Protein AF-0000000078817049 (afdb_homodimer)

Structure (mmCIF, N/CA/C/O backbone):
data_AF-0000000078817049-model_v1
#
loop_
_entity.id
_entity.type
_entity.pdbx_description
1 polymer 'Lysine/ornithine decarboxylase'
#
loop_
_atom_site.group_PDB
_atom_site.id
_atom_site.type_symbol
_atom_site.label_atom_id
_atom_site.label_alt_id
_atom_site.label_comp_id
_atom_site.label_asym_id
_atom_site.label_entity_id
_atom_site.label_seq_id
_atom_site.pdbx_PDB_ins_code
_atom_site.Cartn_x
_atom_site.Cartn_y
_atom_site.Cartn_z
_atom_site.occupancy
_atom_site.B_iso_or_equiv
_atom_site.auth_seq_id
_atom_site.auth_comp_id
_atom_site.auth_asym_id
_atom_site.auth_atom_id
_atom_site.pdbx_PDB_model_num
ATOM 1 N N . MET A 1 1 ? -11.773 -16.344 17.156 1 88.88 1 MET A N 1
ATOM 2 C CA . MET A 1 1 ? -12.391 -15.148 16.594 1 88.88 1 MET A CA 1
ATOM 3 C C . MET A 1 1 ? -13.852 -15.023 17.016 1 88.88 1 MET A C 1
ATOM 5 O O . MET A 1 1 ? -14.602 -16 16.969 1 88.88 1 MET A O 1
ATOM 9 N N . GLN A 1 2 ? -14.258 -13.828 17.5 1 93.38 2 GLN A N 1
ATOM 10 C CA . GLN A 1 2 ? -15.641 -13.625 17.922 1 93.38 2 GLN A CA 1
ATOM 11 C C . GLN A 1 2 ? -16.594 -13.734 16.734 1 93.38 2 GLN A C 1
ATOM 13 O O . GLN A 1 2 ? -16.266 -13.328 15.625 1 93.38 2 GLN A O 1
ATOM 18 N N . LYS A 1 3 ? -17.734 -14.336 17.047 1 96.44 3 LYS A N 1
ATOM 19 C CA . LYS A 1 3 ? -18.703 -14.648 15.992 1 96.44 3 LYS A CA 1
ATOM 20 C C . LYS A 1 3 ? -20.016 -13.914 16.234 1 96.44 3 LYS A C 1
ATOM 22 O O . LYS A 1 3 ? -20.484 -13.828 17.359 1 96.44 3 LYS A O 1
ATOM 27 N N . PHE A 1 4 ? -20.594 -13.352 15.125 1 98.19 4 PHE A N 1
ATOM 28 C CA . PHE A 1 4 ? -21.906 -12.727 15.148 1 98.19 4 PHE A CA 1
ATOM 29 C C . PHE A 1 4 ? -22.797 -13.32 14.07 1 98.19 4 PHE A C 1
ATOM 31 O O . PHE A 1 4 ? -22.312 -13.812 13.047 1 98.19 4 PHE A O 1
ATOM 38 N N . LYS A 1 5 ? -24.125 -13.297 14.234 1 98 5 LYS A N 1
ATOM 39 C CA . LYS A 1 5 ? -25.062 -13.828 13.242 1 98 5 LYS A CA 1
ATOM 40 C C . LYS A 1 5 ? -25.109 -12.938 12.008 1 98 5 LYS A C 1
ATOM 42 O O . LYS A 1 5 ? -25.266 -13.43 10.891 1 98 5 LYS A O 1
ATOM 47 N N . THR A 1 6 ? -25.109 -11.648 12.281 1 97.38 6 THR A N 1
ATOM 48 C CA . THR A 1 6 ? -25.156 -10.703 11.172 1 97.38 6 THR A CA 1
ATOM 49 C C . THR A 1 6 ? -24.266 -9.5 11.453 1 97.38 6 THR A C 1
ATOM 51 O O . THR A 1 6 ? -23.938 -9.227 12.609 1 97.38 6 THR A O 1
ATOM 54 N N . VAL A 1 7 ? -23.891 -8.82 10.352 1 97.56 7 VAL A N 1
ATOM 55 C CA . VAL A 1 7 ? -23.141 -7.57 10.453 1 97.56 7 VAL A CA 1
ATOM 56 C C . VAL A 1 7 ? -23.938 -6.555 11.266 1 97.56 7 VAL A C 1
ATOM 58 O O . VAL A 1 7 ? -23.375 -5.816 12.078 1 97.56 7 VAL A O 1
ATOM 61 N N . ASP A 1 8 ? -25.266 -6.496 11.062 1 96.75 8 ASP A N 1
ATOM 62 C CA . ASP A 1 8 ? -26.109 -5.566 11.789 1 96.75 8 ASP A CA 1
ATOM 63 C C . ASP A 1 8 ? -26.031 -5.809 13.297 1 96.75 8 ASP A C 1
ATOM 65 O O . ASP A 1 8 ? -25.938 -4.859 14.078 1 96.75 8 ASP A O 1
ATOM 69 N N . GLU A 1 9 ? -26.078 -7.07 13.648 1 96.94 9 GLU A N 1
ATOM 70 C CA . GLU A 1 9 ? -25.938 -7.426 15.055 1 96.94 9 GLU A CA 1
ATOM 71 C C . GLU A 1 9 ? -24.594 -6.984 15.609 1 96.94 9 GLU A C 1
ATOM 73 O O . GLU A 1 9 ? -24.516 -6.445 16.719 1 96.94 9 GLU A O 1
ATOM 78 N N . LEU A 1 10 ? -23.531 -7.27 14.828 1 97.62 10 LEU A N 1
ATOM 79 C CA . LEU A 1 10 ? -22.172 -6.906 15.195 1 97.62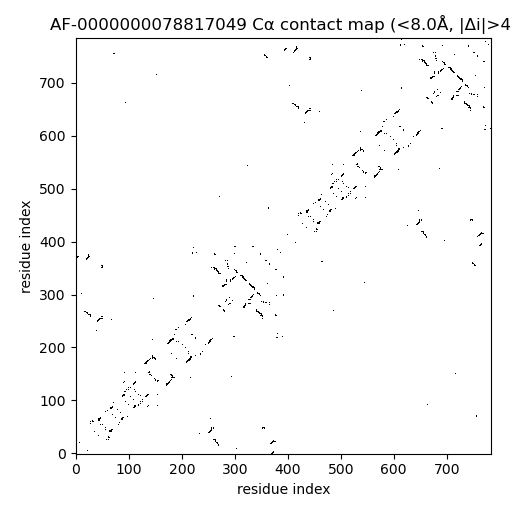 10 LEU A CA 1
ATOM 80 C C . LEU A 1 10 ? -22.062 -5.41 15.469 1 97.62 10 LEU A C 1
ATOM 82 O O . LEU A 1 10 ? -21.562 -5.004 16.531 1 97.62 10 LEU A O 1
ATOM 86 N N . ILE A 1 11 ? -22.578 -4.586 14.609 1 97.12 11 ILE A N 1
ATOM 87 C CA . ILE A 1 11 ? -22.453 -3.137 14.711 1 97.12 11 ILE A CA 1
ATOM 88 C C . ILE A 1 11 ? -23.312 -2.631 15.867 1 97.12 11 ILE A C 1
ATOM 90 O O . ILE A 1 11 ? -22.906 -1.727 16.609 1 97.12 11 ILE A O 1
ATOM 94 N N . ASN A 1 12 ? -24.516 -3.186 16.016 1 95.31 12 ASN A N 1
ATOM 95 C CA . ASN A 1 12 ? -25.406 -2.785 17.109 1 95.31 12 ASN A CA 1
ATOM 96 C C . ASN A 1 12 ? -24.766 -3.051 18.469 1 95.31 12 ASN A C 1
ATOM 98 O O . ASN A 1 12 ? -24.969 -2.291 19.422 1 95.31 12 ASN A O 1
ATOM 102 N N . GLN A 1 13 ? -24.031 -4.117 18.547 1 96.25 13 GLN A N 1
ATOM 103 C CA . GLN A 1 13 ? -23.453 -4.52 19.828 1 96.25 13 GLN A CA 1
ATOM 104 C C . GLN A 1 13 ? -22.141 -3.764 20.094 1 96.25 13 GLN A C 1
ATOM 106 O O . GLN A 1 13 ? -21.922 -3.297 21.203 1 96.25 13 GLN A O 1
ATOM 111 N N . LEU A 1 14 ? -21.312 -3.613 19.062 1 96.25 14 LEU A N 1
ATOM 112 C CA . LEU A 1 14 ? -19.969 -3.131 19.312 1 96.25 14 LEU A CA 1
ATOM 113 C C . LEU A 1 14 ? -19.875 -1.627 19.094 1 96.25 14 LEU A C 1
ATOM 115 O O . LEU A 1 14 ? -19.016 -0.956 19.672 1 96.25 14 LEU A O 1
ATOM 119 N N . LYS A 1 15 ? -20.641 -1.038 18.172 1 95.44 15 LYS A N 1
ATOM 120 C CA . LYS A 1 15 ? -20.578 0.37 17.797 1 95.44 15 LYS A CA 1
ATOM 121 C C . LYS A 1 15 ? -19.141 0.83 17.625 1 95.44 15 LYS A C 1
ATOM 123 O O . LYS A 1 15 ? -18.703 1.808 18.234 1 95.44 15 LYS A O 1
ATOM 128 N N . PRO A 1 16 ? -18.422 0.144 16.688 1 95.94 16 PRO A N 1
ATOM 129 C CA . PRO A 1 16 ? -16.984 0.344 16.609 1 95.94 16 PRO A CA 1
ATOM 130 C C . PRO A 1 16 ? -16.609 1.721 16.062 1 95.94 16 PRO A C 1
ATOM 132 O O . PRO A 1 16 ? -17.281 2.238 15.164 1 95.94 16 PRO A O 1
ATOM 135 N N . GLU A 1 17 ? -15.539 2.346 16.578 1 95.62 17 GLU A N 1
ATOM 136 C CA . GLU A 1 17 ? -14.93 3.555 16.031 1 95.62 17 GLU A CA 1
ATOM 137 C C . GLU A 1 17 ? -14.016 3.229 14.852 1 95.62 17 GLU A C 1
ATOM 139 O O . GLU A 1 17 ? -14.023 3.926 13.836 1 95.62 17 GLU A O 1
ATOM 144 N N . LYS A 1 18 ? -13.25 2.156 15 1 97 18 LYS A N 1
ATOM 145 C CA . LYS A 1 18 ? -12.328 1.701 13.969 1 97 18 LYS A CA 1
ATOM 146 C C . LYS A 1 18 ? -13.031 0.822 12.945 1 97 18 LYS A C 1
ATOM 148 O O . LYS A 1 18 ? -14.07 0.224 13.242 1 97 18 LYS A O 1
ATOM 153 N N . PRO A 1 19 ? -12.508 0.801 11.742 1 98.12 19 PRO A N 1
ATOM 154 C CA . PRO A 1 19 ? -13.102 -0.118 10.773 1 98.12 19 PRO A CA 1
ATOM 155 C C . PRO A 1 19 ? -13 -1.58 11.203 1 98.12 19 PRO A C 1
ATOM 157 O O . PRO A 1 19 ? -12.078 -1.951 11.922 1 98.12 19 PRO A O 1
ATOM 160 N N . ILE A 1 20 ? -13.984 -2.332 10.711 1 98.06 20 ILE A N 1
ATOM 161 C CA . ILE A 1 20 ? -14.055 -3.756 11.023 1 98.06 20 ILE A CA 1
ATOM 162 C C . ILE A 1 20 ? -14.016 -4.57 9.734 1 98.06 20 ILE A C 1
ATOM 164 O O . ILE A 1 20 ? -14.609 -4.176 8.727 1 98.06 20 ILE A O 1
ATOM 168 N N . TYR A 1 21 ? -13.305 -5.695 9.812 1 98.62 21 TYR A N 1
ATOM 169 C CA . TYR A 1 21 ? -13.359 -6.66 8.719 1 98.62 21 TYR A CA 1
ATOM 170 C C . TYR A 1 21 ? -14.141 -7.902 9.117 1 98.62 21 TYR A C 1
ATOM 172 O O . TYR A 1 21 ? -14.008 -8.391 10.242 1 98.62 21 TYR A O 1
ATOM 180 N N . CYS A 1 22 ? -14.969 -8.367 8.242 1 98.75 22 CYS A N 1
ATOM 181 C CA . CYS A 1 22 ? -15.781 -9.547 8.516 1 98.75 22 CYS A CA 1
ATOM 182 C C . CYS A 1 22 ? -15.422 -10.68 7.562 1 98.75 22 CYS A C 1
ATOM 184 O O . CYS A 1 22 ? -15.164 -10.453 6.383 1 98.75 22 CYS A O 1
ATOM 186 N N . ILE A 1 23 ? -15.398 -11.875 8.07 1 98.81 23 ILE A N 1
ATOM 187 C CA . ILE A 1 23 ? -15.18 -13.094 7.297 1 98.81 23 ILE A CA 1
ATOM 188 C C . ILE A 1 23 ? -16.422 -13.977 7.363 1 98.81 23 ILE A C 1
ATOM 190 O O . ILE A 1 23 ? -16.953 -14.227 8.445 1 98.81 23 ILE A O 1
ATOM 194 N N . ARG A 1 24 ? -16.922 -14.391 6.246 1 98.62 24 ARG A N 1
ATOM 195 C CA . ARG A 1 24 ? -18.047 -15.328 6.129 1 98.62 24 ARG A CA 1
ATOM 196 C C . ARG A 1 24 ? -17.547 -16.719 5.727 1 98.62 24 ARG A C 1
ATOM 198 O O . ARG A 1 24 ? -17.375 -17 4.539 1 98.62 24 ARG A O 1
ATOM 205 N N . LYS A 1 25 ? -17.469 -17.609 6.652 1 98.38 25 LYS A N 1
ATOM 206 C CA . LYS A 1 25 ? -16.922 -18.953 6.406 1 98.38 25 LYS A CA 1
ATOM 207 C C . LYS A 1 25 ? -17.812 -19.734 5.449 1 98.38 25 LYS A C 1
ATOM 209 O O . LYS A 1 25 ? -17.312 -20.469 4.586 1 98.38 25 LYS A O 1
ATOM 214 N N . LYS A 1 26 ? -19.094 -19.562 5.574 1 98 26 LYS A N 1
ATOM 215 C CA . LYS A 1 26 ? -20.031 -20.312 4.742 1 98 26 LYS A CA 1
ATOM 216 C C . LYS A 1 26 ? -19.859 -19.969 3.266 1 98 26 LYS A C 1
ATOM 218 O O . LYS A 1 26 ? -20.016 -20.828 2.398 1 98 26 LYS A O 1
ATOM 223 N N . SER A 1 27 ? -19.594 -18.719 3.051 1 98 27 SER A N 1
ATOM 224 C CA . SER A 1 27 ? -19.344 -18.281 1.676 1 98 27 SER A CA 1
ATOM 225 C C . SER A 1 27 ? -18.109 -18.953 1.097 1 98 27 SER A C 1
ATOM 227 O O . SER A 1 27 ? -18.109 -19.359 -0.07 1 98 27 SER A O 1
ATOM 229 N N . ILE A 1 28 ? -17.047 -19.078 1.863 1 98.69 28 ILE A N 1
ATOM 230 C CA . ILE A 1 28 ? -15.82 -19.75 1.444 1 98.69 28 ILE A CA 1
ATOM 231 C C . ILE A 1 28 ? -16.109 -21.234 1.156 1 98.69 28 ILE A C 1
ATOM 233 O O . ILE A 1 28 ? -15.672 -21.766 0.138 1 98.69 28 ILE A O 1
ATOM 237 N N . GLN A 1 29 ? -16.891 -21.812 2.021 1 98.38 29 GLN A N 1
ATOM 238 C CA . GLN A 1 29 ? -17.234 -23.219 1.874 1 98.38 29 GLN A CA 1
ATOM 239 C C . GLN A 1 29 ? -18.031 -23.453 0.59 1 98.38 29 GLN A C 1
ATOM 241 O O . GLN A 1 29 ? -17.75 -24.406 -0.149 1 98.38 29 GLN A O 1
ATOM 246 N N . SER A 1 30 ? -18.953 -22.594 0.375 1 97.62 30 SER A N 1
ATOM 247 C CA . SER A 1 30 ? -19.797 -22.734 -0.812 1 97.62 30 SER A CA 1
ATOM 248 C C . SER A 1 30 ? -18.969 -22.625 -2.088 1 97.62 30 SER A C 1
ATOM 250 O O . SER A 1 30 ? -19.109 -23.438 -2.998 1 97.62 30 SER A O 1
ATOM 252 N N . ALA A 1 31 ? -18.156 -21.656 -2.162 1 98.31 31 ALA A N 1
ATOM 253 C CA . ALA A 1 31 ? -17.328 -21.422 -3.35 1 98.31 31 ALA A CA 1
ATOM 254 C C . ALA A 1 31 ? -16.312 -22.547 -3.539 1 98.31 31 ALA A C 1
ATOM 256 O O . ALA A 1 31 ? -16.109 -23.031 -4.656 1 98.31 31 ALA A O 1
ATOM 257 N N . SER A 1 32 ? -15.664 -22.969 -2.449 1 98.5 32 SER A N 1
ATOM 258 C CA . SER A 1 32 ? -14.688 -24.062 -2.496 1 98.5 32 SER A CA 1
ATOM 259 C C . SER A 1 32 ? -15.328 -25.344 -2.982 1 98.5 32 SER A C 1
ATOM 261 O O . SER A 1 32 ? -14.773 -26.047 -3.838 1 98.5 32 SER A O 1
ATOM 263 N N . THR A 1 33 ? -16.453 -25.609 -2.445 1 97.38 33 THR A N 1
ATOM 264 C CA . THR A 1 33 ? -17.188 -26.828 -2.832 1 97.38 33 THR A CA 1
ATOM 265 C C . THR A 1 33 ? -17.594 -26.766 -4.301 1 97.38 33 THR A C 1
ATOM 267 O O . THR A 1 33 ? -17.484 -27.75 -5.02 1 97.38 33 THR A O 1
ATOM 270 N N . TYR A 1 34 ? -18.016 -25.625 -4.664 1 97.69 34 TYR A N 1
ATOM 271 C CA . TYR A 1 34 ? -18.406 -25.422 -6.055 1 97.69 34 TYR A CA 1
ATOM 272 C C . TYR A 1 34 ? -17.266 -25.766 -6.996 1 97.69 34 TYR A C 1
ATOM 274 O O . TYR A 1 34 ? -17.422 -26.531 -7.945 1 97.69 34 TYR A O 1
ATOM 282 N N . PHE A 1 35 ? -16.109 -25.266 -6.781 1 98.38 35 PHE A N 1
ATOM 283 C CA . PHE A 1 35 ? -14.945 -25.484 -7.633 1 98.38 35 PHE A CA 1
ATOM 284 C C . PHE A 1 35 ? -14.516 -26.953 -7.586 1 98.38 35 PHE A C 1
ATOM 286 O O . PHE A 1 35 ? -14.188 -27.547 -8.617 1 98.38 35 PHE A O 1
ATOM 293 N N . ARG A 1 36 ? -14.516 -27.531 -6.426 1 97.5 36 ARG A N 1
ATOM 294 C CA . ARG A 1 36 ? -14.102 -28.922 -6.273 1 97.5 36 ARG A CA 1
ATOM 295 C C . ARG A 1 36 ? -15 -29.844 -7.086 1 97.5 36 ARG A C 1
ATOM 297 O O . ARG A 1 36 ? -14.523 -30.812 -7.68 1 97.5 36 ARG A O 1
ATOM 304 N N . ASN A 1 37 ? -16.25 -29.484 -7.117 1 96.75 37 ASN A N 1
ATOM 305 C CA . ASN A 1 37 ? -17.219 -30.359 -7.762 1 96.75 37 ASN A CA 1
ATOM 306 C C . ASN A 1 37 ? -17.281 -30.109 -9.266 1 96.75 37 ASN A C 1
ATOM 308 O O . ASN A 1 37 ? -17.547 -31.031 -10.039 1 96.75 37 ASN A O 1
ATOM 312 N N . LYS A 1 38 ? -17.062 -28.891 -9.633 1 97.19 38 LYS A N 1
ATOM 313 C CA . LYS A 1 38 ? -17.422 -28.547 -11 1 97.19 38 LYS A CA 1
ATOM 314 C C . LYS A 1 38 ? -16.188 -28.391 -11.875 1 97.19 38 LYS A C 1
ATOM 316 O O . LYS A 1 38 ? -16.234 -28.609 -13.086 1 97.19 38 LYS A O 1
ATOM 321 N N . PHE A 1 39 ? -15.086 -27.969 -11.336 1 97.94 39 PHE A N 1
ATOM 322 C CA . PHE A 1 39 ? -13.875 -27.812 -12.141 1 97.94 39 PHE A CA 1
ATOM 323 C C . PHE A 1 39 ? -13.305 -29.172 -12.539 1 97.94 39 PHE A C 1
ATOM 325 O O . PHE A 1 39 ? -13.164 -30.062 -11.695 1 97.94 39 PHE A O 1
ATOM 332 N N . PRO A 1 40 ? -12.953 -29.359 -13.812 1 95.69 40 PRO A N 1
ATOM 333 C CA . PRO A 1 40 ? -12.469 -30.656 -14.297 1 95.69 40 PRO A CA 1
ATOM 334 C C . PRO A 1 40 ? -10.984 -30.891 -14.008 1 95.69 40 PRO A C 1
ATOM 336 O O . PRO A 1 40 ? -10.227 -31.266 -14.898 1 95.69 40 PRO A O 1
ATOM 339 N N . GLY A 1 41 ? -10.516 -30.656 -12.844 1 97.62 41 GLY A N 1
ATOM 340 C CA . GLY A 1 41 ? -9.125 -30.797 -12.438 1 97.62 41 GLY A CA 1
ATOM 341 C C . GLY A 1 41 ? -8.906 -30.516 -10.961 1 97.62 41 GLY A C 1
ATOM 342 O O . GLY A 1 41 ? -9.836 -30.594 -10.164 1 97.62 41 GLY A O 1
ATOM 343 N N . LYS A 1 42 ? -7.707 -30.25 -10.602 1 98 42 LYS A N 1
ATOM 344 C CA . LYS A 1 42 ? -7.363 -29.953 -9.211 1 98 42 LYS A CA 1
ATOM 345 C C . LYS A 1 42 ? -7.367 -28.453 -8.953 1 98 42 LYS A C 1
ATOM 347 O O . LYS A 1 42 ? -6.926 -27.672 -9.797 1 98 42 LYS A O 1
ATOM 352 N N . VAL A 1 43 ? -7.871 -28.156 -7.828 1 98.69 43 VAL A N 1
ATOM 353 C CA . VAL A 1 43 ? -7.973 -26.766 -7.422 1 98.69 43 VAL A CA 1
ATOM 354 C C . VAL A 1 43 ? -6.84 -26.422 -6.453 1 98.69 43 VAL A C 1
ATOM 356 O O . VAL A 1 43 ? -6.695 -27.062 -5.41 1 98.69 43 VAL A O 1
ATOM 359 N N . LEU A 1 44 ? -6.023 -25.5 -6.828 1 98.81 44 LEU A N 1
ATOM 360 C CA . LEU A 1 44 ? -5.016 -24.891 -5.957 1 98.81 44 LEU A CA 1
ATOM 361 C C . LEU A 1 44 ? -5.453 -23.516 -5.496 1 98.81 44 LEU A C 1
ATOM 363 O O . LEU A 1 44 ? -5.484 -22.578 -6.293 1 98.81 44 LEU A O 1
ATOM 367 N N . TYR A 1 45 ? -5.75 -23.375 -4.254 1 98.88 45 TYR A N 1
ATOM 368 C CA . TYR A 1 45 ? -6.086 -22.047 -3.787 1 98.88 45 TYR A CA 1
ATOM 369 C C . TYR A 1 45 ? -4.867 -21.125 -3.84 1 98.88 45 TYR A C 1
ATOM 371 O O . TYR A 1 45 ? -3.797 -21.469 -3.34 1 98.88 45 TYR A O 1
ATOM 379 N N . ALA A 1 46 ? -5.031 -19.969 -4.5 1 98.56 46 ALA A N 1
ATOM 380 C CA . ALA A 1 46 ? -3.971 -18.953 -4.559 1 98.56 46 ALA A CA 1
ATOM 381 C C . ALA A 1 46 ? -3.867 -18.203 -3.24 1 98.56 46 ALA A C 1
ATOM 383 O O . ALA A 1 46 ? -4.613 -17.234 -3.008 1 98.56 46 ALA A O 1
ATOM 384 N N . VAL A 1 47 ? -2.85 -18.406 -2.443 1 98.5 47 VAL A N 1
ATOM 385 C CA . VAL A 1 47 ? -2.752 -17.953 -1.059 1 98.5 47 VAL A CA 1
ATOM 386 C C . VAL A 1 47 ? -2.627 -16.422 -1.018 1 98.5 47 VAL A C 1
ATOM 388 O O . VAL A 1 47 ? -3.119 -15.781 -0.088 1 98.5 47 VAL A O 1
ATOM 391 N N . LYS A 1 48 ? -2.061 -15.859 -2.033 1 96.88 48 LYS A N 1
ATOM 392 C CA . LYS A 1 48 ? -1.817 -14.422 -2.109 1 96.88 48 LYS A CA 1
ATOM 393 C C . LYS A 1 48 ? -3.119 -13.633 -1.98 1 96.88 48 LYS A C 1
ATOM 395 O O . LYS A 1 48 ? -3.104 -12.445 -1.641 1 96.88 48 LYS A O 1
ATOM 400 N N . THR A 1 49 ? -4.234 -14.25 -2.318 1 98 49 THR A N 1
ATOM 401 C CA . THR A 1 49 ? -5.52 -13.562 -2.373 1 98 49 THR A CA 1
ATOM 402 C C . THR A 1 49 ? -6.008 -13.211 -0.97 1 98 49 THR A C 1
ATOM 404 O O . THR A 1 49 ? -6.535 -12.125 -0.745 1 98 49 THR A O 1
ATOM 407 N N . ASN A 1 50 ? -5.879 -14.07 -0.076 1 98.5 50 ASN A N 1
ATOM 408 C CA . ASN A 1 50 ? -6.207 -13.914 1.338 1 98.5 50 ASN A CA 1
ATOM 409 C C . ASN A 1 50 ? -5.551 -15 2.188 1 98.5 50 ASN A C 1
ATOM 411 O O . ASN A 1 50 ? -6 -16.156 2.191 1 98.5 50 ASN A O 1
ATOM 415 N N . SER A 1 51 ? -4.52 -14.68 2.902 1 98.06 51 SER A N 1
ATOM 416 C CA . SER A 1 51 ? -3.742 -15.656 3.66 1 98.06 51 SER A CA 1
ATOM 417 C C . SER A 1 51 ? -4.133 -15.648 5.137 1 98.06 51 SER A C 1
ATOM 419 O O . SER A 1 51 ? -3.416 -16.203 5.977 1 98.06 51 SER A O 1
ATOM 421 N N . HIS A 1 52 ? -5.246 -14.93 5.473 1 97.69 52 HIS A N 1
ATOM 422 C CA . HIS A 1 52 ? -5.68 -14.93 6.867 1 97.69 52 HIS A CA 1
ATOM 423 C C . HIS A 1 52 ? -5.902 -16.344 7.375 1 97.69 52 HIS A C 1
ATOM 425 O O . HIS A 1 52 ? -6.473 -17.188 6.672 1 97.69 52 HIS A O 1
ATOM 431 N N . PRO A 1 53 ? -5.496 -16.672 8.555 1 97.75 53 PRO A N 1
ATOM 432 C CA . PRO A 1 53 ? -5.547 -18.047 9.07 1 97.75 53 PRO A CA 1
ATOM 433 C C . PRO A 1 53 ? -6.957 -18.625 9.047 1 97.75 53 PRO A C 1
ATOM 435 O O . PRO A 1 53 ? -7.137 -19.797 8.688 1 97.75 53 PRO A O 1
ATOM 438 N N . GLU A 1 54 ? -7.984 -17.812 9.367 1 97.94 54 GLU A N 1
ATOM 439 C CA . GLU A 1 54 ? -9.352 -18.328 9.383 1 97.94 54 GLU A CA 1
ATOM 440 C C . GLU A 1 54 ? -9.836 -18.656 7.973 1 97.94 54 GLU A C 1
ATOM 442 O O . GLU A 1 54 ? -10.625 -19.578 7.785 1 97.94 54 GLU A O 1
ATOM 447 N N . VAL A 1 55 ? -9.398 -17.891 7.027 1 98.69 55 VAL A N 1
ATOM 448 C CA . VAL A 1 55 ? -9.742 -18.156 5.637 1 98.69 55 VAL A CA 1
ATOM 449 C C . VAL A 1 55 ? -9.086 -19.453 5.168 1 98.69 55 VAL A C 1
ATOM 451 O O . VAL A 1 55 ? -9.758 -20.344 4.637 1 98.69 55 VAL A O 1
ATOM 454 N N . LEU A 1 56 ? -7.785 -19.594 5.422 1 98.56 56 LEU A N 1
ATOM 455 C CA . LEU A 1 56 ? -7.043 -20.781 5.008 1 98.56 56 LEU A CA 1
ATOM 456 C C . LEU A 1 56 ? -7.602 -22.031 5.68 1 98.56 56 LEU A C 1
ATOM 458 O O . LEU A 1 56 ? -7.754 -23.062 5.039 1 98.56 56 LEU A O 1
ATOM 462 N N . LYS A 1 57 ? -7.883 -21.891 6.969 1 98.25 57 LYS A N 1
ATOM 463 C CA . LYS A 1 57 ? -8.469 -23.016 7.699 1 98.25 57 LYS A CA 1
ATOM 464 C C . LYS A 1 57 ? -9.789 -23.453 7.066 1 98.25 57 LYS A C 1
ATOM 466 O O . LYS A 1 57 ? -10.023 -24.641 6.883 1 98.25 57 LYS A O 1
ATOM 471 N N . THR A 1 58 ? -10.625 -22.469 6.758 1 98.56 58 THR A N 1
ATOM 472 C CA . THR A 1 58 ? -11.922 -22.766 6.16 1 98.56 58 THR A CA 1
ATOM 473 C C . THR A 1 58 ? -11.758 -23.422 4.793 1 98.56 58 THR A C 1
ATOM 475 O O . THR A 1 58 ? -12.516 -24.328 4.438 1 98.56 58 THR A O 1
ATOM 478 N N . ILE A 1 59 ? -10.797 -23.016 4.035 1 98.62 59 ILE A N 1
ATOM 479 C CA . ILE A 1 59 ? -10.516 -23.578 2.717 1 98.62 59 ILE A CA 1
ATOM 480 C C . ILE A 1 59 ? -10.102 -25.031 2.857 1 98.62 59 ILE A C 1
ATOM 482 O O . ILE A 1 59 ? -10.609 -25.906 2.15 1 98.62 59 ILE A O 1
ATOM 486 N N . VAL A 1 60 ? -9.211 -25.344 3.797 1 98.31 60 VAL A N 1
ATOM 487 C CA . VAL A 1 60 ? -8.758 -26.703 4.051 1 98.31 60 VAL A CA 1
ATOM 488 C C . VAL A 1 60 ? -9.938 -27.562 4.496 1 98.31 60 VAL A C 1
ATOM 490 O O . VAL A 1 60 ? -10.117 -28.688 4 1 98.31 60 VAL A O 1
ATOM 493 N N . GLU A 1 61 ? -10.727 -27.016 5.352 1 97.94 61 GLU A N 1
ATOM 494 C CA . GLU A 1 61 ? -11.898 -27.734 5.855 1 97.94 61 GLU A CA 1
ATOM 495 C C . GLU A 1 61 ? -12.914 -27.984 4.746 1 97.94 61 GLU A C 1
ATOM 497 O O . GLU A 1 61 ? -13.734 -28.906 4.848 1 97.94 61 GLU A O 1
ATOM 502 N N . SER A 1 62 ? -12.844 -27.188 3.744 1 98.19 62 SER A N 1
ATOM 503 C CA . SER A 1 62 ? -13.766 -27.312 2.623 1 98.19 62 SER A CA 1
ATOM 504 C C . SER A 1 62 ? -13.266 -28.328 1.608 1 98.19 62 SER A C 1
ATOM 506 O O . SER A 1 62 ? -13.891 -28.547 0.567 1 98.19 62 SER A O 1
ATOM 508 N N . GLY A 1 63 ? -12.117 -28.875 1.822 1 97.5 63 GLY A N 1
ATOM 509 C CA . GLY A 1 63 ? -11.672 -30.016 1.031 1 97.5 63 GLY A CA 1
ATOM 510 C C . GLY A 1 63 ? -10.57 -29.656 0.05 1 97.5 63 GLY A C 1
ATOM 511 O O . GLY A 1 63 ? -10.125 -30.516 -0.721 1 97.5 63 GLY A O 1
ATOM 512 N N . ILE A 1 64 ? -10.133 -28.438 0.023 1 97.94 64 ILE A N 1
ATOM 513 C CA . ILE A 1 64 ? -9.016 -28.078 -0.839 1 97.94 64 ILE A CA 1
ATOM 514 C C . ILE A 1 64 ? -7.695 -28.391 -0.143 1 97.94 64 ILE A C 1
ATOM 516 O O . ILE A 1 64 ? -7.422 -27.891 0.95 1 97.94 64 ILE A O 1
ATOM 520 N N . GLU A 1 65 ? -6.879 -29.156 -0.817 1 96.25 65 GLU A N 1
ATOM 521 C CA . GLU A 1 65 ? -5.645 -29.625 -0.198 1 96.25 65 GLU A CA 1
ATOM 522 C C . GLU A 1 65 ? -4.422 -29.156 -0.977 1 96.25 65 GLU A C 1
ATOM 524 O O . GLU A 1 65 ? -3.287 -29.484 -0.624 1 96.25 65 GLU A O 1
ATOM 529 N N . ASN A 1 66 ? -4.613 -28.5 -2.055 1 98.56 66 ASN A N 1
ATOM 530 C CA . ASN A 1 66 ? -3.547 -27.984 -2.902 1 98.56 66 ASN A CA 1
ATOM 531 C C . ASN A 1 66 ? -3.512 -26.453 -2.887 1 98.56 66 ASN A C 1
ATOM 533 O O . ASN A 1 66 ? -4.559 -25.812 -2.918 1 98.56 66 ASN A O 1
ATOM 537 N N . PHE A 1 67 ? -2.311 -25.922 -2.801 1 98.88 67 PHE A N 1
ATOM 538 C CA . PHE A 1 67 ? -2.182 -24.484 -2.656 1 98.88 67 PHE A CA 1
ATOM 539 C C . PHE A 1 67 ? -1.105 -23.938 -3.588 1 98.88 67 PHE A C 1
ATOM 541 O O . PHE A 1 67 ? -0.055 -24.562 -3.762 1 98.88 67 PHE A O 1
ATOM 548 N N . ASP A 1 68 ? -1.417 -22.875 -4.285 1 98.69 68 ASP A N 1
ATOM 549 C CA . ASP A 1 68 ? -0.436 -22.047 -4.984 1 98.69 68 ASP A CA 1
ATOM 550 C C . ASP A 1 68 ? 0.202 -21.031 -4.039 1 98.69 68 ASP A C 1
ATOM 552 O O . ASP A 1 68 ? -0.494 -20.203 -3.447 1 98.69 68 ASP A O 1
ATOM 556 N N . VAL A 1 69 ? 1.521 -21.062 -3.873 1 98.62 69 VAL A N 1
ATOM 557 C CA . VAL A 1 69 ? 2.217 -20.172 -2.945 1 98.62 69 VAL A CA 1
ATOM 558 C C . VAL A 1 69 ? 3.281 -19.375 -3.693 1 98.62 69 VAL A C 1
ATOM 560 O O . VAL A 1 69 ? 3.836 -19.844 -4.688 1 98.62 69 VAL A O 1
ATOM 563 N N . ALA A 1 70 ? 3.559 -18.172 -3.162 1 97.62 70 ALA A N 1
ATOM 564 C CA . ALA A 1 70 ? 4.5 -17.281 -3.842 1 97.62 70 ALA A CA 1
ATOM 565 C C . ALA A 1 70 ? 5.746 -17.047 -2.992 1 97.62 70 ALA A C 1
ATOM 567 O O . ALA A 1 70 ? 6.75 -16.531 -3.48 1 97.62 70 ALA A O 1
ATOM 568 N N . SER A 1 71 ? 5.75 -17.469 -1.747 1 98.06 71 SER A N 1
ATOM 569 C CA . SER A 1 71 ? 6.844 -17.141 -0.836 1 98.06 71 SER A CA 1
ATOM 570 C C . SER A 1 71 ? 6.953 -18.172 0.282 1 98.06 71 SER A C 1
ATOM 572 O O . SER A 1 71 ? 6.047 -18.984 0.473 1 98.06 71 SER A O 1
ATOM 574 N N . ILE A 1 72 ? 8.062 -18.109 0.998 1 98.06 72 ILE A N 1
ATOM 575 C CA . ILE A 1 72 ? 8.281 -18.969 2.158 1 98.06 72 ILE A CA 1
ATOM 576 C C . ILE A 1 72 ? 7.238 -18.656 3.232 1 98.06 72 ILE A C 1
ATOM 578 O O . ILE A 1 72 ? 6.746 -19.562 3.91 1 98.06 72 ILE A O 1
ATOM 582 N N . GLN A 1 73 ? 6.906 -17.391 3.371 1 98 73 GLN A N 1
ATOM 583 C CA . GLN A 1 73 ? 5.902 -17.016 4.367 1 98 73 GLN A CA 1
ATOM 584 C C . GLN A 1 73 ? 4.562 -17.688 4.066 1 98 73 GLN A C 1
ATOM 586 O O . GLN A 1 73 ? 3.895 -18.188 4.977 1 98 73 GLN A O 1
ATOM 591 N N . GLU A 1 74 ? 4.145 -17.688 2.838 1 98.38 74 GLU A N 1
ATOM 592 C CA . GLU A 1 74 ? 2.887 -18.328 2.477 1 98.38 74 GLU A CA 1
ATOM 593 C C . GLU A 1 74 ? 2.938 -19.828 2.74 1 98.38 74 GLU A C 1
ATOM 595 O O . GLU A 1 74 ? 1.941 -20.422 3.15 1 98.38 74 GLU A O 1
ATOM 600 N N . ILE A 1 75 ? 4.094 -20.422 2.463 1 98.62 75 ILE A N 1
ATOM 601 C CA . ILE A 1 75 ? 4.273 -21.844 2.785 1 98.62 75 ILE A CA 1
ATOM 602 C C . ILE A 1 75 ? 4.078 -22.062 4.281 1 98.62 75 ILE A C 1
ATOM 604 O O . ILE A 1 75 ? 3.336 -22.953 4.695 1 98.62 75 ILE A O 1
ATOM 608 N N . LYS A 1 76 ? 4.695 -21.203 5.059 1 98.38 76 LYS A N 1
ATOM 609 C CA . LYS A 1 76 ? 4.582 -21.297 6.512 1 98.38 76 LYS A CA 1
ATOM 610 C C . LYS A 1 76 ? 3.133 -21.125 6.961 1 98.38 76 LYS A C 1
ATOM 612 O O . LYS A 1 76 ? 2.678 -21.812 7.875 1 98.38 76 LYS A O 1
ATOM 617 N N . ASP A 1 77 ? 2.412 -20.219 6.324 1 98 77 ASP A N 1
ATOM 618 C CA . ASP A 1 77 ? 1.01 -19.984 6.656 1 98 77 ASP A CA 1
ATOM 619 C C . ASP A 1 77 ? 0.181 -21.25 6.453 1 98 77 ASP A C 1
ATOM 621 O O . ASP A 1 77 ? -0.669 -21.578 7.285 1 98 77 ASP A O 1
ATOM 625 N N . ILE A 1 78 ? 0.423 -21.953 5.359 1 98.25 78 ILE A N 1
ATOM 626 C CA . ILE A 1 78 ? -0.323 -23.172 5.051 1 98.25 78 ILE A CA 1
ATOM 627 C C . ILE A 1 78 ? 0.073 -24.266 6.023 1 98.25 78 ILE A C 1
ATOM 629 O O . ILE A 1 78 ? -0.788 -24.984 6.547 1 98.25 78 ILE A O 1
ATOM 633 N N . ARG A 1 79 ? 1.416 -24.406 6.277 1 98.12 79 ARG A N 1
ATOM 634 C CA . ARG A 1 79 ? 1.915 -25.453 7.156 1 98.12 79 ARG A CA 1
ATOM 635 C C . ARG A 1 79 ? 1.352 -25.312 8.562 1 98.12 79 ARG A C 1
ATOM 637 O O . ARG A 1 79 ? 1.118 -26.312 9.25 1 98.12 79 ARG A O 1
ATOM 644 N N . ALA A 1 80 ? 1.112 -24.094 8.961 1 97.38 80 ALA A N 1
ATOM 645 C CA . ALA A 1 80 ? 0.555 -23.828 10.281 1 97.38 80 ALA A CA 1
ATOM 646 C C . ALA A 1 80 ? -0.865 -24.375 10.398 1 97.38 80 ALA A C 1
ATOM 648 O O . ALA A 1 80 ? -1.333 -24.672 11.5 1 97.38 80 ALA A O 1
ATOM 649 N N . ILE A 1 81 ? -1.56 -24.547 9.297 1 97.06 81 ILE A N 1
ATOM 650 C CA . ILE A 1 81 ? -2.959 -24.953 9.281 1 97.06 81 ILE A CA 1
ATOM 651 C C . ILE A 1 81 ? -3.059 -26.422 8.883 1 97.06 81 ILE A C 1
ATOM 653 O O . ILE A 1 81 ? -3.871 -27.172 9.438 1 97.06 81 ILE A O 1
ATOM 657 N N . SER A 1 82 ? -2.25 -26.812 7.93 1 97.31 82 SER A N 1
ATOM 658 C CA . SER A 1 82 ? -2.266 -28.156 7.355 1 97.31 82 SER A CA 1
ATOM 659 C C . SER A 1 82 ? -0.86 -28.625 6.992 1 97.31 82 SER A C 1
ATOM 661 O O . SER A 1 82 ? -0.381 -28.359 5.887 1 97.31 82 SER A O 1
ATOM 663 N N . PRO A 1 83 ? -0.281 -29.406 7.828 1 95.88 83 PRO A N 1
ATOM 664 C CA . PRO A 1 83 ? 1.105 -29.828 7.617 1 95.88 83 PRO A CA 1
ATOM 665 C C . PRO A 1 83 ? 1.282 -30.656 6.352 1 95.88 83 PRO A C 1
ATOM 667 O O . PRO A 1 83 ? 2.365 -30.672 5.758 1 95.88 83 PRO A O 1
ATOM 670 N N . ASP A 1 84 ? 0.197 -31.312 5.855 1 94.69 84 ASP A N 1
ATOM 671 C CA . ASP A 1 84 ? 0.34 -32.281 4.77 1 94.69 84 ASP A CA 1
ATOM 672 C C . ASP A 1 84 ? -0.18 -31.703 3.453 1 94.69 84 ASP A C 1
ATOM 674 O O . ASP A 1 84 ? -0.084 -32.344 2.408 1 94.69 84 ASP A O 1
ATOM 678 N N . ALA A 1 85 ? -0.715 -30.453 3.514 1 96.94 85 ALA A N 1
ATOM 679 C CA . ALA A 1 85 ? -1.232 -29.859 2.287 1 96.94 85 ALA A CA 1
ATOM 680 C C . ALA A 1 85 ? -0.136 -29.719 1.234 1 96.94 85 ALA A C 1
ATOM 682 O O . ALA A 1 85 ? 1.021 -29.453 1.564 1 96.94 85 ALA A O 1
ATOM 683 N N . LYS A 1 86 ? -0.509 -29.938 0.015 1 97.81 86 LYS A N 1
ATOM 684 C CA . LYS A 1 86 ? 0.455 -29.781 -1.069 1 97.81 86 LYS A CA 1
ATOM 685 C C . LYS A 1 86 ? 0.584 -28.312 -1.476 1 97.81 86 LYS A C 1
ATOM 687 O O . LYS A 1 86 ? -0.42 -27.641 -1.727 1 97.81 86 LYS A O 1
ATOM 692 N N . CYS A 1 87 ? 1.798 -27.859 -1.462 1 98.5 87 CYS A N 1
ATOM 693 C CA . CYS A 1 87 ? 2.09 -26.5 -1.907 1 98.5 87 CYS A CA 1
ATOM 694 C C . CYS A 1 87 ? 2.906 -26.516 -3.195 1 98.5 87 CYS A C 1
ATOM 696 O O . CYS A 1 87 ? 3.842 -27.297 -3.334 1 98.5 87 CYS A O 1
ATOM 698 N N . SER A 1 88 ? 2.475 -25.781 -4.137 1 98.81 88 SER A N 1
ATOM 699 C CA . SER A 1 88 ? 3.219 -25.547 -5.367 1 98.81 88 SER A CA 1
ATOM 700 C C . SER A 1 88 ? 3.773 -24.125 -5.402 1 98.81 88 SER A C 1
ATOM 702 O O . SER A 1 88 ? 3.014 -23.156 -5.34 1 98.81 88 SER A O 1
ATOM 704 N N . TYR A 1 89 ? 5.109 -23.969 -5.43 1 98.75 89 TYR A N 1
ATOM 705 C CA . TYR A 1 89 ? 5.77 -22.672 -5.438 1 98.75 89 TYR A CA 1
ATOM 706 C C . TYR A 1 89 ? 5.777 -22.078 -6.84 1 98.75 89 TYR A C 1
ATOM 708 O O . TYR A 1 89 ? 6.789 -22.141 -7.543 1 98.75 89 TYR A O 1
ATOM 716 N N . MET A 1 90 ? 4.703 -21.391 -7.207 1 98.19 90 MET A N 1
ATOM 717 C CA . MET A 1 90 ? 4.434 -21.047 -8.602 1 98.19 90 MET A CA 1
ATOM 718 C C . MET A 1 90 ? 4.945 -19.641 -8.914 1 98.19 90 MET A C 1
ATOM 720 O O . MET A 1 90 ? 4.664 -19.094 -9.984 1 98.19 90 MET A O 1
ATOM 724 N N . HIS A 1 91 ? 5.66 -19 -7.988 1 97.44 91 HIS A N 1
ATOM 725 C CA . HIS A 1 91 ? 6.352 -17.75 -8.289 1 97.44 91 HIS A CA 1
ATOM 726 C C . HIS A 1 91 ? 7.562 -18 -9.188 1 97.44 91 HIS A C 1
ATOM 728 O O . HIS A 1 91 ? 8.414 -18.828 -8.875 1 97.44 91 HIS A O 1
ATOM 734 N N . THR A 1 92 ? 7.723 -17.25 -10.242 1 97.31 92 THR A N 1
ATOM 735 C CA . THR A 1 92 ? 8.703 -17.609 -11.258 1 97.31 92 THR A CA 1
ATOM 736 C C . THR A 1 92 ? 10.094 -17.109 -10.883 1 97.31 92 THR A C 1
ATOM 738 O O . THR A 1 92 ? 11.094 -17.547 -11.453 1 97.31 92 THR A O 1
ATOM 741 N N . VAL A 1 93 ? 10.195 -16.141 -10.008 1 97.94 93 VAL A N 1
ATOM 742 C CA . VAL A 1 93 ? 11.477 -15.578 -9.586 1 97.94 93 VAL A CA 1
ATOM 743 C C . VAL A 1 93 ? 11.656 -15.766 -8.086 1 97.94 93 VAL A C 1
ATOM 745 O O . VAL A 1 93 ? 10.875 -15.242 -7.289 1 97.94 93 VAL A O 1
ATOM 748 N N . LYS A 1 94 ? 12.625 -16.531 -7.68 1 98.12 94 LYS A N 1
ATOM 749 C CA . LYS A 1 94 ? 12.898 -16.859 -6.281 1 98.12 94 LYS A CA 1
ATOM 750 C C . LYS A 1 94 ? 14.375 -16.672 -5.949 1 98.12 94 LYS A C 1
ATOM 752 O O . LYS A 1 94 ? 15.234 -16.812 -6.824 1 98.12 94 LYS A O 1
ATOM 757 N N . SER A 1 95 ? 14.656 -16.406 -4.738 1 97.94 95 SER A N 1
ATOM 758 C CA . SER A 1 95 ? 16.047 -16.469 -4.312 1 97.94 95 SER A CA 1
ATOM 759 C C . SER A 1 95 ? 16.516 -17.906 -4.148 1 97.94 95 SER A C 1
ATOM 761 O O . SER A 1 95 ? 15.703 -18.812 -3.947 1 97.94 95 SER A O 1
ATOM 763 N N . ARG A 1 96 ? 17.844 -18.125 -4.258 1 98.19 96 ARG A N 1
ATOM 764 C CA . ARG A 1 96 ? 18.406 -19.453 -4.035 1 98.19 96 ARG A CA 1
ATOM 765 C C . ARG A 1 96 ? 18.078 -19.969 -2.641 1 98.19 96 ARG A C 1
ATOM 767 O O . ARG A 1 96 ? 17.766 -21.141 -2.465 1 98.19 96 ARG A O 1
ATOM 774 N N . GLU A 1 97 ? 18.125 -19.047 -1.682 1 98.19 97 GLU A N 1
ATOM 775 C CA . GLU A 1 97 ? 17.828 -19.422 -0.297 1 98.19 97 GLU A CA 1
ATOM 776 C C . GLU A 1 97 ? 16.375 -19.859 -0.132 1 98.19 97 GLU A C 1
ATOM 778 O O . GLU A 1 97 ? 16.094 -20.828 0.577 1 98.19 97 GLU A O 1
ATOM 783 N N . SER A 1 98 ? 15.461 -19.156 -0.786 1 98.31 98 SER A N 1
ATOM 784 C CA . SER A 1 98 ? 14.047 -19.516 -0.707 1 98.31 98 SER A CA 1
ATOM 785 C C . SER A 1 98 ? 13.789 -20.875 -1.334 1 98.31 98 SER A C 1
ATOM 787 O O . SER A 1 98 ? 13.008 -21.672 -0.803 1 98.31 98 SER A O 1
ATOM 789 N N . ILE A 1 99 ? 14.422 -21.141 -2.48 1 98.81 99 ILE A N 1
ATOM 790 C CA . ILE A 1 99 ? 14.273 -22.422 -3.141 1 98.81 99 ILE A CA 1
ATOM 791 C C . ILE A 1 99 ? 14.773 -23.531 -2.221 1 98.81 99 ILE A C 1
ATOM 793 O O . ILE A 1 99 ? 14.086 -24.531 -2.006 1 98.81 99 ILE A O 1
ATOM 797 N N . LYS A 1 100 ? 15.953 -23.312 -1.71 1 98.81 100 LYS A N 1
ATOM 798 C CA . LYS A 1 100 ? 16.578 -24.297 -0.826 1 98.81 100 LYS A CA 1
ATOM 799 C C . LYS A 1 100 ? 15.695 -24.578 0.389 1 98.81 100 LYS A C 1
ATOM 801 O O . LYS A 1 100 ? 15.453 -25.734 0.725 1 98.81 100 LYS A O 1
ATOM 806 N N . GLU A 1 101 ? 15.258 -23.531 1.021 1 98.69 101 GLU A N 1
ATOM 807 C CA . GLU A 1 101 ? 14.422 -23.672 2.207 1 98.69 101 GLU A CA 1
ATOM 808 C C . GLU A 1 101 ? 13.117 -24.391 1.878 1 98.69 101 GLU A C 1
ATOM 810 O O . GLU A 1 101 ? 12.688 -25.281 2.621 1 98.69 101 GLU A O 1
ATOM 815 N N . ALA A 1 102 ? 12.477 -24 0.785 1 98.75 102 ALA A N 1
ATOM 816 C CA . ALA A 1 102 ? 11.227 -24.625 0.37 1 98.75 102 ALA A CA 1
ATOM 817 C C . ALA A 1 102 ? 11.414 -26.125 0.159 1 98.75 102 ALA A C 1
ATOM 819 O O . ALA A 1 102 ? 10.609 -26.938 0.636 1 98.75 102 ALA A O 1
ATOM 820 N N . TYR A 1 103 ? 12.469 -26.516 -0.519 1 98.81 103 TYR A N 1
ATOM 821 C CA . TYR A 1 103 ? 12.703 -27.906 -0.888 1 98.81 103 TYR A CA 1
ATOM 822 C C . TYR A 1 103 ? 13.094 -28.734 0.329 1 98.81 103 TYR A C 1
ATOM 824 O O . TYR A 1 103 ? 12.469 -29.75 0.625 1 98.81 103 TYR A O 1
ATOM 832 N N . PHE A 1 104 ? 14.078 -28.281 1.087 1 98.75 104 PHE A N 1
ATOM 833 C CA . PHE A 1 104 ? 14.68 -29.109 2.125 1 98.75 104 PHE A CA 1
ATOM 834 C C . PHE A 1 104 ? 13.883 -29.016 3.42 1 98.75 104 PHE A C 1
ATOM 836 O O . PHE A 1 104 ? 13.773 -30 4.156 1 98.75 104 PHE A O 1
ATOM 843 N N . ASN A 1 105 ? 13.32 -27.844 3.746 1 98.44 105 ASN A N 1
ATOM 844 C CA . ASN A 1 105 ? 12.672 -27.656 5.039 1 98.44 105 ASN A CA 1
ATOM 845 C C . ASN A 1 105 ? 11.172 -27.938 4.957 1 98.44 105 ASN A C 1
ATOM 847 O O . ASN A 1 105 ? 10.555 -28.328 5.945 1 98.44 105 ASN A O 1
ATOM 851 N N . TYR A 1 106 ? 10.578 -27.734 3.76 1 98.31 106 TYR A N 1
ATOM 852 C CA . TYR A 1 106 ? 9.125 -27.797 3.693 1 98.31 106 TYR A CA 1
ATOM 853 C C . TYR A 1 106 ? 8.672 -28.844 2.676 1 98.31 106 TYR A C 1
ATOM 855 O O . TYR A 1 106 ? 7.48 -28.969 2.391 1 98.31 106 TYR A O 1
ATOM 863 N N . ASN A 1 107 ? 9.562 -29.516 2.035 1 98 107 ASN A N 1
ATOM 864 C CA . ASN A 1 107 ? 9.281 -30.609 1.116 1 98 107 ASN A CA 1
ATOM 865 C C . ASN A 1 107 ? 8.484 -30.141 -0.095 1 98 107 ASN A C 1
ATOM 867 O O . ASN A 1 107 ? 7.547 -30.812 -0.528 1 98 107 ASN A O 1
ATOM 871 N N . ILE A 1 108 ? 8.797 -28.969 -0.546 1 98.62 108 ILE A N 1
ATOM 872 C CA . ILE A 1 108 ? 8.195 -28.469 -1.779 1 98.62 108 ILE A CA 1
ATOM 873 C C . ILE A 1 108 ? 8.93 -29.062 -2.982 1 98.62 108 ILE A C 1
ATOM 875 O O . ILE A 1 108 ? 10.148 -28.938 -3.102 1 98.62 108 ILE A O 1
ATOM 879 N N . LYS A 1 109 ? 8.195 -29.672 -3.875 1 98.62 109 LYS A N 1
ATOM 880 C CA . LYS A 1 109 ? 8.805 -30.297 -5.047 1 98.62 109 LYS A CA 1
ATOM 881 C C . LYS A 1 109 ? 8.438 -29.547 -6.32 1 98.62 109 LYS A C 1
ATOM 883 O O . LYS A 1 109 ? 9.164 -29.609 -7.316 1 98.62 109 LYS A O 1
ATOM 888 N N . ALA A 1 110 ? 7.328 -28.859 -6.293 1 98.88 110 ALA A N 1
ATOM 889 C CA . ALA A 1 110 ? 6.812 -28.172 -7.477 1 98.88 110 ALA A CA 1
ATOM 890 C C . ALA A 1 110 ? 7.297 -26.719 -7.531 1 98.88 110 ALA A C 1
ATOM 892 O O . ALA A 1 110 ? 7.094 -25.953 -6.586 1 98.88 110 ALA A O 1
ATOM 893 N N . PHE A 1 111 ? 7.996 -26.312 -8.578 1 98.94 111 PHE A N 1
ATOM 894 C CA . PHE A 1 111 ? 8.492 -24.969 -8.797 1 98.94 111 PHE A CA 1
ATOM 895 C C . PHE A 1 111 ? 8.148 -24.484 -10.211 1 98.94 111 PHE A C 1
ATOM 897 O O . PHE A 1 111 ? 8.219 -25.266 -11.164 1 98.94 111 PHE A O 1
ATOM 904 N N . SER A 1 112 ? 7.812 -23.266 -10.352 1 98.81 112 SER A N 1
ATOM 905 C CA . SER A 1 112 ? 7.641 -22.656 -11.672 1 98.81 112 SER A CA 1
ATOM 906 C C . SER A 1 112 ? 8.867 -21.844 -12.07 1 98.81 112 SER A C 1
ATOM 908 O O . SER A 1 112 ? 9.672 -21.469 -11.219 1 98.81 112 SER A O 1
ATOM 910 N N . LEU A 1 113 ? 9.094 -21.625 -13.336 1 98.75 113 LEU A N 1
ATOM 911 C CA . LEU A 1 113 ? 10.164 -20.812 -13.914 1 98.75 113 LEU A CA 1
ATOM 912 C C . LEU A 1 113 ? 9.766 -20.266 -15.273 1 98.75 113 LEU A C 1
ATOM 914 O O . LEU A 1 113 ? 8.844 -20.797 -15.914 1 98.75 113 LEU A O 1
ATOM 918 N N . ASP A 1 114 ? 10.438 -19.188 -15.727 1 98.19 114 ASP A N 1
ATOM 919 C CA . ASP A 1 114 ? 10.18 -18.672 -17.062 1 98.19 114 ASP A CA 1
ATOM 920 C C . ASP A 1 114 ? 11.477 -18.234 -17.734 1 98.19 114 ASP A C 1
ATOM 922 O O . ASP A 1 114 ? 11.453 -17.531 -18.75 1 98.19 114 ASP A O 1
ATOM 926 N N . THR A 1 115 ? 12.625 -18.562 -17.094 1 98.06 115 THR A N 1
ATOM 927 C CA . THR A 1 115 ? 13.93 -18.297 -17.688 1 98.06 115 THR A CA 1
ATOM 928 C C . THR A 1 115 ? 14.883 -19.453 -17.422 1 98.06 115 THR A C 1
ATOM 930 O O . THR A 1 115 ? 14.672 -20.25 -16.5 1 98.06 115 THR A O 1
ATOM 933 N N . LYS A 1 116 ? 15.883 -19.5 -18.312 1 98.19 116 LYS A N 1
ATOM 934 C CA . LYS A 1 116 ? 16.953 -20.469 -18.094 1 98.19 116 LYS A CA 1
ATOM 935 C C . LYS A 1 116 ? 17.688 -20.219 -16.781 1 98.19 116 LYS A C 1
ATOM 937 O O . LYS A 1 116 ? 18.047 -21.156 -16.078 1 98.19 116 LYS A O 1
ATOM 942 N N . ASP A 1 117 ? 17.859 -18.969 -16.422 1 98.19 117 ASP A N 1
ATOM 943 C CA . ASP A 1 117 ? 18.562 -18.609 -15.188 1 98.19 117 ASP A CA 1
ATOM 944 C C . ASP A 1 117 ? 17.828 -19.125 -13.961 1 98.19 117 ASP A C 1
ATOM 946 O O . ASP A 1 117 ? 18.453 -19.594 -13 1 98.19 117 ASP A O 1
ATOM 950 N N . GLU A 1 118 ? 16.516 -19.047 -13.961 1 98.62 118 GLU A N 1
ATOM 951 C CA . GLU A 1 118 ? 15.742 -19.547 -12.836 1 98.62 118 GLU A CA 1
ATOM 952 C C . GLU A 1 118 ? 15.844 -21.078 -12.742 1 98.62 118 GLU A C 1
ATOM 954 O O . GLU A 1 118 ? 15.898 -21.625 -11.641 1 98.62 118 GLU A O 1
ATOM 959 N N . LEU A 1 119 ? 15.844 -21.719 -13.906 1 98.75 119 LEU A N 1
ATOM 960 C CA . LEU A 1 119 ? 16.031 -23.156 -13.922 1 98.75 119 LEU A CA 1
ATOM 961 C C . LEU A 1 119 ? 17.344 -23.547 -13.242 1 98.75 119 LEU A C 1
ATOM 963 O O . LEU A 1 119 ? 17.375 -24.438 -12.398 1 98.75 119 LEU A O 1
ATOM 967 N N . ILE A 1 120 ? 18.391 -22.891 -13.648 1 98.5 120 ILE A N 1
ATOM 968 C CA . ILE A 1 120 ? 19.719 -23.156 -13.094 1 98.5 120 ILE A CA 1
ATOM 969 C C . ILE A 1 120 ? 19.688 -22.953 -11.578 1 98.5 120 ILE A C 1
ATOM 971 O O . ILE A 1 120 ? 20.219 -23.766 -10.828 1 98.5 120 ILE A O 1
ATOM 975 N N . LYS A 1 121 ? 19.031 -21.953 -11.086 1 98.44 121 LYS A N 1
ATOM 976 C CA . LYS A 1 121 ? 18.891 -21.672 -9.664 1 98.44 121 LYS A CA 1
ATOM 977 C C . LYS A 1 121 ? 18.219 -22.844 -8.938 1 98.44 121 LYS A C 1
ATOM 979 O O . LYS A 1 121 ? 18.672 -23.266 -7.883 1 98.44 121 LYS A O 1
ATOM 984 N N . ILE A 1 122 ? 17.141 -23.25 -9.516 1 98.88 122 ILE A N 1
ATOM 985 C CA . ILE A 1 122 ? 16.359 -24.328 -8.883 1 98.88 122 ILE A CA 1
ATOM 986 C C . ILE A 1 122 ? 17.203 -25.594 -8.789 1 98.88 122 ILE A C 1
ATOM 988 O O . ILE A 1 122 ? 17.281 -26.219 -7.727 1 98.88 122 ILE A O 1
ATOM 992 N N . ILE A 1 123 ? 17.891 -25.938 -9.898 1 98.75 123 ILE A N 1
ATOM 993 C CA . ILE A 1 123 ? 18.688 -27.141 -9.945 1 98.75 123 ILE A CA 1
ATOM 994 C C . ILE A 1 123 ? 19.812 -27.062 -8.914 1 98.75 123 ILE A C 1
ATOM 996 O O . ILE A 1 123 ? 20 -27.984 -8.109 1 98.75 123 ILE A O 1
ATOM 1000 N N . GLU A 1 124 ? 20.484 -25.922 -8.898 1 98.75 124 GLU A N 1
ATOM 1001 C CA . GLU A 1 124 ? 21.625 -25.766 -7.996 1 98.75 124 GLU A CA 1
ATOM 1002 C C . GLU A 1 124 ? 21.172 -25.703 -6.539 1 98.75 124 GLU A C 1
ATOM 1004 O O . GLU A 1 124 ? 21.781 -26.328 -5.668 1 98.75 124 GLU A O 1
ATOM 1009 N N . ALA A 1 125 ? 20.109 -25.016 -6.223 1 98.69 125 ALA A N 1
ATOM 1010 C CA . ALA A 1 125 ? 19.656 -24.797 -4.855 1 98.69 125 ALA A CA 1
ATOM 1011 C C . ALA A 1 125 ? 19.062 -26.062 -4.262 1 98.69 125 ALA A C 1
ATOM 1013 O O . ALA A 1 125 ? 18.969 -26.203 -3.037 1 98.69 125 ALA A O 1
ATOM 1014 N N . THR A 1 126 ? 18.656 -26.984 -5.133 1 98.75 126 THR A N 1
ATOM 1015 C CA . THR A 1 126 ? 18.078 -28.25 -4.656 1 98.75 126 THR A CA 1
ATOM 1016 C C . THR A 1 126 ? 19.094 -29.375 -4.746 1 98.75 126 THR A C 1
ATOM 1018 O O . THR A 1 126 ? 18.734 -30.547 -4.621 1 98.75 126 THR A O 1
ATOM 1021 N N . ASN A 1 127 ? 20.328 -29.094 -5.016 1 98.5 127 ASN A N 1
ATOM 1022 C CA . ASN A 1 127 ? 21.422 -30.047 -5.137 1 98.5 127 ASN A CA 1
ATOM 1023 C C . ASN A 1 127 ? 21.125 -31.109 -6.199 1 98.5 127 ASN A C 1
ATOM 1025 O O . ASN A 1 127 ? 21.234 -32.312 -5.938 1 98.5 127 ASN A O 1
ATOM 1029 N N . GLN A 1 128 ? 20.609 -30.625 -7.371 1 98.12 128 GLN A N 1
ATOM 1030 C CA . GLN A 1 128 ? 20.328 -31.469 -8.523 1 98.12 128 GLN A CA 1
ATOM 1031 C C . GLN A 1 128 ? 19.312 -32.562 -8.18 1 98.12 128 GLN A C 1
ATOM 1033 O O . GLN A 1 128 ? 19.484 -33.719 -8.555 1 98.12 128 GLN A O 1
ATOM 1038 N N . ALA A 1 129 ? 18.359 -32.188 -7.445 1 98.5 129 ALA A N 1
ATOM 1039 C CA . ALA A 1 129 ? 17.312 -33.094 -7.027 1 98.5 129 ALA A CA 1
ATOM 1040 C C . ALA A 1 129 ? 16.672 -33.781 -8.234 1 98.5 129 ALA A C 1
ATOM 1042 O O . ALA A 1 129 ? 16.5 -33.156 -9.281 1 98.5 129 ALA A O 1
ATOM 1043 N N . LYS A 1 130 ? 16.125 -35.031 -8.055 1 98.06 130 LYS A N 1
ATOM 1044 C CA . LYS A 1 130 ? 15.57 -35.812 -9.156 1 98.06 130 LYS A CA 1
ATOM 1045 C C . LYS A 1 130 ? 14.055 -35.938 -9.039 1 98.06 130 LYS A C 1
ATOM 1047 O O . LYS A 1 130 ? 13.406 -36.5 -9.922 1 98.06 130 LYS A O 1
ATOM 1052 N N . ASP A 1 131 ? 13.5 -35.375 -8.023 1 98.69 131 ASP A N 1
ATOM 1053 C CA . ASP A 1 131 ? 12.07 -35.5 -7.781 1 98.69 131 ASP A CA 1
ATOM 1054 C C . ASP A 1 131 ? 11.328 -34.188 -8 1 98.69 131 ASP A C 1
ATOM 1056 O O . ASP A 1 131 ? 10.266 -33.969 -7.418 1 98.69 131 ASP A O 1
ATOM 1060 N N . LEU A 1 132 ? 11.906 -33.281 -8.805 1 98.81 132 LEU A N 1
ATOM 1061 C CA . LEU A 1 132 ? 11.328 -31.969 -9.047 1 98.81 132 LEU A CA 1
ATOM 1062 C C . LEU A 1 132 ? 10.164 -32.062 -10.031 1 98.81 132 LEU A C 1
ATOM 1064 O O . LEU A 1 132 ? 10.227 -32.812 -11 1 98.81 132 LEU A O 1
ATOM 1068 N N . GLU A 1 133 ? 9.102 -31.391 -9.727 1 98.88 133 GLU A N 1
ATOM 1069 C CA . GLU A 1 133 ? 8.047 -31.047 -10.664 1 98.88 133 GLU A CA 1
ATOM 1070 C C . GLU A 1 133 ? 8.188 -29.609 -11.156 1 98.88 133 GLU A C 1
ATOM 1072 O O . GLU A 1 133 ? 7.941 -28.656 -10.398 1 98.88 133 GLU A O 1
ATOM 1077 N N . LEU A 1 134 ? 8.555 -29.438 -12.406 1 98.94 134 LEU A N 1
ATOM 1078 C CA . LEU A 1 134 ? 8.906 -28.109 -12.891 1 98.94 134 LEU A CA 1
ATOM 1079 C C . LEU A 1 134 ? 7.871 -27.609 -13.891 1 98.94 134 LEU A C 1
ATOM 1081 O O . LEU A 1 134 ? 7.48 -28.328 -14.805 1 98.94 134 LEU A O 1
ATOM 1085 N N . PHE A 1 135 ? 7.383 -26.422 -13.656 1 98.88 135 PHE A N 1
ATOM 1086 C CA . PHE A 1 135 ? 6.379 -25.781 -14.508 1 98.88 135 PHE A CA 1
ATOM 1087 C C . PHE A 1 135 ? 6.992 -24.641 -15.297 1 98.88 135 PHE A C 1
ATOM 1089 O O . PHE A 1 135 ? 7.504 -23.672 -14.719 1 98.88 135 PHE A O 1
ATOM 1096 N N . VAL A 1 136 ? 6.961 -24.688 -16.609 1 98.81 136 VAL A N 1
ATOM 1097 C CA . VAL A 1 136 ? 7.348 -23.547 -17.438 1 98.81 136 VAL A CA 1
ATOM 1098 C C . VAL A 1 136 ? 6.16 -22.609 -17.625 1 98.81 136 VAL A C 1
ATOM 1100 O O . VAL A 1 136 ? 5.129 -23 -18.172 1 98.81 136 VAL A O 1
ATOM 1103 N N . ARG A 1 137 ? 6.262 -21.406 -17.109 1 98.56 137 ARG A N 1
ATOM 1104 C CA . ARG A 1 137 ? 5.219 -20.406 -17.219 1 98.56 137 ARG A CA 1
ATOM 1105 C C . ARG A 1 137 ? 5.309 -19.672 -18.562 1 98.56 137 ARG A C 1
ATOM 1107 O O . ARG A 1 137 ? 6.363 -19.141 -18.906 1 98.56 137 ARG A O 1
ATOM 1114 N N . VAL A 1 138 ? 4.168 -19.656 -19.281 1 98.12 138 VAL A N 1
ATOM 1115 C CA . VAL A 1 138 ? 4.105 -19.062 -20.625 1 98.12 138 VAL A CA 1
ATOM 1116 C C . VAL A 1 138 ? 3.326 -17.75 -20.562 1 98.12 138 VAL A C 1
ATOM 1118 O O . VAL A 1 138 ? 2.297 -17.656 -19.891 1 98.12 138 VAL A O 1
ATOM 1121 N N . ALA A 1 139 ? 3.84 -16.719 -21.234 1 96.06 139 ALA A N 1
ATOM 1122 C CA . ALA A 1 139 ? 3.129 -15.445 -21.328 1 96.06 139 ALA A CA 1
ATOM 1123 C C . ALA A 1 139 ? 1.944 -15.547 -22.297 1 96.06 139 ALA A C 1
ATOM 1125 O O . ALA A 1 139 ? 2.084 -16.047 -23.406 1 96.06 139 ALA A O 1
ATOM 1126 N N . VAL A 1 140 ? 0.833 -15.195 -21.781 1 94.62 140 VAL A N 1
ATOM 1127 C CA . VAL A 1 140 ? -0.353 -15.156 -22.625 1 94.62 140 VAL A CA 1
ATOM 1128 C C . VAL A 1 140 ? -1.027 -13.789 -22.516 1 94.62 140 VAL A C 1
ATOM 1130 O O . VAL A 1 140 ? -0.73 -13.023 -21.594 1 94.62 140 VAL A O 1
ATOM 1133 N N . SER A 1 141 ? -1.923 -13.492 -23.391 1 89.62 141 SER A N 1
ATOM 1134 C CA . SER A 1 141 ? -2.629 -12.219 -23.391 1 89.62 141 SER A CA 1
ATOM 1135 C C . SER A 1 141 ? -3.549 -12.086 -22.188 1 89.62 141 SER A C 1
ATOM 1137 O O . SER A 1 141 ? -4.195 -13.055 -21.781 1 89.62 141 SER A O 1
ATOM 1139 N N . ASN A 1 142 ? -3.6 -10.867 -21.594 1 88 142 ASN A N 1
ATOM 1140 C CA . ASN A 1 142 ? -4.512 -10.547 -20.5 1 88 142 ASN A CA 1
ATOM 1141 C C . ASN A 1 142 ? -5.547 -9.508 -20.922 1 88 142 ASN A C 1
ATOM 1143 O O . ASN A 1 142 ? -6.043 -8.75 -20.094 1 88 142 ASN A O 1
ATOM 1147 N N . GLU A 1 143 ? -5.875 -9.438 -22.125 1 85.38 143 GLU A N 1
ATOM 1148 C CA . GLU A 1 143 ? -6.68 -8.367 -22.703 1 85.38 143 GLU A CA 1
ATOM 1149 C C . GLU A 1 143 ? -8.078 -8.344 -22.094 1 85.38 143 GLU A C 1
ATOM 1151 O O . GLU A 1 143 ? -8.727 -7.289 -22.062 1 85.38 143 GLU A O 1
ATOM 1156 N N . HIS A 1 144 ? -8.586 -9.422 -21.578 1 85.88 144 HIS A N 1
ATOM 1157 C CA . HIS A 1 144 ? -9.961 -9.469 -21.094 1 85.88 144 HIS A CA 1
ATOM 1158 C C . HIS A 1 144 ? -10.016 -9.484 -19.578 1 85.88 144 HIS A C 1
ATOM 1160 O O . HIS A 1 144 ? -11.062 -9.797 -19 1 85.88 144 HIS A O 1
ATOM 1166 N N . ALA A 1 145 ? -8.891 -9.227 -19 1 88.38 145 ALA A N 1
ATOM 1167 C CA . ALA A 1 145 ? -8.828 -9.156 -17.547 1 88.38 145 ALA A CA 1
ATOM 1168 C C . ALA A 1 145 ? -8.883 -7.711 -17.062 1 88.38 145 ALA A C 1
ATOM 1170 O O . ALA A 1 145 ? -8.453 -6.797 -17.766 1 88.38 145 ALA A O 1
ATOM 1171 N N . GLU A 1 146 ? -9.43 -7.5 -15.898 1 86.12 146 GLU A N 1
ATOM 1172 C CA . GLU A 1 146 ? -9.438 -6.168 -15.297 1 86.12 146 GLU A CA 1
ATOM 1173 C C . GLU A 1 146 ? -8.055 -5.77 -14.805 1 86.12 146 GLU A C 1
ATOM 1175 O O . GLU A 1 146 ? -7.719 -4.586 -14.758 1 86.12 146 GLU A O 1
ATOM 1180 N N . ILE A 1 147 ? -7.27 -6.73 -14.398 1 85.88 147 ILE A N 1
ATOM 1181 C CA . ILE A 1 147 ? -5.906 -6.523 -13.922 1 85.88 147 ILE A CA 1
ATOM 1182 C C . ILE A 1 147 ? -4.938 -7.359 -14.75 1 85.88 147 ILE A C 1
ATOM 1184 O O . ILE A 1 147 ? -4.992 -8.594 -14.727 1 85.88 147 ILE A O 1
ATOM 1188 N N . ASP A 1 148 ? -4.043 -6.66 -15.453 1 85.31 148 ASP A N 1
ATOM 1189 C CA . ASP A 1 148 ? -3.057 -7.309 -16.312 1 85.31 148 ASP A CA 1
ATOM 1190 C C . ASP A 1 148 ? -1.842 -7.766 -15.5 1 85.31 148 ASP A C 1
ATOM 1192 O O . ASP A 1 148 ? -1.197 -6.961 -14.828 1 85.31 148 ASP A O 1
ATOM 1196 N N . LEU A 1 149 ? -1.509 -8.961 -15.609 1 82.75 149 LEU A N 1
ATOM 1197 C CA . LEU A 1 149 ? -0.394 -9.555 -14.883 1 82.75 149 LEU A CA 1
ATOM 1198 C C . LEU A 1 149 ? 0.675 -10.062 -15.844 1 82.75 149 LEU A C 1
ATOM 1200 O O . LEU A 1 149 ? 1.649 -10.688 -15.422 1 82.75 149 LEU A O 1
ATOM 1204 N N . SER A 1 150 ? 0.59 -9.797 -17.109 1 83.94 150 SER A N 1
ATOM 1205 C CA . SER A 1 150 ? 1.405 -10.453 -18.125 1 83.94 150 SER A CA 1
ATOM 1206 C C . SER A 1 150 ? 2.725 -9.719 -18.344 1 83.94 150 SER A C 1
ATOM 1208 O O . SER A 1 150 ? 3.633 -10.242 -18.984 1 83.94 150 SER A O 1
ATOM 1210 N N . LYS A 1 151 ? 2.936 -8.656 -17.734 1 86.81 151 LYS A N 1
ATOM 1211 C CA . LYS A 1 151 ? 4.102 -7.832 -18.047 1 86.81 151 LYS A CA 1
ATOM 1212 C C . LYS A 1 151 ? 5.332 -8.312 -17.297 1 86.81 151 LYS A C 1
ATOM 1214 O O . LYS A 1 151 ? 6.465 -8.102 -17.734 1 86.81 151 LYS A O 1
ATOM 1219 N N . LYS A 1 152 ? 5.133 -8.984 -16.328 1 92.56 152 LYS A N 1
ATOM 1220 C CA . LYS A 1 152 ? 6.207 -9.273 -15.391 1 92.56 152 LYS A CA 1
ATOM 1221 C C . LYS A 1 152 ? 6.746 -10.688 -15.586 1 92.56 152 LYS A C 1
ATOM 1223 O O . LYS A 1 152 ? 7.957 -10.906 -15.547 1 92.56 152 LYS A O 1
ATOM 1228 N N . PHE A 1 153 ? 5.785 -11.609 -15.828 1 95.38 153 PHE A N 1
ATOM 1229 C CA . PHE A 1 153 ? 6.145 -13.023 -15.812 1 95.38 153 PHE A CA 1
ATOM 1230 C C . PHE A 1 153 ? 5.793 -13.688 -17.141 1 95.38 153 PHE A C 1
ATOM 1232 O O . PHE A 1 153 ? 4.969 -13.172 -17.891 1 95.38 153 PHE A O 1
ATOM 1239 N N . GLY A 1 154 ? 6.43 -14.859 -17.344 1 96.69 154 GLY A N 1
ATOM 1240 C CA . GLY A 1 154 ? 6.094 -15.695 -18.484 1 96.69 154 GLY A CA 1
ATOM 1241 C C . GLY A 1 154 ? 7.086 -15.578 -19.625 1 96.69 154 GLY A C 1
ATOM 1242 O O . GLY A 1 154 ? 7.488 -14.469 -19.984 1 96.69 154 GLY A O 1
ATOM 1243 N N . VAL A 1 155 ? 7.461 -16.656 -20.188 1 97.06 155 VAL A N 1
ATOM 1244 C CA . VAL A 1 155 ? 8.336 -16.703 -21.344 1 97.06 155 VAL A CA 1
ATOM 1245 C C . VAL A 1 155 ? 7.504 -16.594 -22.625 1 97.06 155 VAL A C 1
ATOM 1247 O O . VAL A 1 155 ? 6.387 -17.109 -22.688 1 97.06 155 VAL A O 1
ATOM 1250 N N . LEU A 1 156 ? 8.031 -15.938 -23.578 1 94 156 LEU A N 1
ATOM 1251 C CA . LEU A 1 156 ? 7.355 -15.844 -24.859 1 94 156 LEU A CA 1
ATOM 1252 C C . LEU A 1 156 ? 7.266 -17.219 -25.531 1 94 156 LEU A C 1
ATOM 1254 O O . LEU A 1 156 ? 8.172 -18.047 -25.391 1 94 156 LEU A O 1
ATOM 1258 N N . THR A 1 157 ? 6.211 -17.312 -26.234 1 90.88 157 THR A N 1
ATOM 1259 C CA . THR A 1 157 ? 5.953 -18.594 -26.891 1 90.88 157 THR A CA 1
ATOM 1260 C C . THR A 1 157 ? 7.148 -19.016 -27.734 1 90.88 157 THR A C 1
ATOM 1262 O O . THR A 1 157 ? 7.488 -20.203 -27.781 1 90.88 157 THR A O 1
ATOM 1265 N N . SER A 1 158 ? 7.777 -18.078 -28.344 1 91.12 158 SER A N 1
ATOM 1266 C CA . SER A 1 158 ? 8.914 -18.359 -29.219 1 91.12 158 SER A CA 1
ATOM 1267 C C . SER A 1 158 ? 10.078 -18.953 -28.438 1 91.12 158 SER A C 1
ATOM 1269 O O . SER A 1 158 ? 10.836 -19.766 -28.969 1 91.12 158 SER A O 1
ATOM 1271 N N . GLU A 1 159 ? 10.172 -18.609 -27.188 1 95.69 159 GLU A N 1
ATOM 1272 C CA . GLU A 1 159 ? 11.281 -19.062 -26.344 1 95.69 159 GLU A CA 1
ATOM 1273 C C . GLU A 1 159 ? 10.867 -20.25 -25.469 1 95.69 159 GLU A C 1
ATOM 1275 O O . GLU A 1 159 ? 11.719 -20.969 -24.938 1 95.69 159 GLU A O 1
ATOM 1280 N N . ALA A 1 160 ? 9.625 -20.438 -25.391 1 97.5 160 ALA A N 1
ATOM 1281 C CA . ALA A 1 160 ? 9.078 -21.438 -24.484 1 97.5 160 ALA A CA 1
ATOM 1282 C C . ALA A 1 160 ? 9.461 -22.844 -24.922 1 97.5 160 ALA A C 1
ATOM 1284 O O . ALA A 1 160 ? 9.688 -23.719 -24.078 1 97.5 160 ALA A O 1
ATOM 1285 N N . THR A 1 161 ? 9.547 -23.062 -26.234 1 97.44 161 THR A N 1
ATOM 1286 C CA . THR A 1 161 ? 9.875 -24.375 -26.781 1 97.44 161 THR A CA 1
ATOM 1287 C C . THR A 1 161 ? 11.258 -24.812 -26.297 1 97.44 161 THR A C 1
ATOM 1289 O O . THR A 1 161 ? 11.422 -25.938 -25.812 1 97.44 161 THR A O 1
ATOM 1292 N N . GLY A 1 162 ? 12.219 -23.922 -26.484 1 98.12 162 GLY A N 1
ATOM 1293 C CA . GLY A 1 162 ? 13.57 -24.219 -26.031 1 98.12 162 GLY A CA 1
ATOM 1294 C C . GLY A 1 162 ? 13.664 -24.422 -24.531 1 98.12 162 GLY A C 1
ATOM 1295 O O . GLY A 1 162 ? 14.336 -25.344 -24.078 1 98.12 162 GLY A O 1
ATOM 1296 N N . LEU A 1 163 ? 13.023 -23.656 -23.781 1 98.62 163 LEU A N 1
ATOM 1297 C CA . LEU A 1 163 ? 13.055 -23.734 -22.328 1 98.62 163 LEU A CA 1
ATOM 1298 C C . LEU A 1 163 ? 12.406 -25.016 -21.828 1 98.62 163 LEU A C 1
ATOM 1300 O O . LEU A 1 163 ? 12.891 -25.641 -20.875 1 98.62 163 LEU A O 1
ATOM 1304 N N . LEU A 1 164 ? 11.297 -25.375 -22.453 1 98.62 164 LEU A N 1
ATOM 1305 C CA . LEU A 1 164 ? 10.602 -26.609 -22.078 1 98.62 164 LEU A CA 1
ATOM 1306 C C . LEU A 1 164 ? 11.492 -27.828 -22.297 1 98.62 164 LEU A C 1
ATOM 1308 O O . LEU A 1 164 ? 11.57 -28.703 -21.453 1 98.62 164 LEU A O 1
ATOM 1312 N N . ARG A 1 165 ? 12.172 -27.875 -23.453 1 98.31 165 ARG A N 1
ATOM 1313 C CA . ARG A 1 165 ? 13.07 -28.984 -23.766 1 98.31 165 ARG A CA 1
ATOM 1314 C C . ARG A 1 165 ? 14.188 -29.094 -22.734 1 98.31 165 ARG A C 1
ATOM 1316 O O . ARG A 1 165 ? 14.5 -30.188 -22.266 1 98.31 165 ARG A O 1
ATOM 1323 N N . LEU A 1 166 ? 14.68 -27.938 -22.469 1 98.5 166 LEU A N 1
ATOM 1324 C CA . LEU A 1 166 ? 15.758 -27.906 -21.484 1 98.5 166 LEU A CA 1
ATOM 1325 C C . LEU A 1 166 ? 15.258 -28.359 -20.125 1 98.5 166 LEU A C 1
ATOM 1327 O O . LEU A 1 166 ? 15.906 -29.156 -19.453 1 98.5 166 LEU A O 1
ATOM 1331 N N . THR A 1 167 ? 14.141 -27.859 -19.656 1 98.69 167 THR A N 1
ATOM 1332 C CA . THR A 1 167 ? 13.586 -28.109 -18.328 1 98.69 167 THR A CA 1
ATOM 1333 C C . THR A 1 167 ? 13.25 -29.594 -18.156 1 98.69 167 THR A C 1
ATOM 1335 O O . THR A 1 167 ? 13.414 -30.141 -17.078 1 98.69 167 THR A O 1
ATOM 1338 N N . LYS A 1 168 ? 12.781 -30.188 -19.188 1 98.25 168 LYS A N 1
ATOM 1339 C CA . LYS A 1 168 ? 12.375 -31.594 -19.141 1 98.25 168 LYS A CA 1
ATOM 1340 C C . LYS A 1 168 ? 13.531 -32.5 -18.719 1 98.25 168 LYS A C 1
ATOM 1342 O O . LYS A 1 168 ? 13.32 -33.5 -18.062 1 98.25 168 LYS A O 1
ATOM 1347 N N . GLN A 1 169 ? 14.719 -32.062 -19 1 97.94 169 GLN A N 1
ATOM 1348 C CA . GLN A 1 169 ? 15.906 -32.875 -18.703 1 97.94 169 GLN A CA 1
ATOM 1349 C C . GLN A 1 169 ? 16.156 -32.938 -17.203 1 97.94 169 GLN A C 1
ATOM 1351 O O . GLN A 1 169 ? 16.906 -33.781 -16.719 1 97.94 169 GLN A O 1
ATOM 1356 N N . TYR A 1 170 ? 15.555 -32.062 -16.453 1 98.12 170 TYR A N 1
ATOM 1357 C CA . TYR A 1 170 ? 15.883 -31.969 -15.031 1 98.12 170 TYR A CA 1
ATOM 1358 C C . TYR A 1 170 ? 14.656 -32.219 -14.164 1 98.12 170 TYR A C 1
ATOM 1360 O O . TYR A 1 170 ? 14.734 -32.156 -12.938 1 98.12 170 TYR A O 1
ATOM 1368 N N . ALA A 1 171 ? 13.531 -32.531 -14.758 1 98.25 171 ALA A N 1
ATOM 1369 C CA . ALA A 1 171 ? 12.273 -32.656 -14.031 1 98.25 171 ALA A CA 1
ATOM 1370 C C . ALA A 1 171 ? 11.797 -34.094 -13.992 1 98.25 171 ALA A C 1
ATOM 1372 O O . ALA A 1 171 ? 11.875 -34.812 -14.992 1 98.25 171 ALA A O 1
ATOM 1373 N N . LYS A 1 172 ? 11.383 -34.562 -12.844 1 98.62 172 LYS A N 1
ATOM 1374 C CA . LYS A 1 172 ? 10.648 -35.812 -12.781 1 98.62 172 LYS A CA 1
ATOM 1375 C C . LYS A 1 172 ? 9.305 -35.719 -13.477 1 98.62 172 LYS A C 1
ATOM 1377 O O . LYS A 1 172 ? 8.891 -36.625 -14.203 1 98.62 172 LYS A O 1
ATOM 1382 N N . LYS A 1 173 ? 8.594 -34.625 -13.219 1 98.62 173 LYS A N 1
ATOM 1383 C CA . LYS A 1 173 ? 7.363 -34.25 -13.906 1 98.62 173 LYS A CA 1
ATOM 1384 C C . LYS A 1 173 ? 7.457 -32.844 -14.469 1 98.62 173 LYS A C 1
ATOM 1386 O O . LYS A 1 173 ? 8.078 -31.969 -13.867 1 98.62 173 LYS A O 1
ATOM 1391 N N . ILE A 1 174 ? 6.863 -32.656 -15.578 1 98.38 174 ILE A N 1
ATOM 1392 C CA . ILE A 1 174 ? 6.934 -31.375 -16.266 1 98.38 174 ILE A CA 1
ATOM 1393 C C . ILE A 1 174 ? 5.527 -30.812 -16.453 1 98.38 174 ILE A C 1
ATOM 1395 O O . ILE A 1 174 ? 4.566 -31.578 -16.625 1 98.38 174 ILE A O 1
ATOM 1399 N N . GLY A 1 175 ? 5.387 -29.547 -16.281 1 98.56 175 GLY A N 1
ATOM 1400 C CA . GLY A 1 175 ? 4.129 -28.844 -16.5 1 98.56 175 GLY A CA 1
ATOM 1401 C C . GLY A 1 175 ? 4.289 -27.562 -17.297 1 98.56 175 GLY A C 1
ATOM 1402 O O . GLY A 1 175 ? 5.398 -27.047 -17.438 1 98.56 175 GLY A O 1
ATOM 1403 N N . LEU A 1 176 ? 3.213 -27.141 -17.922 1 98.62 176 LEU A N 1
ATOM 1404 C CA . LEU A 1 176 ? 3.061 -25.828 -18.516 1 98.62 176 LEU A CA 1
ATOM 1405 C C . LEU A 1 176 ? 2.004 -25.016 -17.766 1 98.62 176 LEU A C 1
ATOM 1407 O O . LEU A 1 176 ? 0.97 -25.547 -17.375 1 98.62 176 LEU A O 1
ATOM 1411 N N . SER A 1 177 ? 2.357 -23.781 -17.531 1 98.56 177 SER A N 1
ATOM 1412 C CA . SER A 1 177 ? 1.409 -22.938 -16.812 1 98.56 177 SER A CA 1
ATOM 1413 C C . SER A 1 177 ? 1.24 -21.578 -17.5 1 98.56 177 SER A C 1
ATOM 1415 O O . SER A 1 177 ? 2.117 -21.141 -18.25 1 98.56 177 SER A O 1
ATOM 1417 N N . PHE A 1 178 ? 0.097 -20.922 -17.328 1 98.12 178 PHE A N 1
ATOM 1418 C CA . PHE A 1 178 ? -0.159 -19.562 -17.766 1 98.12 178 PHE A CA 1
ATOM 1419 C C . PHE A 1 178 ? -1.176 -18.891 -16.844 1 98.12 178 PHE A C 1
ATOM 1421 O O . PHE A 1 178 ? -1.692 -19.516 -15.914 1 98.12 178 PHE A O 1
ATOM 1428 N N . HIS A 1 179 ? -1.349 -17.641 -16.984 1 97.44 179 HIS A N 1
ATOM 1429 C CA . HIS A 1 179 ? -2.324 -16.844 -16.234 1 97.44 179 HIS A CA 1
ATOM 1430 C C . HIS A 1 179 ? -3.006 -15.828 -17.141 1 97.44 179 HIS A C 1
ATOM 1432 O O . HIS A 1 179 ? -2.338 -15.125 -17.906 1 97.44 179 HIS A O 1
ATOM 1438 N N . VAL A 1 180 ? -4.262 -15.68 -17.016 1 96.94 180 VAL A N 1
ATOM 1439 C CA . VAL A 1 180 ? -5.012 -14.867 -17.969 1 96.94 180 VAL A CA 1
ATOM 1440 C C . VAL A 1 180 ? -5.273 -13.484 -17.391 1 96.94 180 VAL A C 1
ATOM 1442 O O . VAL A 1 180 ? -5.996 -12.68 -17.969 1 96.94 180 VAL A O 1
ATOM 1445 N N . GLY A 1 181 ? -4.777 -13.211 -16.219 1 95.06 181 GLY A N 1
ATOM 1446 C CA . GLY A 1 181 ? -5.043 -11.953 -15.523 1 95.06 181 GLY A CA 1
ATOM 1447 C C . GLY A 1 181 ? -6.133 -12.07 -14.477 1 95.06 181 GLY A C 1
ATOM 1448 O O . GLY A 1 181 ? -6.891 -13.047 -14.469 1 95.06 181 GLY A O 1
ATOM 1449 N N . SER A 1 182 ? -6.223 -11.07 -13.617 1 94.75 182 SER A N 1
ATOM 1450 C CA . SER A 1 182 ? -7.207 -11.109 -12.539 1 94.75 182 SER A CA 1
ATOM 1451 C C . SER A 1 182 ? -8.562 -10.602 -13.016 1 94.75 182 SER A C 1
ATOM 1453 O O . SER A 1 182 ? -8.641 -9.672 -13.82 1 94.75 182 SER A O 1
ATOM 1455 N N . GLN A 1 183 ? -9.641 -11.234 -12.469 1 96.12 183 GLN A N 1
ATOM 1456 C CA . GLN A 1 183 ? -10.992 -10.805 -12.805 1 96.12 183 GLN A CA 1
ATOM 1457 C C . GLN A 1 183 ? -11.227 -10.844 -14.312 1 96.12 183 GLN A C 1
ATOM 1459 O O . GLN A 1 183 ? -11.586 -9.828 -14.914 1 96.12 183 GLN A O 1
ATOM 1464 N N . CYS A 1 184 ? -10.914 -12.016 -14.852 1 97.25 184 CYS A N 1
ATOM 1465 C CA . CYS A 1 184 ? -11.086 -12.227 -16.281 1 97.25 184 CYS A CA 1
ATOM 1466 C C . CYS A 1 184 ? -12.562 -12.383 -16.641 1 97.25 184 CYS A C 1
ATOM 1468 O O . CYS A 1 184 ? -13.195 -13.367 -16.266 1 97.25 184 CYS A O 1
ATOM 1470 N N . MET A 1 185 ? -13.094 -11.531 -17.484 1 96.06 185 MET A N 1
ATOM 1471 C CA . MET A 1 185 ? -14.539 -11.438 -17.703 1 96.06 185 MET A CA 1
ATOM 1472 C C . MET A 1 185 ? -14.969 -12.32 -18.875 1 96.06 185 MET A C 1
ATOM 1474 O O . MET A 1 185 ? -16.172 -12.539 -19.094 1 96.06 185 MET A O 1
ATOM 1478 N N . HIS A 1 186 ? -13.984 -12.938 -19.547 1 96.19 186 HIS A N 1
ATOM 1479 C CA . HIS A 1 186 ? -14.328 -13.688 -20.75 1 96.19 186 HIS A CA 1
ATOM 1480 C C . HIS A 1 186 ? -13.648 -15.055 -20.781 1 96.19 186 HIS A C 1
ATOM 1482 O O . HIS A 1 186 ? -12.422 -15.141 -20.828 1 96.19 186 HIS A O 1
ATOM 1488 N N . PRO A 1 187 ? -14.445 -16.094 -20.906 1 96.75 187 PRO A N 1
ATOM 1489 C CA . PRO A 1 187 ? -13.906 -17.453 -20.891 1 96.75 187 PRO A CA 1
ATOM 1490 C C . PRO A 1 187 ? -12.938 -17.719 -22.047 1 96.75 187 PRO A C 1
ATOM 1492 O O . PRO A 1 187 ? -12.062 -18.578 -21.953 1 96.75 187 PRO A O 1
ATOM 1495 N N . ILE A 1 188 ? -13.07 -16.938 -23.156 1 96.75 188 ILE A N 1
ATOM 1496 C CA . ILE A 1 188 ? -12.289 -17.156 -24.375 1 96.75 188 ILE A CA 1
ATOM 1497 C C . ILE A 1 188 ? -10.805 -16.984 -24.062 1 96.75 188 ILE A C 1
ATOM 1499 O O . ILE A 1 188 ? -9.945 -17.516 -24.766 1 96.75 188 ILE A O 1
ATOM 1503 N N . SER A 1 189 ? -10.5 -16.219 -23.031 1 97.31 189 SER A N 1
ATOM 1504 C CA . SER A 1 189 ? -9.117 -16 -22.656 1 97.31 189 SER A CA 1
ATOM 1505 C C . SER A 1 189 ? -8.43 -17.312 -22.281 1 97.31 189 SER A C 1
ATOM 1507 O O . SER A 1 189 ? -7.25 -17.5 -22.578 1 97.31 189 SER A O 1
ATOM 1509 N N . TYR A 1 190 ? -9.164 -18.203 -21.688 1 98.06 190 TYR A N 1
ATOM 1510 C CA . TYR A 1 190 ? -8.609 -19.516 -21.328 1 98.06 190 TYR A CA 1
ATOM 1511 C C . TYR A 1 190 ? -8.383 -20.359 -22.578 1 98.06 190 TYR A C 1
ATOM 1513 O O . TYR A 1 190 ? -7.375 -21.062 -22.672 1 98.06 190 TYR A O 1
ATOM 1521 N N . ALA A 1 191 ? -9.305 -20.266 -23.5 1 97.88 191 ALA A N 1
ATOM 1522 C CA . ALA A 1 191 ? -9.141 -20.984 -24.766 1 97.88 191 ALA A CA 1
ATOM 1523 C C . ALA A 1 191 ? -7.887 -20.516 -25.5 1 97.88 191 ALA A C 1
ATOM 1525 O O . ALA A 1 191 ? -7.141 -21.344 -26.031 1 97.88 191 ALA A O 1
ATOM 1526 N N . LYS A 1 192 ? -7.699 -19.281 -25.5 1 97.31 192 LYS A N 1
ATOM 1527 C CA . LYS A 1 192 ? -6.516 -18.734 -26.156 1 97.31 192 LYS A CA 1
ATOM 1528 C C . LYS A 1 192 ? -5.238 -19.203 -25.484 1 97.31 192 LYS A C 1
ATOM 1530 O O . LYS A 1 192 ? -4.273 -19.578 -26.156 1 97.31 192 LYS A O 1
ATOM 1535 N N . GLY A 1 193 ? -5.234 -19.172 -24.141 1 97.5 193 GLY A N 1
ATOM 1536 C CA . GLY A 1 193 ? -4.086 -19.672 -23.391 1 97.5 193 GLY A CA 1
ATOM 1537 C C . GLY A 1 193 ? -3.799 -21.141 -23.656 1 97.5 193 GLY A C 1
ATOM 1538 O O . GLY A 1 193 ? -2.65 -21.531 -23.891 1 97.5 193 GLY A O 1
ATOM 1539 N N . ILE A 1 194 ? -4.836 -21.953 -23.672 1 98.12 194 ILE A N 1
ATOM 1540 C CA . ILE A 1 194 ? -4.695 -23.375 -23.922 1 98.12 194 ILE A CA 1
ATOM 1541 C C . ILE A 1 194 ? -4.207 -23.594 -25.359 1 98.12 194 ILE A C 1
ATOM 1543 O O . ILE A 1 194 ? -3.408 -24.5 -25.609 1 98.12 194 ILE A O 1
ATOM 1547 N N . GLY A 1 195 ? -4.707 -22.734 -26.234 1 97.31 195 GLY A N 1
ATOM 1548 C CA . GLY A 1 195 ? -4.215 -22.781 -27.594 1 97.31 195 GLY A CA 1
ATOM 1549 C C . GLY A 1 195 ? -2.715 -22.562 -27.703 1 97.31 195 GLY A C 1
ATOM 1550 O O . GLY A 1 195 ? -2.033 -23.266 -28.453 1 97.31 195 GLY A O 1
ATOM 1551 N N . GLU A 1 196 ? -2.217 -21.609 -26.984 1 96.88 196 GLU A N 1
ATOM 1552 C CA . GLU A 1 196 ? -0.781 -21.344 -26.953 1 96.88 196 GLU A CA 1
ATOM 1553 C C . GLU A 1 196 ? -0.011 -22.547 -26.406 1 96.88 196 GLU A C 1
ATOM 1555 O O . GLU A 1 196 ? 1.046 -22.906 -26.938 1 96.88 196 GLU A O 1
ATOM 1560 N N . ILE A 1 197 ? -0.52 -23.109 -25.375 1 97.5 197 ILE A N 1
ATOM 1561 C CA . ILE A 1 197 ? 0.073 -24.312 -24.812 1 97.5 197 ILE A CA 1
ATOM 1562 C C . ILE A 1 197 ? 0.099 -25.438 -25.859 1 97.5 197 ILE A C 1
ATOM 1564 O O . ILE A 1 197 ? 1.097 -26.141 -25.984 1 97.5 197 ILE A O 1
ATOM 1568 N N . GLY A 1 198 ? -1.028 -25.594 -26.562 1 97.06 198 GLY A N 1
ATOM 1569 C CA . GLY A 1 198 ? -1.097 -26.578 -27.641 1 97.06 198 GLY A CA 1
ATOM 1570 C C . GLY A 1 198 ? -0.021 -26.391 -28.688 1 97.06 198 GLY A C 1
ATOM 1571 O O . GLY A 1 198 ? 0.569 -27.359 -29.156 1 97.06 198 GLY A O 1
ATOM 1572 N N . ASN A 1 199 ? 0.221 -25.156 -29.047 1 97 199 ASN A N 1
ATOM 1573 C CA . ASN A 1 199 ? 1.263 -24.859 -30.016 1 97 199 ASN A CA 1
ATOM 1574 C C . ASN A 1 199 ? 2.637 -25.297 -29.531 1 97 199 ASN A C 1
ATOM 1576 O O . ASN A 1 199 ? 3.443 -25.812 -30.297 1 97 199 ASN A O 1
ATOM 1580 N N . ILE A 1 200 ? 2.889 -25.094 -28.297 1 97.88 200 ILE A N 1
ATOM 1581 C CA . ILE A 1 200 ? 4.164 -25.469 -27.703 1 97.88 200 ILE A CA 1
ATOM 1582 C C . ILE A 1 200 ? 4.297 -26.984 -27.703 1 97.88 200 ILE A C 1
ATOM 1584 O O . ILE A 1 200 ? 5.355 -27.531 -28.047 1 97.88 200 ILE A O 1
ATOM 1588 N N . ILE A 1 201 ? 3.254 -27.688 -27.359 1 97.56 201 ILE A N 1
ATOM 1589 C CA . ILE A 1 201 ? 3.252 -29.156 -27.344 1 97.56 201 ILE A CA 1
ATOM 1590 C C . ILE A 1 201 ? 3.512 -29.688 -28.75 1 97.56 201 ILE A C 1
ATOM 1592 O O . ILE A 1 201 ? 4.324 -30.594 -28.938 1 97.56 201 ILE A O 1
ATOM 1596 N N . LYS A 1 202 ? 2.846 -29.062 -29.688 1 96.31 202 LYS A N 1
ATOM 1597 C CA . LYS A 1 202 ? 3 -29.5 -31.062 1 96.31 202 LYS A CA 1
ATOM 1598 C C . LYS A 1 202 ? 4.441 -29.328 -31.547 1 96.31 202 LYS A C 1
ATOM 1600 O O . LYS A 1 202 ? 4.988 -30.203 -32.219 1 96.31 202 LYS A O 1
ATOM 1605 N N . LYS A 1 203 ? 5.027 -28.266 -31.188 1 97.19 203 LYS A N 1
ATOM 1606 C CA . LYS A 1 203 ? 6.371 -27.938 -31.656 1 97.19 203 LYS A CA 1
ATOM 1607 C C . LYS A 1 203 ? 7.418 -28.781 -30.938 1 97.19 203 LYS A C 1
ATOM 1609 O O . LYS A 1 203 ? 8.445 -29.141 -31.531 1 97.19 203 LYS A O 1
ATOM 1614 N N . THR A 1 204 ? 7.219 -29.078 -29.688 1 97.25 204 THR A N 1
ATOM 1615 C CA . THR A 1 204 ? 8.211 -29.797 -28.891 1 97.25 204 THR A CA 1
ATOM 1616 C C . THR A 1 204 ? 7.961 -31.297 -28.922 1 97.25 204 THR A C 1
ATOM 1618 O O . THR A 1 204 ? 8.844 -32.094 -28.594 1 97.25 204 THR A O 1
ATOM 1621 N N . LYS A 1 205 ? 6.707 -31.672 -29.172 1 96.5 205 LYS A N 1
ATOM 1622 C CA . LYS A 1 205 ? 6.234 -33.062 -29.094 1 96.5 205 LYS A CA 1
ATOM 1623 C C . LYS A 1 205 ? 6.301 -33.594 -27.672 1 96.5 205 LYS A C 1
ATOM 1625 O O . LYS A 1 205 ? 6.328 -34.812 -27.453 1 96.5 205 LYS A O 1
ATOM 1630 N N . ILE A 1 206 ? 6.363 -32.688 -26.75 1 97.06 206 ILE A N 1
ATOM 1631 C CA . ILE A 1 206 ? 6.352 -33.031 -25.328 1 97.06 206 ILE A CA 1
ATOM 1632 C C . ILE A 1 206 ? 4.945 -32.844 -24.766 1 97.06 206 ILE A C 1
ATOM 1634 O O . ILE A 1 206 ? 4.422 -31.734 -24.75 1 97.06 206 ILE A O 1
ATOM 1638 N N . ILE A 1 207 ? 4.301 -33.938 -24.406 1 97.56 207 ILE A N 1
ATOM 1639 C CA . ILE A 1 207 ? 3.051 -33.844 -23.672 1 97.56 207 ILE A CA 1
ATOM 1640 C C . ILE A 1 207 ? 3.344 -33.688 -22.172 1 97.56 207 ILE A C 1
ATOM 1642 O O . ILE A 1 207 ? 3.896 -34.594 -21.547 1 97.56 207 ILE A O 1
ATOM 1646 N N . PRO A 1 208 ? 3.023 -32.625 -21.562 1 98.12 208 PRO A N 1
ATOM 1647 C CA . PRO A 1 208 ? 3.361 -32.406 -20.156 1 98.12 208 PRO A CA 1
ATOM 1648 C C . PRO A 1 208 ? 2.52 -33.25 -19.219 1 98.12 208 PRO A C 1
ATOM 1650 O O . PRO A 1 208 ? 1.481 -33.781 -19.609 1 98.12 208 PRO A O 1
ATOM 1653 N N . ASP A 1 209 ? 3.012 -33.375 -18.016 1 98.38 209 ASP A N 1
ATOM 1654 C CA . ASP A 1 209 ? 2.26 -34.062 -16.969 1 98.38 209 ASP A CA 1
ATOM 1655 C C . ASP A 1 209 ? 1.12 -33.219 -16.453 1 98.38 209 ASP A C 1
ATOM 1657 O O . ASP A 1 209 ? 0.067 -33.719 -16.062 1 98.38 209 ASP A O 1
ATOM 1661 N N . TYR A 1 210 ? 1.353 -31.859 -16.469 1 98.56 210 TYR A N 1
ATOM 1662 C CA . TYR A 1 210 ? 0.399 -30.906 -15.914 1 98.56 210 TYR A CA 1
ATOM 1663 C C . TYR A 1 210 ? 0.145 -29.766 -16.875 1 98.56 210 TYR A C 1
ATOM 1665 O O . TYR A 1 210 ? 1.057 -29.328 -17.578 1 98.56 210 TYR A O 1
ATOM 1673 N N . ILE A 1 211 ? -1.053 -29.312 -16.906 1 98.69 211 ILE A N 1
ATOM 1674 C CA . ILE A 1 211 ? -1.392 -27.984 -17.422 1 98.69 211 ILE A CA 1
ATOM 1675 C C . ILE A 1 211 ? -2.047 -27.156 -16.312 1 98.69 211 ILE A C 1
ATOM 1677 O O . ILE A 1 211 ? -3.125 -27.5 -15.82 1 98.69 211 ILE A O 1
ATOM 1681 N N . ASN A 1 212 ? -1.358 -26.141 -15.875 1 98.81 212 ASN A N 1
ATOM 1682 C CA . ASN A 1 212 ? -1.894 -25.203 -14.898 1 98.81 212 ASN A CA 1
ATOM 1683 C C . ASN A 1 212 ? -2.424 -23.938 -15.562 1 98.81 212 ASN A C 1
ATOM 1685 O O . ASN A 1 212 ? -1.646 -23.094 -16.016 1 98.81 212 ASN A O 1
ATOM 1689 N N . ILE A 1 213 ? -3.729 -23.781 -15.555 1 98.5 213 ILE A N 1
ATOM 1690 C CA . ILE A 1 213 ? -4.328 -22.703 -16.344 1 98.5 213 ILE A CA 1
ATOM 1691 C C . ILE A 1 213 ? -4.41 -21.438 -15.5 1 98.5 213 ILE A C 1
ATOM 1693 O O . ILE A 1 213 ? -5.027 -20.453 -15.906 1 98.5 213 ILE A O 1
ATOM 1697 N N . GLY A 1 214 ? -3.852 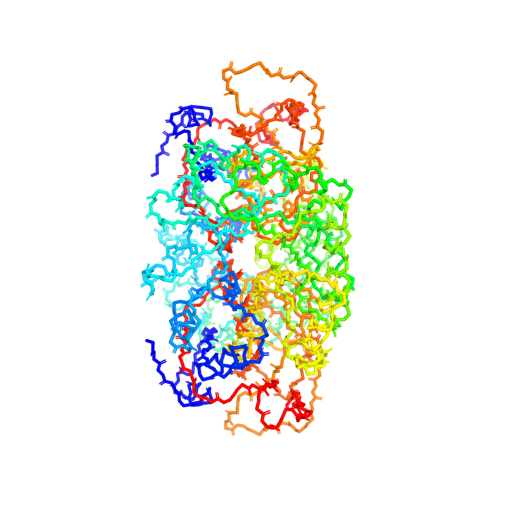-21.469 -14.305 1 97.94 214 GLY A N 1
ATOM 1698 C CA . GLY A 1 214 ? -3.732 -20.281 -13.477 1 97.94 214 GLY A CA 1
ATOM 1699 C C . GLY A 1 214 ? -5.055 -19.828 -12.883 1 97.94 214 GLY A C 1
ATOM 1700 O O . GLY A 1 214 ? -5.934 -20.656 -12.617 1 97.94 214 GLY A O 1
ATOM 1701 N N . GLY A 1 215 ? -5.012 -18.547 -12.438 1 97.38 215 GLY A N 1
ATOM 1702 C CA . GLY A 1 215 ? -6.199 -17.922 -11.867 1 97.38 215 GLY A CA 1
ATOM 1703 C C . GLY A 1 215 ? -6.973 -17.094 -12.875 1 97.38 215 GLY A C 1
ATOM 1704 O O . GLY A 1 215 ? -7.086 -17.469 -14.039 1 97.38 215 GLY A O 1
ATOM 1705 N N . GLY A 1 216 ? -7.652 -16.109 -12.297 1 97 216 GLY A N 1
ATOM 1706 C CA . GLY A 1 216 ? -8.352 -15.172 -13.164 1 97 216 GLY A CA 1
ATOM 1707 C C . GLY A 1 216 ? -9.859 -15.297 -13.086 1 97 216 GLY A C 1
ATOM 1708 O O . GLY A 1 216 ? -10.586 -14.406 -13.531 1 97 216 GLY A O 1
ATOM 1709 N N . PHE A 1 217 ? -10.344 -16.375 -12.469 1 98.25 217 PHE A N 1
ATOM 1710 C CA . PHE A 1 217 ? -11.789 -16.562 -12.367 1 98.25 217 PHE A CA 1
ATOM 1711 C C . PHE A 1 217 ? -12.43 -15.391 -11.641 1 98.25 217 PHE A C 1
ATOM 1713 O O . PHE A 1 217 ? -11.977 -14.992 -10.57 1 98.25 217 PHE A O 1
ATOM 1720 N N . PRO A 1 218 ? -13.453 -14.852 -12.18 1 97.62 218 PRO A N 1
ATOM 1721 C CA . PRO A 1 218 ? -14 -13.586 -11.688 1 97.62 218 PRO A CA 1
ATOM 1722 C C . PRO A 1 218 ? -14.953 -13.773 -10.516 1 97.62 218 PRO A C 1
ATOM 1724 O O . PRO A 1 218 ? -15.453 -14.883 -10.289 1 97.62 218 PRO A O 1
ATOM 1727 N N . ALA A 1 219 ? -15.102 -12.789 -9.766 1 96.88 219 ALA A N 1
ATOM 1728 C CA . ALA A 1 219 ? -16.188 -12.617 -8.805 1 96.88 219 ALA A CA 1
ATOM 1729 C C . ALA A 1 219 ? -17.188 -11.57 -9.297 1 96.88 219 ALA A C 1
ATOM 1731 O O . ALA A 1 219 ? -16.953 -10.906 -10.312 1 96.88 219 ALA A O 1
ATOM 1732 N N . ILE A 1 220 ? -18.328 -11.477 -8.625 1 95.94 220 ILE A N 1
ATOM 1733 C CA . ILE A 1 220 ? -19.359 -10.531 -9.023 1 95.94 220 ILE A CA 1
ATOM 1734 C C . ILE A 1 220 ? -19.156 -9.211 -8.289 1 95.94 220 ILE A C 1
ATOM 1736 O O . ILE A 1 220 ? -18.891 -9.195 -7.082 1 95.94 220 ILE A O 1
ATOM 1740 N N . TYR A 1 221 ? -19.188 -8.125 -8.992 1 95.12 221 TYR A N 1
ATOM 1741 C CA . TYR A 1 221 ? -19.188 -6.758 -8.492 1 95.12 221 TYR A CA 1
ATOM 1742 C C . TYR A 1 221 ? -20.297 -5.941 -9.133 1 95.12 221 TYR A C 1
ATOM 1744 O O . TYR A 1 221 ? -20.859 -6.336 -10.164 1 95.12 221 TYR A O 1
ATOM 1752 N N . PRO A 1 222 ? -20.641 -4.773 -8.578 1 93.75 222 PRO A N 1
ATOM 1753 C CA . PRO A 1 222 ? -21.766 -3.98 -9.086 1 93.75 222 PRO A CA 1
ATOM 1754 C C . PRO A 1 222 ? -21.641 -3.66 -10.578 1 93.75 222 PRO A C 1
ATOM 1756 O O . PRO A 1 222 ? -22.625 -3.75 -11.32 1 93.75 222 PRO A O 1
ATOM 1759 N N . ASN A 1 223 ? -20.484 -3.396 -11.039 1 92 223 ASN A N 1
ATOM 1760 C CA . ASN A 1 223 ? -20.328 -3.008 -12.438 1 92 223 ASN A CA 1
ATOM 1761 C C . ASN A 1 223 ? -19.547 -4.062 -13.219 1 92 223 ASN A C 1
ATOM 1763 O O . ASN A 1 223 ? -19.109 -3.805 -14.344 1 92 223 ASN A O 1
ATOM 1767 N N . LEU A 1 224 ? -19.328 -5.211 -12.68 1 92.94 224 LEU A N 1
ATOM 1768 C CA . LEU A 1 224 ? -18.594 -6.32 -13.281 1 92.94 224 LEU A CA 1
ATOM 1769 C C . LEU A 1 224 ? -19.297 -7.645 -13.008 1 92.94 224 LEU A C 1
ATOM 1771 O O . LEU A 1 224 ? -18.906 -8.383 -12.102 1 92.94 224 LEU A O 1
ATOM 1775 N N . VAL A 1 225 ? -20.25 -7.902 -13.836 1 93.38 225 VAL A N 1
ATOM 1776 C CA . VAL A 1 225 ? -21.016 -9.141 -13.68 1 93.38 225 VAL A CA 1
ATOM 1777 C C . VAL A 1 225 ? -20.531 -10.172 -14.695 1 93.38 225 VAL A C 1
ATOM 1779 O O . VAL A 1 225 ? -20.797 -10.039 -15.898 1 93.38 225 VAL A O 1
ATOM 1782 N N . PRO A 1 226 ? -19.922 -11.211 -14.227 1 94.56 226 PRO A N 1
ATOM 1783 C CA . PRO A 1 226 ? -19.391 -12.188 -15.172 1 94.56 226 PRO A CA 1
ATOM 1784 C C . PRO A 1 226 ? -20.438 -13.203 -15.625 1 94.56 226 PRO A C 1
ATOM 1786 O O . PRO A 1 226 ? -21.516 -13.289 -15.031 1 94.56 226 PRO A O 1
ATOM 1789 N N . GLN A 1 227 ? -20.094 -13.93 -16.703 1 93.94 227 GLN A N 1
ATOM 1790 C CA . GLN A 1 227 ? -20.844 -15.133 -17.047 1 93.94 227 GLN A CA 1
ATOM 1791 C C . GLN A 1 227 ? -20.766 -16.172 -15.938 1 93.94 227 GLN A C 1
ATOM 1793 O O . GLN A 1 227 ? -19.859 -16.109 -15.086 1 93.94 227 GLN A O 1
ATOM 1798 N N . PRO A 1 228 ? -21.766 -17.078 -15.984 1 94.81 228 PRO A N 1
ATOM 1799 C CA . PRO A 1 228 ? -21.656 -18.172 -15.023 1 94.81 228 PRO A CA 1
ATOM 1800 C C . PRO A 1 228 ? -20.312 -18.922 -15.125 1 94.81 228 PRO A C 1
ATOM 1802 O O . PRO A 1 228 ? -19.812 -19.125 -16.234 1 94.81 228 PRO A O 1
ATOM 1805 N N . LEU A 1 229 ? -19.781 -19.344 -14.023 1 97.12 229 LEU A N 1
ATOM 1806 C CA . LEU A 1 229 ? -18.5 -20.031 -13.961 1 97.12 229 LEU A CA 1
ATOM 1807 C C . LEU A 1 229 ? -18.516 -21.312 -14.781 1 97.12 229 LEU A C 1
ATOM 1809 O O . LEU A 1 229 ? -17.484 -21.734 -15.32 1 97.12 229 LEU A O 1
ATOM 1813 N N . GLU A 1 230 ? -19.641 -21.875 -14.922 1 96.69 230 GLU A N 1
ATOM 1814 C CA . GLU A 1 230 ? -19.797 -23.094 -15.719 1 96.69 230 GLU A CA 1
ATOM 1815 C C . GLU A 1 230 ? -19.344 -22.875 -17.156 1 96.69 230 GLU A C 1
ATOM 1817 O O . GLU A 1 230 ? -18.797 -23.781 -17.797 1 96.69 230 GLU A O 1
ATOM 1822 N N . ASN A 1 231 ? -19.625 -21.688 -17.594 1 97.56 231 ASN A N 1
ATOM 1823 C CA . ASN A 1 231 ? -19.188 -21.359 -18.953 1 97.56 231 ASN A CA 1
ATOM 1824 C C . ASN A 1 231 ? -17.672 -21.375 -19.078 1 97.56 231 ASN A C 1
ATOM 1826 O O . ASN A 1 231 ? -17.141 -21.75 -20.125 1 97.56 231 ASN A O 1
ATOM 1830 N N . TYR A 1 232 ? -17 -20.906 -18.094 1 98.06 232 TYR A N 1
ATOM 1831 C CA . TYR A 1 232 ? -15.547 -20.953 -18.078 1 98.06 232 TYR A CA 1
ATOM 1832 C C . TYR A 1 232 ? -15.055 -22.391 -18.094 1 98.06 232 TYR A C 1
ATOM 1834 O O . TYR A 1 232 ? -14.18 -22.75 -18.891 1 98.06 232 TYR A O 1
ATOM 1842 N N . PHE A 1 233 ? -15.633 -23.25 -17.281 1 98.31 233 PHE A N 1
ATOM 1843 C CA . PHE A 1 233 ? -15.234 -24.656 -17.172 1 98.31 233 PHE A CA 1
ATOM 1844 C C . PHE A 1 233 ? -15.477 -25.375 -18.5 1 98.31 233 PHE A C 1
ATOM 1846 O O . PHE A 1 233 ? -14.641 -26.172 -18.938 1 98.31 233 PHE A O 1
ATOM 1853 N N . GLU A 1 234 ? -16.578 -25.016 -19.062 1 97.94 234 GLU A N 1
ATOM 1854 C CA . GLU A 1 234 ? -16.922 -25.641 -20.344 1 97.94 234 GLU A CA 1
ATOM 1855 C C . GLU A 1 234 ? -15.938 -25.234 -21.438 1 97.94 234 GLU A C 1
ATOM 1857 O O . GLU A 1 234 ? -15.508 -26.062 -22.234 1 97.94 234 GLU A O 1
ATOM 1862 N N . GLU A 1 235 ? -15.641 -23.969 -21.453 1 98.06 235 GLU A N 1
ATOM 1863 C CA . GLU A 1 235 ? -14.688 -23.469 -22.438 1 98.06 235 GLU A CA 1
ATOM 1864 C C . GLU A 1 235 ? -13.32 -24.125 -22.266 1 98.06 235 GLU A C 1
ATOM 1866 O O . GLU A 1 235 ? -12.664 -24.484 -23.234 1 98.06 235 GLU A O 1
ATOM 1871 N N . ILE A 1 236 ? -12.891 -24.297 -21.078 1 98.31 236 ILE A N 1
ATOM 1872 C CA . ILE A 1 236 ? -11.617 -24.922 -20.75 1 98.31 236 ILE A CA 1
ATOM 1873 C C . ILE A 1 236 ? -11.625 -26.375 -21.188 1 98.31 236 ILE A C 1
ATOM 1875 O O . ILE A 1 236 ? -10.703 -26.844 -21.875 1 98.31 236 ILE A O 1
ATOM 1879 N N . LYS A 1 237 ? -12.703 -27.094 -20.875 1 97.38 237 LYS A N 1
ATOM 1880 C CA . LYS A 1 237 ? -12.844 -28.5 -21.234 1 97.38 237 LYS A CA 1
ATOM 1881 C C . LYS A 1 237 ? -12.812 -28.672 -22.75 1 97.38 237 LYS A C 1
ATOM 1883 O O . LYS A 1 237 ? -12.109 -29.547 -23.266 1 97.38 237 LYS A O 1
ATOM 1888 N N . LYS A 1 238 ? -13.57 -27.828 -23.375 1 97.75 238 LYS A N 1
ATOM 1889 C CA . LYS A 1 238 ? -13.633 -27.875 -24.828 1 97.75 238 LYS A CA 1
ATOM 1890 C C . LYS A 1 238 ? -12.266 -27.625 -25.453 1 97.75 238 LYS A C 1
ATOM 1892 O O . LYS A 1 238 ? -11.852 -28.328 -26.375 1 97.75 238 LYS A O 1
ATOM 1897 N N . SER A 1 239 ? -11.578 -26.656 -24.969 1 97.94 239 SER A N 1
ATOM 1898 C CA . SER A 1 239 ? -10.273 -26.281 -25.5 1 97.94 239 SER A CA 1
ATOM 1899 C C . SER A 1 239 ? -9.25 -27.391 -25.297 1 97.94 239 SER A C 1
ATOM 1901 O O . SER A 1 239 ? -8.414 -27.641 -26.172 1 97.94 239 SER A O 1
ATOM 1903 N N . LEU A 1 240 ? -9.305 -28.016 -24.172 1 97.44 240 LEU A N 1
ATOM 1904 C CA . LEU A 1 240 ? -8.383 -29.125 -23.891 1 97.44 240 LEU A CA 1
ATOM 1905 C C . LEU A 1 240 ? -8.664 -30.312 -24.797 1 97.44 240 LEU A C 1
ATOM 1907 O O . LEU A 1 240 ? -7.727 -30.953 -25.281 1 97.44 240 LEU A O 1
ATOM 1911 N N . THR A 1 241 ? -9.93 -30.578 -25 1 96.5 241 THR A N 1
ATOM 1912 C CA . THR A 1 241 ? -10.32 -31.672 -25.875 1 96.5 241 THR A CA 1
ATOM 1913 C C . THR A 1 241 ? -9.828 -31.422 -27.297 1 96.5 241 THR A C 1
ATOM 1915 O O . THR A 1 241 ? -9.391 -32.344 -27.984 1 96.5 241 THR A O 1
ATOM 1918 N N . ASN A 1 242 ? -9.852 -30.219 -27.641 1 96.5 242 ASN A N 1
ATOM 1919 C CA . ASN A 1 242 ? -9.469 -29.828 -29 1 96.5 242 ASN A CA 1
ATOM 1920 C C . ASN A 1 242 ? -7.977 -30 -29.234 1 96.5 242 ASN A C 1
ATOM 1922 O O . ASN A 1 242 ? -7.52 -29.984 -30.375 1 96.5 242 ASN A O 1
ATOM 1926 N N . LEU A 1 243 ? -7.215 -30.156 -28.172 1 96.19 243 LEU A N 1
ATOM 1927 C CA . LEU A 1 243 ? -5.785 -30.375 -28.344 1 96.19 243 LEU A CA 1
ATOM 1928 C C . LEU A 1 243 ? -5.52 -31.781 -28.891 1 96.19 243 LEU A C 1
ATOM 1930 O O . LEU A 1 243 ? -4.438 -32.031 -29.422 1 96.19 243 LEU A O 1
ATOM 1934 N N . GLU A 1 244 ? -6.406 -32.75 -28.75 1 95.25 244 GLU A N 1
ATOM 1935 C CA . GLU A 1 244 ? -6.324 -34.094 -29.266 1 95.25 244 GLU A CA 1
ATOM 1936 C C . GLU A 1 244 ? -5.035 -34.781 -28.828 1 95.25 244 GLU A C 1
ATOM 1938 O O . GLU A 1 244 ? -4.301 -35.344 -29.656 1 95.25 244 GLU A O 1
ATOM 1943 N N . LEU A 1 245 ? -4.844 -34.719 -27.547 1 95.12 245 LEU A N 1
ATOM 1944 C CA . LEU A 1 245 ? -3.645 -35.344 -26.984 1 95.12 245 LEU A CA 1
ATOM 1945 C C . LEU A 1 245 ? -3.889 -36.812 -26.672 1 95.12 245 LEU A C 1
ATOM 1947 O O . LEU A 1 245 ? -5.012 -37.219 -26.344 1 95.12 245 LEU A O 1
ATOM 1951 N N . GLU A 1 246 ? -2.9 -37.594 -26.812 1 91.88 246 GLU A N 1
ATOM 1952 C CA . GLU A 1 246 ? -2.998 -39.031 -26.531 1 91.88 246 GLU A CA 1
ATOM 1953 C C . GLU A 1 246 ? -3.344 -39.281 -25.062 1 91.88 246 GLU A C 1
ATOM 1955 O O . GLU A 1 246 ? -4.113 -40.188 -24.75 1 91.88 246 GLU A O 1
ATOM 1960 N N . LYS A 1 247 ? -2.709 -38.531 -24.25 1 91.5 247 LYS A N 1
ATOM 1961 C CA . LYS A 1 247 ? -2.957 -38.531 -22.812 1 91.5 247 LYS A CA 1
ATOM 1962 C C . LYS A 1 247 ? -3.211 -37.125 -22.281 1 91.5 247 LYS A C 1
ATOM 1964 O O . LYS A 1 247 ? -2.428 -36.219 -22.547 1 91.5 247 LYS A O 1
ATOM 1969 N N . LEU A 1 248 ? -4.293 -37.062 -21.625 1 91.38 248 LEU A N 1
ATOM 1970 C CA . LEU A 1 248 ? -4.621 -35.75 -21.094 1 91.38 248 LEU A CA 1
ATOM 1971 C C . LEU A 1 248 ? -3.805 -35.438 -19.844 1 91.38 248 LEU A C 1
ATOM 1973 O O . LEU A 1 248 ? -3.816 -36.219 -18.891 1 91.38 248 LEU A O 1
ATOM 1977 N N . PRO A 1 249 ? -3.076 -34.375 -19.844 1 97.06 249 PRO A N 1
ATOM 1978 C CA . PRO A 1 249 ? -2.369 -33.938 -18.625 1 97.06 249 PRO A CA 1
ATOM 1979 C C . PRO A 1 249 ? -3.312 -33.656 -17.469 1 97.06 249 PRO A C 1
ATOM 1981 O O . PRO A 1 249 ? -4.5 -33.406 -17.672 1 97.06 249 PRO A O 1
ATOM 1984 N N . GLU A 1 250 ? -2.797 -33.812 -16.266 1 97.94 250 GLU A N 1
ATOM 1985 C CA . GLU A 1 250 ? -3.57 -33.344 -15.109 1 97.94 250 GLU A CA 1
ATOM 1986 C C . GLU A 1 250 ? -3.803 -31.828 -15.164 1 97.94 250 GLU A C 1
ATOM 1988 O O . GLU A 1 250 ? -2.857 -31.062 -15.336 1 97.94 250 GLU A O 1
ATOM 1993 N N . LEU A 1 251 ? -5.039 -31.453 -15.055 1 98.5 251 LEU A N 1
ATOM 1994 C CA . LEU A 1 251 ? -5.41 -30.047 -15.141 1 98.5 251 LEU A CA 1
ATOM 1995 C C . LEU A 1 251 ? -5.426 -29.406 -13.758 1 98.5 251 LEU A C 1
ATOM 1997 O O . LEU A 1 251 ? -5.965 -29.969 -12.812 1 98.5 251 LEU A O 1
ATOM 2001 N N . LEU A 1 252 ? -4.754 -28.234 -13.648 1 98.75 252 LEU A N 1
ATOM 2002 C CA . LEU A 1 252 ? -4.727 -27.453 -12.414 1 98.75 252 LEU A CA 1
ATOM 2003 C C . LEU A 1 252 ? -5.277 -26.062 -12.641 1 98.75 252 LEU A C 1
ATOM 2005 O O . LEU A 1 252 ? -5.113 -25.484 -13.727 1 98.75 252 LEU A O 1
ATOM 2009 N N . CYS A 1 253 ? -5.969 -25.5 -11.688 1 98.81 253 CYS A N 1
ATOM 2010 C CA . CYS A 1 253 ? -6.332 -24.078 -11.672 1 98.81 253 CYS A CA 1
ATOM 2011 C C . CYS A 1 253 ? -6.004 -23.438 -10.328 1 98.81 253 CYS A C 1
ATOM 2013 O O . CYS A 1 253 ? -5.746 -24.141 -9.352 1 98.81 253 CYS A O 1
ATOM 2015 N N . GLU A 1 254 ? -5.949 -22.141 -10.32 1 98.75 254 GLU A N 1
ATOM 2016 C CA . GLU A 1 254 ? -5.555 -21.391 -9.117 1 98.75 254 GLU A CA 1
ATOM 2017 C C . GLU A 1 254 ? -6.578 -20.312 -8.773 1 98.75 254 GLU A C 1
ATOM 2019 O O . GLU A 1 254 ? -6.238 -19.141 -8.68 1 98.75 254 GLU A O 1
ATOM 2024 N N . PRO A 1 255 ? -7.812 -20.719 -8.516 1 98.69 255 PRO A N 1
ATOM 2025 C CA . PRO A 1 255 ? -8.812 -19.703 -8.172 1 98.69 255 PRO A CA 1
ATOM 2026 C C . PRO A 1 255 ? -8.562 -19.062 -6.816 1 98.69 255 PRO A C 1
ATOM 2028 O O . PRO A 1 255 ? -8.391 -19.766 -5.816 1 98.69 255 PRO A O 1
ATOM 2031 N N . GLY A 1 256 ? -8.422 -17.734 -6.766 1 98.31 256 GLY A N 1
ATOM 2032 C CA . GLY A 1 256 ? -8.359 -16.953 -5.539 1 98.31 256 GLY A CA 1
ATOM 2033 C C . GLY A 1 256 ? -9.578 -16.094 -5.32 1 98.31 256 GLY A C 1
ATOM 2034 O O . GLY A 1 256 ? -10.469 -16.438 -4.535 1 98.31 256 GLY A O 1
ATOM 2035 N N . ARG A 1 257 ? -9.711 -15.094 -6.188 1 98.12 257 ARG A N 1
ATOM 2036 C CA . ARG A 1 257 ? -10.805 -14.133 -6.109 1 98.12 257 ARG A CA 1
ATOM 2037 C C . ARG A 1 257 ? -12.156 -14.836 -6.113 1 98.12 257 ARG A C 1
ATOM 2039 O O . ARG A 1 257 ? -13.008 -14.562 -5.266 1 98.12 257 ARG A O 1
ATOM 2046 N N . ALA A 1 258 ? -12.328 -15.781 -6.973 1 98.38 258 ALA A N 1
ATOM 2047 C CA . ALA A 1 258 ? -13.609 -16.469 -7.125 1 98.38 258 ALA A CA 1
ATOM 2048 C C . ALA A 1 258 ? -13.969 -17.234 -5.855 1 98.38 258 ALA A C 1
ATOM 2050 O O . ALA A 1 258 ? -15.148 -17.406 -5.539 1 98.38 258 ALA A O 1
ATOM 2051 N N . ILE A 1 259 ? -12.945 -17.609 -5.137 1 98.69 259 ILE A N 1
ATOM 2052 C CA . ILE A 1 259 ? -13.195 -18.438 -3.963 1 98.69 259 ILE A CA 1
ATOM 2053 C C . ILE A 1 259 ? -13.508 -17.562 -2.758 1 98.69 259 ILE A C 1
ATOM 2055 O O . ILE A 1 259 ? -14.391 -17.875 -1.955 1 98.69 259 ILE A O 1
ATOM 2059 N N . VAL A 1 260 ? -12.836 -16.375 -2.674 1 98.81 260 VAL A N 1
ATOM 2060 C CA . VAL A 1 260 ? -12.914 -15.75 -1.354 1 98.81 260 VAL A CA 1
ATOM 2061 C C . VAL A 1 260 ? -13.539 -14.367 -1.465 1 98.81 260 VAL A C 1
ATOM 2063 O O . VAL A 1 260 ? -13.891 -13.75 -0.454 1 98.81 260 VAL A O 1
ATOM 2066 N N . ALA A 1 261 ? -13.727 -13.781 -2.604 1 98.5 261 ALA A N 1
ATOM 2067 C CA . ALA A 1 261 ? -14.148 -12.391 -2.74 1 98.5 261 ALA A CA 1
ATOM 2068 C C . ALA A 1 261 ? -15.438 -12.133 -1.966 1 98.5 261 ALA A C 1
ATOM 2070 O O . ALA A 1 261 ? -15.539 -11.164 -1.211 1 98.5 261 ALA A O 1
ATOM 2071 N N . GLU A 1 262 ? -16.406 -13.023 -2.078 1 97.75 262 GLU A N 1
ATOM 2072 C CA . GLU A 1 262 ? -17.734 -12.805 -1.509 1 97.75 262 GLU A CA 1
ATOM 2073 C C . GLU A 1 262 ? -17.719 -12.992 0.006 1 97.75 262 GLU A C 1
ATOM 2075 O O . GLU A 1 262 ? -18.656 -12.586 0.693 1 97.75 262 GLU A O 1
ATOM 2080 N N . SER A 1 263 ? -16.656 -13.578 0.491 1 98.62 263 SER A N 1
ATOM 2081 C CA . SER A 1 263 ? -16.641 -14.008 1.886 1 98.62 263 SER A CA 1
ATOM 2082 C C . SER A 1 263 ? -16.266 -12.859 2.814 1 98.62 263 SER A C 1
ATOM 2084 O O . SER A 1 263 ? -16.438 -12.953 4.031 1 98.62 263 SER A O 1
ATOM 2086 N N . GLY A 1 264 ? -15.719 -11.805 2.289 1 98.62 264 GLY A N 1
ATOM 2087 C CA . GLY A 1 264 ? -15.227 -10.734 3.141 1 98.62 264 GLY A CA 1
ATOM 2088 C C . GLY A 1 264 ? -15.977 -9.43 2.951 1 98.62 264 GLY A C 1
ATOM 2089 O O . GLY A 1 264 ? -16.484 -9.148 1.86 1 98.62 264 GLY A O 1
ATOM 2090 N N . SER A 1 265 ? -16.078 -8.633 3.961 1 98.56 265 SER A N 1
ATOM 2091 C CA . SER A 1 265 ? -16.578 -7.262 3.881 1 98.56 265 SER A CA 1
ATOM 2092 C C . SER A 1 265 ? -15.883 -6.363 4.902 1 98.56 265 SER A C 1
ATOM 2094 O O . SER A 1 265 ? -15.312 -6.852 5.879 1 98.56 265 SER A O 1
ATOM 2096 N N . THR A 1 266 ? -15.836 -5.109 4.613 1 98.69 266 THR A N 1
ATOM 2097 C CA . THR A 1 266 ? -15.312 -4.098 5.527 1 98.69 266 THR A CA 1
ATOM 2098 C C . THR A 1 266 ? -16.422 -3.141 5.965 1 98.69 266 THR A C 1
ATOM 2100 O O . THR A 1 266 ? -17.172 -2.641 5.133 1 98.69 266 THR A O 1
ATOM 2103 N N . ILE A 1 267 ? -16.547 -2.957 7.246 1 98.75 267 ILE A N 1
ATOM 2104 C CA . ILE A 1 267 ? -17.469 -1.974 7.801 1 98.75 267 ILE A CA 1
ATOM 2105 C C . ILE A 1 267 ? -16.703 -0.694 8.148 1 98.75 267 ILE A C 1
ATOM 2107 O O . ILE A 1 267 ? -15.75 -0.724 8.93 1 98.75 267 ILE A O 1
ATOM 2111 N N . VAL A 1 268 ? -17.172 0.364 7.52 1 98.69 268 VAL A N 1
ATOM 2112 C CA . VAL A 1 268 ? -16.531 1.658 7.758 1 98.69 268 VAL A CA 1
ATOM 2113 C C . VAL A 1 268 ? -17.547 2.619 8.383 1 98.69 268 VAL A C 1
ATOM 2115 O O . VAL A 1 268 ? -18.75 2.381 8.328 1 98.69 268 VAL A O 1
ATOM 2118 N N . ARG A 1 269 ? -17.047 3.615 8.992 1 98.5 269 ARG A N 1
ATOM 2119 C CA . ARG A 1 269 ? -17.859 4.676 9.578 1 98.5 269 ARG A CA 1
ATOM 2120 C C . ARG A 1 269 ? -17.578 6.016 8.906 1 98.5 269 ARG A C 1
ATOM 2122 O O . ARG A 1 269 ? -16.438 6.32 8.578 1 98.5 269 ARG A O 1
ATOM 2129 N N . VAL A 1 270 ? -18.656 6.84 8.703 1 98.5 270 VAL A N 1
ATOM 2130 C CA . VAL A 1 270 ? -18.516 8.156 8.094 1 98.5 270 VAL A CA 1
ATOM 2131 C C . VAL A 1 270 ? -18.031 9.164 9.133 1 98.5 270 VAL A C 1
ATOM 2133 O O . VAL A 1 270 ? -18.672 9.344 10.172 1 98.5 270 VAL A O 1
ATOM 2136 N N . ASN A 1 271 ? -16.891 9.789 8.836 1 98.5 271 ASN A N 1
ATOM 2137 C CA . ASN A 1 271 ? -16.359 10.812 9.727 1 98.5 271 ASN A CA 1
ATOM 2138 C C . ASN A 1 271 ? -16.812 12.211 9.305 1 98.5 271 ASN A C 1
ATOM 2140 O O . ASN A 1 271 ? -16.891 13.117 10.133 1 98.5 271 ASN A O 1
ATOM 2144 N N . LEU A 1 272 ? -17.062 12.367 8.008 1 98.62 272 LEU A N 1
ATOM 2145 C CA . LEU A 1 272 ? -17.453 13.664 7.477 1 98.62 272 LEU A CA 1
ATOM 2146 C C . LEU A 1 272 ? -18.094 13.523 6.098 1 98.62 272 LEU A C 1
ATOM 2148 O O . LEU A 1 272 ? -17.703 12.656 5.316 1 98.62 272 LEU A O 1
ATOM 2152 N N . ARG A 1 273 ? -19.078 14.258 5.801 1 98.06 273 ARG A N 1
ATOM 2153 C CA . ARG A 1 273 ? -19.656 14.352 4.469 1 98.06 273 ARG A CA 1
ATOM 2154 C C . ARG A 1 273 ? -19.438 15.742 3.869 1 98.06 273 ARG A C 1
ATOM 2156 O O . ARG A 1 273 ? -19.703 16.75 4.523 1 98.06 273 ARG A O 1
ATOM 2163 N N . LYS A 1 274 ? -18.828 15.859 2.73 1 96.31 274 LYS A N 1
ATOM 2164 C CA . LYS A 1 274 ? -18.797 17.047 1.878 1 96.31 274 LYS A CA 1
ATOM 2165 C C . LYS A 1 274 ? -19.547 16.797 0.569 1 96.31 274 LYS A C 1
ATOM 2167 O O . LYS A 1 274 ? -18.969 16.297 -0.395 1 96.31 274 LYS A O 1
ATOM 2172 N N . LYS A 1 275 ? -20.859 17.188 0.528 1 95.31 275 LYS A N 1
ATOM 2173 C CA . LYS A 1 275 ? -21.703 16.922 -0.638 1 95.31 275 LYS A CA 1
ATOM 2174 C C . LYS A 1 275 ? -21.766 15.43 -0.954 1 95.31 275 LYS A C 1
ATOM 2176 O O . LYS A 1 275 ? -22.156 14.633 -0.105 1 95.31 275 LYS A O 1
ATOM 2181 N N . GLN A 1 276 ? -21.219 15.055 -2.115 1 97.81 276 GLN A N 1
ATOM 2182 C CA . GLN A 1 276 ? -21.297 13.656 -2.512 1 97.81 276 GLN A CA 1
ATOM 2183 C C . GLN A 1 276 ? -19.984 12.93 -2.25 1 97.81 276 GLN A C 1
ATOM 2185 O O . GLN A 1 276 ? -19.688 11.922 -2.883 1 97.81 276 GLN A O 1
ATOM 2190 N N . LYS A 1 277 ? -19.219 13.453 -1.301 1 98.12 277 LYS A N 1
ATOM 2191 C CA . LYS A 1 277 ? -17.984 12.812 -0.845 1 98.12 277 LYS A CA 1
ATOM 2192 C C . LYS A 1 277 ? -18.062 12.453 0.635 1 98.12 277 LYS A C 1
ATOM 2194 O O . LYS A 1 277 ? -18.391 13.305 1.47 1 98.12 277 LYS A O 1
ATOM 2199 N N . LEU A 1 278 ? -17.828 11.25 0.88 1 98.69 278 LEU A N 1
ATOM 2200 C CA . LEU A 1 278 ? -17.797 10.797 2.266 1 98.69 278 LEU A CA 1
ATOM 2201 C C . LEU A 1 278 ? -16.359 10.5 2.709 1 98.69 278 LEU A C 1
ATOM 2203 O O . LEU A 1 278 ? -15.617 9.82 1.998 1 98.69 278 LEU A O 1
ATOM 2207 N N . TYR A 1 279 ? -15.969 11.094 3.809 1 98.75 279 TYR A N 1
ATOM 2208 C CA . TYR A 1 279 ? -14.734 10.727 4.488 1 98.75 279 TYR A CA 1
ATOM 2209 C C . TYR A 1 279 ? -14.969 9.57 5.453 1 98.75 279 TYR A C 1
ATOM 2211 O O . TYR A 1 279 ? -15.719 9.703 6.422 1 98.75 279 TYR A O 1
ATOM 2219 N N . ILE A 1 280 ? -14.297 8.445 5.164 1 98.69 280 ILE A N 1
ATOM 2220 C CA . ILE A 1 280 ? -14.531 7.25 5.965 1 98.69 280 ILE A CA 1
ATOM 2221 C C . ILE A 1 280 ? -13.242 6.824 6.656 1 98.69 280 ILE A C 1
ATOM 2223 O O . ILE A 1 280 ? -12.164 7.352 6.355 1 98.69 280 ILE A O 1
ATOM 2227 N N . ASN A 1 281 ? -13.328 5.871 7.594 1 98.62 281 ASN A N 1
ATOM 2228 C CA . ASN A 1 281 ? -12.227 5.578 8.492 1 98.62 281 ASN A CA 1
ATOM 2229 C C . ASN A 1 281 ? -11.375 4.418 7.98 1 98.62 281 ASN A C 1
ATOM 2231 O O . ASN A 1 281 ? -10.578 3.844 8.727 1 98.62 281 ASN A O 1
ATOM 2235 N N . ASP A 1 282 ? -11.531 3.941 6.762 1 98.38 282 ASP A N 1
ATOM 2236 C CA . ASP A 1 282 ? -10.633 3.084 5.996 1 98.38 282 ASP A CA 1
ATOM 2237 C C . ASP A 1 282 ? -10.508 3.568 4.555 1 98.38 282 ASP A C 1
ATOM 2239 O O . ASP A 1 282 ? -11.203 4.496 4.141 1 98.38 282 ASP A O 1
ATOM 2243 N N . GLY A 1 283 ? -9.508 3.074 3.84 1 98.12 283 GLY A N 1
ATOM 2244 C CA . GLY A 1 283 ? -9.305 3.582 2.492 1 98.12 283 GLY A CA 1
ATOM 2245 C C . GLY A 1 283 ? -8.328 2.754 1.68 1 98.12 283 GLY A C 1
ATOM 2246 O O . GLY A 1 283 ? -8.18 1.554 1.916 1 98.12 283 GLY A O 1
ATOM 2247 N N . THR A 1 284 ? -7.719 3.389 0.696 1 97.12 284 THR A N 1
ATOM 2248 C CA . THR A 1 284 ? -6.84 2.734 -0.268 1 97.12 284 THR A CA 1
ATOM 2249 C C . THR A 1 284 ? -5.586 2.201 0.418 1 97.12 284 THR A C 1
ATOM 2251 O O . THR A 1 284 ? -4.988 1.225 -0.041 1 97.12 284 THR A O 1
ATOM 2254 N N . TYR A 1 285 ? -5.211 2.773 1.559 1 97.06 285 TYR A N 1
ATOM 2255 C CA . TYR A 1 285 ? -4.027 2.328 2.287 1 97.06 285 TYR A CA 1
ATOM 2256 C C . TYR A 1 285 ? -4.395 1.27 3.322 1 97.06 285 TYR A C 1
ATOM 2258 O O . TYR A 1 285 ? -3.52 0.739 4.012 1 97.06 285 TYR A O 1
ATOM 2266 N N . GLY A 1 286 ? -5.68 1.014 3.451 1 97.25 286 GLY A N 1
ATOM 2267 C CA . GLY A 1 286 ? -6.191 -0.07 4.277 1 97.25 286 GLY A CA 1
ATOM 2268 C C . GLY A 1 286 ? -6.75 -1.224 3.465 1 97.25 286 GLY A C 1
ATOM 2269 O O . GLY A 1 286 ? -6.078 -1.75 2.576 1 97.25 286 GLY A O 1
ATOM 2270 N N . THR A 1 287 ? -8.031 -1.526 3.678 1 97.94 287 THR A N 1
ATOM 2271 C CA . THR A 1 287 ? -8.625 -2.707 3.064 1 97.94 287 THR A CA 1
ATOM 2272 C C . THR A 1 287 ? -9.195 -2.373 1.689 1 97.94 287 THR A C 1
ATOM 2274 O O . THR A 1 287 ? -9.656 -3.264 0.968 1 97.94 287 THR A O 1
ATOM 2277 N N . LEU A 1 288 ? -9.141 -1.112 1.24 1 98.06 288 LEU A N 1
ATOM 2278 C CA . LEU A 1 288 ? -9.859 -0.709 0.036 1 98.06 288 LEU A CA 1
ATOM 2279 C C . LEU A 1 288 ? -8.883 -0.321 -1.072 1 98.06 288 LEU A C 1
ATOM 2281 O O . LEU A 1 288 ? -9.148 0.601 -1.847 1 98.06 288 LEU A O 1
ATOM 2285 N N . PHE A 1 289 ? -7.762 -0.987 -1.15 1 96.81 289 PHE A N 1
ATOM 2286 C CA . PHE A 1 289 ? -6.738 -0.679 -2.143 1 96.81 289 PHE A CA 1
ATOM 2287 C C . PHE A 1 289 ? -7.316 -0.722 -3.551 1 96.81 289 PHE A C 1
ATOM 2289 O O . PHE A 1 289 ? -7.172 0.234 -4.316 1 96.81 289 PHE A O 1
ATOM 2296 N N . ASP A 1 290 ? -8.078 -1.756 -3.91 1 95.31 290 ASP A N 1
ATOM 2297 C CA . ASP A 1 290 ? -8.57 -1.957 -5.27 1 95.31 290 ASP A CA 1
ATOM 2298 C C . ASP A 1 290 ? -9.664 -0.944 -5.609 1 95.31 290 ASP A C 1
ATOM 2300 O O . ASP A 1 290 ? -9.969 -0.719 -6.781 1 95.31 290 ASP A O 1
ATOM 2304 N N . ALA A 1 291 ? -10.297 -0.401 -4.586 1 95 291 ALA A N 1
ATOM 2305 C CA . ALA A 1 291 ? -11.281 0.646 -4.84 1 95 291 ALA A CA 1
ATOM 2306 C C . ALA A 1 291 ? -10.609 1.928 -5.32 1 95 291 ALA A C 1
ATOM 2308 O O . ALA A 1 291 ? -11.234 2.75 -5.992 1 95 291 ALA A O 1
ATOM 2309 N N . GLY A 1 292 ? -9.391 2.166 -4.871 1 92.94 292 GLY A N 1
ATOM 2310 C CA . GLY A 1 292 ? -8.617 3.299 -5.344 1 92.94 292 GLY A CA 1
ATOM 2311 C C . GLY A 1 292 ? -7.898 3.027 -6.656 1 92.94 292 GLY A C 1
ATOM 2312 O O . GLY A 1 292 ? -8.07 3.768 -7.625 1 92.94 292 GLY A O 1
ATOM 2313 N N . THR A 1 293 ? -7.035 2.059 -6.66 1 84.06 293 THR A N 1
ATOM 2314 C CA . THR A 1 293 ? -6.332 1.522 -7.82 1 84.06 293 THR A CA 1
ATOM 2315 C C . THR A 1 293 ? -6.527 0.012 -7.922 1 84.06 293 THR A C 1
ATOM 2317 O O . THR A 1 293 ? -5.941 -0.748 -7.148 1 84.06 293 THR A O 1
ATOM 2320 N N . PRO A 1 294 ? -7.367 -0.395 -8.945 1 85.12 294 PRO A N 1
ATOM 2321 C CA . PRO A 1 294 ? -7.816 0.124 -10.242 1 85.12 294 PRO A CA 1
ATOM 2322 C C . PRO A 1 294 ? -9.219 0.73 -10.18 1 85.12 294 PRO A C 1
ATOM 2324 O O . PRO A 1 294 ? -9.898 0.825 -11.203 1 85.12 294 PRO A O 1
ATOM 2327 N N . ASN A 1 295 ? -9.875 1.088 -9.172 1 90.31 295 ASN A N 1
ATOM 2328 C CA . ASN A 1 295 ? -11.18 1.718 -9.023 1 90.31 295 ASN A CA 1
ATOM 2329 C C . ASN A 1 295 ? -12.305 0.694 -9.109 1 90.31 295 ASN A C 1
ATOM 2331 O O . ASN A 1 295 ? -13.289 0.906 -9.82 1 90.31 295 ASN A O 1
ATOM 2335 N N . MET A 1 296 ? -12.102 -0.357 -8.453 1 92.5 296 MET A N 1
ATOM 2336 C CA . MET A 1 296 ? -13.18 -1.333 -8.312 1 92.5 296 MET A CA 1
ATOM 2337 C C . MET A 1 296 ? -14.312 -0.776 -7.461 1 92.5 296 MET A C 1
ATOM 2339 O O . MET A 1 296 ? -14.07 -0.195 -6.402 1 92.5 296 MET A O 1
ATOM 2343 N N . VAL A 1 297 ? -15.516 -0.934 -7.996 1 95.44 297 VAL A N 1
ATOM 2344 C CA . VAL A 1 297 ? -16.672 -0.501 -7.223 1 95.44 297 VAL A CA 1
ATOM 2345 C C . VAL A 1 297 ? -17.219 -1.673 -6.41 1 95.44 297 VAL A C 1
ATOM 2347 O O . VAL A 1 297 ? -17.578 -2.713 -6.973 1 95.44 297 VAL A O 1
ATOM 2350 N N . TYR A 1 298 ? -17.25 -1.514 -5.141 1 97.06 298 TYR A N 1
ATOM 2351 C CA . TYR A 1 298 ? -17.75 -2.557 -4.25 1 97.06 298 TYR A CA 1
ATOM 2352 C C . TYR A 1 298 ? -19.219 -2.33 -3.906 1 97.06 298 TYR A C 1
ATOM 2354 O O . TYR A 1 298 ? -19.672 -1.189 -3.863 1 97.06 298 TYR A O 1
ATOM 2362 N N . PRO A 1 299 ? -19.953 -3.447 -3.734 1 97.25 299 PRO A N 1
ATOM 2363 C CA . PRO A 1 299 ? -21.312 -3.252 -3.225 1 97.25 299 PRO A CA 1
ATOM 2364 C C . PRO A 1 299 ? -21.344 -2.621 -1.833 1 97.25 299 PRO A C 1
ATOM 2366 O O . PRO A 1 299 ? -20.547 -2.996 -0.969 1 97.25 299 PRO A O 1
ATOM 2369 N N . SER A 1 300 ? -22.188 -1.624 -1.676 1 97.38 300 SER A N 1
ATOM 2370 C CA . SER A 1 300 ? -22.25 -0.87 -0.428 1 97.38 300 SER A CA 1
ATOM 2371 C C . SER A 1 300 ? -23.672 -0.862 0.142 1 97.38 300 SER A C 1
ATOM 2373 O O . SER A 1 300 ? -24.641 -0.833 -0.608 1 97.38 300 SER A O 1
ATOM 2375 N N . ARG A 1 301 ? -23.766 -0.931 1.394 1 95.44 301 ARG A N 1
ATOM 2376 C CA . ARG A 1 301 ? -25.047 -0.79 2.059 1 95.44 301 ARG A CA 1
ATOM 2377 C C . ARG A 1 301 ? -24.906 -0.065 3.393 1 95.44 301 ARG A C 1
ATOM 2379 O O . ARG A 1 301 ? -23.922 -0.273 4.113 1 95.44 301 ARG A O 1
ATOM 2386 N N . LEU A 1 302 ? -25.906 0.794 3.656 1 96.75 302 LEU A N 1
ATOM 2387 C CA . LEU A 1 302 ? -26 1.441 4.961 1 96.75 302 LEU A CA 1
ATOM 2388 C C . LEU A 1 302 ? -26.453 0.446 6.027 1 96.75 302 LEU A C 1
ATOM 2390 O O . LEU A 1 302 ? -27.375 -0.337 5.809 1 96.75 302 LEU A O 1
ATOM 2394 N N . ILE A 1 303 ? -25.688 0.365 7.055 1 95.5 303 ILE A N 1
ATOM 2395 C CA . ILE A 1 303 ? -26.125 -0.446 8.188 1 95.5 303 ILE A CA 1
ATOM 2396 C C . ILE A 1 303 ? -27.188 0.315 8.984 1 95.5 303 ILE A C 1
ATOM 2398 O O . ILE A 1 303 ? -26.938 1.43 9.453 1 95.5 303 ILE A O 1
ATOM 2402 N N . LYS A 1 304 ? -28.297 -0.298 9.047 1 84.81 304 LYS A N 1
ATOM 2403 C CA . LYS A 1 304 ? -29.484 0.371 9.578 1 84.81 304 LYS A CA 1
ATOM 2404 C C . LYS A 1 304 ? -29.297 0.723 11.047 1 84.81 304 LYS A C 1
ATOM 2406 O O . LYS A 1 304 ? -28.766 -0.077 11.82 1 84.81 304 LYS A O 1
ATOM 2411 N N . SER A 1 305 ? -29.531 1.944 11.227 1 78.5 305 SER A N 1
ATOM 2412 C CA . SER A 1 305 ? -29.672 2.471 12.586 1 78.5 305 SER A CA 1
ATOM 2413 C C . SER A 1 305 ? -31.125 2.826 12.891 1 78.5 305 SER A C 1
ATOM 2415 O O . SER A 1 305 ? -32.031 2.461 12.141 1 78.5 305 SER A O 1
ATOM 2417 N N . SER A 1 306 ? -31.344 3.338 14 1 79 306 SER A N 1
ATOM 2418 C CA . SER A 1 306 ? -32.688 3.682 14.453 1 79 306 SER A CA 1
ATOM 2419 C C . SER A 1 306 ? -33.25 4.867 13.672 1 79 306 SER A C 1
ATOM 2421 O O . SER A 1 306 ? -34.438 5.184 13.773 1 79 306 SER A O 1
ATOM 2423 N N . LYS A 1 307 ? -32.562 5.281 12.695 1 80.06 307 LYS A N 1
ATOM 2424 C CA . LYS A 1 307 ? -32.969 6.496 12.016 1 80.06 307 LYS A CA 1
ATOM 2425 C C . LYS A 1 307 ? -33.781 6.168 10.758 1 80.06 307 LYS A C 1
ATOM 2427 O O . LYS A 1 307 ? -33.75 5.039 10.266 1 80.06 307 LYS A O 1
ATOM 2432 N N . ILE A 1 308 ? -34.469 7.211 10.242 1 85.75 308 ILE A N 1
ATOM 2433 C CA . ILE A 1 308 ? -35.219 7.117 8.984 1 85.75 308 ILE A CA 1
ATOM 2434 C C . ILE A 1 308 ? -34.219 7.164 7.816 1 85.75 308 ILE A C 1
ATOM 2436 O O . ILE A 1 308 ? -33.406 8.086 7.719 1 85.75 308 ILE A O 1
ATOM 2440 N N . ILE A 1 309 ? -34.344 6.246 6.98 1 87.88 309 ILE A N 1
ATOM 2441 C CA . ILE A 1 309 ? -33.438 6.121 5.844 1 87.88 309 ILE A CA 1
ATOM 2442 C C . ILE A 1 309 ? -34.125 6.66 4.586 1 87.88 309 ILE A C 1
ATOM 2444 O O . ILE A 1 309 ? -35.281 6.32 4.297 1 87.88 309 ILE A O 1
ATOM 2448 N N . SER A 1 310 ? -33.406 7.488 3.957 1 91.31 310 SER A N 1
ATOM 2449 C CA . SER A 1 310 ? -33.906 8.031 2.703 1 91.31 310 SER A CA 1
ATOM 2450 C C . SER A 1 310 ? -34.094 6.934 1.661 1 91.31 310 SER A C 1
ATOM 2452 O O . SER A 1 310 ? -33.25 6.039 1.542 1 91.31 310 SER A O 1
ATOM 2454 N N . LYS A 1 311 ? -35.125 7.035 0.883 1 90.62 311 LYS A N 1
ATOM 2455 C CA . LYS A 1 311 ? -35.344 6.109 -0.222 1 90.62 311 LYS A CA 1
ATOM 2456 C C . LYS A 1 311 ? -34.562 6.512 -1.451 1 90.62 311 LYS A C 1
ATOM 2458 O O . LYS A 1 311 ? -34.312 5.688 -2.336 1 90.62 311 LYS A O 1
ATOM 2463 N N . LYS A 1 312 ? -34.219 7.766 -1.45 1 94.44 312 LYS A N 1
ATOM 2464 C CA . LYS A 1 312 ? -33.438 8.258 -2.572 1 94.44 312 LYS A CA 1
ATOM 2465 C C . LYS A 1 312 ? -31.969 7.844 -2.434 1 94.44 312 LYS A C 1
ATOM 2467 O O . LYS A 1 312 ? -31.328 8.164 -1.437 1 94.44 312 LYS A O 1
ATOM 2472 N N . LEU A 1 313 ? -31.516 7.117 -3.393 1 95.44 313 LEU A N 1
ATOM 2473 C CA . LEU A 1 313 ? -30.109 6.727 -3.43 1 95.44 313 LEU A CA 1
ATOM 2474 C C . LEU A 1 313 ? -29.266 7.77 -4.16 1 95.44 313 LEU A C 1
ATOM 2476 O O . LEU A 1 313 ? -29.719 8.352 -5.148 1 95.44 313 LEU A O 1
ATOM 2480 N N . THR A 1 314 ? -28.156 8 -3.623 1 96.94 314 THR A N 1
ATOM 2481 C CA . THR A 1 314 ? -27.188 8.938 -4.184 1 96.94 314 THR A CA 1
ATOM 2482 C C . THR A 1 314 ? -25.828 8.266 -4.387 1 96.94 314 THR A C 1
ATOM 2484 O O . THR A 1 314 ? -25.406 7.457 -3.561 1 96.94 314 THR A O 1
ATOM 2487 N N . ALA A 1 315 ? -25.156 8.594 -5.52 1 97.44 315 ALA A N 1
ATOM 2488 C CA . ALA A 1 315 ? -23.812 8.109 -5.785 1 97.44 315 ALA A CA 1
ATOM 2489 C C . ALA A 1 315 ? -22.766 8.914 -5.008 1 97.44 315 ALA A C 1
ATOM 2491 O O . ALA A 1 315 ? -22.766 10.148 -5.066 1 97.44 315 ALA A O 1
ATOM 2492 N N . PHE A 1 316 ? -21.906 8.25 -4.258 1 98.12 316 PHE A N 1
ATOM 2493 C CA . PHE A 1 316 ? -20.875 8.922 -3.477 1 98.12 316 PHE A CA 1
ATOM 2494 C C . PHE A 1 316 ? -19.484 8.445 -3.895 1 98.12 316 PHE A C 1
ATOM 2496 O O . PHE A 1 316 ? -19.312 7.309 -4.336 1 98.12 316 PHE A O 1
ATOM 2503 N N . ASP A 1 317 ? -18.453 9.297 -3.77 1 98.12 317 ASP A N 1
ATOM 2504 C CA . ASP A 1 317 ? -17.031 8.961 -3.68 1 98.12 317 ASP A CA 1
ATOM 2505 C C . ASP A 1 317 ? -16.578 8.898 -2.225 1 98.12 317 ASP A C 1
ATOM 2507 O O . ASP A 1 317 ? -17.219 9.469 -1.34 1 98.12 317 ASP A O 1
ATOM 2511 N N . PHE A 1 318 ? -15.562 8.156 -2.018 1 98.56 318 PHE A N 1
ATOM 2512 C CA . PHE A 1 318 ? -15.039 8.062 -0.663 1 98.56 318 PHE A CA 1
ATOM 2513 C C . PHE A 1 318 ? -13.617 8.617 -0.597 1 98.56 318 PHE A C 1
ATOM 2515 O O . PHE A 1 318 ? -12.836 8.453 -1.537 1 98.56 318 PHE A O 1
ATOM 2522 N N . TYR A 1 319 ? -13.266 9.32 0.417 1 98.44 319 TYR A N 1
ATOM 2523 C CA . TYR A 1 319 ? -11.898 9.547 0.869 1 98.44 319 TYR A CA 1
ATOM 2524 C C . TYR A 1 319 ? -11.586 8.711 2.105 1 98.44 319 TYR A C 1
ATOM 2526 O O . TYR A 1 319 ? -12.422 8.594 3.006 1 98.44 319 TYR A O 1
ATOM 2534 N N . GLY A 1 320 ? -10.391 8.086 2.078 1 98.25 320 GLY A N 1
ATOM 2535 C CA . GLY A 1 320 ? -9.945 7.375 3.268 1 98.25 320 GLY A CA 1
ATOM 2536 C C . GLY A 1 320 ? -9.391 8.297 4.34 1 98.25 320 GLY A C 1
ATOM 2537 O O . GLY A 1 320 ? -9.438 9.523 4.195 1 98.25 320 GLY A O 1
ATOM 2538 N N . PRO A 1 321 ? -8.891 7.711 5.379 1 98.12 321 PRO A N 1
ATOM 2539 C CA . PRO A 1 321 ? -8.586 8.492 6.578 1 98.12 321 PRO A CA 1
ATOM 2540 C C . PRO A 1 321 ? -7.191 9.117 6.535 1 98.12 321 PRO A C 1
ATOM 2542 O O . PRO A 1 321 ? -6.859 9.953 7.383 1 98.12 321 PRO A O 1
ATOM 2545 N N . THR A 1 322 ? -6.352 8.766 5.586 1 97.31 322 THR A N 1
ATOM 2546 C CA . THR A 1 322 ? -4.98 9.258 5.602 1 97.31 322 THR A CA 1
ATOM 2547 C C . THR A 1 322 ? -4.914 10.68 5.047 1 97.31 322 THR A C 1
ATOM 2549 O O . THR A 1 322 ? -5.906 11.203 4.535 1 97.31 322 THR A O 1
ATOM 2552 N N . CYS A 1 323 ? -3.766 11.328 5.164 1 94.88 323 CYS A N 1
ATOM 2553 C CA . CYS A 1 323 ? -3.574 12.703 4.707 1 94.88 323 CYS A CA 1
ATOM 2554 C C . CYS A 1 323 ? -3.342 12.742 3.201 1 94.88 323 CYS A C 1
ATOM 2556 O O . CYS A 1 323 ? -3.348 13.82 2.6 1 94.88 323 CYS A O 1
ATOM 2558 N N . ASP A 1 324 ? -3.213 11.586 2.57 1 94.38 324 ASP A N 1
ATOM 2559 C CA . ASP A 1 324 ? -2.846 11.516 1.16 1 94.38 324 ASP A CA 1
ATOM 2560 C C . ASP A 1 324 ? -4.07 11.672 0.264 1 94.38 324 ASP A C 1
ATOM 2562 O O . ASP A 1 324 ? -5.074 10.977 0.452 1 94.38 324 ASP A O 1
ATOM 2566 N N . SER A 1 325 ? -3.932 12.492 -0.721 1 93.44 325 SER A N 1
ATOM 2567 C CA . SER A 1 325 ? -5.043 12.727 -1.641 1 93.44 325 SER A CA 1
ATOM 2568 C C . SER A 1 325 ? -5.305 11.5 -2.512 1 93.44 325 SER A C 1
ATOM 2570 O O . SER A 1 325 ? -6.371 11.383 -3.117 1 93.44 325 SER A O 1
ATOM 2572 N N . MET A 1 326 ? -4.352 10.57 -2.535 1 92.75 326 MET A N 1
ATOM 2573 C CA . MET A 1 326 ? -4.52 9.336 -3.301 1 92.75 326 MET A CA 1
ATOM 2574 C C . MET A 1 326 ? -5.402 8.352 -2.549 1 92.75 326 MET A C 1
ATOM 2576 O O . MET A 1 326 ? -5.855 7.355 -3.121 1 92.75 326 MET A O 1
ATOM 2580 N N . ASP A 1 327 ? -5.617 8.633 -1.304 1 96.62 327 ASP A N 1
ATOM 2581 C CA . ASP A 1 327 ? -6.555 7.828 -0.531 1 96.62 327 ASP A CA 1
ATOM 2582 C C . ASP A 1 327 ? -8 8.141 -0.919 1 96.62 327 ASP A C 1
ATOM 2584 O O . ASP A 1 327 ? -8.773 8.633 -0.097 1 96.62 327 ASP A O 1
ATOM 2588 N N . TYR A 1 328 ? -8.312 7.887 -2.162 1 97.81 328 TYR A N 1
ATOM 2589 C CA . TYR A 1 328 ? -9.547 8.273 -2.836 1 97.81 328 TYR A CA 1
ATOM 2590 C C . TYR A 1 328 ? -10.148 7.09 -3.588 1 97.81 328 TYR A C 1
ATOM 2592 O O . TYR A 1 328 ? -9.438 6.348 -4.266 1 97.81 328 TYR A O 1
ATOM 2600 N N . MET A 1 329 ? -11.422 6.867 -3.389 1 98.12 329 MET A N 1
ATOM 2601 C CA . MET A 1 329 ? -12.195 5.852 -4.094 1 98.12 329 MET A CA 1
ATOM 2602 C C . MET A 1 329 ? -13.352 6.484 -4.855 1 98.12 329 MET A C 1
ATOM 2604 O O . MET A 1 329 ? -14.328 6.934 -4.254 1 98.12 329 MET A O 1
ATOM 2608 N N . LYS A 1 330 ? -13.383 6.621 -6.07 1 95.56 330 LYS A N 1
ATOM 2609 C CA . LYS A 1 330 ? -14.266 7.41 -6.926 1 95.56 330 LYS A CA 1
ATOM 2610 C C . LYS A 1 330 ? -15.688 6.859 -6.91 1 95.56 330 LYS A C 1
ATOM 2612 O O . LYS A 1 330 ? -16.656 7.613 -7.066 1 95.56 330 LYS A O 1
ATOM 2617 N N . GLY A 1 331 ? -15.93 5.578 -6.512 1 93.88 331 GLY A N 1
ATOM 2618 C CA . GLY A 1 331 ? -17.25 4.965 -6.574 1 93.88 331 GLY A CA 1
ATOM 2619 C C . GLY A 1 331 ? -17.719 4.715 -7.992 1 93.88 331 GLY A C 1
ATOM 2620 O O . GLY A 1 331 ? -16.938 4.297 -8.852 1 93.88 331 GLY A O 1
ATOM 2621 N N . PRO A 1 332 ? -19.062 4.812 -8.266 1 96.38 332 PRO A N 1
ATOM 2622 C CA . PRO A 1 332 ? -20.156 5.266 -7.406 1 96.38 332 PRO A CA 1
ATOM 2623 C C . PRO A 1 332 ? -20.516 4.258 -6.316 1 96.38 332 PRO A C 1
ATOM 2625 O O . PRO A 1 332 ? -20.828 3.1 -6.617 1 96.38 332 PRO A O 1
ATOM 2628 N N . PHE A 1 333 ? -20.469 4.684 -5.125 1 97.31 333 PHE A N 1
ATOM 2629 C CA . PHE A 1 333 ? -21.047 3.939 -4.012 1 97.31 333 PHE A CA 1
ATOM 2630 C C . PHE A 1 333 ? -22.453 4.434 -3.697 1 97.31 333 PHE A C 1
ATOM 2632 O O . PHE A 1 333 ? -22.625 5.523 -3.154 1 97.31 333 PHE A O 1
ATOM 2639 N N . LEU A 1 334 ? -23.422 3.662 -4.062 1 96.75 334 LEU A N 1
ATOM 2640 C CA . LEU A 1 334 ? -24.828 4.062 -3.914 1 96.75 334 LEU A CA 1
ATOM 2641 C C . LEU A 1 334 ? -25.281 3.896 -2.469 1 96.75 334 LEU A C 1
ATOM 2643 O O . LEU A 1 334 ? -25.25 2.789 -1.927 1 96.75 334 LEU A O 1
ATOM 2647 N N . LEU A 1 335 ? -25.703 5 -1.871 1 97.5 335 LEU A N 1
ATOM 2648 C CA . LEU A 1 335 ? -26.141 5.043 -0.479 1 97.5 335 LEU A CA 1
ATOM 2649 C C . LEU A 1 335 ? -27.297 6.012 -0.303 1 97.5 335 LEU A C 1
ATOM 2651 O O . LEU A 1 335 ? -27.5 6.902 -1.134 1 97.5 335 LEU A O 1
ATOM 2655 N N . PRO A 1 336 ? -28.094 5.781 0.743 1 96.75 336 PRO A N 1
ATOM 2656 C CA . PRO A 1 336 ? -29.172 6.738 0.998 1 96.75 336 PRO A CA 1
ATOM 2657 C C . PRO A 1 336 ? -28.672 8.18 1.067 1 96.75 336 PRO A C 1
ATOM 2659 O O . PRO A 1 336 ? -27.609 8.445 1.636 1 96.75 336 PRO A O 1
ATOM 2662 N N . ASN A 1 337 ? -29.406 9.062 0.581 1 96.81 337 ASN A N 1
ATOM 2663 C CA . ASN A 1 337 ? -29.016 10.461 0.42 1 96.81 337 ASN A CA 1
ATOM 2664 C C . ASN A 1 337 ? -28.703 11.117 1.765 1 96.81 337 ASN A C 1
ATOM 2666 O O . ASN A 1 337 ? -27.875 12.023 1.846 1 96.81 337 ASN A O 1
ATOM 2670 N N . ASN A 1 338 ? -29.391 10.695 2.75 1 96.12 338 ASN A N 1
ATOM 2671 C CA . ASN A 1 338 ? -29.266 11.398 4.023 1 96.12 338 ASN A CA 1
ATOM 2672 C C . ASN A 1 338 ? -28.172 10.781 4.902 1 96.12 338 ASN A C 1
ATOM 2674 O O . ASN A 1 338 ? -28.172 10.977 6.117 1 96.12 338 ASN A O 1
ATOM 2678 N N . ILE A 1 339 ? -27.297 9.969 4.293 1 97.12 339 ILE A N 1
ATOM 2679 C CA . ILE A 1 339 ? -26.156 9.438 5.031 1 97.12 339 ILE A CA 1
ATOM 2680 C C . ILE A 1 339 ? -25.328 10.594 5.602 1 97.12 339 ILE A C 1
ATOM 2682 O O . ILE A 1 339 ? -25.188 11.633 4.961 1 97.12 339 ILE A O 1
ATOM 2686 N N . LYS A 1 340 ? -24.781 10.391 6.801 1 96.19 340 LYS A N 1
ATOM 2687 C CA . LYS A 1 340 ? -24.078 11.469 7.496 1 96.19 340 LYS A CA 1
ATOM 2688 C C . LYS A 1 340 ? -23.047 10.906 8.469 1 96.19 340 LYS A C 1
ATOM 2690 O O . LYS A 1 340 ? -22.812 9.695 8.508 1 96.19 340 LYS A O 1
ATOM 2695 N N . GLU A 1 341 ? -22.406 11.766 9.211 1 97.5 341 GLU A N 1
ATOM 2696 C CA . GLU A 1 341 ? -21.391 11.414 10.203 1 97.5 341 GLU A CA 1
ATOM 2697 C C . GLU A 1 341 ? -21.891 10.344 11.164 1 97.5 341 GLU A C 1
ATOM 2699 O O . GLU A 1 341 ? -23.047 10.406 11.617 1 97.5 341 GLU A O 1
ATOM 2704 N N . ASN A 1 342 ? -21.078 9.305 11.445 1 96.75 342 ASN A N 1
ATOM 2705 C CA . ASN A 1 342 ? -21.297 8.242 12.422 1 96.75 342 ASN A CA 1
ATOM 2706 C C . ASN A 1 342 ? -22.156 7.117 11.852 1 96.75 342 ASN A C 1
ATOM 2708 O O . ASN A 1 342 ? -22.375 6.098 12.508 1 96.75 342 ASN A O 1
ATOM 2712 N N . ASP A 1 343 ? -22.688 7.305 10.617 1 97.5 343 ASP A N 1
ATOM 2713 C CA . ASP A 1 343 ? -23.328 6.172 9.961 1 97.5 343 ASP A CA 1
ATOM 2714 C C . ASP A 1 343 ? -22.312 5.105 9.578 1 97.5 343 ASP A C 1
ATOM 2716 O O . ASP A 1 343 ? -21.156 5.418 9.281 1 97.5 343 ASP A O 1
ATOM 2720 N N . TYR A 1 344 ? -22.75 3.85 9.602 1 98.25 344 TYR A N 1
ATOM 2721 C CA . TYR A 1 344 ? -21.906 2.717 9.227 1 98.25 344 TYR A CA 1
ATOM 2722 C C . TYR A 1 344 ? -22.266 2.217 7.832 1 98.25 344 TYR A C 1
ATOM 2724 O O . TYR A 1 344 ? -23.438 2.162 7.469 1 98.25 344 TYR A O 1
ATOM 2732 N N . ILE A 1 345 ? -21.281 1.911 7.039 1 98.31 345 ILE A N 1
ATOM 2733 C CA . ILE A 1 345 ? -21.422 1.366 5.695 1 98.31 345 ILE A CA 1
ATOM 2734 C C . ILE A 1 345 ? -20.719 0.012 5.609 1 98.31 345 ILE A C 1
ATOM 2736 O O . ILE A 1 345 ? -19.594 -0.139 6.078 1 98.31 345 ILE A O 1
ATOM 2740 N N . GLU A 1 346 ? -21.344 -0.961 5.102 1 98.44 346 GLU A N 1
ATOM 2741 C CA . GLU A 1 346 ? -20.688 -2.219 4.758 1 98.44 346 GLU A CA 1
ATOM 2742 C C . GLU A 1 346 ? -20.297 -2.252 3.281 1 98.44 346 GLU A C 1
ATOM 2744 O O . GLU A 1 346 ? -21.125 -1.991 2.408 1 98.44 346 GLU A O 1
ATOM 2749 N N . LEU A 1 347 ? -19.109 -2.477 3.027 1 98.5 347 LEU A N 1
ATOM 2750 C CA . LEU A 1 347 ? -18.609 -2.74 1.688 1 98.5 347 LEU A CA 1
ATOM 2751 C C . LEU A 1 347 ? -18.312 -4.227 1.498 1 98.5 347 LEU A C 1
ATOM 2753 O O . LEU A 1 347 ? -17.516 -4.805 2.238 1 98.5 347 LEU A O 1
ATOM 2757 N N . GLY A 1 348 ? -18.953 -4.824 0.492 1 97.88 348 GLY A N 1
ATOM 2758 C CA . GLY A 1 348 ? -18.844 -6.258 0.291 1 97.88 348 GLY A CA 1
ATOM 2759 C C . GLY A 1 348 ? -17.797 -6.641 -0.729 1 97.88 348 GLY A C 1
ATOM 2760 O O . GLY A 1 348 ? -17.109 -5.773 -1.268 1 97.88 348 GLY A O 1
ATOM 2761 N N . GLN A 1 349 ? -17.594 -7.969 -0.905 1 97.75 349 GLN A N 1
ATOM 2762 C CA . GLN A 1 349 ? -16.734 -8.578 -1.912 1 97.75 349 GLN A CA 1
ATOM 2763 C C . GLN A 1 349 ? -15.273 -8.219 -1.671 1 97.75 349 GLN A C 1
ATOM 2765 O O . GLN A 1 349 ? -14.523 -7.965 -2.619 1 97.75 349 GLN A O 1
ATOM 2770 N N . LEU A 1 350 ? -14.914 -8.172 -0.379 1 98.25 350 LEU A N 1
ATOM 2771 C CA . LEU A 1 350 ? -13.57 -7.742 -0.023 1 98.25 350 LEU A CA 1
ATOM 2772 C C . LEU A 1 350 ? -12.758 -8.906 0.537 1 98.25 350 LEU A C 1
ATOM 2774 O O . LEU A 1 350 ? -11.711 -8.703 1.15 1 98.25 350 LEU A O 1
ATOM 2778 N N . GLY A 1 351 ? -13.273 -10.109 0.304 1 98.56 351 GLY A N 1
ATOM 2779 C CA . GLY A 1 351 ? -12.5 -11.266 0.722 1 98.56 351 GLY A CA 1
ATOM 2780 C C . GLY A 1 351 ? -11.195 -11.414 -0.043 1 98.56 351 GLY A C 1
ATOM 2781 O O . GLY A 1 351 ? -10.242 -12.008 0.459 1 98.56 351 GLY A O 1
ATOM 2782 N N . ALA A 1 352 ? -11.211 -10.945 -1.24 1 98.12 352 ALA A N 1
ATOM 2783 C CA . ALA A 1 352 ? -10.016 -10.992 -2.076 1 98.12 352 ALA A CA 1
ATOM 2784 C C . ALA A 1 352 ? -9.234 -9.688 -1.976 1 98.12 352 ALA A C 1
ATOM 2786 O O . ALA A 1 352 ? -9.719 -8.625 -2.377 1 98.12 352 ALA A O 1
ATOM 2787 N N . TYR A 1 353 ? -8.016 -9.734 -1.419 1 96.62 353 TYR A N 1
ATOM 2788 C CA . TYR A 1 353 ? -7.004 -8.688 -1.424 1 96.62 353 TYR A CA 1
ATOM 2789 C C . TYR A 1 353 ? -7.398 -7.543 -0.494 1 96.62 353 TYR A C 1
ATOM 2791 O O . TYR A 1 353 ? -6.746 -6.5 -0.469 1 96.62 353 TYR A O 1
ATOM 2799 N N . GLY A 1 354 ? -8.523 -7.664 0.246 1 96.38 354 GLY A N 1
ATOM 2800 C CA . GLY A 1 354 ? -8.898 -6.672 1.237 1 96.38 354 GLY A CA 1
ATOM 2801 C C . GLY A 1 354 ? -7.918 -6.574 2.391 1 96.38 354 GLY A C 1
ATOM 2802 O O . GLY A 1 354 ? -7.434 -5.488 2.711 1 96.38 354 GLY A O 1
ATOM 2803 N N . LEU A 1 355 ? -7.52 -7.711 2.885 1 96.88 355 LEU A N 1
ATOM 2804 C CA . LEU A 1 355 ? -6.625 -7.762 4.039 1 96.88 355 LEU A CA 1
ATOM 2805 C C . LEU A 1 355 ? -5.168 -7.793 3.596 1 96.88 355 LEU A C 1
ATOM 2807 O O . LEU A 1 355 ? -4.266 -7.523 4.391 1 96.88 355 LEU A O 1
ATOM 2811 N N . THR A 1 356 ? -4.941 -8.047 2.33 1 94.88 356 THR A N 1
ATOM 2812 C CA . THR A 1 356 ? -3.621 -8.43 1.848 1 94.88 356 THR A CA 1
ATOM 2813 C C . THR A 1 356 ? -2.736 -7.203 1.656 1 94.88 356 THR A C 1
ATOM 2815 O O . THR A 1 356 ? -1.532 -7.25 1.919 1 94.88 356 THR A O 1
ATOM 2818 N N . PHE A 1 357 ? -3.324 -6.051 1.282 1 94.5 357 PHE A N 1
ATOM 2819 C CA . PHE A 1 357 ? -2.547 -4.891 0.863 1 94.5 357 PHE A CA 1
ATOM 2820 C C . PHE A 1 357 ? -2.473 -3.854 1.979 1 94.5 357 PHE A C 1
ATOM 2822 O O . PHE A 1 357 ? -1.889 -2.783 1.803 1 94.5 357 PHE A O 1
ATOM 2829 N N . ARG A 1 358 ? -2.967 -4.094 3.135 1 96.12 358 ARG A N 1
ATOM 2830 C CA . ARG A 1 358 ? -3.135 -3.086 4.176 1 96.12 358 ARG A CA 1
ATOM 2831 C C . ARG A 1 358 ? -1.784 -2.561 4.652 1 96.12 358 ARG A C 1
ATOM 2833 O O . ARG A 1 358 ? -0.828 -3.326 4.789 1 96.12 358 ARG A O 1
ATOM 2840 N N . THR A 1 359 ? -1.723 -1.291 4.816 1 96.5 359 THR A N 1
ATOM 2841 C CA . THR A 1 359 ? -0.597 -0.616 5.453 1 96.5 359 THR A CA 1
ATOM 2842 C C . THR A 1 359 ? -0.997 -0.069 6.816 1 96.5 359 THR A C 1
ATOM 2844 O O . THR A 1 359 ? -2.1 -0.337 7.301 1 96.5 359 THR A O 1
ATOM 2847 N N . GLN A 1 360 ? -0.079 0.667 7.477 1 94.94 360 GLN A N 1
ATOM 2848 C CA . GLN A 1 360 ? -0.344 1.4 8.711 1 94.94 360 GLN A CA 1
ATOM 2849 C C . GLN A 1 360 ? -0.036 2.885 8.539 1 94.94 360 GLN A C 1
ATOM 2851 O O . GLN A 1 360 ? 0.337 3.559 9.508 1 94.94 360 GLN A O 1
ATOM 2856 N N . PHE A 1 361 ? -0.256 3.287 7.316 1 95.06 361 PHE A N 1
ATOM 2857 C CA . PHE A 1 361 ? 0.1 4.66 6.98 1 95.06 361 PHE A CA 1
ATOM 2858 C C . PHE A 1 361 ? -0.658 5.648 7.859 1 95.06 361 PHE A C 1
ATOM 2860 O O . PHE A 1 361 ? -1.858 5.488 8.086 1 95.06 361 PHE A O 1
ATOM 2867 N N . ASN A 1 362 ? -0.054 6.688 8.445 1 94.38 362 ASN A N 1
ATOM 2868 C CA . ASN A 1 362 ? -0.562 7.742 9.312 1 94.38 362 ASN A CA 1
ATOM 2869 C C . ASN A 1 362 ? -1.054 7.18 10.648 1 94.38 362 ASN A C 1
ATOM 2871 O O . ASN A 1 362 ? -1.578 7.918 11.484 1 94.38 362 ASN A O 1
ATOM 2875 N N . GLY A 1 363 ? -0.86 5.871 10.758 1 95 363 GLY A N 1
ATOM 2876 C CA . GLY A 1 363 ? -1.324 5.254 11.992 1 95 363 GLY A CA 1
ATOM 2877 C C . GLY A 1 363 ? -2.744 4.73 11.898 1 95 363 GLY A C 1
ATOM 2878 O O . GLY A 1 363 ? -3.322 4.309 12.898 1 95 363 GLY A O 1
ATOM 2879 N N . PHE A 1 364 ? -3.244 4.781 10.711 1 96.06 364 PHE A N 1
ATOM 2880 C CA . PHE A 1 364 ? -4.594 4.273 10.5 1 96.06 364 PHE A CA 1
ATOM 2881 C C . PHE A 1 364 ? -4.566 2.785 10.172 1 96.06 364 PHE A C 1
ATOM 2883 O O . PHE A 1 364 ? -4.117 2.391 9.094 1 96.06 364 PHE A O 1
ATOM 2890 N N . TYR A 1 365 ? -4.996 1.963 11.023 1 94 365 TYR A N 1
ATOM 2891 C CA . TYR A 1 365 ? -5.02 0.511 10.883 1 94 365 TYR A CA 1
ATOM 2892 C C . TYR A 1 365 ? -5.945 -0.122 11.914 1 94 365 TYR A C 1
ATOM 2894 O O . TYR A 1 365 ? -6.125 0.42 13.008 1 94 365 TYR A O 1
ATOM 2902 N N . SER A 1 366 ? -6.566 -1.211 11.523 1 95.81 366 SER A N 1
ATOM 2903 C CA . SER A 1 366 ? -7.441 -1.937 12.438 1 95.81 366 SER A CA 1
ATOM 2904 C C . SER A 1 366 ? -7.254 -3.443 12.305 1 95.81 366 SER A C 1
ATOM 2906 O O . SER A 1 366 ? -7.16 -3.969 11.195 1 95.81 366 SER A O 1
ATOM 2908 N N . ASN A 1 367 ? -7.125 -4.105 13.422 1 95.12 367 ASN A N 1
ATOM 2909 C CA . ASN A 1 367 ? -7.062 -5.562 13.43 1 95.12 367 ASN A CA 1
ATOM 2910 C C . ASN A 1 367 ? -8.344 -6.18 13.984 1 95.12 367 ASN A C 1
ATOM 2912 O O . ASN A 1 367 ? -8.328 -7.293 14.508 1 95.12 367 ASN A O 1
ATOM 2916 N N . GLU A 1 368 ? -9.406 -5.305 13.969 1 97.5 368 GLU A N 1
ATOM 2917 C CA . GLU A 1 368 ? -10.711 -5.844 14.352 1 97.5 368 GLU A CA 1
ATOM 2918 C C . GLU A 1 368 ? -11.297 -6.707 13.234 1 97.5 368 GLU A C 1
ATOM 2920 O O . GLU A 1 368 ? -11.859 -6.188 12.273 1 97.5 368 GLU A O 1
ATOM 2925 N N . ILE A 1 369 ? -11.234 -7.977 13.352 1 98.25 369 ILE A N 1
ATOM 2926 C CA . ILE A 1 369 ? -11.711 -8.953 12.375 1 98.25 369 ILE A CA 1
ATOM 2927 C C . ILE A 1 369 ? -12.656 -9.945 13.055 1 98.25 369 ILE A C 1
ATOM 2929 O O . ILE A 1 369 ? -12.328 -10.516 14.094 1 98.25 369 ILE A O 1
ATOM 2933 N N . TYR A 1 370 ? -13.836 -10.156 12.523 1 98.56 370 TYR A N 1
ATOM 2934 C CA . TYR A 1 370 ? -14.859 -10.977 13.156 1 98.56 370 TYR A CA 1
ATOM 2935 C C . TYR A 1 370 ? -15.453 -11.977 12.172 1 98.56 370 TYR A C 1
ATOM 2937 O O . TYR A 1 370 ? -15.414 -11.758 10.953 1 98.56 370 TYR A O 1
ATOM 2945 N N . ASP A 1 371 ? -15.914 -13.047 12.672 1 98.38 371 ASP A N 1
ATOM 2946 C CA . ASP A 1 371 ? -16.688 -14.016 11.906 1 98.38 371 ASP A CA 1
ATOM 2947 C C . ASP A 1 371 ? -18.172 -13.648 11.891 1 98.38 371 ASP A C 1
ATOM 2949 O O . ASP A 1 371 ? -18.75 -13.305 12.93 1 98.38 371 ASP A O 1
ATOM 2953 N N . VAL A 1 372 ? -18.75 -13.594 10.734 1 98.5 372 VAL A N 1
ATOM 2954 C CA . VAL A 1 372 ? -20.188 -13.352 10.633 1 98.5 372 VAL A CA 1
ATOM 2955 C C . VAL A 1 372 ? -20.844 -14.461 9.812 1 98.5 372 VAL A C 1
ATOM 2957 O O . VAL A 1 372 ? -20.203 -15.062 8.945 1 98.5 372 VAL A O 1
ATOM 2960 N N . GLU A 1 373 ? -22.156 -14.711 9.992 1 98.19 373 GLU A N 1
ATOM 2961 C CA . GLU A 1 373 ? -22.812 -15.883 9.406 1 98.19 373 GLU A CA 1
ATOM 2962 C C . GLU A 1 373 ? -23.812 -15.477 8.344 1 98.19 373 GLU A C 1
ATOM 2964 O O . GLU A 1 373 ? -24.391 -16.344 7.668 1 98.19 373 GLU A O 1
ATOM 2969 N N . ASP A 1 374 ? -24.031 -14.203 8.156 1 97.38 374 ASP A N 1
ATOM 2970 C CA . ASP A 1 374 ? -25.031 -13.75 7.191 1 97.38 374 ASP A CA 1
ATOM 2971 C C . ASP A 1 374 ? -24.516 -13.914 5.762 1 97.38 374 ASP A C 1
ATOM 2973 O O . ASP A 1 374 ? -23.375 -14.328 5.551 1 97.38 374 ASP A O 1
ATOM 2977 N N . GLU A 1 375 ? -25.391 -13.734 4.785 1 96.06 375 GLU A N 1
ATOM 2978 C CA . GLU A 1 375 ? -25.047 -13.867 3.371 1 96.06 375 GLU A CA 1
ATOM 2979 C C . GLU A 1 375 ? -24.25 -12.656 2.883 1 96.06 375 GLU A C 1
ATOM 2981 O O . GLU A 1 375 ? -24.391 -11.555 3.418 1 96.06 375 GLU A O 1
ATOM 2986 N N . PRO A 1 376 ? -23.391 -12.898 1.944 1 96.75 376 PRO A N 1
ATOM 2987 C CA . PRO A 1 376 ? -22.75 -11.742 1.333 1 96.75 376 PRO A CA 1
ATOM 2988 C C . PRO A 1 376 ? -23.734 -10.82 0.617 1 96.75 376 PRO A C 1
ATOM 2990 O O . PRO A 1 376 ? -24.859 -11.227 0.322 1 96.75 376 PRO A O 1
ATOM 2993 N N . ILE A 1 377 ? -23.297 -9.617 0.338 1 95.31 377 ILE A N 1
ATOM 2994 C CA . ILE A 1 377 ? -24.172 -8.648 -0.312 1 95.31 377 ILE A CA 1
ATOM 2995 C C . ILE A 1 377 ? -24.516 -9.125 -1.719 1 95.31 377 ILE A C 1
ATOM 2997 O O . ILE A 1 377 ? -25.656 -8.953 -2.178 1 95.31 377 ILE A O 1
ATOM 3001 N N . MET A 1 378 ? -23.547 -9.672 -2.453 1 94.56 378 MET A N 1
ATOM 3002 C CA . MET A 1 378 ? -23.719 -10.273 -3.771 1 94.56 378 MET A CA 1
ATOM 3003 C C . MET A 1 378 ? -23.141 -11.68 -3.807 1 94.56 378 MET A C 1
ATOM 3005 O O . MET A 1 378 ? -22.172 -11.969 -3.098 1 94.56 378 MET A O 1
ATOM 3009 N N . THR A 1 379 ? -23.766 -12.555 -4.613 1 94.62 379 THR A N 1
ATOM 3010 C CA . THR A 1 379 ? -23.203 -13.898 -4.727 1 94.62 379 THR A CA 1
ATOM 3011 C C . THR A 1 379 ? -23.469 -14.477 -6.113 1 94.62 379 THR A C 1
ATOM 3013 O O . THR A 1 379 ? -24.531 -14.234 -6.695 1 94.62 379 THR A O 1
ATOM 3016 N N . MET A 1 380 ? -22.469 -15.141 -6.562 1 91.06 380 MET A N 1
ATOM 3017 C CA . MET A 1 380 ? -22.672 -15.891 -7.805 1 91.06 380 MET A CA 1
ATOM 3018 C C . MET A 1 380 ? -22.922 -17.359 -7.52 1 91.06 380 MET A C 1
ATOM 3020 O O . MET A 1 380 ? -23.156 -18.156 -8.438 1 91.06 380 MET A O 1
ATOM 3024 N N . TYR A 1 381 ? -22.844 -17.609 -6.168 1 90.69 381 TYR A N 1
ATOM 3025 C CA . TYR A 1 381 ? -23 -19 -5.766 1 90.69 381 TYR A CA 1
ATOM 3026 C C . TYR A 1 381 ? -24.391 -19.25 -5.199 1 90.69 381 TYR A C 1
ATOM 3028 O O . TYR A 1 381 ? -24.984 -18.375 -4.574 1 90.69 381 TYR A O 1
ATOM 3036 N N . GLY A 1 382 ? -25.078 -20.219 -5.582 1 72.62 382 GLY A N 1
ATOM 3037 C CA . GLY A 1 382 ? -26.391 -20.562 -5.074 1 72.62 382 GLY A CA 1
ATOM 3038 C C . GLY A 1 382 ? -27.484 -20.391 -6.102 1 72.62 382 GLY A C 1
ATOM 3039 O O . GLY A 1 382 ? -27.25 -19.906 -7.207 1 72.62 382 GLY A O 1
ATOM 3040 N N . LYS A 1 383 ? -28.609 -20.812 -5.812 1 58 383 LYS A N 1
ATOM 3041 C CA . LYS A 1 383 ? -29.781 -20.906 -6.688 1 58 383 LYS A CA 1
ATOM 3042 C C . LYS A 1 383 ? -30.281 -19.516 -7.078 1 58 383 LYS A C 1
ATOM 3044 O O . LYS A 1 383 ? -30.828 -19.328 -8.164 1 58 383 LYS A O 1
ATOM 3049 N N . ASP A 1 384 ? -30.094 -18.422 -6.32 1 49.03 384 ASP A N 1
ATOM 3050 C CA . ASP A 1 384 ? -30.734 -17.141 -6.574 1 49.03 384 ASP A CA 1
ATOM 3051 C C . ASP A 1 384 ? -29.734 -16.141 -7.16 1 49.03 384 ASP A C 1
ATOM 3053 O O . ASP A 1 384 ? -29.75 -14.953 -6.809 1 49.03 384 ASP A O 1
ATOM 3057 N N . SER A 1 385 ? -28.828 -16.578 -7.988 1 50.62 385 SER A N 1
ATOM 3058 C CA . SER A 1 385 ? -27.688 -15.828 -8.516 1 50.62 385 SER A CA 1
ATOM 3059 C C . SER A 1 385 ? -28.109 -14.492 -9.102 1 50.62 385 SER A C 1
ATOM 3061 O O . SER A 1 385 ? -27.297 -13.602 -9.305 1 50.62 385 SER A O 1
ATOM 3063 N N . ASN A 1 386 ? -29.234 -14.414 -9.75 1 43.41 386 ASN A N 1
ATOM 3064 C CA . ASN A 1 386 ? -29.531 -13.305 -10.648 1 43.41 386 ASN A CA 1
ATOM 3065 C C . ASN A 1 386 ? -30.047 -12.086 -9.891 1 43.41 386 ASN A C 1
ATOM 3067 O O . ASN A 1 386 ? -30.734 -11.234 -10.461 1 43.41 386 ASN A O 1
ATOM 3071 N N . LYS A 1 387 ? -29.984 -12.125 -8.664 1 43.44 387 LYS A N 1
ATOM 3072 C CA . LYS A 1 387 ? -30.719 -10.945 -8.203 1 43.44 387 LYS A CA 1
ATOM 3073 C C . LYS A 1 387 ? -29.891 -9.672 -8.43 1 43.44 387 LYS A C 1
ATOM 3075 O O . LYS A 1 387 ? -28.703 -9.625 -8.102 1 43.44 387 LYS A O 1
ATOM 3080 N N . ALA A 1 388 ? -30.375 -8.898 -9.398 1 41.12 388 ALA A N 1
ATOM 3081 C CA . ALA A 1 388 ? -29.906 -7.527 -9.617 1 41.12 388 ALA A CA 1
ATOM 3082 C C . ALA A 1 388 ? -29.703 -6.805 -8.289 1 41.12 388 ALA A C 1
ATOM 3084 O O . ALA A 1 388 ? -30.672 -6.43 -7.617 1 41.12 388 ALA A O 1
ATOM 3085 N N . ILE A 1 389 ? -28.766 -7.289 -7.426 1 46.06 389 ILE A N 1
ATOM 3086 C CA . ILE A 1 389 ? -28.703 -6.641 -6.121 1 46.06 389 ILE A CA 1
ATOM 3087 C C . ILE A 1 389 ? -28.281 -5.18 -6.293 1 46.06 389 ILE A C 1
ATOM 3089 O O . ILE A 1 389 ? -27.188 -4.898 -6.77 1 46.06 389 ILE A O 1
ATOM 3093 N N . LEU A 1 390 ? -29.172 -4.477 -6.449 1 41.22 390 LEU A N 1
ATOM 3094 C CA . LEU A 1 390 ? -28.953 -3.039 -6.348 1 41.22 390 LEU A CA 1
ATOM 3095 C C . LEU A 1 390 ? -28.234 -2.693 -5.043 1 41.22 390 LEU A C 1
ATOM 3097 O O . LEU A 1 390 ? -28.703 -3.066 -3.963 1 41.22 390 LEU A O 1
ATOM 3101 N N . VAL A 1 391 ? -26.906 -2.744 -5.027 1 42.72 391 VAL A N 1
ATOM 3102 C CA . VAL A 1 391 ? -26.109 -2.189 -3.943 1 42.72 391 VAL A CA 1
ATOM 3103 C C . VAL A 1 391 ? -26.672 -0.837 -3.52 1 42.72 391 VAL A C 1
ATOM 3105 O O . VAL A 1 391 ? -27.078 -0.032 -4.363 1 42.72 391 VAL A O 1
ATOM 3108 N N . ALA A 1 392 ? -27.531 -0.105 -3.176 1 36.44 392 ALA A N 1
ATOM 3109 C CA . ALA A 1 392 ? -28.062 0.875 -2.229 1 36.44 392 ALA A CA 1
ATOM 3110 C C . ALA A 1 392 ? -29.062 0.232 -1.273 1 36.44 392 ALA A C 1
ATOM 3112 O O . ALA A 1 392 ? -29.859 -0.621 -1.678 1 36.44 392 ALA A O 1
ATOM 3113 N N . MET B 1 1 ? 19.25 -0.751 18.469 1 88.81 1 MET B N 1
ATOM 3114 C CA . MET B 1 1 ? 19.469 -1.031 17.047 1 88.81 1 MET B CA 1
ATOM 3115 C C . MET B 1 1 ? 20.953 -1.225 16.75 1 88.81 1 MET B C 1
ATOM 3117 O O . MET B 1 1 ? 21.781 -0.443 17.203 1 88.81 1 MET B O 1
ATOM 3121 N N . GLN B 1 2 ? 21.312 -2.297 16.016 1 93.44 2 GLN B N 1
ATOM 3122 C CA . GLN B 1 2 ? 22.703 -2.547 15.672 1 93.44 2 GLN B CA 1
ATOM 3123 C C . GLN B 1 2 ? 23.25 -1.456 14.758 1 93.44 2 GLN B C 1
ATOM 3125 O O . GLN B 1 2 ? 22.531 -0.942 13.898 1 93.44 2 GLN B O 1
ATOM 3130 N N . LYS B 1 3 ? 24.5 -1.129 15.039 1 96.38 3 LYS B N 1
ATOM 3131 C CA . LYS B 1 3 ? 25.125 -0.006 14.352 1 96.38 3 LYS B CA 1
ATOM 3132 C C . LYS B 1 3 ? 26.328 -0.466 13.531 1 96.38 3 LYS B C 1
ATOM 3134 O O . LYS B 1 3 ? 27.109 -1.307 13.992 1 96.38 3 LYS B O 1
ATOM 3139 N N . PHE B 1 4 ? 26.438 0.085 12.281 1 98.12 4 PHE B N 1
ATOM 3140 C CA . PHE B 1 4 ? 27.594 -0.144 11.422 1 98.12 4 PHE B CA 1
ATOM 3141 C C . PHE B 1 4 ? 28.188 1.178 10.961 1 98.12 4 PHE B C 1
ATOM 3143 O O . PHE B 1 4 ? 27.484 2.188 10.875 1 98.12 4 PHE B O 1
ATOM 3150 N N . LYS B 1 5 ? 29.5 1.225 10.625 1 98 5 LYS B N 1
ATOM 3151 C CA . LYS B 1 5 ? 30.141 2.445 10.148 1 98 5 LYS B CA 1
ATOM 3152 C C . LYS B 1 5 ? 29.672 2.801 8.742 1 98 5 LYS B C 1
ATOM 3154 O O . LYS B 1 5 ? 29.547 3.979 8.406 1 98 5 LYS B O 1
ATOM 3159 N N . THR B 1 6 ? 29.578 1.762 7.941 1 97.31 6 THR B N 1
ATOM 3160 C CA . THR B 1 6 ? 29.141 1.975 6.562 1 97.31 6 THR B CA 1
ATOM 3161 C C . THR B 1 6 ? 28.203 0.854 6.113 1 97.31 6 THR B C 1
ATOM 3163 O O . THR B 1 6 ? 28.203 -0.233 6.691 1 97.31 6 THR B O 1
ATOM 3166 N N . VAL B 1 7 ? 27.406 1.183 5.07 1 97.5 7 VAL B N 1
ATOM 3167 C CA . VAL B 1 7 ? 26.562 0.187 4.43 1 97.5 7 VAL B CA 1
ATOM 3168 C C . VAL B 1 7 ? 27.406 -0.962 3.9 1 97.5 7 VAL B C 1
ATOM 3170 O O . VAL B 1 7 ? 27.031 -2.129 4.004 1 97.5 7 VAL B O 1
ATOM 3173 N N . ASP B 1 8 ? 28.594 -0.656 3.334 1 96.75 8 ASP B N 1
ATOM 3174 C CA . ASP B 1 8 ? 29.484 -1.686 2.803 1 96.75 8 ASP B CA 1
ATOM 3175 C C . ASP B 1 8 ? 29.906 -2.664 3.898 1 96.75 8 ASP B C 1
ATOM 3177 O O . ASP B 1 8 ? 29.922 -3.877 3.68 1 96.75 8 ASP B O 1
ATOM 3181 N N . GLU B 1 9 ? 30.234 -2.098 5.039 1 96.94 9 GLU B N 1
ATOM 3182 C CA . GLU B 1 9 ? 30.594 -2.939 6.176 1 96.94 9 GLU B CA 1
ATOM 3183 C C . GLU B 1 9 ? 29.422 -3.83 6.59 1 96.94 9 GLU B C 1
ATOM 3185 O O . GLU B 1 9 ? 29.609 -5.02 6.867 1 96.94 9 GLU B O 1
ATOM 3190 N N . LEU B 1 10 ? 28.234 -3.211 6.66 1 97.69 10 LEU B N 1
ATOM 3191 C CA . LEU B 1 10 ? 27.016 -3.92 7.031 1 97.69 10 LEU B CA 1
ATOM 3192 C C . LEU B 1 10 ? 26.781 -5.113 6.109 1 97.69 10 LEU B C 1
ATOM 3194 O O . LEU B 1 10 ? 26.578 -6.234 6.578 1 97.69 10 LEU B O 1
ATOM 3198 N N . ILE B 1 11 ? 26.875 -4.93 4.828 1 97.12 11 ILE B N 1
ATOM 3199 C CA . ILE B 1 11 ? 26.594 -5.965 3.842 1 97.12 11 ILE B CA 1
ATOM 3200 C C . ILE B 1 11 ? 27.672 -7.039 3.891 1 97.12 11 ILE B C 1
ATOM 3202 O O . ILE B 1 11 ? 27.375 -8.234 3.779 1 97.12 11 ILE B O 1
ATOM 3206 N N . ASN B 1 12 ? 28.938 -6.617 4.02 1 95.31 12 ASN B N 1
ATOM 3207 C CA . ASN B 1 12 ? 30.047 -7.57 4.098 1 95.31 12 ASN B CA 1
ATOM 3208 C C . ASN B 1 12 ? 29.906 -8.5 5.297 1 95.31 12 ASN B C 1
ATOM 3210 O O . ASN B 1 12 ? 30.281 -9.672 5.227 1 95.31 12 ASN B O 1
ATOM 3214 N N . GLN B 1 13 ? 29.391 -7.957 6.363 1 96.25 13 GLN B N 1
ATOM 3215 C CA . GLN B 1 13 ? 29.281 -8.734 7.598 1 96.25 13 GLN B CA 1
ATOM 3216 C C . GLN B 1 13 ? 28.031 -9.609 7.59 1 96.25 13 GLN B C 1
ATOM 3218 O O . GLN B 1 13 ? 28.094 -10.781 7.977 1 96.25 13 GLN B O 1
ATOM 3223 N N . LEU B 1 14 ? 26.906 -9.07 7.129 1 96.19 14 LEU B N 1
ATOM 3224 C CA . LEU B 1 14 ? 25.641 -9.766 7.332 1 96.19 14 LEU B CA 1
ATOM 3225 C C . LEU B 1 14 ? 25.281 -10.586 6.102 1 96.19 14 LEU B C 1
ATOM 3227 O O . LEU B 1 14 ? 24.547 -11.578 6.211 1 96.19 14 LEU B O 1
ATOM 3231 N N . LYS B 1 15 ? 25.641 -10.172 4.883 1 95.38 15 LYS B N 1
ATOM 3232 C CA . LYS B 1 15 ? 25.266 -10.812 3.625 1 95.38 15 LYS B CA 1
ATOM 3233 C C . LYS B 1 15 ? 23.781 -11.188 3.623 1 95.38 15 LYS B C 1
ATOM 3235 O O . LYS B 1 15 ? 23.422 -12.344 3.389 1 95.38 15 LYS B O 1
ATOM 3240 N N . PRO B 1 16 ? 22.938 -10.141 3.801 1 95.88 16 PRO B N 1
ATOM 3241 C CA . PRO B 1 16 ? 21.516 -10.414 4.051 1 95.88 16 PRO B CA 1
ATOM 3242 C C . PRO B 1 16 ? 20.797 -10.969 2.818 1 95.88 16 PRO B C 1
ATOM 3244 O O . PRO B 1 16 ? 21.078 -10.547 1.694 1 95.88 16 PRO B O 1
ATOM 3247 N N . GLU B 1 17 ? 19.859 -11.898 2.998 1 95.56 17 GLU B N 1
ATOM 3248 C CA . GLU B 1 17 ? 18.953 -12.375 1.963 1 95.56 17 GLU B CA 1
ATOM 3249 C C . GLU B 1 17 ? 17.766 -11.422 1.792 1 95.56 17 GLU B C 1
ATOM 3251 O O . GLU B 1 17 ? 17.359 -11.133 0.667 1 95.56 17 GLU B O 1
ATOM 3256 N N . LYS B 1 18 ? 17.25 -10.945 2.91 1 97.06 18 LYS B N 1
ATOM 3257 C CA . LYS B 1 18 ? 16.125 -10.008 2.924 1 97.06 18 LYS B CA 1
ATOM 3258 C C . LYS B 1 18 ? 16.609 -8.57 2.76 1 97.06 18 LYS B C 1
ATOM 3260 O O . LYS B 1 18 ? 17.75 -8.258 3.064 1 97.06 18 LYS B O 1
ATOM 3265 N N . PRO B 1 19 ? 15.742 -7.734 2.227 1 98.12 19 PRO B N 1
ATOM 3266 C CA . PRO B 1 19 ? 16.141 -6.324 2.156 1 98.12 19 PRO B CA 1
ATOM 3267 C C . PRO B 1 19 ? 16.391 -5.711 3.533 1 98.12 19 PRO B C 1
ATOM 3269 O O . PRO B 1 19 ? 15.789 -6.141 4.523 1 98.12 19 PRO B O 1
ATOM 3272 N N . ILE B 1 20 ? 17.266 -4.719 3.508 1 98.06 20 ILE B N 1
ATOM 3273 C CA . ILE B 1 20 ? 17.641 -4.02 4.73 1 98.06 20 ILE B CA 1
ATOM 3274 C C . ILE B 1 20 ? 17.328 -2.531 4.59 1 98.06 20 ILE B C 1
ATOM 3276 O O . ILE B 1 20 ? 17.531 -1.946 3.523 1 98.06 20 ILE B O 1
ATOM 3280 N N . TYR B 1 21 ? 16.844 -1.968 5.691 1 98.62 21 TYR B N 1
ATOM 3281 C CA . TYR B 1 21 ? 16.688 -0.519 5.754 1 98.62 21 TYR B CA 1
ATOM 3282 C C . TYR B 1 21 ? 17.734 0.101 6.676 1 98.62 21 TYR B C 1
ATOM 3284 O O . TYR B 1 21 ? 18.016 -0.437 7.746 1 98.62 21 TYR B O 1
ATOM 3292 N N . CYS B 1 22 ? 18.297 1.169 6.254 1 98.75 22 CYS B N 1
ATOM 3293 C CA . CYS B 1 22 ? 19.328 1.854 7.039 1 98.75 22 CYS B CA 1
ATOM 3294 C C . CYS B 1 22 ? 18.859 3.248 7.441 1 98.75 22 CYS B C 1
ATOM 3296 O O . CYS B 1 22 ? 18.203 3.941 6.652 1 98.75 22 CYS B O 1
ATOM 3298 N N . ILE B 1 23 ? 19.172 3.641 8.633 1 98.81 23 ILE B N 1
ATOM 3299 C CA . ILE B 1 23 ? 18.906 4.977 9.156 1 98.81 23 ILE B CA 1
ATOM 3300 C C . ILE B 1 23 ? 20.219 5.684 9.469 1 98.81 23 ILE B C 1
ATOM 3302 O O . ILE B 1 23 ? 21.094 5.121 10.133 1 98.81 23 ILE B O 1
ATOM 3306 N N . ARG B 1 24 ? 20.406 6.855 8.977 1 98.62 24 ARG B N 1
ATOM 3307 C CA . ARG B 1 24 ? 21.547 7.715 9.258 1 98.62 24 ARG B CA 1
ATOM 3308 C C . ARG B 1 24 ? 21.172 8.844 10.211 1 98.62 24 ARG B C 1
ATOM 3310 O O . ARG B 1 24 ? 20.688 9.891 9.773 1 98.62 24 ARG B O 1
ATOM 3317 N N . LYS B 1 25 ? 21.5 8.719 11.453 1 98.38 25 LYS B N 1
ATOM 3318 C CA . LYS B 1 25 ? 21.109 9.695 12.469 1 98.38 25 LYS B CA 1
ATOM 3319 C C . LYS B 1 25 ? 21.766 11.047 12.211 1 98.38 25 LYS B C 1
ATOM 3321 O O . LYS B 1 25 ? 21.141 12.094 12.406 1 98.38 25 LYS B O 1
ATOM 3326 N N . LYS B 1 26 ? 22.984 11.039 11.758 1 97.94 26 LYS B N 1
ATOM 3327 C CA . LYS B 1 26 ? 23.719 12.281 11.531 1 97.94 26 LYS B CA 1
ATOM 3328 C C . LYS B 1 26 ? 23.047 13.133 10.461 1 97.94 26 LYS B C 1
ATOM 3330 O O . LYS B 1 26 ? 23.062 14.359 10.539 1 97.94 26 LYS B O 1
ATOM 3335 N N . SER B 1 27 ? 22.547 12.438 9.477 1 98 27 SER B N 1
ATOM 3336 C CA . SER B 1 27 ? 21.828 13.156 8.422 1 98 27 SER B CA 1
ATOM 3337 C C . SER B 1 27 ? 20.578 13.844 8.977 1 98 27 SER B C 1
ATOM 3339 O O . SER B 1 27 ? 20.281 14.977 8.586 1 98 27 SER B O 1
ATOM 3341 N N . ILE B 1 28 ? 19.844 13.195 9.852 1 98.69 28 ILE B N 1
ATOM 3342 C CA . ILE B 1 28 ? 18.656 13.766 10.484 1 98.69 28 ILE B CA 1
ATOM 3343 C C . ILE B 1 28 ? 19.062 14.977 11.328 1 98.69 28 ILE B C 1
ATOM 3345 O O . ILE B 1 28 ? 18.406 16.031 11.266 1 98.69 28 ILE B O 1
ATOM 3349 N N . GLN B 1 29 ? 20.141 14.828 12.031 1 98.38 29 GLN B N 1
ATOM 3350 C CA . GLN B 1 29 ? 20.641 15.898 12.891 1 98.38 29 GLN B CA 1
ATOM 3351 C C . GLN B 1 29 ? 21.016 17.125 12.07 1 98.38 29 GLN B C 1
ATOM 3353 O O . GLN B 1 29 ? 20.656 18.25 12.43 1 98.38 29 GLN B O 1
ATOM 3358 N N . SER B 1 30 ? 21.688 16.859 11.008 1 97.56 30 SER B N 1
ATOM 3359 C CA . SER B 1 30 ? 22.125 17.953 10.148 1 97.56 30 SER B CA 1
ATOM 3360 C C . SER B 1 30 ? 20.938 18.719 9.57 1 97.56 30 SER B C 1
ATOM 3362 O O . SER B 1 30 ? 20.906 19.953 9.602 1 97.56 30 SER B O 1
ATOM 3364 N N . ALA B 1 31 ? 20.016 18.031 9.055 1 98.31 31 ALA B N 1
ATOM 3365 C CA . ALA B 1 31 ? 18.844 18.656 8.445 1 98.31 31 ALA B CA 1
ATOM 3366 C C . ALA B 1 31 ? 18 19.391 9.484 1 98.31 31 ALA B C 1
ATOM 3368 O O . ALA B 1 31 ? 17.531 20.5 9.25 1 98.31 31 ALA B O 1
ATOM 3369 N N . SER B 1 32 ? 17.781 18.734 10.641 1 98.5 32 SER B N 1
ATOM 3370 C CA . SER B 1 32 ? 17.016 19.344 11.727 1 98.5 32 SER B CA 1
ATOM 3371 C C . SER B 1 32 ? 17.656 20.641 12.211 1 98.5 32 SER B C 1
ATOM 3373 O O . SER B 1 32 ? 16.969 21.641 12.398 1 98.5 32 SER B O 1
ATOM 3375 N N . THR B 1 33 ? 18.922 20.578 12.375 1 97.38 33 THR B N 1
ATOM 3376 C CA . THR B 1 33 ? 19.656 21.75 12.82 1 97.38 33 THR B CA 1
ATOM 3377 C C . THR B 1 33 ? 19.578 22.859 11.789 1 97.38 33 THR B C 1
ATOM 3379 O O . THR B 1 33 ? 19.406 24.031 12.141 1 97.38 33 THR B O 1
ATOM 3382 N N . TYR B 1 34 ? 19.703 22.453 10.586 1 97.62 34 TYR B N 1
ATOM 3383 C CA . TYR B 1 34 ? 19.609 23.422 9.5 1 97.62 34 TYR B CA 1
ATOM 3384 C C . TYR B 1 34 ? 18.281 24.172 9.555 1 97.62 34 TYR B C 1
ATOM 3386 O O . TYR B 1 34 ? 18.266 25.406 9.516 1 97.62 34 TYR B O 1
ATOM 3394 N N . PHE B 1 35 ? 17.188 23.531 9.672 1 98.38 35 PHE B N 1
ATOM 3395 C CA . PHE B 1 35 ? 15.867 24.141 9.695 1 98.38 35 PHE B CA 1
ATOM 3396 C C . PHE B 1 35 ? 15.688 24.984 10.953 1 98.38 35 PHE B C 1
ATOM 3398 O O . PHE B 1 35 ? 15.156 26.094 10.883 1 98.38 35 PHE B O 1
ATOM 3405 N N . ARG B 1 36 ? 16.141 24.5 12.062 1 97.5 36 ARG B N 1
ATOM 3406 C CA . ARG B 1 36 ? 16 25.219 13.32 1 97.5 36 ARG B CA 1
ATOM 3407 C C . ARG B 1 36 ? 16.734 26.562 13.258 1 97.5 36 ARG B C 1
ATOM 3409 O O . ARG B 1 36 ? 16.234 27.562 13.781 1 97.5 36 ARG B O 1
ATOM 3416 N N . ASN B 1 37 ? 17.844 26.531 12.578 1 96.75 37 ASN B N 1
ATOM 3417 C CA . ASN B 1 37 ? 18.688 27.734 12.555 1 96.75 37 ASN B CA 1
ATOM 3418 C C . ASN B 1 37 ? 18.25 28.703 11.461 1 96.75 37 ASN B C 1
ATOM 3420 O O . ASN B 1 37 ? 18.391 29.922 11.617 1 96.75 37 ASN B O 1
ATOM 3424 N N . LYS B 1 38 ? 17.734 28.156 10.398 1 97.19 38 LYS B N 1
ATOM 3425 C CA . LYS B 1 38 ? 17.594 29 9.227 1 97.19 38 LYS B CA 1
ATOM 3426 C C . LYS B 1 38 ? 16.141 29.375 8.977 1 97.19 38 LYS B C 1
ATOM 3428 O O . LYS B 1 38 ? 15.844 30.422 8.406 1 97.19 38 LYS B O 1
ATOM 3433 N N . PHE B 1 39 ? 15.211 28.547 9.32 1 97.94 39 PHE B N 1
ATOM 3434 C CA . PHE B 1 39 ? 13.805 28.859 9.102 1 97.94 39 PHE B CA 1
ATOM 3435 C C . PHE B 1 39 ? 13.336 29.953 10.055 1 97.94 39 PHE B C 1
ATOM 3437 O O . PHE B 1 39 ? 13.594 29.875 11.258 1 97.94 39 PHE B O 1
ATOM 3444 N N . PRO B 1 40 ? 12.641 30.984 9.57 1 95.75 40 PRO B N 1
ATOM 3445 C CA . PRO B 1 40 ? 12.227 32.125 10.398 1 95.75 40 PRO B CA 1
ATOM 3446 C C . PRO B 1 40 ? 10.961 31.828 11.195 1 95.75 40 PRO B C 1
ATOM 3448 O O . PRO B 1 40 ? 10.031 32.656 11.211 1 95.75 40 PRO B O 1
ATOM 3451 N N . GLY B 1 41 ? 10.836 30.734 11.844 1 97.62 41 GLY B N 1
ATOM 3452 C CA . GLY B 1 41 ? 9.68 30.312 12.617 1 97.62 41 GLY B CA 1
ATOM 3453 C C . GLY B 1 41 ? 9.891 29 13.344 1 97.62 41 GLY B C 1
ATOM 3454 O O . GLY B 1 41 ? 11.023 28.594 13.586 1 97.62 41 GLY B O 1
ATOM 3455 N N . LYS B 1 42 ? 8.828 28.391 13.734 1 98 42 LYS B N 1
ATOM 3456 C CA . LYS B 1 42 ? 8.898 27.109 14.445 1 98 42 LYS B CA 1
ATOM 3457 C C . LYS B 1 42 ? 8.758 25.938 13.477 1 98 42 LYS B C 1
ATOM 3459 O O . LYS B 1 42 ? 7.969 26 12.531 1 98 42 LYS B O 1
ATOM 3464 N N . VAL B 1 43 ? 9.547 24.984 13.766 1 98.75 43 VAL B N 1
ATOM 3465 C CA . VAL B 1 43 ? 9.562 23.797 12.93 1 98.75 43 VAL B CA 1
ATOM 3466 C C . VAL B 1 43 ? 8.75 22.688 13.602 1 98.75 43 VAL B C 1
ATOM 3468 O O . VAL B 1 43 ? 9.023 22.312 14.742 1 98.75 43 VAL B O 1
ATOM 3471 N N . LEU B 1 44 ? 7.73 22.234 12.938 1 98.81 44 LEU B N 1
ATOM 3472 C CA . LEU B 1 44 ? 6.969 21.062 13.32 1 98.81 44 LEU B CA 1
ATOM 3473 C C . LEU B 1 44 ? 7.32 19.875 12.422 1 98.81 44 LEU B C 1
ATOM 3475 O O . LEU B 1 44 ? 6.961 19.859 11.242 1 98.81 44 LEU B O 1
ATOM 3479 N N . TYR B 1 45 ? 7.965 18.906 12.961 1 98.88 45 TYR B N 1
ATOM 3480 C CA . TYR B 1 45 ? 8.227 17.734 12.133 1 98.88 45 TYR B CA 1
ATOM 3481 C C . TYR B 1 45 ? 6.934 17.016 11.789 1 98.88 45 TYR B C 1
ATOM 3483 O O . TYR B 1 45 ? 6.133 16.719 12.68 1 98.88 45 TYR B O 1
ATOM 3491 N N . ALA B 1 46 ? 6.711 16.781 10.477 1 98.62 46 ALA B N 1
ATOM 3492 C CA . ALA B 1 46 ? 5.555 16.016 10.023 1 98.62 46 ALA B CA 1
ATOM 3493 C C . ALA B 1 46 ? 5.754 14.516 10.258 1 98.62 46 ALA B C 1
ATOM 3495 O O . ALA B 1 46 ? 6.391 13.836 9.453 1 98.62 46 ALA B O 1
ATOM 3496 N N . VAL B 1 47 ? 5.07 13.906 11.203 1 98.5 47 VAL B N 1
ATOM 3497 C CA . VAL B 1 47 ? 5.34 12.562 11.711 1 98.5 47 VAL B CA 1
ATOM 3498 C C . VAL B 1 47 ? 5.016 11.531 10.633 1 98.5 47 VAL B C 1
ATOM 3500 O O . VAL B 1 47 ? 5.668 10.492 10.547 1 98.5 47 VAL B O 1
ATOM 3503 N N . LYS B 1 48 ? 4.086 11.836 9.781 1 97 48 LYS B N 1
ATOM 3504 C CA . LYS B 1 48 ? 3.625 10.93 8.734 1 97 48 LYS B CA 1
ATOM 3505 C C . LYS B 1 48 ? 4.773 10.508 7.824 1 97 48 LYS B C 1
ATOM 3507 O O . LYS B 1 48 ? 4.699 9.477 7.152 1 97 48 LYS B O 1
ATOM 3512 N N . THR B 1 49 ? 5.805 11.328 7.742 1 98.06 49 THR B N 1
ATOM 3513 C CA . THR B 1 49 ? 6.895 11.109 6.801 1 98.06 49 THR B CA 1
ATOM 3514 C C . THR B 1 49 ? 7.734 9.906 7.215 1 98.06 49 THR B C 1
ATOM 3516 O O . THR B 1 49 ? 8.141 9.102 6.371 1 98.06 49 THR B O 1
ATOM 3519 N N . ASN B 1 50 ? 8.016 9.773 8.422 1 98.56 50 ASN B N 1
ATOM 3520 C CA . ASN B 1 50 ? 8.734 8.664 9.031 1 98.56 50 ASN B CA 1
ATOM 3521 C C . ASN B 1 50 ? 8.539 8.633 10.547 1 98.56 50 ASN B C 1
ATOM 3523 O O . ASN B 1 50 ? 9.125 9.445 11.266 1 98.56 50 ASN B O 1
ATOM 3527 N N . SER B 1 51 ? 7.75 7.746 11.047 1 98.12 51 SER B N 1
ATOM 3528 C CA . SER B 1 51 ? 7.398 7.699 12.461 1 98.12 51 SER B CA 1
ATOM 3529 C C . SER B 1 51 ? 8.219 6.648 13.203 1 98.12 51 SER B C 1
ATOM 3531 O O . SER B 1 51 ? 7.887 6.27 14.328 1 98.12 51 SER B O 1
ATOM 3533 N N . HIS B 1 52 ? 9.258 6.09 12.523 1 97.75 52 HIS B N 1
ATOM 3534 C CA . HIS B 1 52 ? 10.102 5.109 13.203 1 97.75 52 HIS B CA 1
ATOM 3535 C C . HIS B 1 52 ? 10.672 5.68 14.5 1 97.75 52 HIS B C 1
ATOM 3537 O O . HIS B 1 52 ? 11.109 6.832 14.531 1 97.75 52 HIS B O 1
ATOM 3543 N N . PRO B 1 53 ? 10.703 4.949 15.555 1 97.75 53 PRO B N 1
ATOM 3544 C CA . PRO B 1 53 ? 11.117 5.461 16.859 1 97.75 53 PRO B CA 1
ATOM 3545 C C . PRO B 1 53 ? 12.516 6.062 16.844 1 97.75 53 PRO B C 1
ATOM 3547 O O . PRO B 1 53 ? 12.75 7.109 17.453 1 97.75 53 PRO B O 1
ATOM 3550 N N . GLU B 1 54 ? 13.469 5.445 16.109 1 97.94 54 GLU B N 1
ATOM 3551 C CA . GLU B 1 54 ? 14.836 5.961 16.062 1 97.94 54 GLU B CA 1
ATOM 3552 C C . GLU B 1 54 ? 14.891 7.301 15.344 1 97.94 54 GLU B C 1
ATOM 3554 O O . GLU B 1 54 ? 15.719 8.156 15.68 1 97.94 54 GLU B O 1
ATOM 3559 N N . VAL B 1 55 ? 14.078 7.449 14.352 1 98.69 55 VAL B N 1
ATOM 3560 C CA . VAL B 1 55 ? 14.008 8.711 13.617 1 98.69 55 VAL B CA 1
ATOM 3561 C C . VAL B 1 55 ? 13.43 9.797 14.523 1 98.69 55 VAL B C 1
ATOM 3563 O O . VAL B 1 55 ? 14.023 10.867 14.664 1 98.69 55 VAL B O 1
ATOM 3566 N N . LEU B 1 56 ? 12.32 9.516 15.18 1 98.56 56 LEU B N 1
ATOM 3567 C CA . LEU B 1 56 ? 11.664 10.484 16.062 1 98.56 56 LEU B CA 1
ATOM 3568 C C . LEU B 1 56 ? 12.578 10.875 17.219 1 98.56 56 LEU B C 1
ATOM 3570 O O . LEU B 1 56 ? 12.672 12.047 17.562 1 98.56 56 LEU B O 1
ATOM 3574 N N . LYS B 1 57 ? 13.219 9.859 17.781 1 98.25 57 LYS B N 1
ATOM 3575 C CA . LYS B 1 57 ? 14.156 10.125 18.859 1 98.25 57 LYS B CA 1
ATOM 3576 C C . LYS B 1 57 ? 15.266 11.078 18.406 1 98.25 57 LYS B C 1
ATOM 3578 O O . LYS B 1 57 ? 15.602 12.023 19.125 1 98.25 57 LYS B O 1
ATOM 3583 N N . THR B 1 58 ? 15.812 10.805 17.25 1 98.56 58 THR B N 1
ATOM 3584 C CA . THR B 1 58 ? 16.891 11.625 16.703 1 98.56 58 THR B CA 1
ATOM 3585 C C . THR B 1 58 ? 16.406 13.055 16.453 1 98.56 58 THR B C 1
ATOM 3587 O O . THR B 1 58 ? 17.141 14.016 16.688 1 98.56 58 THR B O 1
ATOM 3590 N N . ILE B 1 59 ? 15.211 13.203 15.992 1 98.62 59 ILE B N 1
ATOM 3591 C CA . ILE B 1 59 ? 14.625 14.508 15.719 1 98.62 59 ILE B CA 1
ATOM 3592 C C . ILE B 1 59 ? 14.484 15.289 17.031 1 98.62 59 ILE B C 1
ATOM 3594 O O . ILE B 1 59 ? 14.875 16.453 17.109 1 98.62 59 ILE B O 1
ATOM 3598 N N . VAL B 1 60 ? 13.992 14.664 18.078 1 98.31 60 VAL B N 1
ATOM 3599 C CA . VAL B 1 60 ? 13.844 15.289 19.391 1 98.31 60 VAL B CA 1
ATOM 3600 C C . VAL B 1 60 ? 15.219 15.688 19.922 1 98.31 60 VAL B C 1
ATOM 3602 O O . VAL B 1 60 ? 15.398 16.812 20.422 1 98.31 60 VAL B O 1
ATOM 3605 N N . GLU B 1 61 ? 16.141 14.805 19.781 1 97.94 61 GLU B N 1
ATOM 3606 C CA . GLU B 1 61 ? 17.5 15.062 20.25 1 97.94 61 GLU B CA 1
ATOM 3607 C C . GLU B 1 61 ? 18.141 16.203 19.469 1 97.94 61 GLU B C 1
ATOM 3609 O O . GLU B 1 61 ? 19.078 16.844 19.953 1 97.94 61 GLU B O 1
ATOM 3614 N N . SER B 1 62 ? 17.656 16.422 18.297 1 98.19 62 SER B N 1
ATOM 3615 C CA . SER B 1 62 ? 18.188 17.484 17.453 1 98.19 62 SER B CA 1
ATOM 3616 C C . SER B 1 62 ? 17.547 18.828 17.781 1 98.19 62 SER B C 1
ATOM 3618 O O . SER B 1 62 ? 17.844 19.844 17.141 1 98.19 62 SER B O 1
ATOM 3620 N N . GLY B 1 63 ? 16.625 18.859 18.672 1 97.44 63 GLY B N 1
ATOM 3621 C CA . GLY B 1 63 ? 16.125 20.109 19.188 1 97.44 63 GLY B CA 1
ATOM 3622 C C . GLY B 1 63 ? 14.742 20.453 18.703 1 97.44 63 GLY B C 1
ATOM 3623 O O . GLY B 1 63 ? 14.203 21.516 19.016 1 97.44 63 GLY B O 1
ATOM 3624 N N . ILE B 1 64 ? 14.141 19.625 17.906 1 97.94 64 ILE B N 1
ATOM 3625 C CA . ILE B 1 64 ? 12.766 19.875 17.469 1 97.94 64 ILE B CA 1
ATOM 3626 C C . ILE B 1 64 ? 11.789 19.375 18.531 1 97.94 64 ILE B C 1
ATOM 3628 O O . ILE B 1 64 ? 11.797 18.203 18.891 1 97.94 64 ILE B O 1
ATOM 3632 N N . GLU B 1 65 ? 10.922 20.25 18.938 1 96.31 65 GLU B N 1
ATOM 3633 C CA . GLU B 1 65 ? 10.023 19.922 20.047 1 96.31 65 GLU B CA 1
ATOM 3634 C C . GLU B 1 65 ? 8.562 20.016 19.609 1 96.31 65 GLU B C 1
ATOM 3636 O O . GLU B 1 65 ? 7.656 19.797 20.406 1 96.31 65 GLU B O 1
ATOM 3641 N N . ASN B 1 66 ? 8.312 20.422 18.422 1 98.56 66 ASN B N 1
ATOM 3642 C CA . ASN B 1 66 ? 6.973 20.562 17.875 1 98.56 66 ASN B CA 1
ATOM 3643 C C . ASN B 1 66 ? 6.723 19.562 16.75 1 98.56 66 ASN B C 1
ATOM 3645 O O . ASN B 1 66 ? 7.609 19.312 15.93 1 98.56 66 ASN B O 1
ATOM 3649 N N . PHE B 1 67 ? 5.551 18.969 16.766 1 98.88 67 PHE B N 1
ATOM 3650 C CA . PHE B 1 67 ? 5.262 17.906 15.82 1 98.88 67 PHE B CA 1
ATOM 3651 C C . PHE B 1 67 ? 3.885 18.094 15.195 1 98.88 67 PHE B C 1
ATOM 3653 O O . PHE B 1 67 ? 2.934 18.484 15.883 1 98.88 67 PHE B O 1
ATOM 3660 N N . ASP B 1 68 ? 3.807 17.969 13.891 1 98.69 68 ASP B N 1
ATOM 3661 C CA . ASP B 1 68 ? 2.551 17.812 13.164 1 98.69 68 ASP B CA 1
ATOM 3662 C C . ASP B 1 68 ? 2.094 16.359 13.156 1 98.69 68 ASP B C 1
ATOM 3664 O O . ASP B 1 68 ? 2.809 15.484 12.672 1 98.69 68 ASP B O 1
ATOM 3668 N N . VAL B 1 69 ? 0.912 16.062 13.695 1 98.62 69 VAL B N 1
ATOM 3669 C CA . VAL B 1 69 ? 0.418 14.695 13.797 1 98.62 69 VAL B CA 1
ATOM 3670 C C . VAL B 1 69 ? -0.931 14.578 13.094 1 98.62 69 VAL B C 1
ATOM 3672 O O . VAL B 1 69 ? -1.696 15.547 13.039 1 98.62 69 VAL B O 1
ATOM 3675 N N . ALA B 1 70 ? -1.198 13.359 12.586 1 97.69 70 ALA B N 1
ATOM 3676 C CA . ALA B 1 70 ? -2.422 13.148 11.812 1 97.69 70 ALA B CA 1
ATOM 3677 C C . ALA B 1 70 ? -3.367 12.195 12.539 1 97.69 70 ALA B C 1
ATOM 3679 O O . ALA B 1 70 ? -4.547 12.094 12.188 1 97.69 70 ALA B O 1
ATOM 3680 N N . SER B 1 71 ? -2.928 11.523 13.57 1 98.06 71 SER B N 1
ATOM 3681 C CA . SER B 1 71 ? -3.723 10.484 14.211 1 98.06 71 SER B CA 1
ATOM 3682 C C . SER B 1 71 ? -3.324 10.297 15.672 1 98.06 71 SER B C 1
ATOM 3684 O O . SER B 1 71 ? -2.295 10.812 16.109 1 98.06 71 SER B O 1
ATOM 3686 N N . ILE B 1 72 ? -4.145 9.562 16.391 1 98.12 72 ILE B N 1
ATOM 3687 C CA . ILE B 1 72 ? -3.863 9.219 17.781 1 98.12 72 ILE B CA 1
ATOM 3688 C C . ILE B 1 72 ? -2.6 8.367 17.859 1 98.12 72 ILE B C 1
ATOM 3690 O O . ILE B 1 72 ? -1.794 8.516 18.781 1 98.12 72 ILE B O 1
ATOM 3694 N N . GLN B 1 73 ? -2.439 7.484 16.891 1 98 73 GLN B N 1
ATOM 3695 C CA . GLN B 1 73 ? -1.243 6.648 16.891 1 98 73 GLN B CA 1
ATOM 3696 C C . GLN B 1 73 ? 0.021 7.496 16.797 1 98 73 GLN B C 1
ATOM 3698 O O . GLN B 1 73 ? 1.006 7.234 17.484 1 98 73 GLN B O 1
ATOM 3703 N N . GLU B 1 74 ? 0.028 8.469 15.938 1 98.44 74 GLU B N 1
ATOM 3704 C CA . GLU B 1 74 ? 1.192 9.344 15.812 1 98.44 74 GLU B CA 1
ATOM 3705 C C . GLU B 1 74 ? 1.445 10.109 17.109 1 98.44 74 GLU B C 1
ATOM 3707 O O . GLU B 1 74 ? 2.596 10.336 17.484 1 98.44 74 GLU B O 1
ATOM 3712 N N . ILE B 1 75 ? 0.366 10.539 17.75 1 98.62 75 ILE B N 1
ATOM 3713 C CA . ILE B 1 75 ? 0.503 11.188 19.047 1 98.62 75 ILE B CA 1
ATOM 3714 C C . ILE B 1 75 ? 1.185 10.242 20.031 1 98.62 75 ILE B C 1
ATOM 3716 O O . ILE B 1 75 ? 2.139 10.625 20.719 1 98.62 75 ILE B O 1
ATOM 3720 N N . LYS B 1 76 ? 0.72 9.016 20.047 1 98.38 76 LYS B N 1
ATOM 3721 C CA . LYS B 1 76 ? 1.29 8.008 20.938 1 98.38 76 LYS B CA 1
ATOM 3722 C C . LYS B 1 76 ? 2.766 7.773 20.625 1 98.38 76 LYS B C 1
ATOM 3724 O O . LYS B 1 76 ? 3.578 7.602 21.531 1 98.38 76 LYS B O 1
ATOM 3729 N N . ASP B 1 77 ? 3.113 7.762 19.344 1 98 77 ASP B N 1
ATOM 3730 C CA . ASP B 1 77 ? 4.5 7.566 18.938 1 98 77 ASP B CA 1
ATOM 3731 C C . ASP B 1 77 ? 5.402 8.664 19.5 1 98 77 ASP B C 1
ATOM 3733 O O . ASP B 1 77 ? 6.504 8.383 19.969 1 98 77 ASP B O 1
ATOM 3737 N N . ILE B 1 78 ? 4.938 9.898 19.453 1 98.25 78 ILE B N 1
ATOM 3738 C CA . ILE B 1 78 ? 5.723 11.023 19.938 1 98.25 78 ILE B CA 1
ATOM 3739 C C . ILE B 1 78 ? 5.812 10.961 21.469 1 98.25 78 ILE B C 1
ATOM 3741 O O . ILE B 1 78 ? 6.887 11.156 22.031 1 98.25 78 ILE B O 1
ATOM 3745 N N . ARG B 1 79 ? 4.648 10.656 22.125 1 98.12 79 ARG B N 1
ATOM 3746 C CA . ARG B 1 79 ? 4.605 10.617 23.594 1 98.12 79 ARG B CA 1
ATOM 3747 C C . ARG B 1 79 ? 5.547 9.547 24.141 1 98.12 79 ARG B C 1
ATOM 3749 O O . ARG B 1 79 ? 6.125 9.711 25.203 1 98.12 79 ARG B O 1
ATOM 3756 N N . ALA B 1 80 ? 5.711 8.5 23.375 1 97.44 80 ALA B N 1
ATOM 3757 C CA . ALA B 1 80 ? 6.605 7.418 23.781 1 97.44 80 ALA B CA 1
ATOM 3758 C C . ALA B 1 80 ? 8.055 7.895 23.828 1 97.44 80 ALA B C 1
ATOM 3760 O O . ALA B 1 80 ? 8.883 7.332 24.547 1 97.44 80 ALA B O 1
ATOM 3761 N N . ILE B 1 81 ? 8.391 8.93 23.094 1 97.06 81 ILE B N 1
ATOM 3762 C CA . ILE B 1 81 ? 9.758 9.414 22.969 1 97.06 81 ILE B CA 1
ATOM 3763 C C . ILE B 1 81 ? 9.945 10.68 23.797 1 97.06 81 ILE B C 1
ATOM 3765 O O . ILE B 1 81 ? 10.984 10.867 24.438 1 97.06 81 ILE B O 1
ATOM 3769 N N . SER B 1 82 ? 8.953 11.531 23.781 1 97.31 82 SER B N 1
ATOM 3770 C CA . SER B 1 82 ? 8.984 12.836 24.438 1 97.31 82 SER B CA 1
ATOM 3771 C C . SER B 1 82 ? 7.617 13.203 25 1 97.31 82 SER B C 1
ATOM 3773 O O . SER B 1 82 ? 6.785 13.781 24.312 1 97.31 82 SER B O 1
ATOM 3775 N N . PRO B 1 83 ? 7.434 13 26.266 1 95.75 83 PRO B N 1
ATOM 3776 C CA . PRO B 1 83 ? 6.129 13.234 26.875 1 95.75 83 PRO B CA 1
ATOM 3777 C C . PRO B 1 83 ? 5.691 14.695 26.812 1 95.75 83 PRO B C 1
ATOM 3779 O O . PRO B 1 83 ? 4.492 14.984 26.797 1 95.75 83 PRO B O 1
ATOM 3782 N N . ASP B 1 84 ? 6.656 15.641 26.656 1 94.62 84 ASP B N 1
ATOM 3783 C CA . ASP B 1 84 ? 6.324 17.062 26.781 1 94.62 84 ASP B CA 1
ATOM 3784 C C . ASP B 1 84 ? 6.328 17.75 25.422 1 94.62 84 ASP B C 1
ATOM 3786 O O . ASP B 1 84 ? 6.008 18.938 25.312 1 94.62 84 ASP B O 1
ATOM 3790 N N . ALA B 1 85 ? 6.672 16.984 24.375 1 96.88 85 ALA B N 1
ATOM 3791 C CA . ALA B 1 85 ? 6.691 17.578 23.031 1 96.88 85 ALA B CA 1
ATOM 3792 C C . ALA B 1 85 ? 5.316 18.125 22.656 1 96.88 85 ALA B C 1
ATOM 3794 O O . ALA B 1 85 ? 4.293 17.531 23.016 1 96.88 85 ALA B O 1
ATOM 3795 N N . LYS B 1 86 ? 5.316 19.219 21.984 1 97.81 86 LYS B N 1
ATOM 3796 C CA . LYS B 1 86 ? 4.051 19.781 21.531 1 97.81 86 LYS B CA 1
ATOM 3797 C C . LYS B 1 86 ? 3.588 19.125 20.234 1 97.81 86 LYS B C 1
ATOM 3799 O O . LYS B 1 86 ? 4.355 19.016 19.266 1 97.81 86 LYS B O 1
ATOM 3804 N N . CYS B 1 87 ? 2.391 18.625 20.281 1 98.5 87 CYS B N 1
ATOM 3805 C CA . CYS B 1 87 ? 1.778 18.047 19.094 1 98.5 87 CYS B CA 1
ATOM 3806 C C . CYS B 1 87 ? 0.617 18.891 18.594 1 98.5 87 CYS B C 1
ATOM 3808 O O . CYS B 1 87 ? -0.188 19.375 19.391 1 98.5 87 CYS B O 1
ATOM 3810 N N . SER B 1 88 ? 0.62 19.203 17.359 1 98.81 88 SER B N 1
ATOM 3811 C CA . SER B 1 88 ? -0.498 19.844 16.688 1 98.81 88 SER B CA 1
ATOM 3812 C C . SER B 1 88 ? -1.237 18.875 15.781 1 98.81 88 SER B C 1
ATOM 3814 O O . SER B 1 88 ? -0.648 18.297 14.859 1 98.81 88 SER B O 1
ATOM 3816 N N . TYR B 1 89 ? -2.525 18.594 16.078 1 98.75 89 TYR B N 1
ATOM 3817 C CA . TYR B 1 89 ? -3.34 17.656 15.305 1 98.75 89 TYR B CA 1
ATOM 3818 C C . TYR B 1 89 ? -3.869 18.312 14.031 1 98.75 89 TYR B C 1
ATOM 3820 O O . TYR B 1 89 ? -5.027 18.734 13.977 1 98.75 89 TYR B O 1
ATOM 3828 N N . MET B 1 90 ? -3.074 18.312 12.969 1 98.25 90 MET B N 1
ATOM 3829 C CA . MET B 1 90 ? -3.303 19.156 11.805 1 98.25 90 MET B CA 1
ATOM 3830 C C . MET B 1 90 ? -4.09 18.406 10.727 1 98.25 90 MET B C 1
ATOM 3832 O O . MET B 1 90 ? -4.25 18.906 9.609 1 98.25 90 MET B O 1
ATOM 3836 N N . HIS B 1 91 ? -4.555 17.188 11.023 1 97.56 91 HIS B N 1
ATOM 3837 C CA . HIS B 1 91 ? -5.48 16.484 10.133 1 97.56 91 HIS B CA 1
ATOM 3838 C C . HIS B 1 91 ? -6.859 17.141 10.156 1 97.56 91 HIS B C 1
ATOM 3840 O O . HIS B 1 91 ? -7.441 17.328 11.234 1 97.56 91 HIS B O 1
ATOM 3846 N N . THR B 1 92 ? -7.445 17.438 9.023 1 97.44 92 THR B N 1
ATOM 3847 C CA . THR B 1 92 ? -8.625 18.281 9 1 97.44 92 THR B CA 1
ATOM 3848 C C . THR B 1 92 ? -9.891 17.469 9.281 1 97.44 92 THR B C 1
ATOM 3850 O O . THR B 1 92 ? -10.945 18.047 9.586 1 97.44 92 THR B O 1
ATOM 3853 N N . VAL B 1 93 ? -9.859 16.172 9.094 1 98 93 VAL B N 1
ATOM 3854 C CA . VAL B 1 93 ? -11.016 15.32 9.328 1 98 93 VAL B CA 1
ATOM 3855 C C . VAL B 1 93 ? -10.695 14.289 10.406 1 98 93 VAL B C 1
ATOM 3857 O O . VAL B 1 93 ? -9.789 13.469 10.242 1 98 93 VAL B O 1
ATOM 3860 N N . LYS B 1 94 ? -11.367 14.344 11.516 1 98.12 94 LYS B N 1
ATOM 3861 C CA . LYS B 1 94 ? -11.141 13.469 12.664 1 98.12 94 LYS B CA 1
ATOM 3862 C C . LYS B 1 94 ? -12.453 12.891 13.188 1 98.12 94 LYS B C 1
ATOM 3864 O O . LYS B 1 94 ? -13.508 13.508 13.039 1 98.12 94 LYS B O 1
ATOM 3869 N N . SER B 1 95 ? -12.367 11.773 13.789 1 98 95 SER B N 1
ATOM 3870 C CA . SER B 1 95 ? -13.539 11.281 14.516 1 98 95 SER B CA 1
ATOM 3871 C C . SER B 1 95 ? -13.719 12.031 15.836 1 98 95 SER B C 1
ATOM 3873 O O . SER B 1 95 ? -12.758 12.586 16.375 1 98 95 SER B O 1
ATOM 3875 N N . ARG B 1 96 ? -14.961 12.055 16.344 1 98.25 96 ARG B N 1
ATOM 3876 C CA . ARG B 1 96 ? -15.227 12.672 17.641 1 98.25 96 ARG B CA 1
ATOM 3877 C C . ARG B 1 96 ? -14.406 12.016 18.734 1 98.25 96 ARG B C 1
ATOM 3879 O O . ARG B 1 96 ? -13.883 12.695 19.625 1 98.25 96 ARG B O 1
ATOM 3886 N N . GLU B 1 97 ? -14.281 10.695 18.641 1 98.19 97 GLU B N 1
ATOM 3887 C CA . GLU B 1 97 ? -13.531 9.945 19.641 1 98.19 97 GLU B CA 1
ATOM 3888 C C . GLU B 1 97 ? -12.047 10.32 19.609 1 98.19 97 GLU B C 1
ATOM 3890 O O . GLU B 1 97 ? -11.422 10.461 20.672 1 98.19 97 GLU B O 1
ATOM 3895 N N . SER B 1 98 ? -11.5 10.484 18.422 1 98.31 98 SER B N 1
ATOM 3896 C CA . SER B 1 98 ? -10.094 10.867 18.297 1 98.31 98 SER B CA 1
ATOM 3897 C C . SER B 1 98 ? -9.844 12.258 18.859 1 98.31 98 SER B C 1
ATOM 3899 O O . SER B 1 98 ? -8.828 12.492 19.531 1 98.31 98 SER B O 1
ATOM 3901 N N . ILE B 1 99 ? -10.758 13.195 18.578 1 98.81 99 ILE B N 1
ATOM 3902 C CA . ILE B 1 99 ? -10.633 14.547 19.109 1 98.81 99 ILE B CA 1
ATOM 3903 C C . ILE B 1 99 ? -10.664 14.508 20.641 1 98.81 99 ILE B C 1
ATOM 3905 O O . ILE B 1 99 ? -9.805 15.102 21.297 1 98.81 99 ILE B O 1
ATOM 3909 N N . LYS B 1 100 ? -11.641 13.812 21.141 1 98.81 100 LYS B N 1
ATOM 3910 C CA . LYS B 1 100 ? -11.812 13.703 22.578 1 98.81 100 LYS B CA 1
ATOM 3911 C C . LYS B 1 100 ? -10.57 13.109 23.234 1 98.81 100 LYS B C 1
ATOM 3913 O O . LYS B 1 100 ? -10.062 13.648 24.219 1 98.81 100 LYS B O 1
ATOM 3918 N N . GLU B 1 101 ? -10.109 12.023 22.688 1 98.69 101 GLU B N 1
ATOM 3919 C CA . GLU B 1 101 ? -8.93 11.352 23.234 1 98.69 101 GLU B CA 1
ATOM 3920 C C . GLU B 1 101 ? -7.703 12.25 23.172 1 98.69 101 GLU B C 1
ATOM 3922 O O . GLU B 1 101 ? -6.941 12.336 24.125 1 98.69 101 GLU B O 1
ATOM 3927 N N . ALA B 1 102 ? -7.508 12.906 22.016 1 98.81 102 ALA B N 1
ATOM 3928 C CA . ALA B 1 102 ? -6.371 13.805 21.859 1 98.81 102 ALA B CA 1
ATOM 3929 C C . ALA B 1 102 ? -6.395 14.906 22.922 1 98.81 102 ALA B C 1
ATOM 3931 O O . ALA B 1 102 ? -5.375 15.195 23.547 1 98.81 102 ALA B O 1
ATOM 3932 N N . TYR B 1 103 ? -7.539 15.508 23.141 1 98.81 103 TYR B N 1
ATOM 3933 C CA . TYR B 1 103 ? -7.672 16.656 24.047 1 98.81 103 TYR B CA 1
ATOM 3934 C C . TYR B 1 103 ? -7.547 16.219 25.5 1 98.81 103 TYR B C 1
ATOM 3936 O O . TYR B 1 103 ? -6.715 16.75 26.234 1 98.81 103 TYR B O 1
ATOM 3944 N N . PHE B 1 104 ? -8.289 15.219 25.906 1 98.75 104 PHE B N 1
ATOM 3945 C CA . PHE B 1 104 ? -8.414 14.891 27.312 1 98.75 104 PHE B CA 1
ATOM 3946 C C . PHE B 1 104 ? -7.277 13.984 27.766 1 98.75 104 PHE B C 1
ATOM 3948 O O . PHE B 1 104 ? -6.801 14.086 28.906 1 98.75 104 PHE B O 1
ATOM 3955 N N . ASN B 1 105 ? -6.828 13.062 26.906 1 98.44 105 ASN B N 1
ATOM 3956 C CA . ASN B 1 105 ? -5.84 12.078 27.328 1 98.44 105 ASN B CA 1
ATOM 3957 C C . ASN B 1 105 ? -4.418 12.531 27.016 1 98.44 105 ASN B C 1
ATOM 3959 O O . ASN B 1 105 ? -3.471 12.141 27.703 1 98.44 105 ASN B O 1
ATOM 3963 N N . TYR B 1 106 ? -4.258 13.375 25.984 1 98.31 106 TYR B N 1
ATOM 3964 C CA . TYR B 1 106 ? -2.9 13.688 25.547 1 98.31 106 TYR B CA 1
ATOM 3965 C C . TYR B 1 106 ? -2.643 15.188 25.578 1 98.31 106 TYR B C 1
ATOM 3967 O O . TYR B 1 106 ? -1.59 15.656 25.141 1 98.31 106 TYR B O 1
ATOM 3975 N N . ASN B 1 107 ? -3.584 15.977 25.969 1 98 107 ASN B N 1
ATOM 3976 C CA . ASN B 1 107 ? -3.445 17.422 26.172 1 98 107 ASN B CA 1
ATOM 3977 C C . ASN B 1 107 ? -3.141 18.125 24.844 1 98 107 ASN B C 1
ATOM 3979 O O . ASN B 1 107 ? -2.299 19.031 24.797 1 98 107 ASN B O 1
ATOM 3983 N N . ILE B 1 108 ? -3.73 17.672 23.812 1 98.62 108 ILE B N 1
ATOM 3984 C CA . ILE B 1 108 ? -3.627 18.344 22.531 1 98.62 108 ILE B CA 1
ATOM 3985 C C . ILE B 1 108 ? -4.602 19.516 22.484 1 98.62 108 ILE B C 1
ATOM 3987 O O . ILE B 1 108 ? -5.805 19.344 22.703 1 98.62 108 ILE B O 1
ATOM 3991 N N . LYS B 1 109 ? -4.102 20.688 22.188 1 98.62 109 LYS B N 1
ATOM 3992 C CA . LYS B 1 109 ? -4.945 21.875 22.156 1 98.62 109 LYS B CA 1
ATOM 3993 C C . LYS B 1 109 ? -5.109 22.406 20.719 1 98.62 109 LYS B C 1
ATOM 3995 O O . LYS B 1 109 ? -6.09 23.078 20.406 1 98.62 109 LYS B O 1
ATOM 4000 N N . ALA B 1 110 ? -4.156 22.094 19.891 1 98.88 110 ALA B N 1
ATOM 4001 C CA . ALA B 1 110 ? -4.137 22.609 18.516 1 98.88 110 ALA B CA 1
ATOM 4002 C C . ALA B 1 110 ? -4.82 21.641 17.562 1 98.88 110 ALA B C 1
ATOM 4004 O O . ALA B 1 110 ? -4.449 20.469 17.484 1 98.88 110 ALA B O 1
ATOM 4005 N N . PHE B 1 111 ? -5.863 22.062 16.859 1 98.94 111 PHE B N 1
ATOM 4006 C CA . PHE B 1 111 ? -6.598 21.266 15.867 1 98.94 111 PHE B CA 1
ATOM 4007 C C . PHE B 1 111 ? -6.781 22.062 14.578 1 98.94 111 PHE B C 1
ATOM 4009 O O . PHE B 1 111 ? -7.027 23.266 14.617 1 98.94 111 PHE B O 1
ATOM 4016 N N . SER B 1 112 ? -6.691 21.422 13.469 1 98.81 112 SER B N 1
ATOM 4017 C CA . SER B 1 112 ? -7.027 22.047 12.195 1 98.81 112 SER B CA 1
ATOM 4018 C C . SER B 1 112 ? -8.422 21.625 11.734 1 98.81 112 SER B C 1
ATOM 4020 O O . SER B 1 112 ? -8.969 20.641 12.203 1 98.81 112 SER B O 1
ATOM 4022 N N . LEU B 1 113 ? -9.055 22.391 10.891 1 98.75 113 LEU B N 1
ATOM 4023 C CA . LEU B 1 113 ? -10.359 22.141 10.281 1 98.75 113 LEU B CA 1
ATOM 4024 C C . LEU B 1 113 ? -10.484 22.875 8.945 1 98.75 113 LEU B C 1
ATOM 4026 O O . LEU B 1 113 ? -9.742 23.812 8.68 1 98.75 113 LEU B O 1
ATOM 4030 N N . ASP B 1 114 ? -11.422 22.406 8.086 1 98.25 114 ASP B N 1
ATOM 4031 C CA . ASP B 1 114 ? -11.672 23.109 6.832 1 98.25 114 ASP B CA 1
ATOM 4032 C C . ASP B 1 114 ? -13.164 23.125 6.508 1 98.25 114 ASP B C 1
ATOM 4034 O O . ASP B 1 114 ? -13.555 23.438 5.379 1 98.25 114 ASP B O 1
ATOM 4038 N N . THR B 1 115 ? -13.977 22.703 7.492 1 98.06 115 THR B N 1
ATOM 4039 C CA . THR B 1 115 ? -15.43 22.766 7.355 1 98.06 115 THR B CA 1
ATOM 4040 C C . THR B 1 115 ? -16.078 23.188 8.672 1 98.06 115 THR B C 1
ATOM 4042 O O . THR B 1 115 ? -15.477 23.047 9.742 1 98.06 115 THR B O 1
ATOM 4045 N N . LYS B 1 116 ? -17.281 23.734 8.5 1 98.25 116 LYS B N 1
ATOM 4046 C CA . LYS B 1 116 ? -18.078 24.047 9.68 1 98.25 116 LYS B CA 1
ATOM 4047 C C . LYS B 1 116 ? -18.406 22.797 10.484 1 98.25 116 LYS B C 1
ATOM 4049 O O . LYS B 1 116 ? -18.391 22.828 11.719 1 98.25 116 LYS B O 1
ATOM 4054 N N . ASP B 1 117 ? -18.641 21.688 9.836 1 98.25 117 ASP B N 1
ATOM 4055 C CA . ASP B 1 117 ? -18.969 20.438 10.5 1 98.25 117 ASP B CA 1
ATOM 4056 C C . ASP B 1 117 ? -17.812 19.953 11.383 1 98.25 117 ASP B C 1
ATOM 4058 O O . ASP B 1 117 ? -18.031 19.453 12.484 1 98.25 117 ASP B O 1
ATOM 4062 N N . GLU B 1 118 ? -16.594 20.094 10.914 1 98.62 118 GLU B N 1
ATOM 4063 C CA . GLU B 1 118 ? -15.445 19.703 11.719 1 98.62 118 GLU B CA 1
ATOM 4064 C C . GLU B 1 118 ? -15.289 20.609 12.938 1 98.62 118 GLU B C 1
ATOM 4066 O O . GLU B 1 118 ? -14.922 20.141 14.016 1 98.62 118 GLU B O 1
ATOM 4071 N N . LEU B 1 119 ? -15.562 21.891 12.727 1 98.75 119 LEU B N 1
ATOM 4072 C CA . LEU B 1 119 ? -15.531 22.812 13.859 1 98.75 119 LEU B CA 1
ATOM 4073 C C . LEU B 1 119 ? -16.5 22.375 14.945 1 98.75 119 LEU B C 1
ATOM 4075 O O . LEU B 1 119 ? -16.141 22.312 16.125 1 98.75 119 LEU B O 1
ATOM 4079 N N . ILE B 1 120 ? -17.703 22.078 14.539 1 98.56 120 ILE B N 1
ATOM 4080 C CA . ILE B 1 120 ? -18.734 21.641 15.477 1 98.56 120 ILE B CA 1
ATOM 4081 C C . ILE B 1 120 ? -18.266 20.391 16.203 1 98.56 120 ILE B C 1
ATOM 4083 O O . ILE B 1 120 ? -18.406 20.281 17.422 1 98.56 120 ILE B O 1
ATOM 4087 N N . LYS B 1 121 ? -17.641 19.469 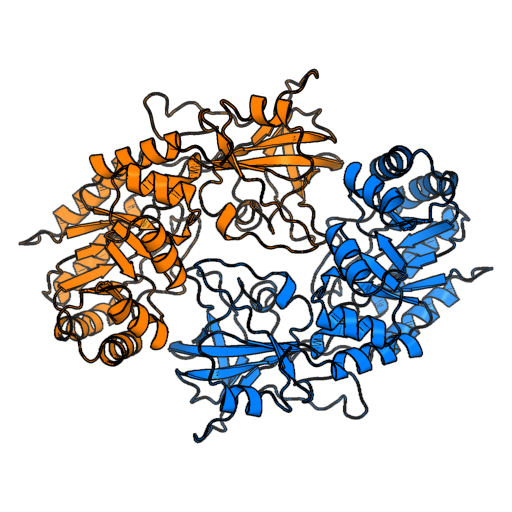15.555 1 98.44 121 LYS B N 1
ATOM 4088 C CA . LYS B 1 121 ? -17.109 18.234 16.141 1 98.44 121 LYS B CA 1
ATOM 4089 C C . LYS B 1 121 ? -16.078 18.547 17.234 1 98.44 121 LYS B C 1
ATOM 4091 O O . LYS B 1 121 ? -16.109 17.969 18.312 1 98.44 121 LYS B O 1
ATOM 4096 N N . ILE B 1 122 ? -15.18 19.406 16.859 1 98.88 122 ILE B N 1
ATOM 4097 C CA . ILE B 1 122 ? -14.102 19.75 17.797 1 98.88 122 ILE B CA 1
ATOM 4098 C C . ILE B 1 122 ? -14.688 20.359 19.062 1 98.88 122 ILE B C 1
ATOM 4100 O O . ILE B 1 122 ? -14.336 19.969 20.172 1 98.88 122 ILE B O 1
ATOM 4104 N N . ILE B 1 123 ? -15.617 21.328 18.859 1 98.75 123 ILE B N 1
ATOM 4105 C CA . ILE B 1 123 ? -16.219 22.031 19.984 1 98.75 123 ILE B CA 1
ATOM 4106 C C . ILE B 1 123 ? -16.953 21.047 20.891 1 98.75 123 ILE B C 1
ATOM 4108 O O . ILE B 1 123 ? -16.75 21.016 22.094 1 98.75 123 ILE B O 1
ATOM 4112 N N . GLU B 1 124 ? -17.734 20.203 20.25 1 98.81 124 GLU B N 1
ATOM 4113 C CA . GLU B 1 124 ? -18.562 19.266 21.016 1 98.81 124 GLU B CA 1
ATOM 4114 C C . GLU B 1 124 ? -17.688 18.203 21.688 1 98.81 124 GLU B C 1
ATOM 4116 O O . GLU B 1 124 ? -17.891 17.875 22.859 1 98.81 124 GLU B O 1
ATOM 4121 N N . ALA B 1 125 ? -16.703 17.672 21.031 1 98.69 125 ALA B N 1
ATOM 4122 C CA . ALA B 1 125 ? -15.883 16.578 21.531 1 98.69 125 ALA B CA 1
ATOM 4123 C C . ALA B 1 125 ? -14.945 17.047 22.641 1 98.69 125 ALA B C 1
ATOM 4125 O O . ALA B 1 125 ? -14.461 16.234 23.438 1 98.69 125 ALA B O 1
ATOM 4126 N N . THR B 1 126 ? -14.703 18.359 22.703 1 98.81 126 THR B N 1
ATOM 4127 C CA . THR B 1 126 ? -13.836 18.906 23.734 1 98.81 126 THR B CA 1
ATOM 4128 C C . THR B 1 126 ? -14.656 19.562 24.844 1 98.81 126 THR B C 1
ATOM 4130 O O . THR B 1 126 ? -14.109 20.281 25.672 1 98.81 126 THR B O 1
ATOM 4133 N N . ASN B 1 127 ? -15.938 19.391 24.859 1 98.5 127 ASN B N 1
ATOM 4134 C CA . ASN B 1 127 ? -16.859 19.953 25.844 1 98.5 127 ASN B CA 1
ATOM 4135 C C . ASN B 1 127 ? -16.75 21.469 25.906 1 98.5 127 ASN B C 1
ATOM 4137 O O . ASN B 1 127 ? -16.594 22.031 26.984 1 98.5 127 ASN B O 1
ATOM 4141 N N . GLN B 1 128 ? -16.703 22.094 24.703 1 98.12 128 GLN B N 1
ATOM 4142 C CA . GLN B 1 128 ? -16.688 23.547 24.562 1 98.12 128 GLN B CA 1
ATOM 4143 C C . GLN B 1 128 ? -15.461 24.141 25.25 1 98.12 128 GLN B C 1
ATOM 4145 O O . GLN B 1 128 ? -15.578 25.156 25.969 1 98.12 128 GLN B O 1
ATOM 4150 N N . ALA B 1 129 ? -14.391 23.484 25.109 1 98.5 129 ALA B N 1
ATOM 4151 C CA . ALA B 1 129 ? -13.148 23.922 25.734 1 98.5 129 ALA B CA 1
ATOM 4152 C C . ALA B 1 129 ? -12.82 25.359 25.328 1 98.5 129 ALA B C 1
ATOM 4154 O O . ALA B 1 129 ? -13.078 25.781 24.188 1 98.5 129 ALA B O 1
ATOM 4155 N N . LYS B 1 130 ? -12.07 26.125 26.188 1 98.06 130 LYS B N 1
ATOM 4156 C CA . LYS B 1 130 ? -11.789 27.531 25.953 1 98.06 130 LYS B CA 1
ATOM 4157 C C . LYS B 1 130 ? -10.305 27.75 25.641 1 98.06 130 LYS B C 1
ATOM 4159 O O . LYS B 1 130 ? -9.891 28.875 25.328 1 98.06 130 LYS B O 1
ATOM 4164 N N . ASP B 1 131 ? -9.555 26.703 25.641 1 98.69 131 ASP B N 1
ATOM 4165 C CA . ASP B 1 131 ? -8.109 26.828 25.453 1 98.69 131 ASP B CA 1
ATOM 4166 C C . ASP B 1 131 ? -7.68 26.25 24.109 1 98.69 131 ASP B C 1
ATOM 4168 O O . ASP B 1 131 ? -6.531 25.828 23.953 1 98.69 131 ASP B O 1
ATOM 4172 N N . LEU B 1 132 ? -8.602 26.172 23.141 1 98.81 132 LEU B N 1
ATOM 4173 C CA . LEU B 1 132 ? -8.328 25.578 21.844 1 98.81 132 LEU B CA 1
ATOM 4174 C C . LEU B 1 132 ? -7.527 26.531 20.969 1 98.81 132 LEU B C 1
ATOM 4176 O O . LEU B 1 132 ? -7.773 27.75 20.969 1 98.81 132 LEU B O 1
ATOM 4180 N N . GLU B 1 133 ? -6.527 26.047 20.312 1 98.88 133 GLU B N 1
ATOM 4181 C CA . GLU B 1 133 ? -5.871 26.672 19.172 1 98.88 133 GLU B CA 1
ATOM 4182 C C . GLU B 1 133 ? -6.363 26.078 17.859 1 98.88 133 GLU B C 1
ATOM 4184 O O . GLU B 1 133 ? -6.035 24.953 17.516 1 98.88 133 GLU B O 1
ATOM 4189 N N . LEU B 1 134 ? -7.129 26.859 17.109 1 98.94 134 LEU B N 1
ATOM 4190 C CA . LEU B 1 134 ? -7.805 26.297 15.938 1 98.94 134 LEU B CA 1
ATOM 4191 C C . LEU B 1 134 ? -7.215 26.875 14.648 1 98.94 134 LEU B C 1
ATOM 4193 O O . LEU B 1 134 ? -7.027 28.094 14.531 1 98.94 134 LEU B O 1
ATOM 4197 N N . PHE B 1 135 ? -6.852 26 13.758 1 98.88 135 PHE B N 1
ATOM 4198 C CA . PHE B 1 135 ? -6.27 26.359 12.469 1 98.88 135 PHE B CA 1
ATOM 4199 C C . PHE B 1 135 ? -7.258 26.125 11.336 1 98.88 135 PHE B C 1
ATOM 4201 O O . PHE B 1 135 ? -7.695 24.984 11.125 1 98.88 135 PHE B O 1
ATOM 4208 N N . VAL B 1 136 ? -7.621 27.125 10.586 1 98.81 136 VAL B N 1
ATOM 4209 C CA . VAL B 1 136 ? -8.406 26.953 9.375 1 98.81 136 VAL B CA 1
ATOM 4210 C C . VAL B 1 136 ? -7.484 26.656 8.195 1 98.81 136 VAL B C 1
ATOM 4212 O O . VAL B 1 136 ? -6.629 27.469 7.84 1 98.81 136 VAL B O 1
ATOM 4215 N N . ARG B 1 137 ? -7.594 25.469 7.641 1 98.56 137 ARG B N 1
ATOM 4216 C CA . ARG B 1 137 ? -6.797 25.047 6.492 1 98.56 137 ARG B CA 1
ATOM 4217 C C . ARG B 1 137 ? -7.402 25.562 5.188 1 98.56 137 ARG B C 1
ATOM 4219 O O . ARG B 1 137 ? -8.578 25.328 4.906 1 98.56 137 ARG B O 1
ATOM 4226 N N . VAL B 1 138 ? -6.555 26.266 4.391 1 98.19 138 VAL B N 1
ATOM 4227 C CA . VAL B 1 138 ? -6.996 26.891 3.146 1 98.19 138 VAL B CA 1
ATOM 4228 C C . VAL B 1 138 ? -6.438 26.109 1.955 1 98.19 138 VAL B C 1
ATOM 4230 O O . VAL B 1 138 ? -5.273 25.703 1.968 1 98.19 138 VAL B O 1
ATOM 4233 N N . ALA B 1 139 ? -7.281 25.875 0.945 1 96.25 139 ALA B N 1
ATOM 4234 C CA . ALA B 1 139 ? -6.832 25.219 -0.282 1 96.25 139 ALA B CA 1
ATOM 4235 C C . ALA B 1 139 ? -5.996 26.172 -1.133 1 96.25 139 ALA B C 1
ATOM 4237 O O . ALA B 1 139 ? -6.395 27.312 -1.373 1 96.25 139 ALA B O 1
ATOM 4238 N N . VAL B 1 140 ? -4.84 25.719 -1.444 1 94.81 140 VAL B N 1
ATOM 4239 C CA . VAL B 1 140 ? -3.992 26.5 -2.34 1 94.81 140 VAL B CA 1
ATOM 4240 C C . VAL B 1 140 ? -3.521 25.625 -3.498 1 94.81 140 VAL B C 1
ATOM 4242 O O . VAL B 1 140 ? -3.633 24.391 -3.439 1 94.81 140 VAL B O 1
ATOM 4245 N N . SER B 1 141 ? -2.986 26.203 -4.508 1 89.88 141 SER B N 1
ATOM 4246 C CA . SER B 1 141 ? -2.51 25.484 -5.684 1 89.88 141 SER B CA 1
ATOM 4247 C C . SER B 1 141 ? -1.293 24.625 -5.348 1 89.88 141 SER B C 1
ATOM 4249 O O . SER B 1 141 ? -0.427 25.047 -4.578 1 89.88 141 SER B O 1
ATOM 4251 N N . ASN B 1 142 ? -1.244 23.406 -5.926 1 88.5 142 ASN B N 1
ATOM 4252 C CA . ASN B 1 142 ? -0.095 22.516 -5.801 1 88.5 142 ASN B CA 1
ATOM 4253 C C . ASN B 1 142 ? 0.597 22.297 -7.145 1 88.5 142 ASN B C 1
ATOM 4255 O O . ASN B 1 142 ? 1.215 21.266 -7.371 1 88.5 142 ASN B O 1
ATOM 4259 N N . GLU B 1 143 ? 0.536 23.203 -8 1 85.69 143 GLU B N 1
ATOM 4260 C CA . GLU B 1 143 ? 0.953 23.062 -9.391 1 85.69 143 GLU B CA 1
ATOM 4261 C C . GLU B 1 143 ? 2.453 22.797 -9.492 1 85.69 143 GLU B C 1
ATOM 4263 O O . GLU B 1 143 ? 2.92 22.188 -10.453 1 85.69 143 GLU B O 1
ATOM 4268 N N . HIS B 1 144 ? 3.24 23.188 -8.539 1 86.31 144 HIS B N 1
ATOM 4269 C CA . HIS B 1 144 ? 4.688 23.078 -8.648 1 86.31 144 HIS B CA 1
ATOM 4270 C C . HIS B 1 144 ? 5.219 21.953 -7.754 1 86.31 144 HIS B C 1
ATOM 4272 O O . HIS B 1 144 ? 6.422 21.875 -7.5 1 86.31 144 HIS B O 1
ATOM 4278 N N . ALA B 1 145 ? 4.305 21.188 -7.266 1 88.44 145 ALA B N 1
ATOM 4279 C CA . ALA B 1 145 ? 4.684 20.031 -6.441 1 88.44 145 ALA B CA 1
ATOM 4280 C C . ALA B 1 145 ? 4.684 18.75 -7.254 1 88.44 145 ALA B C 1
ATOM 4282 O O . ALA B 1 145 ? 3.936 18.625 -8.227 1 88.44 145 ALA B O 1
ATOM 4283 N N . GLU B 1 146 ? 5.512 17.812 -6.891 1 86.19 146 GLU B N 1
ATOM 4284 C CA . GLU B 1 146 ? 5.523 16.516 -7.539 1 86.19 146 GLU B CA 1
ATOM 4285 C C . GLU B 1 146 ? 4.316 15.672 -7.117 1 86.19 146 GLU B C 1
ATOM 4287 O O . GLU B 1 146 ? 3.852 14.82 -7.871 1 86.19 146 GLU B O 1
ATOM 4292 N N . ILE B 1 147 ? 3.848 15.867 -5.93 1 86.19 147 ILE B N 1
ATOM 4293 C CA . ILE B 1 147 ? 2.684 15.18 -5.383 1 86.19 147 ILE B CA 1
ATOM 4294 C C . ILE B 1 147 ? 1.635 16.203 -4.953 1 86.19 147 ILE B C 1
ATOM 4296 O O . ILE B 1 147 ? 1.869 17 -4.039 1 86.19 147 ILE B O 1
ATOM 4300 N N . ASP B 1 148 ? 0.477 16.141 -5.605 1 85.38 148 ASP B N 1
ATOM 4301 C CA . ASP B 1 148 ? -0.622 17.062 -5.332 1 85.38 148 ASP B CA 1
ATOM 4302 C C . ASP B 1 148 ? -1.458 16.578 -4.148 1 85.38 148 ASP B C 1
ATOM 4304 O O . ASP B 1 148 ? -1.986 15.469 -4.164 1 85.38 148 ASP B O 1
ATOM 4308 N N . LEU B 1 149 ? -1.616 17.391 -3.215 1 82.69 149 LEU B N 1
ATOM 4309 C CA . LEU B 1 149 ? -2.357 17.078 -1.999 1 82.69 149 LEU B CA 1
ATOM 4310 C C . LEU B 1 149 ? -3.588 17.969 -1.864 1 82.69 149 LEU B C 1
ATOM 4312 O O . LEU B 1 149 ? -4.285 17.906 -0.85 1 82.69 149 LEU B O 1
ATOM 4316 N N . SER B 1 150 ? -3.938 18.75 -2.834 1 83.88 150 SER B N 1
ATOM 4317 C CA . SER B 1 150 ? -4.914 19.812 -2.693 1 83.88 150 SER B CA 1
ATOM 4318 C C . SER B 1 150 ? -6.332 19.312 -2.941 1 83.88 150 SER B C 1
ATOM 4320 O O . SER B 1 150 ? -7.305 20.016 -2.646 1 83.88 150 SER B O 1
ATOM 4322 N N . LYS B 1 151 ? -6.508 18.141 -3.303 1 87.12 151 LYS B N 1
ATOM 4323 C CA . LYS B 1 151 ? -7.824 17.672 -3.732 1 87.12 151 LYS B CA 1
ATOM 4324 C C . LYS B 1 151 ? -8.672 17.25 -2.537 1 87.12 151 LYS B C 1
ATOM 4326 O O . LYS B 1 151 ? -9.898 17.281 -2.6 1 87.12 151 LYS B O 1
ATOM 4331 N N . LYS B 1 152 ? -8.086 17 -1.535 1 92.69 152 LYS B N 1
ATOM 4332 C CA . LYS B 1 152 ? -8.766 16.328 -0.431 1 92.69 152 LYS B CA 1
ATOM 4333 C C . LYS B 1 152 ? -9.133 17.312 0.676 1 92.69 152 LYS B C 1
ATOM 4335 O O . LYS B 1 152 ? -10.227 17.234 1.234 1 92.69 152 LYS B O 1
ATOM 4340 N N . PHE B 1 153 ? -8.164 18.219 0.932 1 95.5 153 PHE B N 1
ATOM 4341 C CA . PHE B 1 153 ? -8.297 19.078 2.105 1 95.5 153 PHE B CA 1
ATOM 4342 C C . PHE B 1 153 ? -8.281 20.547 1.709 1 95.5 153 PHE B C 1
ATOM 4344 O O . PHE B 1 153 ? -7.809 20.906 0.626 1 95.5 153 PHE B O 1
ATOM 4351 N N . GLY B 1 154 ? -8.773 21.375 2.654 1 96.88 154 GLY B N 1
ATOM 4352 C CA . GLY B 1 154 ? -8.688 22.828 2.508 1 96.88 154 GLY B CA 1
ATOM 4353 C C . GLY B 1 154 ? -9.992 23.453 2.055 1 96.88 154 GLY B C 1
ATOM 4354 O O . GLY B 1 154 ? -10.641 22.953 1.136 1 96.88 154 GLY B O 1
ATOM 4355 N N . VAL B 1 155 ? -10.367 24.5 2.645 1 97.19 155 VAL B N 1
ATOM 4356 C CA . VAL B 1 155 ? -11.539 25.281 2.271 1 97.19 155 VAL B CA 1
ATOM 4357 C C . VAL B 1 155 ? -11.164 26.297 1.184 1 97.19 155 VAL B C 1
ATOM 4359 O O . VAL B 1 155 ? -10.062 26.844 1.187 1 97.19 155 VAL B O 1
ATOM 4362 N N . LEU B 1 156 ? -12.039 26.5 0.289 1 94.19 156 LEU B N 1
ATOM 4363 C CA . LEU B 1 156 ? -11.82 27.516 -0.745 1 94.19 156 LEU B CA 1
ATOM 4364 C C . LEU B 1 156 ? -11.734 28.906 -0.137 1 94.19 156 LEU B C 1
ATOM 4366 O O . LEU B 1 156 ? -12.422 29.203 0.846 1 94.19 156 LEU B O 1
ATOM 4370 N N . THR B 1 157 ? -10.953 29.656 -0.802 1 90.94 157 THR B N 1
ATOM 4371 C CA . THR B 1 157 ? -10.727 31 -0.306 1 90.94 157 THR B CA 1
ATOM 4372 C C . THR B 1 157 ? -12.055 31.734 -0.114 1 90.94 157 THR B C 1
ATOM 4374 O O . THR B 1 157 ? -12.219 32.5 0.848 1 90.94 157 THR B O 1
ATOM 4377 N N . SER B 1 158 ? -12.969 31.5 -0.98 1 91.12 158 SER B N 1
ATOM 4378 C CA . SER B 1 158 ? -14.266 32.188 -0.931 1 91.12 158 SER B CA 1
ATOM 4379 C C . SER B 1 158 ? -15.031 31.797 0.333 1 91.12 158 SER B C 1
ATOM 4381 O O . SER B 1 158 ? -15.789 32.625 0.871 1 91.12 158 SER B O 1
ATOM 4383 N N . GLU B 1 159 ? -14.781 30.625 0.837 1 95.75 159 GLU B N 1
ATOM 4384 C CA . GLU B 1 159 ? -15.5 30.125 2.008 1 95.75 159 GLU B CA 1
ATOM 4385 C C . GLU B 1 159 ? -14.672 30.297 3.277 1 95.75 159 GLU B C 1
ATOM 4387 O O . GLU B 1 159 ? -15.203 30.234 4.387 1 95.75 159 GLU B O 1
ATOM 4392 N N . ALA B 1 160 ? -13.453 30.547 3.082 1 97.56 160 ALA B N 1
ATOM 4393 C CA . ALA B 1 160 ? -12.508 30.594 4.199 1 97.56 160 ALA B CA 1
ATOM 4394 C C . ALA B 1 160 ? -12.797 31.766 5.113 1 97.56 160 ALA B C 1
ATOM 4396 O O . ALA B 1 160 ? -12.625 31.688 6.332 1 97.56 160 ALA B O 1
ATOM 4397 N N . THR B 1 161 ? -13.266 32.875 4.508 1 97.5 161 THR B N 1
ATOM 4398 C CA . THR B 1 161 ? -13.547 34.094 5.273 1 97.5 161 THR B CA 1
ATOM 4399 C C . THR B 1 161 ? -14.633 33.812 6.312 1 97.5 161 THR B C 1
ATOM 4401 O O . THR B 1 161 ? -14.469 34.156 7.488 1 97.5 161 THR B O 1
ATOM 4404 N N . GLY B 1 162 ? -15.727 33.25 5.832 1 98.19 162 GLY B N 1
ATOM 4405 C CA . GLY B 1 162 ? -16.812 32.906 6.746 1 98.19 162 GLY B CA 1
ATOM 4406 C C . GLY B 1 162 ? -16.406 31.906 7.809 1 98.19 162 GLY B C 1
ATOM 4407 O O . GLY B 1 162 ? -16.766 32.062 8.984 1 98.19 162 GLY B O 1
ATOM 4408 N N . LEU B 1 163 ? -15.68 30.938 7.484 1 98.69 163 LEU B N 1
ATOM 4409 C CA . LEU B 1 163 ? -15.25 29.891 8.406 1 98.69 163 LEU B CA 1
ATOM 4410 C C . LEU B 1 163 ? -14.297 30.438 9.453 1 98.69 163 LEU B C 1
ATOM 4412 O O . LEU B 1 163 ? -14.367 30.062 10.625 1 98.69 163 LEU B O 1
ATOM 4416 N N . LEU B 1 164 ? -13.406 31.312 9 1 98.62 164 LEU B N 1
ATOM 4417 C CA . LEU B 1 164 ? -12.453 31.922 9.93 1 98.62 164 LEU B CA 1
ATOM 4418 C C . LEU B 1 164 ? -13.18 32.75 10.977 1 98.62 164 LEU B C 1
ATOM 4420 O O . LEU B 1 164 ? -12.859 32.688 12.164 1 98.62 164 LEU B O 1
ATOM 4424 N N . ARG B 1 165 ? -14.164 33.562 10.555 1 98.38 165 ARG B N 1
ATOM 4425 C CA . ARG B 1 165 ? -14.945 34.375 11.477 1 98.38 165 ARG B CA 1
ATOM 4426 C C . ARG B 1 165 ? -15.664 33.531 12.508 1 98.38 165 ARG B C 1
ATOM 4428 O O . ARG B 1 165 ? -15.648 33.844 13.703 1 98.38 165 ARG B O 1
ATOM 4435 N N . LEU B 1 166 ? -16.203 32.5 11.961 1 98.5 166 LEU B N 1
ATOM 4436 C CA . LEU B 1 166 ? -16.922 31.594 12.852 1 98.5 166 LEU B CA 1
ATOM 4437 C C . LEU B 1 166 ? -15.961 30.922 13.836 1 98.5 166 LEU B C 1
ATOM 4439 O O . LEU B 1 166 ? -16.25 30.859 15.031 1 98.5 166 LEU B O 1
ATOM 4443 N N . THR B 1 167 ? -14.844 30.406 13.398 1 98.69 167 THR B N 1
ATOM 4444 C CA . THR B 1 167 ? -13.875 29.672 14.188 1 98.69 167 THR B CA 1
ATOM 4445 C C . THR B 1 167 ? -13.289 30.547 15.289 1 98.69 167 THR B C 1
ATOM 4447 O O . THR B 1 167 ? -13.023 30.078 16.391 1 98.69 167 THR B O 1
ATOM 4450 N N . LYS B 1 168 ? -13.078 31.766 14.992 1 98.31 168 LYS B N 1
ATOM 4451 C CA . LYS B 1 168 ? -12.477 32.719 15.93 1 98.31 168 LYS B CA 1
ATOM 4452 C C . LYS B 1 168 ? -13.305 32.812 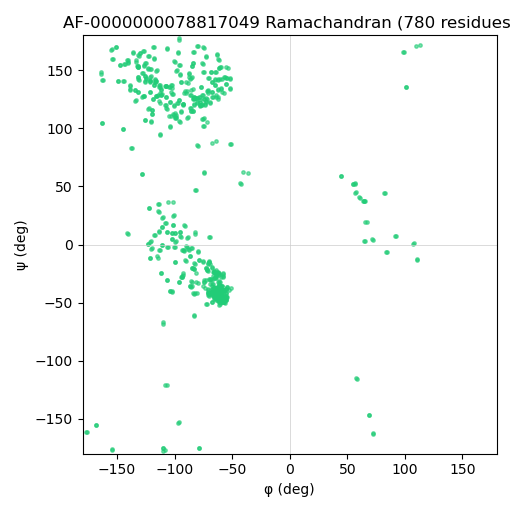17.219 1 98.31 168 LYS B C 1
ATOM 4454 O O . LYS B 1 168 ? -12.75 33 18.297 1 98.31 168 LYS B O 1
ATOM 4459 N N . GLN B 1 169 ? -14.57 32.562 17.109 1 97.94 169 GLN B N 1
ATOM 4460 C CA . GLN B 1 169 ? -15.477 32.688 18.234 1 97.94 169 GLN B CA 1
ATOM 4461 C C . GLN B 1 169 ? -15.242 31.578 19.25 1 97.94 169 GLN B C 1
ATOM 4463 O O . GLN B 1 169 ? -15.664 31.672 20.406 1 97.94 169 GLN B O 1
ATOM 4468 N N . TYR B 1 170 ? -14.562 30.562 18.859 1 98.12 170 TYR B N 1
ATOM 4469 C CA . TYR B 1 170 ? -14.453 29.391 19.719 1 98.12 170 TYR B CA 1
ATOM 4470 C C . TYR B 1 170 ? -12.992 29.078 20.047 1 98.12 170 TYR B C 1
ATOM 4472 O O . TYR B 1 170 ? -12.695 28.125 20.75 1 98.12 170 TYR B O 1
ATOM 4480 N N . ALA B 1 171 ? -12.078 29.891 19.578 1 98.25 171 ALA B N 1
ATOM 4481 C CA . ALA B 1 171 ? -10.648 29.609 19.688 1 98.25 171 ALA B CA 1
ATOM 4482 C C . ALA B 1 171 ? -9.977 30.594 20.656 1 98.25 171 ALA B C 1
ATOM 4484 O O . ALA B 1 171 ? -10.258 31.797 20.625 1 98.25 171 ALA B O 1
ATOM 4485 N N . LYS B 1 172 ? -9.172 30.094 21.547 1 98.62 172 LYS B N 1
ATOM 4486 C CA . LYS B 1 172 ? -8.281 30.969 22.312 1 98.62 172 LYS B CA 1
ATOM 4487 C C . LYS B 1 172 ? -7.242 31.625 21.391 1 98.62 172 LYS B C 1
ATOM 4489 O O . LYS B 1 172 ? -6.949 32.812 21.516 1 98.62 172 LYS B O 1
ATOM 4494 N N . LYS B 1 173 ? -6.648 30.828 20.516 1 98.62 173 LYS B N 1
ATOM 4495 C CA . LYS B 1 173 ? -5.762 31.281 19.453 1 98.62 173 LYS B CA 1
ATOM 4496 C C . LYS B 1 173 ? -6.23 30.766 18.094 1 98.62 173 LYS B C 1
ATOM 4498 O O . LYS B 1 173 ? -6.758 29.656 17.984 1 98.62 173 LYS B O 1
ATOM 4503 N N . ILE B 1 174 ? -6.047 31.562 17.109 1 98.44 174 ILE B N 1
ATOM 4504 C CA . ILE B 1 174 ? -6.512 31.219 15.773 1 98.44 174 ILE B CA 1
ATOM 4505 C C . ILE B 1 174 ? -5.332 31.203 14.805 1 98.44 174 ILE B C 1
ATOM 4507 O O . ILE B 1 174 ? -4.375 31.969 14.969 1 98.44 174 ILE B O 1
ATOM 4511 N N . GLY B 1 175 ? -5.328 30.266 13.922 1 98.62 175 GLY B N 1
ATOM 4512 C CA . GLY B 1 175 ? -4.316 30.172 12.883 1 98.62 175 GLY B CA 1
ATOM 4513 C C . GLY B 1 175 ? -4.902 29.922 11.508 1 98.62 175 GLY B C 1
ATOM 4514 O O . GLY B 1 175 ? -6.062 29.516 11.383 1 98.62 175 GLY B O 1
ATOM 4515 N N . LEU B 1 176 ? -4.148 30.25 10.492 1 98.69 176 LEU B N 1
ATOM 4516 C CA . LEU B 1 176 ? -4.383 29.859 9.109 1 98.69 176 LEU B CA 1
ATOM 4517 C C . LEU B 1 176 ? -3.277 28.922 8.617 1 98.69 176 LEU B C 1
ATOM 4519 O O . LEU B 1 176 ? -2.104 29.125 8.938 1 98.69 176 LEU B O 1
ATOM 4523 N N . SER B 1 177 ? -3.711 27.891 7.945 1 98.56 177 SER B N 1
ATOM 4524 C CA . SER B 1 177 ? -2.719 26.938 7.445 1 98.56 177 SER B CA 1
ATOM 4525 C C . SER B 1 177 ? -2.969 26.609 5.98 1 98.56 177 SER B C 1
ATOM 4527 O O . SER B 1 177 ? -4.086 26.75 5.484 1 98.56 177 SER B O 1
ATOM 4529 N N . PHE B 1 178 ? -1.938 26.219 5.238 1 98.12 178 PHE B N 1
ATOM 4530 C CA . PHE B 1 178 ? -2.029 25.688 3.885 1 98.12 178 PHE B CA 1
ATOM 4531 C C . PHE B 1 178 ? -0.888 24.719 3.605 1 98.12 178 PHE B C 1
ATOM 4533 O O . PHE B 1 178 ? -0.027 24.5 4.461 1 98.12 178 PHE B O 1
ATOM 4540 N N . HIS B 1 179 ? -0.951 24.031 2.537 1 97.56 179 HIS B N 1
ATOM 4541 C CA . HIS B 1 179 ? 0.084 23.109 2.082 1 97.56 179 HIS B CA 1
ATOM 4542 C C . HIS B 1 179 ? 0.294 23.219 0.576 1 97.56 179 HIS B C 1
ATOM 4544 O O . HIS B 1 179 ? -0.672 23.234 -0.19 1 97.56 179 HIS B O 1
ATOM 4550 N N . VAL B 1 180 ? 1.497 23.234 0.148 1 97.06 180 VAL B N 1
ATOM 4551 C CA . VAL B 1 180 ? 1.788 23.531 -1.252 1 97.06 180 VAL B CA 1
ATOM 4552 C C . VAL B 1 180 ? 2.02 22.234 -2.014 1 97.06 180 VAL B C 1
ATOM 4554 O O . VAL B 1 180 ? 2.396 22.25 -3.188 1 97.06 180 VAL B O 1
ATOM 4557 N N . GLY B 1 181 ? 1.875 21.094 -1.389 1 95.25 181 GLY B N 1
ATOM 4558 C CA . GLY B 1 181 ? 2.156 19.812 -1.996 1 95.25 181 GLY B CA 1
ATOM 4559 C C . GLY B 1 181 ? 3.521 19.266 -1.628 1 95.25 181 GLY B C 1
ATOM 4560 O O . GLY B 1 181 ? 4.383 20 -1.141 1 95.25 181 GLY B O 1
ATOM 4561 N N . SER B 1 182 ? 3.734 17.984 -1.893 1 94.88 182 SER B N 1
ATOM 4562 C CA . SER B 1 182 ? 4.996 17.344 -1.534 1 94.88 182 SER B CA 1
ATOM 4563 C C . SER B 1 182 ? 6.051 17.547 -2.613 1 94.88 182 SER B C 1
ATOM 4565 O O . SER B 1 182 ? 5.734 17.562 -3.805 1 94.88 182 SER B O 1
ATOM 4567 N N . GLN B 1 183 ? 7.305 17.719 -2.158 1 96.25 183 GLN B N 1
ATOM 4568 C CA . GLN B 1 183 ? 8.414 17.891 -3.094 1 96.25 183 GLN B CA 1
ATOM 4569 C C . GLN B 1 183 ? 8.164 19.078 -4.027 1 96.25 183 GLN B C 1
ATOM 4571 O O . GLN B 1 183 ? 8.172 18.922 -5.25 1 96.25 183 GLN B O 1
ATOM 4576 N N . CYS B 1 184 ? 7.883 20.203 -3.369 1 97.38 184 CYS B N 1
ATOM 4577 C CA . CYS B 1 184 ? 7.637 21.438 -4.105 1 97.38 184 CYS B CA 1
ATOM 4578 C C . CYS B 1 184 ? 8.938 22 -4.66 1 97.38 184 CYS B C 1
ATOM 4580 O O . CYS B 1 184 ? 9.797 22.453 -3.9 1 97.38 184 CYS B O 1
ATOM 4582 N N . MET B 1 185 ? 9.047 22.172 -5.965 1 96.19 185 MET B N 1
ATOM 4583 C CA . MET B 1 185 ? 10.32 22.484 -6.609 1 96.19 185 MET B CA 1
ATOM 4584 C C . MET B 1 185 ? 10.492 23.984 -6.77 1 96.19 185 MET B C 1
ATOM 4586 O O . MET B 1 185 ? 11.586 24.453 -7.094 1 96.19 185 MET B O 1
ATOM 4590 N N . HIS B 1 186 ? 9.438 24.75 -6.402 1 96.31 186 HIS B N 1
ATOM 4591 C CA . HIS B 1 186 ? 9.5 26.188 -6.66 1 96.31 186 HIS B CA 1
ATOM 4592 C C . HIS B 1 186 ? 9.055 26.984 -5.441 1 96.31 186 HIS B C 1
ATOM 4594 O O . HIS B 1 186 ? 7.898 26.906 -5.027 1 96.31 186 HIS B O 1
ATOM 4600 N N . PRO B 1 187 ? 9.922 27.875 -4.977 1 96.88 187 PRO B N 1
ATOM 4601 C CA . PRO B 1 187 ? 9.609 28.672 -3.791 1 96.88 187 PRO B CA 1
ATOM 4602 C C . PRO B 1 187 ? 8.383 29.562 -3.982 1 96.88 187 PRO B C 1
ATOM 4604 O O . PRO B 1 187 ? 7.715 29.922 -3.008 1 96.88 187 PRO B O 1
ATOM 4607 N N . ILE B 1 188 ? 8.055 29.906 -5.25 1 96.81 188 ILE B N 1
ATOM 4608 C CA . ILE B 1 188 ? 6.977 30.844 -5.559 1 96.81 188 ILE B CA 1
ATOM 4609 C C . ILE B 1 188 ? 5.648 30.281 -5.055 1 96.81 188 ILE B C 1
ATOM 4611 O O . ILE B 1 188 ? 4.699 31.031 -4.812 1 96.81 188 ILE B O 1
ATOM 4615 N N . SER B 1 189 ? 5.57 28.969 -4.93 1 97.44 189 SER B N 1
ATOM 4616 C CA . SER B 1 189 ? 4.355 28.344 -4.43 1 97.44 189 SER B CA 1
ATOM 4617 C C . SER B 1 189 ? 4.02 28.828 -3.023 1 97.44 189 SER B C 1
ATOM 4619 O O . SER B 1 189 ? 2.846 29 -2.688 1 97.44 189 SER B O 1
ATOM 4621 N N . TYR B 1 190 ? 5.023 29.062 -2.232 1 98.12 190 TYR B N 1
ATOM 4622 C CA . TYR B 1 190 ? 4.801 29.562 -0.882 1 98.12 190 TYR B CA 1
ATOM 4623 C C . TYR B 1 190 ? 4.32 31.016 -0.91 1 98.12 190 TYR B C 1
ATOM 4625 O O . TYR B 1 190 ? 3.447 31.391 -0.128 1 98.12 190 TYR B O 1
ATOM 4633 N N . ALA B 1 191 ? 4.891 31.781 -1.822 1 97.88 191 ALA B N 1
ATOM 4634 C CA . ALA B 1 191 ? 4.453 33.156 -1.976 1 97.88 191 ALA B CA 1
ATOM 4635 C C . ALA B 1 191 ? 2.977 33.219 -2.361 1 97.88 191 ALA B C 1
ATOM 4637 O O . ALA B 1 191 ? 2.227 34.062 -1.827 1 97.88 191 ALA B O 1
ATOM 4638 N N . LYS B 1 192 ? 2.609 32.406 -3.225 1 97.38 192 LYS B N 1
ATOM 4639 C CA . LYS B 1 192 ? 1.215 32.344 -3.654 1 97.38 192 LYS B CA 1
ATOM 4640 C C . LYS B 1 192 ? 0.295 31.969 -2.5 1 97.38 192 LYS B C 1
ATOM 4642 O O . LYS B 1 192 ? -0.769 32.562 -2.32 1 97.38 192 LYS B O 1
ATOM 4647 N N . GLY B 1 193 ? 0.706 30.953 -1.732 1 97.56 193 GLY B N 1
ATOM 4648 C CA . GLY B 1 193 ? -0.069 30.547 -0.568 1 97.56 193 GLY B CA 1
ATOM 4649 C C . GLY B 1 193 ? -0.208 31.656 0.462 1 97.56 193 GLY B C 1
ATOM 4650 O O . GLY B 1 193 ? -1.306 31.906 0.963 1 97.56 193 GLY B O 1
ATOM 4651 N N . ILE B 1 194 ? 0.885 32.344 0.738 1 98.12 194 ILE B N 1
ATOM 4652 C CA . ILE B 1 194 ? 0.878 33.438 1.695 1 98.12 194 ILE B CA 1
ATOM 4653 C C . ILE B 1 194 ? 0.008 34.562 1.166 1 98.12 194 ILE B C 1
ATOM 4655 O O . ILE B 1 194 ? -0.692 35.219 1.936 1 98.12 194 ILE B O 1
ATOM 4659 N N . GLY B 1 195 ? 0.077 34.75 -0.149 1 97.38 195 GLY B N 1
ATOM 4660 C CA . GLY B 1 195 ? -0.8 35.719 -0.763 1 97.38 195 GLY B CA 1
ATOM 4661 C C . GLY B 1 195 ? -2.271 35.438 -0.519 1 97.38 195 GLY B C 1
ATOM 4662 O O . GLY B 1 195 ? -3.041 36.375 -0.226 1 97.38 195 GLY B O 1
ATOM 4663 N N . GLU B 1 196 ? -2.656 34.188 -0.654 1 96.94 196 GLU B N 1
ATOM 4664 C CA . GLU B 1 196 ? -4.039 33.812 -0.39 1 96.94 196 GLU B CA 1
ATOM 4665 C C . GLU B 1 196 ? -4.418 34.062 1.064 1 96.94 196 GLU B C 1
ATOM 4667 O O . GLU B 1 196 ? -5.523 34.531 1.349 1 96.94 196 GLU B O 1
ATOM 4672 N N . ILE B 1 197 ? -3.535 33.75 1.926 1 97.56 197 ILE B N 1
ATOM 4673 C CA . ILE B 1 197 ? -3.74 34 3.346 1 97.56 197 ILE B CA 1
ATOM 4674 C C . ILE B 1 197 ? -3.93 35.5 3.564 1 97.56 197 ILE B C 1
ATOM 4676 O O . ILE B 1 197 ? -4.809 35.938 4.324 1 97.56 197 ILE B O 1
ATOM 4680 N N . GLY B 1 198 ? -3.068 36.312 2.92 1 97.12 198 GLY B N 1
ATOM 4681 C CA . GLY B 1 198 ? -3.193 37.75 3.004 1 97.12 198 GLY B CA 1
ATOM 4682 C C . GLY B 1 198 ? -4.559 38.25 2.576 1 97.12 198 GLY B C 1
ATOM 4683 O O . GLY B 1 198 ? -5.117 39.156 3.207 1 97.12 198 GLY B O 1
ATOM 4684 N N . ASN B 1 199 ? -5.074 37.688 1.529 1 97.06 199 ASN B N 1
ATOM 4685 C CA . ASN B 1 199 ? -6.398 38.062 1.05 1 97.06 199 ASN B CA 1
ATOM 4686 C C . ASN B 1 199 ? -7.473 37.781 2.096 1 97.06 199 ASN B C 1
ATOM 4688 O O . ASN B 1 199 ? -8.398 38.594 2.271 1 97.06 199 ASN B O 1
ATOM 4692 N N . ILE B 1 200 ? -7.359 36.688 2.742 1 97.88 200 ILE B N 1
ATOM 4693 C CA . ILE B 1 200 ? -8.32 36.312 3.775 1 97.88 200 ILE B CA 1
ATOM 4694 C C . ILE B 1 200 ? -8.227 37.281 4.949 1 97.88 200 ILE B C 1
ATOM 4696 O O . ILE B 1 200 ? -9.242 37.75 5.477 1 97.88 200 ILE B O 1
ATOM 4700 N N . ILE B 1 201 ? -7.027 37.656 5.348 1 97.62 201 ILE B N 1
ATOM 4701 C CA . ILE B 1 201 ? -6.809 38.594 6.445 1 97.62 201 ILE B CA 1
ATOM 4702 C C . ILE B 1 201 ? -7.41 39.938 6.094 1 97.62 201 ILE B C 1
ATOM 4704 O O . ILE B 1 201 ? -8.102 40.562 6.914 1 97.62 201 ILE B O 1
ATOM 4708 N N . LYS B 1 202 ? -7.172 40.344 4.875 1 96.38 202 LYS B N 1
ATOM 4709 C CA . LYS B 1 202 ? -7.688 41.625 4.426 1 96.38 202 LYS B CA 1
ATOM 4710 C C . LYS B 1 202 ? -9.211 41.656 4.469 1 96.38 202 LYS B C 1
ATOM 4712 O O . LYS B 1 202 ? -9.805 42.656 4.895 1 96.38 202 LYS B O 1
ATOM 4717 N N . LYS B 1 203 ? -9.812 40.625 4.074 1 97.25 203 LYS B N 1
ATOM 4718 C CA . LYS B 1 203 ? -11.266 40.531 3.977 1 97.25 203 LYS B CA 1
ATOM 4719 C C . LYS B 1 203 ? -11.906 40.406 5.355 1 97.25 203 LYS B C 1
ATOM 4721 O O . LYS B 1 203 ? -13 40.938 5.594 1 97.25 203 LYS B O 1
ATOM 4726 N N . THR B 1 204 ? -11.273 39.688 6.254 1 97.25 204 THR B N 1
ATOM 4727 C CA . THR B 1 204 ? -11.859 39.406 7.562 1 97.25 204 THR B CA 1
ATOM 4728 C C . THR B 1 204 ? -11.406 40.469 8.586 1 97.25 204 THR B C 1
ATOM 4730 O O . THR B 1 204 ? -12.023 40.594 9.648 1 97.25 204 THR B O 1
ATOM 4733 N N . LYS B 1 205 ? -10.258 41.062 8.336 1 96.5 205 LYS B N 1
ATOM 4734 C CA . LYS B 1 205 ? -9.594 42 9.258 1 96.5 205 LYS B CA 1
ATOM 4735 C C . LYS B 1 205 ? -9.133 41.25 10.523 1 96.5 205 LYS B C 1
ATOM 4737 O O . LYS B 1 205 ? -8.922 41.875 11.562 1 96.5 205 LYS B O 1
ATOM 4742 N N . ILE B 1 206 ? -9.039 39.969 10.406 1 97.12 206 ILE B N 1
ATOM 4743 C CA . ILE B 1 206 ? -8.531 39.156 11.508 1 97.12 206 ILE B CA 1
ATOM 4744 C C . ILE B 1 206 ? -7.066 38.812 11.266 1 97.12 206 ILE B C 1
ATOM 4746 O O . ILE B 1 206 ? -6.727 38.156 10.281 1 97.12 206 ILE B O 1
ATOM 4750 N N . ILE B 1 207 ? -6.191 39.344 12.094 1 97.62 207 ILE B N 1
ATOM 4751 C CA . ILE B 1 207 ? -4.801 38.906 12.07 1 97.62 207 ILE B CA 1
ATOM 4752 C C . ILE B 1 207 ? -4.637 37.656 12.922 1 97.62 207 ILE B C 1
ATOM 4754 O O . ILE B 1 207 ? -4.824 37.688 14.141 1 97.62 207 ILE B O 1
ATOM 4758 N N . PRO B 1 208 ? -4.301 36.562 12.359 1 98.19 208 PRO B N 1
ATOM 4759 C CA . PRO B 1 208 ? -4.211 35.312 13.141 1 98.19 208 PRO B CA 1
ATOM 4760 C C . PRO B 1 208 ? -3.004 35.281 14.07 1 98.19 208 PRO B C 1
ATOM 4762 O O . PRO B 1 208 ? -2.074 36.094 13.906 1 98.19 208 PRO B O 1
ATOM 4765 N N . ASP B 1 209 ? -3.078 34.406 15.039 1 98.44 209 ASP B N 1
ATOM 4766 C CA . ASP B 1 209 ? -1.949 34.188 15.938 1 98.44 209 ASP B CA 1
ATOM 4767 C C . ASP B 1 209 ? -0.843 33.406 15.242 1 98.44 209 ASP B C 1
ATOM 4769 O O . ASP B 1 209 ? 0.34 33.594 15.531 1 98.44 209 ASP B O 1
ATOM 4773 N N . TYR B 1 210 ? -1.263 32.5 14.305 1 98.56 210 TYR B N 1
ATOM 4774 C CA . TYR B 1 210 ? -0.332 31.609 13.625 1 98.56 210 TYR B CA 1
ATOM 4775 C C . TYR B 1 210 ? -0.559 31.625 12.117 1 98.56 210 TYR B C 1
ATOM 4777 O O . TYR B 1 210 ? -1.697 31.734 11.656 1 98.56 210 TYR B O 1
ATOM 4785 N N . ILE B 1 211 ? 0.49 31.516 11.383 1 98.75 211 ILE B N 1
ATOM 4786 C CA . ILE B 1 211 ? 0.459 31.078 9.984 1 98.75 211 ILE B CA 1
ATOM 4787 C C . ILE B 1 211 ? 1.296 29.812 9.82 1 98.75 211 ILE B C 1
ATOM 4789 O O . ILE B 1 211 ? 2.51 29.828 10.031 1 98.75 211 ILE B O 1
ATOM 4793 N N . ASN B 1 212 ? 0.642 28.734 9.539 1 98.81 212 ASN B N 1
ATOM 4794 C CA . ASN B 1 212 ? 1.311 27.469 9.25 1 98.81 212 ASN B CA 1
ATOM 4795 C C . ASN B 1 212 ? 1.419 27.219 7.75 1 98.81 212 ASN B C 1
ATOM 4797 O O . ASN B 1 212 ? 0.426 26.891 7.098 1 98.81 212 ASN B O 1
ATOM 4801 N N . ILE B 1 213 ? 2.621 27.312 7.234 1 98.5 213 ILE B N 1
ATOM 4802 C CA . ILE B 1 213 ? 2.787 27.281 5.785 1 98.5 213 ILE B CA 1
ATOM 4803 C C . ILE B 1 213 ? 2.945 25.844 5.309 1 98.5 213 ILE B C 1
ATOM 4805 O O . ILE B 1 213 ? 3.258 25.594 4.141 1 98.5 213 ILE B O 1
ATOM 4809 N N . GLY B 1 214 ? 2.787 24.875 6.191 1 98 214 GLY B N 1
ATOM 4810 C CA . GLY B 1 214 ? 2.76 23.469 5.832 1 98 214 GLY B CA 1
ATOM 4811 C C . GLY B 1 214 ? 4.121 22.938 5.434 1 98 214 GLY B C 1
ATOM 4812 O O . GLY B 1 214 ? 5.148 23.391 5.926 1 98 214 GLY B O 1
ATOM 4813 N N . GLY B 1 215 ? 4.031 21.766 4.738 1 97.44 215 GLY B N 1
ATOM 4814 C CA . GLY B 1 215 ? 5.23 21.109 4.242 1 97.44 215 GLY B CA 1
ATOM 4815 C C . GLY B 1 215 ? 5.523 21.438 2.787 1 97.44 215 GLY B C 1
ATOM 4816 O O . GLY B 1 215 ? 5.309 22.562 2.34 1 97.44 215 GLY B O 1
ATOM 4817 N N . GLY B 1 216 ? 6.207 20.469 2.189 1 97.06 216 GLY B N 1
ATOM 4818 C CA . GLY B 1 216 ? 6.461 20.609 0.764 1 97.06 216 GLY B CA 1
ATOM 4819 C C . GLY B 1 216 ? 7.922 20.859 0.44 1 97.06 216 GLY B C 1
ATOM 4820 O O . GLY B 1 216 ? 8.336 20.719 -0.71 1 97.06 216 GLY B O 1
ATOM 4821 N N . PHE B 1 217 ? 8.719 21.188 1.457 1 98.25 217 PHE B N 1
ATOM 4822 C CA . PHE B 1 217 ? 10.133 21.438 1.215 1 98.25 217 PHE B CA 1
ATOM 4823 C C . PHE B 1 217 ? 10.797 20.219 0.567 1 98.25 217 PHE B C 1
ATOM 4825 O O . PHE B 1 217 ? 10.633 19.094 1.04 1 98.25 217 PHE B O 1
ATOM 4832 N N . PRO B 1 218 ? 11.508 20.422 -0.468 1 97.69 218 PRO B N 1
ATOM 4833 C CA . PRO B 1 218 ? 11.984 19.312 -1.292 1 97.69 218 PRO B CA 1
ATOM 4834 C C . PRO B 1 218 ? 13.281 18.688 -0.759 1 97.69 218 PRO B C 1
ATOM 4836 O O . PRO B 1 218 ? 13.977 19.312 0.046 1 97.69 218 PRO B O 1
ATOM 4839 N N . ALA B 1 219 ? 13.5 17.516 -1.091 1 96.94 219 ALA B N 1
ATOM 4840 C CA . ALA B 1 219 ? 14.797 16.844 -0.994 1 96.94 219 ALA B CA 1
ATOM 4841 C C . ALA B 1 219 ? 15.43 16.672 -2.373 1 96.94 219 ALA B C 1
ATOM 4843 O O . ALA B 1 219 ? 14.805 16.969 -3.391 1 96.94 219 ALA B O 1
ATOM 4844 N N . ILE B 1 220 ? 16.703 16.297 -2.406 1 96 220 ILE B N 1
ATOM 4845 C CA . ILE B 1 220 ? 17.406 16.109 -3.666 1 96 220 ILE B CA 1
ATOM 4846 C C . ILE B 1 220 ? 17.25 14.68 -4.156 1 96 220 ILE B C 1
ATOM 4848 O O . ILE B 1 220 ? 17.344 13.734 -3.371 1 96 220 ILE B O 1
ATOM 4852 N N . TYR B 1 221 ? 16.906 14.5 -5.395 1 95.25 221 TYR B N 1
ATOM 4853 C CA . TYR B 1 221 ? 16.859 13.234 -6.117 1 95.25 221 TYR B CA 1
ATOM 4854 C C . TYR B 1 221 ? 17.594 13.344 -7.449 1 95.25 221 TYR B C 1
ATOM 4856 O O . TYR B 1 221 ? 17.859 14.445 -7.934 1 95.25 221 TYR B O 1
ATOM 4864 N N . PRO B 1 222 ? 17.906 12.227 -8.086 1 93.88 222 PRO B N 1
ATOM 4865 C CA . PRO B 1 222 ? 18.703 12.25 -9.328 1 93.88 222 PRO B CA 1
ATOM 4866 C C . PRO B 1 222 ? 18.078 13.141 -10.398 1 93.88 222 PRO B C 1
ATOM 4868 O O . PRO B 1 222 ? 18.781 13.891 -11.078 1 93.88 222 PRO B O 1
ATOM 4871 N N . ASN B 1 223 ? 16.812 13.148 -10.523 1 92.25 223 ASN B N 1
ATOM 4872 C CA . ASN B 1 223 ? 16.172 13.914 -11.586 1 92.25 223 ASN B CA 1
ATOM 4873 C C . ASN B 1 223 ? 15.352 15.07 -11.023 1 92.25 223 ASN B C 1
ATOM 4875 O O . ASN B 1 223 ? 14.555 15.68 -11.742 1 92.25 223 ASN B O 1
ATOM 4879 N N . LEU B 1 224 ? 15.469 15.367 -9.773 1 93.12 224 LEU B N 1
ATOM 4880 C CA . LEU B 1 224 ? 14.758 16.438 -9.078 1 93.12 224 LEU B CA 1
ATOM 4881 C C . LEU B 1 224 ? 15.688 17.203 -8.148 1 93.12 224 LEU B C 1
ATOM 4883 O O . LEU B 1 224 ? 15.703 16.953 -6.938 1 93.12 224 LEU B O 1
ATOM 4887 N N . VAL B 1 225 ? 16.375 18.109 -8.742 1 93.5 225 VAL B N 1
ATOM 4888 C CA . VAL B 1 225 ? 17.328 18.922 -7.961 1 93.5 225 VAL B CA 1
ATOM 4889 C C . VAL B 1 225 ? 16.703 20.281 -7.641 1 93.5 225 VAL B C 1
ATOM 4891 O O . VAL B 1 225 ? 16.562 21.125 -8.523 1 93.5 225 VAL B O 1
ATOM 4894 N N . PRO B 1 226 ? 16.422 20.5 -6.391 1 94.62 226 PRO B N 1
ATOM 4895 C CA . PRO B 1 226 ? 15.781 21.766 -6.047 1 94.62 226 PRO B CA 1
ATOM 4896 C C . PRO B 1 226 ? 16.781 22.922 -5.891 1 94.62 226 PRO B C 1
ATOM 4898 O O . PRO B 1 226 ? 17.984 22.688 -5.809 1 94.62 226 PRO B O 1
ATOM 4901 N N . GLN B 1 227 ? 16.219 24.156 -5.867 1 93.88 227 GLN B N 1
ATOM 4902 C CA . GLN B 1 227 ? 17 25.297 -5.414 1 93.88 227 GLN B CA 1
ATOM 4903 C C . GLN B 1 227 ? 17.422 25.141 -3.953 1 93.88 227 GLN B C 1
ATOM 4905 O O . GLN B 1 227 ? 16.828 24.344 -3.223 1 93.88 227 GLN B O 1
ATOM 4910 N N . PRO B 1 228 ? 18.469 25.922 -3.619 1 94.81 228 PRO B N 1
ATOM 4911 C CA . PRO B 1 228 ? 18.812 25.906 -2.197 1 94.81 228 PRO B CA 1
ATOM 4912 C C . PRO B 1 228 ? 17.641 26.266 -1.294 1 94.81 228 PRO B C 1
ATOM 4914 O O . PRO B 1 228 ? 16.844 27.141 -1.628 1 94.81 228 PRO B O 1
ATOM 4917 N N . LEU B 1 229 ? 17.547 25.641 -0.152 1 97.19 229 LEU B N 1
ATOM 4918 C CA . LEU B 1 229 ? 16.438 25.844 0.786 1 97.19 229 LEU B CA 1
ATOM 4919 C C . LEU B 1 229 ? 16.406 27.297 1.26 1 97.19 229 LEU B C 1
ATOM 4921 O O . LEU B 1 229 ? 15.328 27.812 1.577 1 97.19 229 LEU B O 1
ATOM 4925 N N . GLU B 1 230 ? 17.5 27.938 1.252 1 96.69 230 GLU B N 1
ATOM 4926 C CA . GLU B 1 230 ? 17.562 29.344 1.647 1 96.69 230 GLU B CA 1
ATOM 4927 C C . GLU B 1 230 ? 16.656 30.203 0.771 1 96.69 230 GLU B C 1
ATOM 4929 O O . GLU B 1 230 ? 16.078 31.188 1.242 1 96.69 230 GLU B O 1
ATOM 4934 N N . ASN B 1 231 ? 16.609 29.797 -0.463 1 97.56 231 ASN B N 1
ATOM 4935 C CA . ASN B 1 231 ? 15.75 30.531 -1.372 1 97.56 231 ASN B CA 1
ATOM 4936 C C . ASN B 1 231 ? 14.281 30.406 -0.975 1 97.56 231 ASN B C 1
ATOM 4938 O O . ASN B 1 231 ? 13.508 31.359 -1.137 1 97.56 231 ASN B O 1
ATOM 4942 N N . TYR B 1 232 ? 13.898 29.281 -0.521 1 98.12 232 TYR B N 1
ATOM 4943 C CA . TYR B 1 232 ? 12.539 29.078 -0.022 1 98.12 232 TYR B CA 1
ATOM 4944 C C . TYR B 1 232 ? 12.273 29.953 1.194 1 98.12 232 TYR B C 1
ATOM 4946 O O . TYR B 1 232 ? 11.258 30.656 1.257 1 98.12 232 TYR B O 1
ATOM 4954 N N . PHE B 1 233 ? 13.195 29.984 2.135 1 98.38 233 PHE B N 1
ATOM 4955 C CA . PHE B 1 233 ? 13.047 30.766 3.361 1 98.38 233 PHE B CA 1
ATOM 4956 C C . PHE B 1 233 ? 12.977 32.25 3.055 1 98.38 233 PHE B C 1
ATOM 4958 O O . PHE B 1 233 ? 12.164 32.969 3.639 1 98.38 233 PHE B O 1
ATOM 4965 N N . GLU B 1 234 ? 13.773 32.625 2.109 1 98 234 GLU B N 1
ATOM 4966 C CA . GLU B 1 234 ? 13.789 34.031 1.728 1 98 234 GLU B CA 1
ATOM 4967 C C . GLU B 1 234 ? 12.477 34.438 1.073 1 98 234 GLU B C 1
ATOM 4969 O O . GLU B 1 234 ? 11.945 35.5 1.359 1 98 234 GLU B O 1
ATOM 4974 N N . GLU B 1 235 ? 12.008 33.562 0.21 1 98.06 235 GLU B N 1
ATOM 4975 C CA . GLU B 1 235 ? 10.734 33.844 -0.449 1 98.06 235 GLU B CA 1
ATOM 4976 C C . GLU B 1 235 ? 9.594 33.938 0.564 1 98.06 235 GLU B C 1
ATOM 4978 O O . GLU B 1 235 ? 8.727 34.812 0.456 1 98.06 235 GLU B O 1
ATOM 4983 N N . ILE B 1 236 ? 9.586 33.094 1.525 1 98.31 236 ILE B N 1
ATOM 4984 C CA . ILE B 1 236 ? 8.578 33.062 2.578 1 98.31 236 ILE B CA 1
ATOM 4985 C C . ILE B 1 236 ? 8.664 34.344 3.404 1 98.31 236 ILE B C 1
ATOM 4987 O O . ILE B 1 236 ? 7.652 35.031 3.635 1 98.31 236 ILE B O 1
ATOM 4991 N N . LYS B 1 237 ? 9.883 34.75 3.797 1 97.44 237 LYS B N 1
ATOM 4992 C CA . LYS B 1 237 ? 10.102 35.938 4.582 1 97.44 237 LYS B CA 1
ATOM 4993 C C . LYS B 1 237 ? 9.625 37.188 3.83 1 97.44 237 LYS B C 1
ATOM 4995 O O . LYS B 1 237 ? 8.93 38.031 4.398 1 97.44 237 LYS B O 1
ATOM 5000 N N . LYS B 1 238 ? 10.016 37.219 2.6 1 97.75 238 LYS B N 1
ATOM 5001 C CA . LYS B 1 238 ? 9.633 38.344 1.76 1 97.75 238 LYS B CA 1
ATOM 5002 C C . LYS B 1 238 ? 8.109 38.438 1.623 1 97.75 238 LYS B C 1
ATOM 5004 O O . LYS B 1 238 ? 7.539 39.531 1.729 1 97.75 238 LYS B O 1
ATOM 5009 N N . SER B 1 239 ? 7.484 37.344 1.405 1 97.94 239 SER B N 1
ATOM 5010 C CA . SER B 1 239 ? 6.039 37.312 1.209 1 97.94 239 SER B CA 1
ATOM 5011 C C . SER B 1 239 ? 5.297 37.719 2.477 1 97.94 239 SER B C 1
ATOM 5013 O O . SER B 1 239 ? 4.277 38.406 2.41 1 97.94 239 SER B O 1
ATOM 5015 N N . LEU B 1 240 ? 5.789 37.312 3.598 1 97.5 240 LEU B N 1
ATOM 5016 C CA . LEU B 1 240 ? 5.176 37.656 4.871 1 97.5 240 LEU B CA 1
ATOM 5017 C C . LEU B 1 240 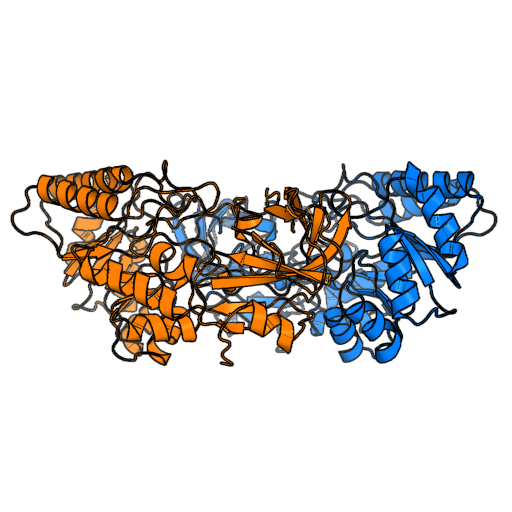? 5.32 39.156 5.141 1 97.5 240 LEU B C 1
ATOM 5019 O O . LEU B 1 240 ? 4.383 39.812 5.617 1 97.5 240 LEU B O 1
ATOM 5023 N N . THR B 1 241 ? 6.496 39.688 4.828 1 96.56 241 THR B N 1
ATOM 5024 C CA . THR B 1 241 ? 6.746 41.094 4.996 1 96.56 241 THR B CA 1
ATOM 5025 C C . THR B 1 241 ? 5.805 41.938 4.121 1 96.56 241 THR B C 1
ATOM 5027 O O . THR B 1 241 ? 5.312 42.969 4.543 1 96.56 241 THR B O 1
ATOM 5030 N N . ASN B 1 242 ? 5.551 41.406 3.016 1 96.56 242 ASN B N 1
ATOM 5031 C CA . ASN B 1 242 ? 4.719 42.094 2.041 1 96.56 242 ASN B CA 1
ATOM 5032 C C . ASN B 1 242 ? 3.264 42.188 2.498 1 96.56 242 ASN B C 1
ATOM 5034 O O . ASN B 1 242 ? 2.48 42.969 1.954 1 96.56 242 ASN B O 1
ATOM 5038 N N . LEU B 1 243 ? 2.9 41.375 3.469 1 96.31 243 LEU B N 1
ATOM 5039 C CA . LEU B 1 243 ? 1.535 41.438 3.982 1 96.31 243 LEU B CA 1
ATOM 5040 C C . LEU B 1 243 ? 1.315 42.719 4.781 1 96.31 243 LEU B C 1
ATOM 5042 O O . LEU B 1 243 ? 0.174 43.125 4.996 1 96.31 243 LEU B O 1
ATOM 5046 N N . GLU B 1 244 ? 2.33 43.375 5.32 1 95.31 244 GLU B N 1
ATOM 5047 C CA . GLU B 1 244 ? 2.281 44.625 6.051 1 95.31 244 GLU B CA 1
ATOM 5048 C C . GLU B 1 244 ? 1.304 44.562 7.219 1 95.31 244 GLU B C 1
ATOM 5050 O O . GLU B 1 244 ? 0.438 45.438 7.367 1 95.31 244 GLU B O 1
ATOM 5055 N N . LEU B 1 245 ? 1.516 43.531 7.988 1 95.31 245 LEU B N 1
ATOM 5056 C CA . LEU B 1 245 ? 0.646 43.344 9.141 1 95.31 245 LEU B CA 1
ATOM 5057 C C . LEU B 1 245 ? 1.181 44.094 10.352 1 95.31 245 LEU B C 1
ATOM 5059 O O . LEU B 1 245 ? 2.393 44.281 10.492 1 95.31 245 LEU B O 1
ATOM 5063 N N . GLU B 1 246 ? 0.327 44.562 11.164 1 91.94 246 GLU B N 1
ATOM 5064 C CA . GLU B 1 246 ? 0.706 45.281 12.375 1 91.94 246 GLU B CA 1
ATOM 5065 C C . GLU B 1 246 ? 1.526 44.406 13.312 1 91.94 246 GLU B C 1
ATOM 5067 O O . GLU B 1 246 ? 2.473 44.875 13.945 1 91.94 246 GLU B O 1
ATOM 5072 N N . LYS B 1 247 ? 1.082 43.219 13.43 1 91.62 247 LYS B N 1
ATOM 5073 C CA . LYS B 1 247 ? 1.768 42.188 14.203 1 91.62 247 LYS B CA 1
ATOM 5074 C C . LYS B 1 247 ? 1.969 40.938 13.383 1 91.62 247 LYS B C 1
ATOM 5076 O O . LYS B 1 247 ? 1.022 40.406 12.781 1 91.62 247 LYS B O 1
ATOM 5081 N N . LEU B 1 248 ? 3.174 40.562 13.398 1 91.44 248 LEU B N 1
ATOM 5082 C CA . LEU B 1 248 ? 3.457 39.344 12.617 1 91.44 248 LEU B CA 1
ATOM 5083 C C . LEU B 1 248 ? 3.033 38.094 13.367 1 91.44 248 LEU B C 1
ATOM 5085 O O . LEU B 1 248 ? 3.447 37.875 14.508 1 91.44 248 LEU B O 1
ATOM 5089 N N . PRO B 1 249 ? 2.207 37.281 12.789 1 97.06 249 PRO B N 1
ATOM 5090 C CA . PRO B 1 249 ? 1.854 36 13.398 1 97.06 249 PRO B CA 1
ATOM 5091 C C . PRO B 1 249 ? 3.064 35.094 13.594 1 97.06 249 PRO B C 1
ATOM 5093 O O . PRO B 1 249 ? 4.082 35.25 12.922 1 97.06 249 PRO B O 1
ATOM 5096 N N . GLU B 1 250 ? 2.971 34.219 14.578 1 98 250 GLU B N 1
ATOM 5097 C CA . GLU B 1 250 ? 3.99 33.156 14.68 1 98 250 GLU B CA 1
ATOM 5098 C C . GLU B 1 250 ? 3.975 32.25 13.445 1 98 250 GLU B C 1
ATOM 5100 O O . GLU B 1 250 ? 2.922 31.75 13.055 1 98 250 GLU B O 1
ATOM 5105 N N . LEU B 1 251 ? 5.117 32.125 12.836 1 98.56 251 LEU B N 1
ATOM 5106 C CA . LEU B 1 251 ? 5.238 31.312 11.617 1 98.56 251 LEU B CA 1
ATOM 5107 C C . LEU B 1 251 ? 5.59 29.875 11.953 1 98.56 251 LEU B C 1
ATOM 5109 O O . LEU B 1 251 ? 6.477 29.609 12.766 1 98.56 251 LEU B O 1
ATOM 5113 N N . LEU B 1 252 ? 4.824 28.922 11.367 1 98.75 252 LEU B N 1
ATOM 5114 C CA . LEU B 1 252 ? 5.066 27.5 11.516 1 98.75 252 LEU B CA 1
ATOM 5115 C C . LEU B 1 252 ? 5.309 26.844 10.164 1 98.75 252 LEU B C 1
ATOM 5117 O O . LEU B 1 252 ? 4.746 27.266 9.156 1 98.75 252 LEU B O 1
ATOM 5121 N N . CYS B 1 253 ? 6.164 25.859 10.086 1 98.81 253 CYS B N 1
ATOM 5122 C CA . CYS B 1 253 ? 6.305 24.984 8.93 1 98.81 253 CYS B CA 1
ATOM 5123 C C . CYS B 1 253 ? 6.316 23.516 9.344 1 98.81 253 CYS B C 1
ATOM 5125 O O . CYS B 1 253 ? 6.477 23.203 10.523 1 98.81 253 CYS B O 1
ATOM 5127 N N . GLU B 1 254 ? 6.086 22.641 8.383 1 98.75 254 GLU B N 1
ATOM 5128 C CA . GLU B 1 254 ? 5.984 21.219 8.664 1 98.75 254 GLU B CA 1
ATOM 5129 C C . GLU B 1 254 ? 6.898 20.406 7.742 1 98.75 254 GLU B C 1
ATOM 5131 O O . GLU B 1 254 ? 6.438 19.531 7.02 1 98.75 254 GLU B O 1
ATOM 5136 N N . PRO B 1 255 ? 8.195 20.672 7.816 1 98.69 255 PRO B N 1
ATOM 5137 C CA . PRO B 1 255 ? 9.094 19.906 6.949 1 98.69 255 PRO B CA 1
ATOM 5138 C C . PRO B 1 255 ? 9.195 18.438 7.348 1 98.69 255 PRO B C 1
ATOM 5140 O O . PRO B 1 255 ? 9.477 18.125 8.508 1 98.69 255 PRO B O 1
ATOM 5143 N N . GLY B 1 256 ? 8.867 17.516 6.43 1 98.38 256 GLY B N 1
ATOM 5144 C CA . GLY B 1 256 ? 9.078 16.078 6.598 1 98.38 256 GLY B CA 1
ATOM 5145 C C . GLY B 1 256 ? 10.164 15.531 5.695 1 98.38 256 GLY B C 1
ATOM 5146 O O . GLY B 1 256 ? 11.289 15.281 6.145 1 98.38 256 GLY B O 1
ATOM 5147 N N . ARG B 1 257 ? 9.883 15.555 4.41 1 98.12 257 ARG B N 1
ATOM 5148 C CA . ARG B 1 257 ? 10.789 15.031 3.398 1 98.12 257 ARG B CA 1
ATOM 5149 C C . ARG B 1 257 ? 12.164 15.688 3.5 1 98.12 257 ARG B C 1
ATOM 5151 O O . ARG B 1 257 ? 13.188 15 3.527 1 98.12 257 ARG B O 1
ATOM 5158 N N . ALA B 1 258 ? 12.195 16.969 3.643 1 98.38 258 ALA B N 1
ATOM 5159 C CA . ALA B 1 258 ? 13.453 17.719 3.668 1 98.38 258 ALA B CA 1
ATOM 5160 C C . ALA B 1 258 ? 14.297 17.312 4.875 1 98.38 258 ALA B C 1
ATOM 5162 O O . ALA B 1 258 ? 15.531 17.359 4.816 1 98.38 258 ALA B O 1
ATOM 5163 N N . ILE B 1 259 ? 13.617 16.875 5.895 1 98.69 259 ILE B N 1
ATOM 5164 C CA . ILE B 1 259 ? 14.336 16.578 7.129 1 98.69 259 ILE B CA 1
ATOM 5165 C C . ILE B 1 259 ? 14.875 15.148 7.082 1 98.69 259 ILE B C 1
ATOM 5167 O O . ILE B 1 259 ? 15.992 14.883 7.527 1 98.69 259 ILE B O 1
ATOM 5171 N N . VAL B 1 260 ? 14.086 14.219 6.453 1 98.81 260 VAL B N 1
ATOM 5172 C CA . VAL B 1 260 ? 14.477 12.844 6.75 1 98.81 260 VAL B CA 1
ATOM 5173 C C . VAL B 1 260 ? 14.828 12.117 5.453 1 98.81 260 VAL B C 1
ATOM 5175 O O . VAL B 1 260 ? 15.383 11.016 5.484 1 98.81 260 VAL B O 1
ATOM 5178 N N . ALA B 1 261 ? 14.57 12.609 4.289 1 98.5 261 ALA B N 1
ATOM 5179 C CA . ALA B 1 261 ? 14.727 11.875 3.041 1 98.5 261 ALA B CA 1
ATOM 5180 C C . ALA B 1 261 ? 16.141 11.312 2.906 1 98.5 261 ALA B C 1
ATOM 5182 O O . ALA B 1 261 ? 16.312 10.133 2.592 1 98.5 261 ALA B O 1
ATOM 5183 N N . GLU B 1 262 ? 17.141 12.109 3.209 1 97.75 262 GLU B N 1
ATOM 5184 C CA . GLU B 1 262 ? 18.531 11.742 2.977 1 97.75 262 GLU B CA 1
ATOM 5185 C C . GLU B 1 262 ? 19.016 10.727 4.012 1 97.75 262 GLU B C 1
ATOM 5187 O O . GLU B 1 262 ? 20.047 10.086 3.826 1 97.75 262 GLU B O 1
ATOM 5192 N N . SER B 1 263 ? 18.25 10.594 5.066 1 98.62 263 SER B N 1
ATOM 5193 C CA . SER B 1 263 ? 18.719 9.828 6.215 1 98.62 263 SER B CA 1
ATOM 5194 C C . SER B 1 263 ? 18.5 8.336 6.016 1 98.62 263 SER B C 1
ATOM 5196 O O . SER B 1 263 ? 19.047 7.516 6.754 1 98.62 263 SER B O 1
ATOM 5198 N N . GLY B 1 264 ? 17.672 7.961 5.078 1 98.62 264 GLY B N 1
ATOM 5199 C CA . GLY B 1 264 ? 17.312 6.559 4.934 1 98.62 264 GLY B CA 1
ATOM 5200 C C . GLY B 1 264 ? 17.766 5.961 3.615 1 98.62 264 GLY B C 1
ATOM 5201 O O . GLY B 1 264 ? 17.859 6.664 2.607 1 98.62 264 GLY B O 1
ATOM 5202 N N . SER B 1 265 ? 18.062 4.707 3.582 1 98.56 265 SER B N 1
ATOM 5203 C CA . SER B 1 265 ? 18.312 3.951 2.357 1 98.56 265 SER B CA 1
ATOM 5204 C C . SER B 1 265 ? 17.844 2.504 2.502 1 98.56 265 SER B C 1
ATOM 5206 O O . SER B 1 265 ? 17.688 2.006 3.619 1 98.56 265 SER B O 1
ATOM 5208 N N . THR B 1 266 ? 17.531 1.893 1.413 1 98.69 266 THR B N 1
ATOM 5209 C CA . THR B 1 266 ? 17.172 0.479 1.356 1 98.69 266 THR B CA 1
ATOM 5210 C C . THR B 1 266 ? 18.203 -0.308 0.555 1 98.69 266 THR B C 1
ATOM 5212 O O . THR B 1 266 ? 18.594 0.1 -0.544 1 98.69 266 THR B O 1
ATOM 5215 N N . ILE B 1 267 ? 18.703 -1.363 1.141 1 98.75 267 ILE B N 1
ATOM 5216 C CA . ILE B 1 267 ? 19.594 -2.281 0.443 1 98.75 267 ILE B CA 1
ATOM 5217 C C . ILE B 1 267 ? 18.797 -3.48 -0.074 1 98.75 267 ILE B C 1
ATOM 5219 O O . ILE B 1 267 ? 18.141 -4.18 0.702 1 98.75 267 ILE B O 1
ATOM 5223 N N . VAL B 1 268 ? 18.891 -3.635 -1.376 1 98.69 268 VAL B N 1
ATOM 5224 C CA . VAL B 1 268 ? 18.172 -4.746 -2.006 1 98.69 268 VAL B CA 1
ATOM 5225 C C . VAL B 1 268 ? 19.188 -5.684 -2.67 1 98.69 268 VAL B C 1
ATOM 5227 O O . VAL B 1 268 ? 20.328 -5.312 -2.896 1 98.69 268 VAL B O 1
ATOM 5230 N N . ARG B 1 269 ? 18.75 -6.855 -2.889 1 98.5 269 ARG B N 1
ATOM 5231 C CA . ARG B 1 269 ? 19.547 -7.863 -3.588 1 98.5 269 ARG B CA 1
ATOM 5232 C C . ARG B 1 269 ? 18.875 -8.266 -4.898 1 98.5 269 ARG B C 1
ATOM 5234 O O . ARG B 1 269 ? 17.656 -8.391 -4.969 1 98.5 269 ARG B O 1
ATOM 5241 N N . VAL B 1 270 ? 19.703 -8.5 -5.973 1 98.5 270 VAL B N 1
ATOM 5242 C CA . VAL B 1 270 ? 19.188 -8.922 -7.273 1 98.5 270 VAL B CA 1
ATOM 5243 C C . VAL B 1 270 ? 18.906 -10.422 -7.262 1 98.5 270 VAL B C 1
ATOM 5245 O O . VAL B 1 270 ? 19.797 -11.227 -6.984 1 98.5 270 VAL B O 1
ATOM 5248 N N . ASN B 1 271 ? 17.656 -10.758 -7.559 1 98.5 271 ASN B N 1
ATOM 5249 C CA . ASN B 1 271 ? 17.281 -12.172 -7.637 1 98.5 271 ASN B CA 1
ATOM 5250 C C . ASN B 1 271 ? 17.375 -12.695 -9.07 1 98.5 271 ASN B C 1
ATOM 5252 O O . ASN B 1 271 ? 17.578 -13.891 -9.281 1 98.5 271 ASN B O 1
ATOM 5256 N N . LEU B 1 272 ? 17.188 -11.797 -10.016 1 98.56 272 LEU B N 1
ATOM 5257 C CA . LEU B 1 272 ? 17.203 -12.188 -11.422 1 98.56 272 LEU B CA 1
ATOM 5258 C C . LEU B 1 272 ? 17.391 -10.977 -12.32 1 98.56 272 LEU B C 1
ATOM 5260 O O . LEU B 1 272 ? 16.906 -9.883 -12.008 1 98.56 272 LEU B O 1
ATOM 5264 N N . ARG B 1 273 ? 18.125 -11.086 -13.359 1 98.06 273 ARG B N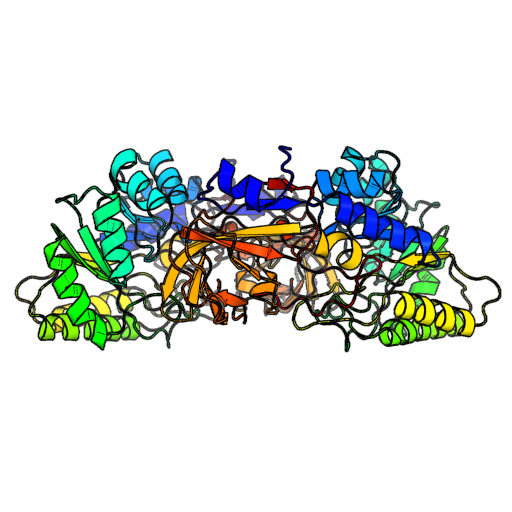 1
ATOM 5265 C CA . ARG B 1 273 ? 18.25 -10.07 -14.398 1 98.06 273 ARG B CA 1
ATOM 5266 C C . ARG B 1 273 ? 17.656 -10.547 -15.719 1 98.06 273 ARG B C 1
ATOM 5268 O O . ARG B 1 273 ? 17.953 -11.656 -16.172 1 98.06 273 ARG B O 1
ATOM 5275 N N . LYS B 1 274 ? 16.703 -9.867 -16.281 1 96.25 274 LYS B N 1
ATOM 5276 C CA . LYS B 1 274 ? 16.234 -10 -17.656 1 96.25 274 LYS B CA 1
ATOM 5277 C C . LYS B 1 274 ? 16.562 -8.758 -18.469 1 96.25 274 LYS B C 1
ATOM 5279 O O . LYS B 1 274 ? 15.805 -7.797 -18.484 1 96.25 274 LYS B O 1
ATOM 5284 N N . LYS B 1 275 ? 17.734 -8.789 -19.188 1 95.12 275 LYS B N 1
ATOM 5285 C CA . LYS B 1 275 ? 18.203 -7.629 -19.953 1 95.12 275 LYS B CA 1
ATOM 5286 C C . LYS B 1 275 ? 18.375 -6.414 -19.031 1 95.12 275 LYS B C 1
ATOM 5288 O O . LYS B 1 275 ? 19.125 -6.469 -18.062 1 95.12 275 LYS B O 1
ATOM 5293 N N . GLN B 1 276 ? 17.562 -5.383 -19.281 1 97.75 276 GLN B N 1
ATOM 5294 C CA . GLN B 1 276 ? 17.719 -4.164 -18.5 1 97.75 276 GLN B CA 1
ATOM 5295 C C . GLN B 1 276 ? 16.656 -4.082 -17.391 1 97.75 276 GLN B C 1
ATOM 5297 O O . GLN B 1 276 ? 16.328 -2.994 -16.922 1 97.75 276 GLN B O 1
ATOM 5302 N N . LYS B 1 277 ? 16.172 -5.242 -16.984 1 98.12 277 LYS B N 1
ATOM 5303 C CA . LYS B 1 277 ? 15.242 -5.352 -15.859 1 98.12 277 LYS B CA 1
ATOM 5304 C C . LYS B 1 277 ? 15.836 -6.211 -14.742 1 98.12 277 LYS B C 1
ATOM 5306 O O . LYS B 1 277 ? 16.266 -7.34 -14.984 1 98.12 277 LYS B O 1
ATOM 5311 N N . LEU B 1 278 ? 15.867 -5.641 -13.625 1 98.69 278 LEU B N 1
ATOM 5312 C CA . LEU B 1 278 ? 16.328 -6.387 -12.461 1 98.69 278 LEU B CA 1
ATOM 5313 C C . LEU B 1 278 ? 15.164 -6.73 -11.531 1 98.69 278 LEU B C 1
ATOM 5315 O O . LEU B 1 278 ? 14.344 -5.867 -11.219 1 98.69 278 LEU B O 1
ATOM 5319 N N . TYR B 1 279 ? 15.039 -8 -11.211 1 98.75 279 TYR B N 1
ATOM 5320 C CA . TYR B 1 279 ? 14.141 -8.445 -10.148 1 98.75 279 TYR B CA 1
ATOM 5321 C C . TYR B 1 279 ? 14.836 -8.383 -8.789 1 98.75 279 TYR B C 1
ATOM 5323 O O . TYR B 1 279 ? 15.82 -9.078 -8.555 1 98.75 279 TYR B O 1
ATOM 5331 N N . ILE B 1 280 ? 14.281 -7.531 -7.914 1 98.69 280 ILE B N 1
ATOM 5332 C CA . ILE B 1 280 ? 14.93 -7.316 -6.625 1 98.69 280 ILE B CA 1
ATOM 5333 C C . ILE B 1 280 ? 13.992 -7.75 -5.5 1 98.69 280 ILE B C 1
ATOM 5335 O O . ILE B 1 280 ? 12.812 -8.023 -5.738 1 98.69 280 ILE B O 1
ATOM 5339 N N . ASN B 1 281 ? 14.508 -7.816 -4.258 1 98.62 281 ASN B N 1
ATOM 5340 C CA . ASN B 1 281 ? 13.789 -8.461 -3.166 1 98.62 281 ASN B CA 1
ATOM 5341 C C . ASN B 1 281 ? 13 -7.445 -2.342 1 98.62 281 ASN B C 1
ATOM 5343 O O . ASN B 1 281 ? 12.562 -7.75 -1.232 1 98.62 281 ASN B O 1
ATOM 5347 N N . ASP B 1 282 ? 12.844 -6.211 -2.758 1 98.44 282 ASP B N 1
ATOM 5348 C CA . ASP B 1 282 ? 11.883 -5.215 -2.289 1 98.44 282 ASP B CA 1
ATOM 5349 C C . ASP B 1 282 ? 11.242 -4.473 -3.463 1 98.44 282 ASP B C 1
ATOM 5351 O O . ASP B 1 282 ? 11.641 -4.668 -4.613 1 98.44 282 ASP B O 1
ATOM 5355 N N . GLY B 1 283 ? 10.164 -3.762 -3.201 1 98.12 283 GLY B N 1
ATOM 5356 C CA . GLY B 1 283 ? 9.477 -3.111 -4.309 1 98.12 283 GLY B CA 1
ATOM 5357 C C . GLY B 1 283 ? 8.438 -2.107 -3.859 1 98.12 283 GLY B C 1
ATOM 5358 O O . GLY B 1 283 ? 8.547 -1.528 -2.777 1 98.12 283 GLY B O 1
ATOM 5359 N N . THR B 1 284 ? 7.461 -1.867 -4.715 1 97.19 284 THR B N 1
ATOM 5360 C CA . THR B 1 284 ? 6.441 -0.843 -4.516 1 97.19 284 THR B CA 1
ATOM 5361 C C . THR B 1 284 ? 5.551 -1.193 -3.326 1 97.19 284 THR B C 1
ATOM 5363 O O . THR B 1 284 ? 4.988 -0.306 -2.682 1 97.19 284 THR B O 1
ATOM 5366 N N . TYR B 1 285 ? 5.469 -2.479 -2.961 1 97.06 285 TYR B N 1
ATOM 5367 C CA . TYR B 1 285 ? 4.656 -2.906 -1.83 1 97.06 285 TYR B CA 1
ATOM 5368 C C . TYR B 1 285 ? 5.477 -2.938 -0.547 1 97.06 285 TYR B C 1
ATOM 5370 O O . TYR B 1 285 ? 4.945 -3.221 0.53 1 97.06 285 TYR B O 1
ATOM 5378 N N . GLY B 1 286 ? 6.77 -2.695 -0.684 1 97.25 286 GLY B N 1
ATOM 5379 C CA . GLY B 1 286 ? 7.668 -2.531 0.448 1 97.25 286 GLY B CA 1
ATOM 5380 C C . GLY B 1 286 ? 8.102 -1.094 0.661 1 97.25 286 GLY B C 1
ATOM 5381 O O . GLY B 1 286 ? 7.266 -0.193 0.75 1 97.25 286 GLY B O 1
ATOM 5382 N N . THR B 1 287 ? 9.406 -0.854 0.605 1 97.94 287 THR B N 1
ATOM 5383 C CA . THR B 1 287 ? 9.945 0.46 0.942 1 97.94 287 THR B CA 1
ATOM 5384 C C . THR B 1 287 ? 10.008 1.353 -0.295 1 97.94 287 THR B C 1
ATOM 5386 O O . THR B 1 287 ? 10.336 2.535 -0.198 1 97.94 287 THR B O 1
ATOM 5389 N N . LEU B 1 288 ? 9.617 0.859 -1.479 1 98.12 288 LEU B N 1
ATOM 5390 C CA . LEU B 1 288 ? 9.859 1.599 -2.713 1 98.12 288 LEU B CA 1
ATOM 5391 C C . LEU B 1 288 ? 8.547 2.029 -3.357 1 98.12 288 LEU B C 1
ATOM 5393 O O . LEU B 1 288 ? 8.43 2.043 -4.586 1 98.12 288 LEU B O 1
ATOM 5397 N N . PHE B 1 289 ? 7.566 2.354 -2.555 1 96.75 289 PHE B N 1
ATOM 5398 C CA . PHE B 1 289 ? 6.25 2.744 -3.053 1 96.75 289 PHE B CA 1
ATOM 5399 C C . PHE B 1 289 ? 6.367 3.906 -4.035 1 96.75 289 PHE B C 1
ATOM 5401 O O . PHE B 1 289 ? 5.859 3.832 -5.156 1 96.75 289 PHE B O 1
ATOM 5408 N N . ASP B 1 290 ? 7.117 4.965 -3.719 1 95.38 290 ASP B N 1
ATOM 5409 C CA . ASP B 1 290 ? 7.191 6.18 -4.523 1 95.38 290 ASP B CA 1
ATOM 5410 C C . ASP B 1 290 ? 7.965 5.938 -5.816 1 95.38 290 ASP B C 1
ATOM 5412 O O . ASP B 1 290 ? 7.855 6.711 -6.77 1 95.38 290 ASP B O 1
ATOM 5416 N N . ALA B 1 291 ? 8.781 4.906 -5.816 1 95.06 291 ALA B N 1
ATOM 5417 C CA . ALA B 1 291 ? 9.484 4.566 -7.055 1 95.06 291 ALA B CA 1
ATOM 5418 C C . ALA B 1 291 ? 8.516 4 -8.094 1 95.06 291 ALA B C 1
ATOM 5420 O O . ALA B 1 291 ? 8.797 4.043 -9.297 1 95.06 291 ALA B O 1
ATOM 5421 N N . GLY B 1 292 ? 7.473 3.35 -7.629 1 93 292 GLY B N 1
ATOM 5422 C CA . GLY B 1 292 ? 6.43 2.867 -8.523 1 93 292 GLY B CA 1
ATOM 5423 C C . GLY B 1 292 ? 5.398 3.926 -8.867 1 93 292 GLY B C 1
ATOM 5424 O O . GLY B 1 292 ? 5.164 4.211 -10.039 1 93 292 GLY B O 1
ATOM 5425 N N . THR B 1 293 ? 4.719 4.418 -7.879 1 83.81 293 THR B N 1
ATOM 5426 C CA . THR B 1 293 ? 3.779 5.535 -7.945 1 83.81 293 THR B CA 1
ATOM 5427 C C . THR B 1 293 ? 4.152 6.613 -6.934 1 83.81 293 THR B C 1
ATOM 5429 O O . THR B 1 293 ? 3.941 6.441 -5.73 1 83.81 293 THR B O 1
ATOM 5432 N N . PRO B 1 294 ? 4.699 7.773 -7.473 1 85.25 294 PRO B N 1
ATOM 5433 C CA . PRO B 1 294 ? 4.641 8.445 -8.773 1 85.25 294 PRO B CA 1
ATOM 5434 C C . PRO B 1 294 ? 5.887 8.203 -9.625 1 85.25 294 PRO B C 1
ATOM 5436 O O . PRO B 1 294 ? 6.199 9 -10.508 1 85.25 294 PRO B O 1
ATOM 5439 N N . ASN B 1 295 ? 6.75 7.32 -9.477 1 90.44 295 ASN B N 1
ATOM 5440 C CA . ASN B 1 295 ? 7.934 6.984 -10.258 1 90.44 295 ASN B CA 1
ATOM 5441 C C . ASN B 1 295 ? 9.117 7.875 -9.891 1 90.44 295 ASN B C 1
ATOM 5443 O O . ASN B 1 295 ? 9.789 8.414 -10.773 1 90.44 295 ASN B O 1
ATOM 5447 N N . MET B 1 296 ? 9.281 8.039 -8.664 1 92.62 296 MET B N 1
ATOM 5448 C CA . MET B 1 296 ? 10.477 8.727 -8.188 1 92.62 296 MET B CA 1
ATOM 5449 C C . MET B 1 296 ? 11.727 7.895 -8.453 1 92.62 296 MET B C 1
ATOM 5451 O O . MET B 1 296 ? 11.742 6.691 -8.18 1 92.62 296 MET B O 1
ATOM 5455 N N . VAL B 1 297 ? 12.711 8.57 -9.023 1 95.56 297 VAL B N 1
ATOM 5456 C CA . VAL B 1 297 ? 13.977 7.883 -9.25 1 95.56 297 VAL B CA 1
ATOM 5457 C C . VAL B 1 297 ? 14.914 8.109 -8.07 1 95.56 297 VAL B C 1
ATOM 5459 O O . VAL B 1 297 ? 15.234 9.258 -7.734 1 95.56 297 VAL B O 1
ATOM 5462 N N . TYR B 1 298 ? 15.305 7.055 -7.453 1 97.06 298 TYR B N 1
ATOM 5463 C CA . TYR B 1 298 ? 16.203 7.137 -6.305 1 97.06 298 TYR B CA 1
ATOM 5464 C C . TYR B 1 298 ? 17.656 6.945 -6.727 1 97.06 298 TYR B C 1
ATOM 5466 O O . TYR B 1 298 ? 17.938 6.246 -7.699 1 97.06 298 TYR B O 1
ATOM 5474 N N . PRO B 1 299 ? 18.578 7.656 -6.016 1 97.25 299 PRO B N 1
ATOM 5475 C CA . PRO B 1 299 ? 19.984 7.344 -6.285 1 97.25 299 PRO B CA 1
ATOM 5476 C C . PRO B 1 299 ? 20.344 5.898 -5.945 1 97.25 299 PRO B C 1
ATOM 5478 O O . PRO B 1 299 ? 19.906 5.379 -4.914 1 97.25 299 PRO B O 1
ATOM 5481 N N . SER B 1 300 ? 21.047 5.254 -6.863 1 97.38 300 SER B N 1
ATOM 5482 C CA . SER B 1 300 ? 21.375 3.842 -6.715 1 97.38 300 SER B CA 1
ATOM 5483 C C . SER B 1 300 ? 22.891 3.621 -6.82 1 97.38 300 SER B C 1
ATOM 5485 O O . SER B 1 300 ? 23.562 4.309 -7.582 1 97.38 300 SER B O 1
ATOM 5487 N N . ARG B 1 301 ? 23.359 2.75 -6.047 1 95.38 301 ARG B N 1
ATOM 5488 C CA . ARG B 1 301 ? 24.766 2.354 -6.156 1 95.38 301 ARG B CA 1
ATOM 5489 C C . ARG B 1 301 ? 24.938 0.865 -5.871 1 95.38 301 ARG B C 1
ATOM 5491 O O . ARG B 1 301 ? 24.266 0.316 -4.988 1 95.38 301 ARG B O 1
ATOM 5498 N N . LEU B 1 302 ? 25.828 0.248 -6.672 1 96.69 302 LEU B N 1
ATOM 5499 C CA . LEU B 1 302 ? 26.234 -1.132 -6.422 1 96.69 302 LEU B CA 1
ATOM 5500 C C . LEU B 1 302 ? 27.125 -1.222 -5.188 1 96.69 302 LEU B C 1
ATOM 5502 O O . LEU B 1 302 ? 28.047 -0.419 -5.02 1 96.69 302 LEU B O 1
ATOM 5506 N N . ILE B 1 303 ? 26.75 -2.031 -4.289 1 95.44 303 ILE B N 1
ATOM 5507 C CA . ILE B 1 303 ? 27.625 -2.283 -3.156 1 95.44 303 ILE B CA 1
ATOM 5508 C C . ILE B 1 303 ? 28.766 -3.215 -3.584 1 95.44 303 ILE B C 1
ATOM 5510 O O . ILE B 1 303 ? 28.516 -4.32 -4.07 1 95.44 303 ILE B O 1
ATOM 5514 N N . LYS B 1 304 ? 29.906 -2.701 -3.434 1 84.69 304 LYS B N 1
ATOM 5515 C CA . LYS B 1 304 ? 31.078 -3.355 -3.986 1 84.69 304 LYS B CA 1
ATOM 5516 C C . LYS B 1 304 ? 31.312 -4.711 -3.328 1 84.69 304 LYS B C 1
ATOM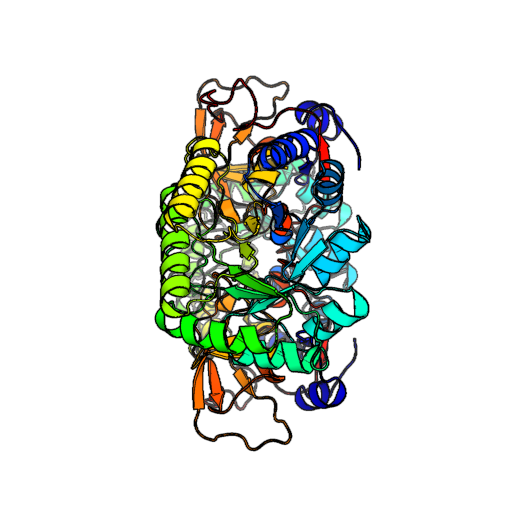 5518 O O . LYS B 1 304 ? 31.172 -4.852 -2.111 1 84.69 304 LYS B O 1
ATOM 5523 N N . SER B 1 305 ? 31.438 -5.594 -4.223 1 78.31 305 SER B N 1
ATOM 5524 C CA . SER B 1 305 ? 31.906 -6.93 -3.861 1 78.31 305 SER B CA 1
ATOM 5525 C C . SER B 1 305 ? 33.312 -7.18 -4.391 1 78.31 305 SER B C 1
ATOM 5527 O O . SER B 1 305 ? 34 -6.25 -4.844 1 78.31 305 SER B O 1
ATOM 5529 N N . SER B 1 306 ? 33.781 -8.305 -4.168 1 78.81 306 SER B N 1
ATOM 5530 C CA . SER B 1 306 ? 35.125 -8.664 -4.574 1 78.81 306 SER B CA 1
ATOM 5531 C C . SER B 1 306 ? 35.25 -8.781 -6.09 1 78.81 306 SER B C 1
ATOM 5533 O O . SER B 1 306 ? 36.344 -8.898 -6.629 1 78.81 306 SER B O 1
ATOM 5535 N N . LYS B 1 307 ? 34.219 -8.43 -6.758 1 80.12 307 LYS B N 1
ATOM 5536 C CA . LYS B 1 307 ? 34.25 -8.656 -8.203 1 80.12 307 LYS B CA 1
ATOM 5537 C C . LYS B 1 307 ? 34.656 -7.391 -8.953 1 80.12 307 LYS B C 1
ATOM 5539 O O . LYS B 1 307 ? 34.625 -6.293 -8.391 1 80.12 307 LYS B O 1
ATOM 5544 N N . ILE B 1 308 ? 35 -7.594 -10.25 1 85.75 308 ILE B N 1
ATOM 5545 C CA . ILE B 1 308 ? 35.312 -6.488 -11.156 1 85.75 308 ILE B CA 1
ATOM 5546 C C . ILE B 1 308 ? 34 -5.793 -11.57 1 85.75 308 ILE B C 1
ATOM 5548 O O . ILE B 1 308 ? 33.062 -6.441 -12.062 1 85.75 308 ILE B O 1
ATOM 5552 N N . ILE B 1 309 ? 34 -4.547 -11.422 1 87.94 309 ILE B N 1
ATOM 5553 C CA . ILE B 1 309 ? 32.812 -3.756 -11.711 1 87.94 309 ILE B CA 1
ATOM 5554 C C . ILE B 1 309 ? 32.969 -3.062 -13.062 1 87.94 309 ILE B C 1
ATOM 5556 O O . ILE B 1 309 ? 34.031 -2.459 -13.336 1 87.94 309 ILE B O 1
ATOM 5560 N N . SER B 1 310 ? 32 -3.232 -13.836 1 91.31 310 SER B N 1
ATOM 5561 C CA . SER B 1 310 ? 32 -2.57 -15.133 1 91.31 310 SER B CA 1
ATOM 5562 C C . SER B 1 310 ? 32 -1.053 -14.984 1 91.31 310 SER B C 1
ATOM 5564 O O . SER B 1 310 ? 31.312 -0.507 -14.125 1 91.31 310 SER B O 1
ATOM 5566 N N . LYS B 1 311 ? 32.719 -0.387 -15.836 1 90.5 311 LYS B N 1
ATOM 5567 C CA . LYS B 1 311 ? 32.75 1.073 -15.859 1 90.5 311 LYS B CA 1
ATOM 5568 C C . LYS B 1 311 ? 31.531 1.613 -16.625 1 90.5 311 LYS B C 1
ATOM 5570 O O . LYS B 1 311 ? 31.156 2.773 -16.469 1 90.5 311 LYS B O 1
ATOM 5575 N N . LYS B 1 312 ? 31.062 0.752 -17.469 1 94.38 312 LYS B N 1
ATOM 5576 C CA . LYS B 1 312 ? 29.891 1.156 -18.25 1 94.38 312 LYS B CA 1
ATOM 5577 C C . LYS B 1 312 ? 28.625 1.109 -17.406 1 94.38 312 LYS B C 1
ATOM 5579 O O . LYS B 1 312 ? 28.281 0.064 -16.859 1 94.38 312 LYS B O 1
ATOM 5584 N N . LEU B 1 313 ? 27.984 2.232 -17.297 1 95.38 313 LEU B N 1
ATOM 5585 C CA . LEU B 1 313 ? 26.719 2.311 -16.578 1 95.38 313 LEU B CA 1
ATOM 5586 C C . LEU B 1 313 ? 25.547 2.053 -17.531 1 95.38 313 LEU B C 1
ATOM 5588 O O . LEU B 1 313 ? 25.594 2.475 -18.688 1 95.38 313 LEU B O 1
ATOM 5592 N N . THR B 1 314 ? 24.641 1.343 -17.031 1 96.94 314 THR B N 1
ATOM 5593 C CA . THR B 1 314 ? 23.422 1.009 -17.766 1 96.94 314 THR B CA 1
ATOM 5594 C C . THR B 1 314 ? 22.188 1.396 -16.969 1 96.94 314 THR B C 1
ATOM 5596 O O . THR B 1 314 ? 22.156 1.247 -15.75 1 96.94 314 THR B O 1
ATOM 5599 N N . ALA B 1 315 ? 21.156 1.938 -17.672 1 97.44 315 ALA B N 1
ATOM 5600 C CA . ALA B 1 315 ? 19.875 2.252 -17.062 1 97.44 315 ALA B CA 1
ATOM 5601 C C . ALA B 1 315 ? 19.016 0.996 -16.875 1 97.44 315 ALA B C 1
ATOM 5603 O O . ALA B 1 315 ? 18.812 0.238 -17.828 1 97.44 315 ALA B O 1
ATOM 5604 N N . PHE B 1 316 ? 18.531 0.748 -15.672 1 98.06 316 PHE B N 1
ATOM 5605 C CA . PHE B 1 316 ? 17.703 -0.423 -15.391 1 98.06 316 PHE B CA 1
ATOM 5606 C C . PHE B 1 316 ? 16.344 -0.009 -14.859 1 98.06 316 PHE B C 1
ATOM 5608 O O . PHE B 1 316 ? 16.203 1.038 -14.219 1 98.06 316 PHE B O 1
ATOM 5615 N N . ASP B 1 317 ? 15.289 -0.809 -15.102 1 98.19 317 ASP B N 1
ATOM 5616 C CA . ASP B 1 317 ? 14.031 -0.864 -14.359 1 98.19 317 ASP B CA 1
ATOM 5617 C C . ASP B 1 317 ? 14.062 -1.977 -13.312 1 98.19 317 ASP B C 1
ATOM 5619 O O . ASP B 1 317 ? 14.859 -2.91 -13.414 1 98.19 317 ASP B O 1
ATOM 5623 N N . PHE B 1 318 ? 13.281 -1.793 -12.328 1 98.56 318 PHE B N 1
ATOM 5624 C CA . PHE B 1 318 ? 13.219 -2.822 -11.297 1 98.56 318 PHE B CA 1
ATOM 5625 C C . PHE B 1 318 ? 11.828 -3.436 -11.227 1 98.56 318 PHE B C 1
ATOM 5627 O O . PHE B 1 318 ? 10.828 -2.74 -11.422 1 98.56 318 PHE B O 1
ATOM 5634 N N . TYR B 1 319 ? 11.719 -4.707 -11.047 1 98.44 319 TYR B N 1
ATOM 5635 C CA . TYR B 1 319 ? 10.539 -5.387 -10.523 1 98.44 319 TYR B CA 1
ATOM 5636 C C . TYR B 1 319 ? 10.75 -5.816 -9.078 1 98.44 319 TYR B C 1
ATOM 5638 O O . TYR B 1 319 ? 11.836 -6.281 -8.711 1 98.44 319 TYR B O 1
ATOM 5646 N N . GLY B 1 320 ? 9.703 -5.566 -8.258 1 98.25 320 GLY B N 1
ATOM 5647 C CA . GLY B 1 320 ? 9.758 -6.059 -6.895 1 98.25 320 GLY B CA 1
ATOM 5648 C C . GLY B 1 320 ? 9.438 -7.539 -6.781 1 98.25 320 GLY B C 1
ATOM 5649 O O . GLY B 1 320 ? 9.266 -8.219 -7.789 1 98.25 320 GLY B O 1
ATOM 5650 N N . PRO B 1 321 ? 9.383 -8.016 -5.57 1 98.06 321 PRO B N 1
ATOM 5651 C CA . PRO B 1 321 ? 9.359 -9.461 -5.355 1 98.06 321 PRO B CA 1
ATOM 5652 C C . PRO B 1 321 ? 7.945 -10.039 -5.414 1 98.06 321 PRO B C 1
ATOM 5654 O O . PRO B 1 321 ? 7.773 -11.258 -5.434 1 98.06 321 PRO B O 1
ATOM 5657 N N . THR B 1 322 ? 6.91 -9.227 -5.445 1 97.25 322 THR B N 1
ATOM 5658 C CA . THR B 1 322 ? 5.551 -9.758 -5.379 1 97.25 322 THR B CA 1
ATOM 5659 C C . THR B 1 322 ? 5.105 -10.281 -6.746 1 97.25 322 THR B C 1
ATOM 5661 O O . THR B 1 322 ? 5.801 -10.078 -7.746 1 97.25 322 THR B O 1
ATOM 5664 N N . CYS B 1 323 ? 3.973 -10.953 -6.797 1 94.75 323 CYS B N 1
ATOM 5665 C CA . CYS B 1 323 ? 3.445 -11.523 -8.031 1 94.75 323 CYS B CA 1
ATOM 5666 C C . CYS B 1 323 ? 2.748 -10.461 -8.867 1 94.75 323 CYS B C 1
ATOM 5668 O O . CYS B 1 323 ? 2.393 -10.711 -10.023 1 94.75 323 CYS B O 1
ATOM 5670 N N . ASP B 1 324 ? 2.607 -9.25 -8.344 1 94.31 324 ASP B N 1
ATOM 5671 C CA . ASP B 1 324 ? 1.831 -8.211 -9 1 94.31 324 ASP B CA 1
ATOM 5672 C C . ASP B 1 324 ? 2.68 -7.457 -10.023 1 94.31 324 ASP B C 1
ATOM 5674 O O . ASP B 1 324 ? 3.779 -6.996 -9.711 1 94.31 324 ASP B O 1
ATOM 5678 N N . SER B 1 325 ? 2.127 -7.277 -11.172 1 93.38 325 SER B N 1
ATOM 5679 C CA . SER B 1 325 ? 2.846 -6.582 -12.234 1 93.38 325 SER B CA 1
ATOM 5680 C C . SER B 1 325 ? 2.998 -5.098 -11.922 1 93.38 325 SER B C 1
ATOM 5682 O O . SER B 1 325 ? 3.826 -4.41 -12.523 1 93.38 325 SER B O 1
ATOM 5684 N N . MET B 1 326 ? 2.225 -4.609 -10.93 1 92.69 326 MET B N 1
ATOM 5685 C CA . MET B 1 326 ? 2.324 -3.215 -10.516 1 92.69 326 MET B CA 1
ATOM 5686 C C . MET B 1 326 ? 3.537 -3.002 -9.617 1 92.69 326 MET B C 1
ATOM 5688 O O . MET B 1 326 ? 3.93 -1.863 -9.352 1 92.69 326 MET B O 1
ATOM 5692 N N . ASP B 1 327 ? 4.09 -4.086 -9.172 1 96.62 327 ASP B N 1
ATOM 5693 C CA . ASP B 1 327 ? 5.332 -4.004 -8.406 1 96.62 327 ASP B CA 1
ATOM 5694 C C . ASP B 1 327 ? 6.52 -3.711 -9.328 1 96.62 327 ASP B C 1
ATOM 5696 O O . ASP B 1 327 ? 7.434 -4.531 -9.445 1 96.62 327 ASP B O 1
ATOM 5700 N N . TYR B 1 328 ? 6.461 -2.566 -9.961 1 97.81 328 TYR B N 1
ATOM 5701 C CA . TYR B 1 328 ? 7.355 -2.139 -11.031 1 97.81 328 TYR B CA 1
ATOM 5702 C C . TYR B 1 328 ? 7.863 -0.724 -10.781 1 97.81 328 TYR B C 1
ATOM 5704 O O . TYR B 1 328 ? 7.094 0.161 -10.398 1 97.81 328 TYR B O 1
ATOM 5712 N N . MET B 1 329 ? 9.148 -0.54 -10.898 1 98.12 329 MET B N 1
ATOM 5713 C CA . MET B 1 329 ? 9.812 0.758 -10.797 1 98.12 329 MET B CA 1
ATOM 5714 C C . MET B 1 329 ? 10.57 1.083 -12.078 1 98.12 329 MET B C 1
ATOM 5716 O O . MET B 1 329 ? 11.609 0.483 -12.352 1 98.12 329 MET B O 1
ATOM 5720 N N . LYS B 1 330 ? 10.203 1.899 -12.906 1 95.62 330 LYS B N 1
ATOM 5721 C CA . LYS B 1 330 ? 10.656 2.152 -14.266 1 95.62 330 LYS B CA 1
ATOM 5722 C C . LYS B 1 330 ? 12.078 2.703 -14.289 1 95.62 330 LYS B C 1
ATOM 5724 O O . LYS B 1 330 ? 12.828 2.471 -15.234 1 95.62 330 LYS B O 1
ATOM 5729 N N . GLY B 1 331 ? 12.625 3.273 -13.172 1 94.06 331 GLY B N 1
ATOM 5730 C CA . GLY B 1 331 ? 13.93 3.912 -13.156 1 94.06 331 GLY B CA 1
ATOM 5731 C C . GLY B 1 331 ? 13.969 5.203 -13.945 1 94.06 331 GLY B C 1
ATOM 5732 O O . GLY B 1 331 ? 13.031 6 -13.898 1 94.06 331 GLY B O 1
ATOM 5733 N N . PRO B 1 332 ? 15.117 5.539 -14.578 1 96.44 332 PRO B N 1
ATOM 5734 C CA . PRO B 1 332 ? 16.359 4.773 -14.75 1 96.44 332 PRO B CA 1
ATOM 5735 C C . PRO B 1 332 ? 17.172 4.664 -13.469 1 96.44 332 PRO B C 1
ATOM 5737 O O . PRO B 1 332 ? 17.531 5.684 -12.875 1 96.44 332 PRO B O 1
ATOM 5740 N N . PHE B 1 333 ? 17.438 3.492 -13.07 1 97.31 333 PHE B N 1
ATOM 5741 C CA . PHE B 1 333 ? 18.422 3.225 -12.039 1 97.31 333 PHE B CA 1
ATOM 5742 C C . PHE B 1 333 ? 19.766 2.879 -12.656 1 97.31 333 PHE B C 1
ATOM 5744 O O . PHE B 1 333 ? 19.953 1.788 -13.203 1 97.31 333 PHE B O 1
ATOM 5751 N N . LEU B 1 334 ? 20.703 3.803 -12.594 1 96.81 334 LEU B N 1
ATOM 5752 C CA . LEU B 1 334 ? 22 3.637 -13.234 1 96.81 334 LEU B CA 1
ATOM 5753 C C . LEU B 1 334 ? 22.906 2.732 -12.406 1 96.81 334 LEU B C 1
ATOM 5755 O O . LEU B 1 334 ? 23.203 3.039 -11.25 1 96.81 334 LEU B O 1
ATOM 5759 N N . LEU B 1 335 ? 23.312 1.621 -13.016 1 97.5 335 LEU B N 1
ATOM 5760 C CA . LEU B 1 335 ? 24.141 0.62 -12.359 1 97.5 335 LEU B CA 1
ATOM 5761 C C . LEU B 1 335 ? 25.156 0.025 -13.344 1 97.5 335 LEU B C 1
ATOM 5763 O O . LEU B 1 335 ? 24.953 0.101 -14.555 1 97.5 335 LEU B O 1
ATOM 5767 N N . PRO B 1 336 ? 26.266 -0.488 -12.797 1 96.75 336 PRO B N 1
ATOM 5768 C CA . PRO B 1 336 ? 27.203 -1.146 -13.695 1 96.75 336 PRO B CA 1
ATOM 5769 C C . PRO B 1 336 ? 26.547 -2.205 -14.578 1 96.75 336 PRO B C 1
ATOM 5771 O O . PRO B 1 336 ? 25.688 -2.955 -14.109 1 96.75 336 PRO B O 1
ATOM 5774 N N . ASN B 1 337 ? 26.969 -2.303 -15.75 1 96.81 337 ASN B N 1
ATOM 5775 C CA . ASN B 1 337 ? 26.344 -3.141 -16.766 1 96.81 337 ASN B CA 1
ATOM 5776 C C . ASN B 1 337 ? 26.375 -4.617 -16.375 1 96.81 337 ASN B C 1
ATOM 5778 O O . ASN B 1 337 ? 25.484 -5.383 -16.75 1 96.81 337 ASN B O 1
ATOM 5782 N N . ASN B 1 338 ? 27.375 -4.988 -15.695 1 96.12 338 ASN B N 1
ATOM 5783 C CA . ASN B 1 338 ? 27.547 -6.41 -15.438 1 96.12 338 ASN B CA 1
ATOM 5784 C C . ASN B 1 338 ? 26.891 -6.828 -14.117 1 96.12 338 ASN B C 1
ATOM 5786 O O . ASN B 1 338 ? 27.234 -7.863 -13.547 1 96.12 338 ASN B O 1
ATOM 5790 N N . ILE B 1 339 ? 26 -5.965 -13.594 1 97.06 339 ILE B N 1
ATOM 5791 C CA . ILE B 1 339 ? 25.234 -6.344 -12.406 1 97.06 339 ILE B CA 1
ATOM 5792 C C . ILE B 1 339 ? 24.484 -7.637 -12.672 1 97.06 339 ILE B C 1
ATOM 5794 O O . ILE B 1 339 ? 24 -7.859 -13.789 1 97.06 339 ILE B O 1
ATOM 5798 N N . LYS B 1 340 ? 24.359 -8.484 -11.656 1 96.12 340 LYS B N 1
ATOM 5799 C CA . LYS B 1 340 ? 23.766 -9.805 -11.828 1 96.12 340 LYS B CA 1
ATOM 5800 C C . LYS B 1 340 ? 23.172 -10.32 -10.523 1 96.12 340 LYS B C 1
ATOM 5802 O O . LYS B 1 340 ? 23.141 -9.594 -9.523 1 96.12 340 LYS B O 1
ATOM 5807 N N . GLU B 1 341 ? 22.672 -11.523 -10.523 1 97.44 341 GLU B N 1
ATOM 5808 C CA . GLU B 1 341 ? 22.078 -12.18 -9.367 1 97.44 341 GLU B CA 1
ATOM 5809 C C . GLU B 1 341 ? 23 -12.133 -8.156 1 97.44 341 GLU B C 1
ATOM 5811 O O . GLU B 1 341 ? 24.219 -12.344 -8.297 1 97.44 341 GLU B O 1
ATOM 5816 N N . ASN B 1 342 ? 22.484 -11.797 -6.957 1 96.69 342 ASN B N 1
ATOM 5817 C CA . ASN B 1 342 ? 23.141 -11.797 -5.652 1 96.69 342 ASN B CA 1
ATOM 5818 C C . ASN B 1 342 ? 23.922 -10.516 -5.418 1 96.69 342 ASN B C 1
ATOM 5820 O O . ASN B 1 342 ? 24.484 -10.312 -4.332 1 96.69 342 ASN B O 1
ATOM 5824 N N . ASP B 1 343 ? 24.016 -9.648 -6.453 1 97.44 343 ASP B N 1
ATOM 5825 C CA . ASP B 1 343 ? 24.594 -8.328 -6.188 1 97.44 343 ASP B CA 1
ATOM 5826 C C . ASP B 1 343 ? 23.672 -7.496 -5.305 1 97.44 343 ASP B C 1
ATOM 5828 O O . ASP B 1 343 ? 22.453 -7.652 -5.352 1 97.44 343 ASP B O 1
ATOM 5832 N N . TYR B 1 344 ? 24.266 -6.637 -4.48 1 98.25 344 TYR B N 1
ATOM 5833 C CA . TYR B 1 344 ? 23.531 -5.738 -3.602 1 98.25 344 TYR B CA 1
ATOM 5834 C C . TYR B 1 344 ? 23.5 -4.32 -4.164 1 98.25 344 TYR B C 1
ATOM 5836 O O . TYR B 1 344 ? 24.5 -3.844 -4.699 1 98.25 344 TYR B O 1
ATOM 5844 N N . ILE B 1 345 ? 22.375 -3.678 -4.09 1 98.31 345 ILE B N 1
ATOM 5845 C CA . ILE B 1 345 ? 22.172 -2.299 -4.52 1 98.31 345 ILE B CA 1
ATOM 5846 C C . ILE B 1 345 ? 21.688 -1.459 -3.34 1 98.31 345 ILE B C 1
ATOM 5848 O O . ILE B 1 345 ? 20.781 -1.877 -2.6 1 98.31 345 ILE B O 1
ATOM 5852 N N . GLU B 1 346 ? 22.25 -0.359 -3.107 1 98.38 346 GLU B N 1
ATOM 5853 C CA . GLU B 1 346 ? 21.719 0.618 -2.166 1 98.38 346 GLU B CA 1
ATOM 5854 C C . GLU B 1 346 ? 20.891 1.686 -2.887 1 98.38 346 GLU B C 1
ATOM 5856 O O . GLU B 1 346 ? 21.375 2.291 -3.852 1 98.38 346 GLU B O 1
ATOM 5861 N N . LEU B 1 347 ? 19.734 1.848 -2.504 1 98.5 347 LEU B N 1
ATOM 5862 C CA . LEU B 1 347 ? 18.875 2.945 -2.938 1 98.5 347 LEU B CA 1
ATOM 5863 C C . LEU B 1 347 ? 18.766 4.008 -1.849 1 98.5 347 LEU B C 1
ATOM 5865 O O . LEU B 1 347 ? 18.344 3.713 -0.729 1 98.5 347 LEU B O 1
ATOM 5869 N N . GLY B 1 348 ? 19.141 5.246 -2.193 1 97.88 348 GLY B N 1
ATOM 5870 C CA . GLY B 1 348 ? 19.188 6.309 -1.204 1 97.88 348 GLY B CA 1
ATOM 5871 C C . GLY B 1 348 ? 17.922 7.164 -1.193 1 97.88 348 GLY B C 1
ATOM 5872 O O . GLY B 1 348 ? 16.984 6.898 -1.939 1 97.88 348 GLY B O 1
ATOM 5873 N N . GLN B 1 349 ? 17.875 8.141 -0.254 1 97.81 349 GLN B N 1
ATOM 5874 C CA . GLN B 1 349 ? 16.844 9.156 -0.126 1 97.81 349 GLN B CA 1
ATOM 5875 C C . GLN B 1 349 ? 15.492 8.531 0.202 1 97.81 349 GLN B C 1
ATOM 5877 O O . GLN B 1 349 ? 14.461 8.961 -0.317 1 97.81 349 GLN B O 1
ATOM 5882 N N . LEU B 1 350 ? 15.562 7.484 1.037 1 98.25 350 LEU B N 1
ATOM 5883 C CA . LEU B 1 350 ? 14.344 6.742 1.347 1 98.25 350 LEU B CA 1
ATOM 5884 C C . LEU B 1 350 ? 13.922 6.969 2.795 1 98.25 350 LEU B C 1
ATOM 5886 O O . LEU B 1 350 ? 13.102 6.223 3.33 1 98.25 350 LEU B O 1
ATOM 5890 N N . GLY B 1 351 ? 14.516 8 3.4 1 98.62 351 GLY B N 1
ATOM 5891 C CA . GLY B 1 351 ? 14.078 8.328 4.746 1 98.62 351 GLY B CA 1
ATOM 5892 C C . GLY B 1 351 ? 12.641 8.805 4.809 1 98.62 351 GLY B C 1
ATOM 5893 O O . GLY B 1 351 ? 11.984 8.68 5.844 1 98.62 351 GLY B O 1
ATOM 5894 N N . ALA B 1 352 ? 12.227 9.391 3.744 1 98.12 352 ALA B N 1
ATOM 5895 C CA . ALA B 1 352 ? 10.844 9.867 3.65 1 98.12 352 ALA B CA 1
ATOM 5896 C C . ALA B 1 352 ? 9.953 8.828 2.98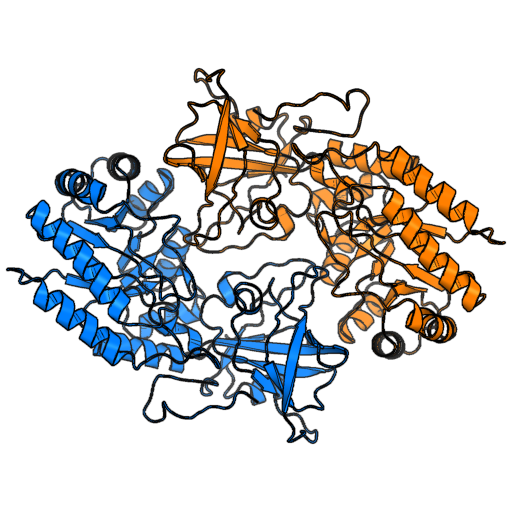 1 98.12 352 ALA B C 1
ATOM 5898 O O . ALA B 1 352 ? 10.133 8.508 1.806 1 98.12 352 ALA B O 1
ATOM 5899 N N . TYR B 1 353 ? 8.984 8.281 3.725 1 96.69 353 TYR B N 1
ATOM 5900 C CA . TYR B 1 353 ? 7.879 7.449 3.252 1 96.69 353 TYR B CA 1
ATOM 5901 C C . TYR B 1 353 ? 8.375 6.074 2.824 1 96.69 353 TYR B C 1
ATOM 5903 O O . TYR B 1 353 ? 7.617 5.281 2.258 1 96.69 353 TYR B O 1
ATOM 5911 N N . GLY B 1 354 ? 9.68 5.762 3.006 1 96.38 354 GLY B N 1
ATOM 5912 C CA . GLY B 1 354 ? 10.195 4.43 2.73 1 96.38 354 GLY B CA 1
ATOM 5913 C C . GLY B 1 354 ? 9.617 3.363 3.637 1 96.38 354 GLY B C 1
ATOM 5914 O O . GLY B 1 354 ? 9.078 2.361 3.158 1 96.38 354 GLY B O 1
ATOM 5915 N N . LEU B 1 355 ? 9.57 3.66 4.906 1 96.94 355 LEU B N 1
ATOM 5916 C CA . LEU B 1 355 ? 9.086 2.701 5.895 1 96.94 355 LEU B CA 1
ATOM 5917 C C . LEU B 1 355 ? 7.582 2.846 6.102 1 96.94 355 LEU B C 1
ATOM 5919 O O . LEU B 1 355 ? 6.934 1.942 6.633 1 96.94 355 LEU B O 1
ATOM 5923 N N . THR B 1 356 ? 7.031 3.934 5.625 1 95 356 THR B N 1
ATOM 5924 C CA . THR B 1 356 ? 5.695 4.359 6.027 1 95 356 THR B CA 1
ATOM 5925 C C . THR B 1 356 ? 4.625 3.572 5.273 1 95 356 THR B C 1
ATOM 5927 O O . THR B 1 356 ? 3.58 3.236 5.836 1 95 356 THR B O 1
ATOM 5930 N N . PHE B 1 357 ? 4.887 3.189 4.016 1 94.69 357 PHE B N 1
ATOM 5931 C CA . PHE B 1 357 ? 3.859 2.633 3.145 1 94.69 357 PHE B CA 1
ATOM 5932 C C . PHE B 1 357 ? 3.986 1.116 3.059 1 94.69 357 PHE B C 1
ATOM 5934 O O . PHE B 1 357 ? 3.229 0.464 2.336 1 94.69 357 PHE B O 1
ATOM 5941 N N . ARG B 1 358 ? 4.852 0.483 3.77 1 96.19 358 ARG B N 1
ATOM 5942 C CA . ARG B 1 358 ? 5.184 -0.925 3.586 1 96.19 358 ARG B CA 1
ATOM 5943 C C . ARG B 1 358 ? 3.986 -1.816 3.895 1 96.19 358 ARG B C 1
ATOM 5945 O O . ARG B 1 358 ? 3.238 -1.557 4.84 1 96.19 358 ARG B O 1
ATOM 5952 N N . THR B 1 359 ? 3.799 -2.785 3.062 1 96.5 359 THR B N 1
ATOM 5953 C CA . THR B 1 359 ? 2.836 -3.859 3.283 1 96.5 359 THR B CA 1
ATOM 5954 C C . THR B 1 359 ? 3.553 -5.18 3.561 1 96.5 359 THR B C 1
ATOM 5956 O O . THR B 1 359 ? 4.773 -5.207 3.723 1 96.5 359 THR B O 1
ATOM 5959 N N . GLN B 1 360 ? 2.785 -6.281 3.684 1 94.94 360 GLN B N 1
ATOM 5960 C CA . GLN B 1 360 ? 3.305 -7.641 3.783 1 94.94 360 GLN B CA 1
ATOM 5961 C C . GLN B 1 360 ? 2.748 -8.523 2.67 1 94.94 360 GLN B C 1
ATOM 5963 O O . GLN B 1 360 ? 2.6 -9.734 2.848 1 94.94 360 GLN B O 1
ATOM 5968 N N . PHE B 1 361 ? 2.514 -7.844 1.58 1 95 361 PHE B N 1
ATOM 5969 C CA . PHE B 1 361 ? 1.872 -8.539 0.47 1 95 361 PHE B CA 1
ATOM 5970 C C . PHE B 1 361 ? 2.711 -9.727 0.016 1 95 361 PHE B C 1
ATOM 5972 O O . PHE B 1 361 ? 3.934 -9.617 -0.101 1 95 361 PHE B O 1
ATOM 5979 N N . ASN B 1 362 ? 2.178 -10.914 -0.236 1 94.19 362 ASN B N 1
ATOM 5980 C CA . ASN B 1 362 ? 2.77 -12.18 -0.678 1 94.19 362 ASN B CA 1
ATOM 5981 C C . ASN B 1 362 ? 3.732 -12.742 0.364 1 94.19 362 ASN B C 1
ATOM 5983 O O . ASN B 1 362 ? 4.379 -13.766 0.13 1 94.19 362 ASN B O 1
ATOM 5987 N N . GLY B 1 363 ? 3.783 -12 1.468 1 95 363 GLY B N 1
ATOM 5988 C CA . GLY B 1 363 ? 4.699 -12.453 2.502 1 95 363 GLY B CA 1
ATOM 5989 C C . GLY B 1 363 ? 6.078 -11.828 2.391 1 95 363 GLY B C 1
ATOM 5990 O O . GLY B 1 363 ? 7 -12.219 3.111 1 95 363 GLY B O 1
ATOM 5991 N N . PHE B 1 364 ? 6.16 -10.898 1.495 1 96.06 364 PHE B N 1
ATOM 5992 C CA . PHE B 1 364 ? 7.434 -10.211 1.327 1 96.06 364 PHE B CA 1
ATOM 5993 C C . PHE B 1 364 ? 7.52 -9 2.246 1 96.06 364 PHE B C 1
ATOM 5995 O O . PHE B 1 364 ? 6.824 -8 2.037 1 96.06 364 PHE B O 1
ATOM 6002 N N . TYR B 1 365 ? 8.312 -9.047 3.24 1 93.94 365 TYR B N 1
ATOM 6003 C CA . TYR B 1 365 ? 8.508 -7.988 4.227 1 93.94 365 TYR B CA 1
ATOM 6004 C C . TYR B 1 365 ? 9.781 -8.219 5.031 1 93.94 365 TYR B C 1
ATOM 6006 O O . TYR B 1 365 ? 10.219 -9.359 5.199 1 93.94 365 TYR B O 1
ATOM 6014 N N . SER B 1 366 ? 10.398 -7.137 5.43 1 95.88 366 SER B N 1
ATOM 6015 C CA . SER B 1 366 ? 11.609 -7.227 6.242 1 95.88 366 SER B CA 1
ATOM 6016 C C . SER B 1 366 ? 11.602 -6.184 7.355 1 95.88 366 SER B C 1
ATOM 6018 O O . SER B 1 366 ? 11.242 -5.023 7.129 1 95.88 366 SER B O 1
ATOM 6020 N N . ASN B 1 367 ? 11.93 -6.605 8.547 1 95.12 367 ASN B N 1
ATOM 6021 C CA . ASN B 1 367 ? 12.078 -5.68 9.664 1 95.12 367 ASN B CA 1
ATOM 6022 C C . ASN B 1 367 ? 13.539 -5.5 10.055 1 95.12 367 ASN B C 1
ATOM 6024 O O . ASN B 1 367 ? 13.852 -5.168 11.195 1 95.12 367 ASN B O 1
ATOM 6028 N N . GLU B 1 368 ? 14.414 -5.898 9.055 1 97.44 368 GLU B N 1
ATOM 6029 C CA . GLU B 1 368 ? 15.836 -5.645 9.273 1 97.44 368 GLU B CA 1
ATOM 6030 C C . GLU B 1 368 ? 16.172 -4.168 9.078 1 97.44 368 GLU B C 1
ATOM 6032 O O . GLU B 1 368 ? 16.328 -3.703 7.949 1 97.44 368 GLU B O 1
ATOM 6037 N N . ILE B 1 369 ? 16.328 -3.438 10.117 1 98.25 369 ILE B N 1
ATOM 6038 C CA . ILE B 1 369 ? 16.609 -2.006 10.125 1 98.25 369 ILE B CA 1
ATOM 6039 C C . ILE B 1 369 ? 17.844 -1.732 10.977 1 98.25 369 ILE B C 1
ATOM 6041 O O . ILE B 1 369 ? 17.938 -2.189 12.117 1 98.25 369 ILE B O 1
ATOM 6045 N N . TYR B 1 370 ? 18.828 -1.022 10.461 1 98.56 370 TYR B N 1
ATOM 6046 C CA . TYR B 1 370 ? 20.109 -0.816 11.133 1 98.56 370 TYR B CA 1
ATOM 6047 C C . TYR B 1 370 ? 20.5 0.655 11.109 1 98.56 370 TYR B C 1
ATOM 6049 O O . TYR B 1 370 ? 20.062 1.409 10.242 1 98.56 370 TYR B O 1
ATOM 6057 N N . ASP B 1 371 ? 21.25 1.037 12.062 1 98.38 371 ASP B N 1
ATOM 6058 C CA . ASP B 1 371 ? 21.891 2.35 12.094 1 98.38 371 ASP B CA 1
ATOM 6059 C C . ASP B 1 371 ? 23.219 2.334 11.344 1 98.38 371 ASP B C 1
ATOM 6061 O O . ASP B 1 371 ? 24.016 1.419 11.523 1 98.38 371 ASP B O 1
ATOM 6065 N N . VAL B 1 372 ? 23.391 3.248 10.453 1 98.44 372 VAL B N 1
ATOM 6066 C CA . VAL B 1 372 ? 24.672 3.379 9.766 1 98.44 372 VAL B CA 1
ATOM 6067 C C . VAL B 1 372 ? 25.203 4.805 9.914 1 98.44 372 VAL B C 1
ATOM 6069 O O . VAL B 1 372 ? 24.422 5.746 10.062 1 98.44 372 VAL B O 1
ATOM 6072 N N . GLU B 1 373 ? 26.531 5.031 9.797 1 98.12 373 GLU B N 1
ATOM 6073 C CA . GLU B 1 373 ? 27.125 6.324 10.125 1 98.12 373 GLU B CA 1
ATOM 6074 C C . GLU B 1 373 ? 27.688 7.008 8.875 1 98.12 373 GLU B C 1
ATOM 6076 O O . GLU B 1 373 ? 28.125 8.156 8.938 1 98.12 373 GLU B O 1
ATOM 6081 N N . ASP B 1 374 ? 27.656 6.332 7.75 1 97.31 374 ASP B N 1
ATOM 6082 C CA . ASP B 1 374 ? 28.219 6.906 6.535 1 97.31 374 ASP B CA 1
ATOM 6083 C C . ASP B 1 374 ? 27.312 8 5.969 1 97.31 374 ASP B C 1
ATOM 6085 O O . ASP B 1 374 ? 26.234 8.258 6.5 1 97.31 374 ASP B O 1
ATOM 6089 N N . GLU B 1 375 ? 27.797 8.75 5.004 1 95.88 375 GLU B N 1
ATOM 6090 C CA . GLU B 1 375 ? 27.062 9.844 4.371 1 95.88 375 GLU B CA 1
ATOM 6091 C C . GLU B 1 375 ? 26 9.305 3.426 1 95.88 375 GLU B C 1
ATOM 6093 O O . GLU B 1 375 ? 26.141 8.211 2.875 1 95.88 375 GLU B O 1
ATOM 6098 N N . PRO B 1 376 ? 24.938 10.039 3.322 1 96.69 376 PRO B N 1
ATOM 6099 C CA . PRO B 1 376 ? 23.969 9.648 2.297 1 96.69 376 PRO B CA 1
ATOM 6100 C C . PRO B 1 376 ? 24.531 9.727 0.882 1 96.69 376 PRO B C 1
ATOM 6102 O O . PRO B 1 376 ? 25.562 10.383 0.663 1 96.69 376 PRO B O 1
ATOM 6105 N N . ILE B 1 377 ? 23.875 9.086 -0.049 1 95.25 377 ILE B N 1
ATOM 6106 C CA . ILE B 1 377 ? 24.344 9.07 -1.429 1 95.25 377 ILE B CA 1
ATOM 6107 C C . ILE B 1 377 ? 24.312 10.477 -2.008 1 95.25 377 ILE B C 1
ATOM 6109 O O . ILE B 1 377 ? 25.203 10.875 -2.758 1 95.25 377 ILE B O 1
ATOM 6113 N N . MET B 1 378 ? 23.25 11.25 -1.727 1 94.5 378 MET B N 1
ATOM 6114 C CA . MET B 1 378 ? 23.094 12.648 -2.105 1 94.5 378 MET B CA 1
ATOM 6115 C C . MET B 1 378 ? 22.734 13.5 -0.896 1 94.5 378 MET B C 1
ATOM 6117 O O . MET B 1 378 ? 22.078 13.023 0.033 1 94.5 378 MET B O 1
ATOM 6121 N N . THR B 1 379 ? 23.203 14.766 -0.909 1 94.56 379 THR B N 1
ATOM 6122 C CA . THR B 1 379 ? 22.844 15.641 0.198 1 94.56 379 THR B CA 1
ATOM 6123 C C . THR B 1 379 ? 22.75 17.094 -0.265 1 94.56 379 THR B C 1
ATOM 6125 O O . THR B 1 379 ? 23.531 17.531 -1.116 1 94.56 379 THR B O 1
ATOM 6128 N N . MET B 1 380 ? 21.781 17.719 0.279 1 91.12 380 MET B N 1
ATOM 6129 C CA . MET B 1 380 ? 21.688 19.156 0.04 1 91.12 380 MET B CA 1
ATOM 6130 C C . MET B 1 380 ? 22.219 19.953 1.235 1 91.12 380 MET B C 1
ATOM 6132 O O . MET B 1 380 ? 22.266 21.172 1.204 1 91.12 380 MET B O 1
ATOM 6136 N N . TYR B 1 381 ? 22.594 19.109 2.232 1 90.75 381 TYR B N 1
ATOM 6137 C CA . TYR B 1 381 ? 23.062 19.734 3.461 1 90.75 381 TYR B CA 1
ATOM 6138 C C . TYR B 1 381 ? 24.578 19.688 3.555 1 90.75 381 TYR B C 1
ATOM 6140 O O . TYR B 1 381 ? 25.219 18.75 3.072 1 90.75 381 TYR B O 1
ATOM 6148 N N . GLY B 1 382 ? 25.25 20.688 3.908 1 73.06 382 GLY B N 1
ATOM 6149 C CA . GLY B 1 382 ? 26.688 20.719 4.07 1 73.06 382 GLY B CA 1
ATOM 6150 C C . GLY B 1 382 ? 27.391 21.531 2.996 1 73.06 382 GLY B C 1
ATOM 6151 O O . GLY B 1 382 ? 26.75 22.016 2.059 1 73.06 382 GLY B O 1
ATOM 6152 N N . LYS B 1 383 ? 28.609 21.781 3.104 1 58.66 383 LYS B N 1
ATOM 6153 C CA . LYS B 1 383 ? 29.438 22.672 2.297 1 58.66 383 LYS B CA 1
ATOM 6154 C C . LYS B 1 383 ? 29.594 22.125 0.876 1 58.66 383 LYS B C 1
ATOM 6156 O O . LYS B 1 383 ? 29.75 22.906 -0.072 1 58.66 383 LYS B O 1
ATOM 6161 N N . ASP B 1 384 ? 29.578 20.797 0.608 1 49.59 384 ASP B N 1
ATOM 6162 C CA . ASP B 1 384 ? 29.922 20.234 -0.698 1 49.59 384 ASP B CA 1
ATOM 6163 C C . ASP B 1 384 ? 28.656 19.859 -1.474 1 49.59 384 ASP B C 1
ATOM 6165 O O . ASP B 1 384 ? 28.625 18.812 -2.127 1 49.59 384 ASP B O 1
ATOM 6169 N N . SER B 1 385 ? 27.578 20.609 -1.39 1 49.66 385 SER B N 1
ATOM 6170 C CA . SER B 1 385 ? 26.234 20.312 -1.879 1 49.66 385 SER B CA 1
ATOM 6171 C C . SER B 1 385 ? 26.266 19.922 -3.352 1 49.66 385 SER B C 1
ATOM 6173 O O . SER B 1 385 ? 25.312 19.312 -3.855 1 49.66 385 SER B O 1
ATOM 6175 N N . ASN B 1 386 ? 27.078 20.547 -4.191 1 42.56 386 ASN B N 1
ATOM 6176 C CA . ASN B 1 386 ? 26.859 20.516 -5.633 1 42.56 386 ASN B CA 1
ATOM 6177 C C . ASN B 1 386 ? 27.422 19.234 -6.262 1 42.56 386 ASN B C 1
ATOM 6179 O O . ASN B 1 386 ? 27.75 19.219 -7.449 1 42.56 386 ASN B O 1
ATOM 6183 N N . LYS B 1 387 ? 27.797 18.297 -5.449 1 43.81 387 LYS B N 1
ATOM 6184 C CA . LYS B 1 387 ? 28.453 17.297 -6.301 1 43.81 387 LYS B CA 1
ATOM 6185 C C . LYS B 1 387 ? 27.422 16.547 -7.148 1 43.81 387 LYS B C 1
ATOM 6187 O O . LYS B 1 387 ? 26.422 16.062 -6.633 1 43.81 387 LYS B O 1
ATOM 6192 N N . ALA B 1 388 ? 27.438 16.953 -8.461 1 40.62 388 ALA B N 1
ATOM 6193 C CA . ALA B 1 388 ? 26.75 16.203 -9.5 1 40.62 388 ALA B CA 1
ATOM 6194 C C . ALA B 1 388 ? 26.828 14.703 -9.258 1 40.62 388 ALA B C 1
ATOM 6196 O O . ALA B 1 388 ? 27.891 14.094 -9.484 1 40.62 388 ALA B O 1
ATOM 6197 N N . ILE B 1 389 ? 26.281 14.156 -8.125 1 45.88 389 ILE B N 1
ATOM 6198 C CA . ILE B 1 389 ? 26.516 12.766 -7.766 1 45.88 389 ILE B CA 1
ATOM 6199 C C . ILE B 1 389 ? 25.828 11.852 -8.773 1 45.88 389 ILE B C 1
ATOM 6201 O O . ILE B 1 389 ? 24.594 11.867 -8.898 1 45.88 389 ILE B O 1
ATOM 6205 N N . LEU B 1 390 ? 26.547 11.633 -9.703 1 41.69 390 LEU B N 1
ATOM 6206 C CA . LEU B 1 390 ? 26.141 10.57 -10.617 1 41.69 390 LEU B CA 1
ATOM 6207 C C . LEU B 1 390 ? 25.844 9.281 -9.859 1 41.69 390 LEU B C 1
ATOM 6209 O O . LEU B 1 390 ? 26.688 8.789 -9.109 1 41.69 390 LEU B O 1
ATOM 6213 N N . VAL B 1 391 ? 24.656 9.109 -9.383 1 42.88 391 VAL B N 1
ATOM 6214 C CA . VAL B 1 391 ? 24.172 7.832 -8.883 1 42.88 391 VAL B CA 1
ATOM 6215 C C . VAL B 1 391 ? 24.594 6.711 -9.828 1 42.88 391 VAL B C 1
ATOM 6217 O O . VAL B 1 391 ? 24.547 6.871 -11.047 1 42.88 391 VAL B O 1
ATOM 6220 N N . ALA B 1 392 ? 25.406 6.066 -10.477 1 38.25 392 ALA B N 1
ATOM 6221 C CA . ALA B 1 392 ? 25.969 4.758 -10.797 1 38.25 392 ALA B CA 1
ATOM 6222 C C . ALA B 1 392 ? 27.312 4.559 -10.094 1 38.25 392 ALA B C 1
ATOM 6224 O O . ALA B 1 392 ? 28.109 5.492 -10 1 38.25 392 ALA B O 1
#

Solvent-accessible surface area (backbone atoms only — not comparable to full-atom values): 39386 Å² total; per-residue (Å²): 123,62,74,36,66,29,69,65,57,45,45,73,72,61,63,67,84,62,33,35,38,37,40,20,60,68,47,32,34,51,35,41,41,48,46,66,71,63,41,91,48,47,59,17,41,29,39,66,28,46,67,51,66,70,55,47,45,42,42,44,74,41,68,47,51,34,30,35,27,68,34,70,49,43,48,50,53,44,43,76,71,36,76,79,50,46,53,32,39,61,38,49,76,62,46,53,65,55,48,26,45,38,36,75,75,65,67,39,45,34,40,30,20,46,46,72,68,45,47,52,40,50,38,60,39,50,70,63,47,68,71,26,31,39,26,44,30,37,44,40,71,27,85,58,20,79,40,63,42,47,83,70,48,45,19,48,70,87,54,37,45,61,51,48,60,58,48,51,77,56,30,64,39,37,27,41,28,35,49,34,17,41,48,29,60,45,49,64,50,52,34,53,45,49,47,54,53,43,53,43,29,67,75,62,69,51,81,46,53,29,38,31,57,28,38,20,50,44,52,69,39,76,89,43,73,55,68,64,67,65,55,38,47,48,38,46,53,52,42,55,58,70,59,69,59,95,65,80,44,50,37,34,35,24,46,25,40,45,33,28,13,46,18,11,29,40,38,32,36,28,53,38,64,61,88,56,31,35,33,25,55,48,23,30,53,24,52,34,30,46,27,35,65,85,44,50,41,50,37,27,35,71,51,85,63,97,62,90,74,49,86,53,68,34,64,24,25,38,31,21,64,52,89,52,44,71,26,33,24,71,48,66,35,30,28,42,60,73,66,46,64,73,40,40,35,38,33,29,51,29,24,36,43,13,79,34,54,32,24,48,43,52,51,52,68,64,88,49,59,34,38,31,67,50,80,52,82,58,55,80,71,66,93,72,39,76,60,83,62,67,49,78,123,60,74,35,68,29,69,64,55,45,45,73,71,61,64,68,83,62,33,35,36,38,39,21,61,66,47,32,35,51,35,41,41,48,46,66,72,63,40,92,49,47,59,18,43,28,40,66,26,45,67,50,64,72,54,48,45,43,44,45,74,40,68,47,52,33,29,34,27,67,34,69,50,43,46,50,55,46,43,75,71,37,78,80,50,45,53,31,39,61,38,48,76,63,46,52,66,54,48,26,43,38,36,75,75,64,67,38,42,35,39,30,23,47,47,71,69,43,47,53,40,50,39,61,40,51,71,62,49,69,72,28,30,37,24,44,29,36,44,41,72,26,86,58,19,77,40,65,41,47,83,69,48,45,21,49,68,87,52,38,42,62,50,48,60,57,49,50,76,56,30,64,38,36,28,40,28,36,47,34,15,41,47,29,60,46,48,64,49,51,34,53,45,51,48,53,51,44,51,42,28,67,74,61,70,52,80,46,53,29,39,30,58,28,40,18,50,45,54,70,37,76,89,42,75,56,70,64,67,64,54,39,46,48,39,44,52,51,44,56,58,69,58,69,59,96,64,80,43,51,39,33,35,24,47,27,40,44,33,28,14,48,18,11,29,40,37,32,35,28,53,38,64,62,88,56,31,36,32,25,57,47,22,31,53,25,52,33,30,45,25,35,65,85,44,50,43,51,37,26,35,70,51,83,62,97,63,89,74,49,86,53,66,35,64,24,26,38,32,20,63,52,90,50,45,73,25,35,24,71,48,66,35,32,28,42,60,74,68,46,64,73,40,39,35,39,34,30,50,30,27,35,42,12,78,33,54,31,24,49,41,52,50,51,69,66,87,50,60,34,36,30,67,49,79,52,81,60,53,78,70,67,92,75,38,77,60,84,62,66,48,77

Sequence (784 aa):
MQKFKTVDELINQLKPEKPIYCIRKKSIQSASTYFRNKFPGKVLYAVKTNSHPEVLKTIVESGIENFDVASIQEIKDIRAISPDAKCSYMHTVKSRESIKEAYFNYNIKAFSLDTKDELIKIIEATNQAKDLELFVRVAVSNEHAEIDLSKKFGVLTSEATGLLRLTKQYAKKIGLSFHVGSQCMHPISYAKGIGEIGNIIKKTKIIPDYINIGGGFPAIYPNLVPQPLENYFEEIKKSLTNLELEKLPELLCEPGRAIVAESGSTIVRVNLRKKQKLYINDGTYGTLFDAGTPNMVYPSRLIKSSKIISKKLTAFDFYGPTCDSMDYMKGPFLLPNNIKENDYIELGQLGAYGLTFRTQFNGFYSNEIYDVEDEPIMTMYGKDSNKAILVAMQKFKTVDELINQLKPEKPIYCIRKKSIQSASTYFRNKFPGKVLYAVKTNSHPEVLKTIVESGIENFDVASIQEIKDIRAISPDAKCSYMHTVKSRESIKEAYFNYNIKAFSLDTKDELIKIIEATNQAKDLELFVRVAVSNEHAEIDLSKKFGVLTSEATGLLRLTKQYAKKIGLSFHVGSQCMHPISYAKGIGEIGNIIKKTKIIPDYINIGGGFPAIYPNLVPQPLENYFEEIKKSLTNLELEKLPELLCEPGRAIVAESGSTIVRVNLRKKQKLYINDGTYGTLFDAGTPNMVYPSRLIKSSKIISKKLTAFDFYGPTCDSMDYMKGPFLLPNNIKENDYIELGQLGAYGLTFRTQFNGFYSNEIYDVEDEPIMTMYGKDSNKAILVA

pLDDT: mean 95.23, std 8.83, range [36.44, 98.94]

Nearest PDB structures (foldseek):
  2nva-assembly3_E  TM=8.863E-01  e=4.777E-32  Paramecium bursaria Chlorella virus 1
  2nva-assembly1_B  TM=8.836E-01  e=1.701E-31  Paramecium bursaria Chlorella virus 1
  2nv9-assembly1_B  TM=8.668E-01  e=1.701E-31  Paramecium bursaria Chlorella virus 1
  2nv9-assembly1_A  TM=8.709E-01  e=3.308E-31  Paramecium bursaria Chlorella virus 1
  6knk-assembly2_C-2  TM=8.427E-01  e=4.854E-22  Staphylococcus aureus subsp. aureus Mu50

InterPro domains:
  IPR000183 Ornithine/DAP/Arg decarboxylase [PR01179] (45-63)
  IPR000183 Ornithine/DAP/Arg decarboxylase [PR01179] (66-78)
  IPR000183 Ornithine/DAP/Arg decarboxylase [PR01179] (170-183)
  IPR000183 Ornithine/DAP/Arg decarboxylase [PR01179] (251-270)
  IPR000183 Ornithine/DAP/Arg decarboxylase [PR01179] (351-364)
  IPR002433 Ornithine decarboxylase [PTHR11482] (14-369)
  IPR009006 Alanine racemase/group IV decarboxylase, C-terminal [G3DSA:2.40.37.10] (21-364)
  IPR009006 Alanine racemase/group IV decarboxylase, C-terminal [SSF50621] (224-377)
  IPR022643 Orn/DAP/Arg decarboxylase 2, C-terminal [PF00278] (262-347)
  IPR022644 Orn/DAP/Arg decarboxylase 2, N-terminal [PF02784] (27-261)
  IPR029066 PLP-binding barrel [G3DSA:3.20.20.10] (26-259)
  IPR029066 PLP-binding barrel [SSF51419] (18-263)

Radius of gyration: 27.68 Å; Cα contacts (8 Å, |Δi|>4): 1944; chains: 2; bounding box: 71×84×59 Å

Foldseek 3Di:
DAEDAAPLRVCVVPVDPAKEKAFALVLLLQLLLCCVPQFPFAEAAECLFPLPLVSLLSNVVSPHQHHEYQFPVSLVSNCVRPLRRAYANEHADDALVGLLCCCPVNVHQHYEHADPVSLVSNCVSPVLDQAHEYEHEAQAEQPQAPFDDRPPDHYYLVCSLVVQVVSVVRHPFYEYEYENYAQRQDLVSLLRVLVSVLVSCVVNVDDGQEYEDEEHHHWDFLVRHHDAVSVNSVSNVVSQVVSVDPDRHRYYYHYHLSSFQQRMKMKWFFAFDDQQETEIAAFCQALHVVLLVVNGAFQKEWNDDPDDFAPDWDFHKYAYDAPDPSRIGGYRHIGTNPDGGSIMMMTGRSRTSRHNNHDCHVNRYDPNYYYYHDGGLAGCGDDVRPDSSPSD/DAEDAAPLRVCVVPVDPAKEKAFALVLLLQLLLCCVPQFPFAEAAECLFPLPLSSLLSNVVSPHQHHEYQFPVSLVSNCVRPLRRAYANEHADDALVGLLCCCPVNVHQHYEHADPVSLVSNCVSPVLDQAHEYEHEAQAEQPQAPFDDRPPDHYYLVCSLVVQVVSVVRHPFYEYEYENYAQRQDLVSLLRVLVSVLVSCVVNVDDGQEYEDEEHHHWDFLVRHHDAVSVNSVSNVVSQVVSVDPDRHRYYYHYHLSSFQQRMKMKWFFAFDDQQETEILAFCQALHVVLLVVNGAFQKEWNDDPDDFAPDWDFHKYAYDAPDPSRIGRYRHIGTNPDGGSIMMMTGRSRTSRHNNHDCHVNRYDPNYYYYHDGGLAGCGDDVRPDSRPRD

Organism: Pelagibacter ubique (strain HTCC1062) (NCBI:txid335992)

Secondary structure (DSSP, 8-state):
--EES-HHHHHHHH--SS-EEEE-HHHHHHHHHHHHHHSSSEEEEEGGG---HHHHHHHHHTT--EEEE-SHHHHHHHHHH-TT-EEEE--S---HHHHHHHHHHH---EEEESSHHHHHHHHHHTTS-SS-EEEEEB----TTEEE--TTTS-B-HHHHHHHHHHHHTT-SEEEEE----EEE--THHHHHHHHHHHHHHHHH----SEEE--------BTTB-PPPHHHHHHHHHHHHHTT--SSPPEEEE--SHHHHGGGEEEEEEEEEEETTEEEES--TTTTTHHHHTT-PPPPEEEEP-SSPPPSSEEEEEEE-SSS-TT-EEEEEEEEETT--TT-EEEE---TTTTTTS---GGG-----EEEE-SPPSS-SSSTTTT------/--EES-HHHHHHHH--SS-EEEE-HHHHHHHHHHHHHHSSSEEEEEGGG---HHHHHHHHHTT--EEEE-SHHHHHHHHHH-TT-EEEE--S---HHHHHHHHHHH---EEEESSHHHHHHHHHHTTS-SS-EEEEEB----TTEEE--TTTS-B-HHHHHHHHHHHHTT-SEEEEE----EEE--THHHHHHHHHHHHHHHHH----SEEE--------BTTB-PPPHHHHHHHHHHHHHTT--SSPPEEEE--SHHHHGGGEEEEEEEEEEETTEEEES--TTTTTHHHHTT-PPPPEEEPP-SSPPPSSEEEEEEE-SSS-TT-EEEEEEEEETT--TT-EEEE---TTTTTTS---GGG-----EEEE-SPPSS-SSSTTTT------